Protein AF-A0A0L9U9H3-F1 (afdb_monomer)

Radius of gyration: 37.19 Å; Cα contacts (8 Å, |Δi|>4): 1532; chains: 1; bounding box: 96×90×122 Å

Nearest PDB structures (foldseek):
  4d9s-assembly1_A  TM=8.320E-01  e=1.098E-25  Arabidopsis thaliana
  7q40-assembly1_A  TM=7.769E-01  e=1.726E-24  Homo sapiens
  8gqe-assembly1_B  TM=8.055E-01  e=2.306E-23  Arabidopsis thaliana
  3kci-assembly1_A  TM=7.045E-01  e=3.482E-24  Homo sapiens
  3mvd-assembly1_K  TM=5.397E-01  e=6.466E-20  Drosophila melanogaster

Sequence (774 aa):
MAELEEDRMGDFKPFSEGSSCSRSISETVNGSHQFTIKGYSLAKGMGAGKYIMSDTFSVGGYDWAIYFYPDGKNPEDNSMYVSVFIALASDGTDVRALFKLTLVDQSEKGNDKVHSHFDRPLDGGPYTLKYRGSMWGYKRFFRRTLLETSEYLKDDCLVMHCTVGVVKTRFEGSKQGVIVPLSDMGRNFKDLLDSEVCCDIVFKVKSESFKAHKLILAARSPVFRAQFFGLVGDPSLEEVVVEDIEPFIFKAMLLFIYSDKLPDIYEVMDSMNVCSYAVMVQHLLAAADLYNLDRLKLLCESKLCEEINTDNVATTLALAEQHHCPQLKAICLKFIANPANLGVFVVGVAMNGEGSEAMQVEKEMLVYMWGYLPGALPQRTPLLTPVLVRVPPSGYSWSDVCGGGCGFAMAMSEPGKLITWGSSDDLGQSYVTSGKHGEIPEPFPLPTEVTIVKAAAGWAHCVAVTDCGEVYTWGWRECVPSGKVFGESLTGVNPEKDVPGRQTLFLTEQVSPHSQGSKSTGGTASSTSGEESTKRRRVSSSKQTAETSSSSDDTLIALPCLVTLNPGIRIASVAAGGRHTLALSDIGQVWGWGYGGEGQLGLGSRIRMVSSPHLVPCINTSSYGKDMPLSLARGSMSSDGQNFRVPGTCIKAIACGGRHSAVITDAGAVLTFGWGLYGQCGQGSTDDELSPTCVSSLMGIRIEGVAAGLWHTVCTSADGDVYAFGGNQFGQLGTGSDQAETIPRLLDCPSLENVNVKRISCGARHSALITGIL

Solvent-accessible surface area (backbone atoms only — not comparable to full-atom values): 45171 Å² total; per-residue (Å²): 138,76,88,83,89,88,87,83,87,85,83,94,75,77,86,73,78,84,77,83,82,75,53,79,42,78,47,67,37,70,38,74,50,77,45,72,48,71,51,48,79,74,49,48,80,72,38,55,54,39,66,50,70,47,76,78,48,75,38,70,90,40,32,29,30,42,40,38,12,56,24,5,56,45,75,89,75,42,72,56,15,22,15,42,33,43,27,36,66,35,85,51,67,62,45,34,31,36,48,29,45,30,43,38,38,76,47,103,77,64,73,49,51,72,47,64,56,82,86,52,89,56,95,77,60,62,50,69,35,61,37,56,68,33,66,50,74,35,69,72,64,45,47,41,80,59,44,81,70,32,55,44,48,49,97,48,27,38,43,34,40,37,37,43,26,29,54,45,75,47,76,61,73,95,66,88,80,75,88,76,76,83,87,56,62,39,50,56,40,38,55,42,52,80,62,55,66,83,46,63,31,36,36,38,25,78,94,44,76,49,68,38,44,61,70,63,44,35,74,58,16,67,48,49,24,36,51,36,72,31,102,88,28,47,75,82,58,53,72,47,82,41,79,96,51,57,53,49,51,52,51,35,51,51,50,23,68,40,37,77,44,87,70,56,70,82,81,43,56,66,101,84,72,90,76,51,71,67,60,53,39,54,54,39,29,54,51,18,57,76,40,51,28,65,71,55,29,53,51,30,40,57,58,50,62,78,68,66,44,90,86,48,34,65,62,51,32,53,52,18,59,75,68,67,32,67,66,47,29,52,51,35,52,56,53,54,70,33,78,84,40,42,73,50,51,65,55,57,64,67,70,75,76,79,82,90,72,82,80,74,80,75,68,63,66,54,36,31,40,23,7,49,44,66,86,81,37,98,83,48,56,53,32,28,38,70,39,83,50,88,76,76,94,64,100,65,65,68,80,48,75,35,51,12,40,91,53,35,38,38,35,28,32,76,86,30,47,46,29,24,37,52,61,67,55,101,81,52,81,34,65,75,74,20,49,81,87,63,102,62,80,46,76,59,86,63,102,59,102,65,49,45,74,41,65,22,36,12,56,47,36,40,39,36,28,30,79,88,17,52,39,36,29,28,22,33,46,76,49,40,55,84,58,78,83,83,90,81,88,93,77,89,87,87,91,85,88,84,88,88,88,80,89,80,85,89,84,90,86,86,88,82,90,88,89,84,89,85,85,92,86,89,88,89,90,88,82,85,90,84,82,91,82,88,83,94,79,82,93,81,81,90,83,88,79,83,86,84,90,79,95,71,91,68,71,65,58,37,69,83,31,61,62,80,72,66,90,92,70,37,40,70,44,60,25,25,12,32,44,28,39,42,37,31,29,76,84,21,50,44,31,24,32,8,48,12,54,48,4,38,49,22,71,67,41,64,50,54,67,35,60,49,76,39,81,35,71,73,66,88,75,89,80,81,73,95,78,88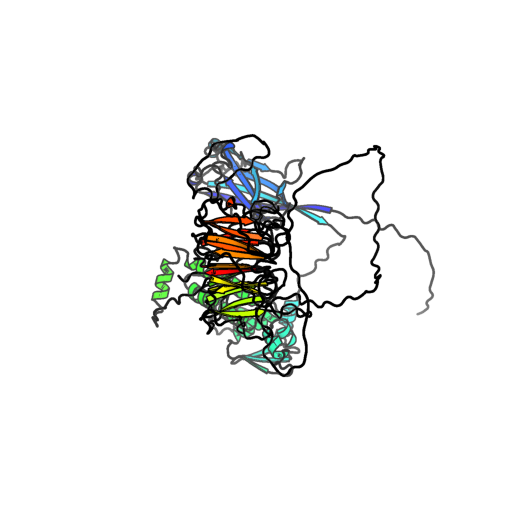,81,94,79,84,91,77,86,85,90,79,81,96,71,84,81,73,78,74,60,58,91,39,43,71,48,67,25,24,12,36,47,27,27,38,37,26,23,69,62,13,37,47,28,19,16,4,42,8,79,45,5,39,45,27,73,63,50,48,62,60,32,28,32,53,40,67,30,67,89,49,66,92,48,46,37,75,47,61,24,23,14,40,44,26,32,40,37,28,35,79,89,35,51,45,31,22,20,5,42,8,86,34,9,38,54,28,69,69,45,52,69,56,29,25,39,70,38,71,50,89,45,85,87,50,65,93,40,52,66,67,48,66,45,32,31,51,43,23,28,38,38,33,39,44,68,117

InterPro domains:
  IPR000210 BTB/POZ domain [PF00651] (189-306)
  IPR000210 BTB/POZ domain [PS50097] (199-262)
  IPR000210 BTB/POZ domain [SM00225] (199-308)
  IPR000408 Regulator of chromosome condensation, RCC1 [PF00415] (668-715)
  IPR000408 Regulator of chromosome condensation, RCC1 [PF00415] (719-770)
  IPR000408 Regulator of chromosome condensation, RCC1 [PR00633] (571-584)
  IPR000408 Regulator of chromosome condensation, RCC1 [PR00633] (590-606)
  IPR000408 Regulator of chromosome condensation, RCC1 [PR00633] (706-722)
  IPR000408 Regulator of chromosome condensation, RCC1 [PR00633] (722-736)
  IPR000408 Regulator of chromosome condensation, RCC1 [PS00626] (574-584)
  IPR000408 Regulator of chromosome condensation, RCC1 [PS00626] (654-664)
  IPR000408 Regulator of chromosome condensation, RCC1 [PS50012] (416-468)
  IPR000408 Regulator of chromosome condensation, RCC1 [PS50012] (588-667)
  IPR000408 Regulator of chromosome condensation, RCC1 [PS50012] (668-719)
  IPR000408 Regulator of chromosome condensation, RCC1 [PS50012] (720-773)
  IPR002083 MATH/TRAF domain [PF22486] (32-164)
  IPR002083 MATH/TRAF domain [PS50144] (30-164)
  IPR002083 MATH/TRAF domain [SM00061] (35-147)
  IPR002083 MATH/TRAF domain [cd00121] (31-164)
  IPR008974 TRAF-like [G3DSA:2.60.210.10] (29-168)

pLDDT: mean 73.01, std 23.81, range [20.77, 98.06]

Secondary structure (DSSP, 8-state):
----------------------EEEEEEEEEEEEEEEE-HHHHTTS-TT--EEPPPEEETTEEEEEEEETT-SSGGG-TTEEEEEEEE-S--SSEEEEEEEEEPP-STT---EEEESSSS--TT-SEEE-STT-EEEEEEEEEHHHHTTSTTEETTEEEEEEEEEEEEEEEE-S-----PPPP-HHHHHHHHHHT-TT--EEEEETTEEEEE-HHHHHHH-HHHHHHHHSTT--TT--EEEE-SS-HHHHHHHHHHHHHSSPPPHHHH--TT----HHHHHHHHHHHHHHTT-HHHHHHHHHHHHTT--TTTHHHHHHHHHHTT-HHHHHHHHHHHTSHHHHHHHHHHHTTS-----------PPPEEEEEE-TTT-TT--EEEEEEEEPPP--SS-EEEEEEETTTEEEEEETTTEEEEEEPPPTT-TTTTTS-SSSSSPEEP--SS---EEEEEE-SSEEEEEETT--EEEEEETTTS-S-------------------------------------------------------------------------SEEEEEE--PPTT--EEEEEE-SSEEEEEETTS-EEEEEE-TTSTT-SSS--SEEEEEEE---S--TTS----------------------S-SSEEEEEE-SSEEEEEETT--EEEEE--TTSTT-SSS---EEEEEE-GGGTTS-EEEEEE-SSEEEEEETTS-EEEEE--TTSTT-SSSS--EEEEEE---TTTTT--EEEEEE-SSEEEEEEPP-

Mean predicted aligned error: 22.8 Å

Foldseek 3Di:
DDDDDDDDDDDDDDDDPPPDDKDKDKFWFKDKDKDKDAQLVVLAPPAAQDWDKGDWDDTPNWIKIKTKACQFRDVVLHSQAIWIKMFGAGWDAFWFKWKKKWLFQQDPPTPIDIDGPVPDDDPPHTDTAGTGGRIDTGRHSDGNVVCVVGSCQDNRMHMMMMMMITIDIDIDDDDPDDDDDDDCQLVVLVVCQVVLPPFQAWEAEPPDIGTDHLVLLLVQFVQSVCQQPNPPHPVNHHYHYDHPADQLLVVQVRSCSRNVDRDDPVSRDDPPDDDDPLVSLLRNLVVCLVRVRVSSVVVSLVVNLVVDDLQCLVVQLVSCVVSVPVVSNVSSVVQCPPPVNVVSNVVNVVPPDDDPDPDDPPQDWWKWKFFQDQVVDVVRATGLATDIDDDPPDPFAWPDKAAEADFKIWTAGPPQFIWIAGDADPVRLCPQLGPDDDPDIDTDDDPDPFRWPEKEHAHFKIWTAGPQQWIKIWGFPLLAFDDDDDDDDDDDDDDDDDDDDDDDDDDDDDDDDDDDDDDDDDDDDDDDDDDDDDDDDDDDDDDDDDDDDDDDPDPRIDDIDTADDDPPWGFDYKEYYQFKIWTATPQQWIWIFGACQQLQQQPLDRPGGGRHIDTACQADQPPPDDDDDDDDDDDDDDDDDPPDHFPANHWDDKYYEHFKIWTAHPQQWIWIFGQQQFLQRQCQDSGGHNHGHTNVLCPPFRWDDWYYYHFKIWTAGPQQWIWIFGQQCRSARNCSDRHGHNHTDTNPDPVRVVFAWDDKYYYHTMIMTMGDRD

Organism: Phaseolus angularis (NCBI:txid3914)

Structure (mmCIF, N/CA/C/O backbone):
data_AF-A0A0L9U9H3-F1
#
_entry.id   AF-A0A0L9U9H3-F1
#
loop_
_atom_site.group_PDB
_atom_site.id
_atom_site.type_symbol
_atom_site.label_atom_id
_atom_site.label_alt_id
_atom_site.label_comp_id
_atom_site.label_asym_id
_atom_site.label_entity_id
_atom_site.label_seq_id
_atom_site.pdbx_PDB_ins_code
_atom_site.Cartn_x
_atom_site.Cartn_y
_atom_site.Cartn_z
_atom_site.occupancy
_atom_site.B_iso_or_equiv
_atom_site.auth_seq_id
_atom_site.auth_comp_id
_atom_site.auth_asym_id
_atom_site.auth_atom_id
_atom_site.pdbx_PDB_model_num
ATOM 1 N N . MET A 1 1 ? 15.008 47.237 68.050 1.00 32.16 1 MET A N 1
ATOM 2 C CA . MET A 1 1 ? 14.825 48.665 68.379 1.00 32.16 1 MET A CA 1
ATOM 3 C C . MET A 1 1 ? 16.043 49.408 67.853 1.00 32.16 1 MET A C 1
ATOM 5 O O . MET A 1 1 ? 17.126 49.126 68.343 1.00 32.16 1 MET A O 1
ATOM 9 N N . ALA A 1 2 ? 15.938 50.256 66.837 1.00 32.59 2 ALA A N 1
ATOM 10 C CA . ALA A 1 2 ? 14.800 50.496 65.941 1.00 32.59 2 ALA A CA 1
ATOM 11 C C . ALA A 1 2 ? 15.321 50.980 64.565 1.00 32.59 2 ALA A C 1
ATOM 13 O O . ALA A 1 2 ? 16.494 51.325 64.476 1.00 32.59 2 ALA A O 1
ATOM 14 N N . GLU A 1 3 ? 14.461 50.904 63.543 1.00 35.53 3 GLU A N 1
ATOM 15 C CA . GLU A 1 3 ? 14.216 51.889 62.458 1.00 35.53 3 GLU A CA 1
ATOM 16 C C . GLU A 1 3 ? 15.300 52.941 62.090 1.00 35.53 3 GLU A C 1
ATOM 18 O O . GLU A 1 3 ? 15.925 53.539 62.959 1.00 35.53 3 GLU A O 1
ATOM 23 N N . LEU A 1 4 ? 15.524 53.288 60.812 1.00 35.53 4 LEU A N 1
ATOM 24 C CA . LEU A 1 4 ? 14.579 53.362 59.674 1.00 35.53 4 LEU A CA 1
ATOM 25 C C . LEU A 1 4 ? 15.272 53.165 58.296 1.00 35.53 4 LEU A C 1
ATOM 27 O O . LEU A 1 4 ? 16.470 52.899 58.223 1.00 35.53 4 LEU A O 1
ATOM 31 N N . GLU A 1 5 ? 14.498 53.282 57.212 1.00 42.34 5 GLU A N 1
ATOM 32 C CA . GLU A 1 5 ? 14.923 53.214 55.801 1.00 42.34 5 GLU A CA 1
ATOM 33 C C . GLU A 1 5 ? 15.600 54.511 55.306 1.00 42.34 5 GLU A C 1
ATOM 35 O O . GLU A 1 5 ? 15.226 55.593 55.750 1.00 42.34 5 GLU A O 1
ATOM 40 N N . GLU A 1 6 ? 16.475 54.420 54.291 1.00 31.25 6 GLU A N 1
ATOM 41 C CA . GLU A 1 6 ? 16.380 55.267 53.081 1.00 31.25 6 GLU A CA 1
ATOM 42 C C . GLU A 1 6 ? 17.139 54.642 51.881 1.00 31.25 6 GLU A C 1
ATOM 44 O O . GLU A 1 6 ? 17.843 53.643 52.038 1.00 31.25 6 GLU A O 1
ATOM 49 N N . ASP A 1 7 ? 16.933 55.172 50.667 1.00 33.78 7 ASP A N 1
ATOM 50 C CA . ASP A 1 7 ? 17.154 54.480 49.380 1.00 33.78 7 ASP A CA 1
ATOM 51 C C . ASP A 1 7 ? 17.891 55.354 48.324 1.00 33.78 7 ASP A C 1
ATOM 53 O O . ASP A 1 7 ? 17.831 56.582 48.358 1.00 33.78 7 ASP A O 1
ATOM 57 N N . ARG A 1 8 ? 18.451 54.678 47.304 1.00 37.22 8 ARG A N 1
ATOM 58 C CA . ARG A 1 8 ? 18.849 55.133 45.942 1.00 37.22 8 ARG A CA 1
ATOM 59 C C . ARG A 1 8 ? 20.276 55.584 45.616 1.00 37.22 8 ARG A C 1
ATOM 61 O O . ARG A 1 8 ? 20.852 56.478 46.214 1.00 37.22 8 ARG A O 1
ATOM 68 N N . MET A 1 9 ? 20.674 55.065 44.444 1.00 28.86 9 MET A N 1
ATOM 69 C CA . MET A 1 9 ? 21.570 55.618 43.414 1.00 28.86 9 MET A CA 1
ATOM 70 C C . MET A 1 9 ? 23.040 55.900 43.795 1.00 28.86 9 MET A C 1
ATOM 72 O O . MET A 1 9 ? 23.341 56.717 44.649 1.00 28.86 9 MET A O 1
ATOM 76 N N . GLY A 1 10 ? 24.025 55.335 43.090 1.00 31.30 10 GLY A N 1
ATOM 77 C CA . GLY A 1 10 ? 23.965 54.358 41.991 1.00 31.30 10 GLY A CA 1
ATOM 78 C C . GLY A 1 10 ? 25.250 54.378 41.158 1.00 31.30 10 GLY A C 1
ATOM 79 O O . GLY A 1 10 ? 25.870 55.429 41.037 1.00 31.30 10 GLY A O 1
ATOM 80 N N . ASP A 1 11 ? 25.644 53.246 40.567 1.00 32.97 11 ASP A N 1
ATOM 81 C CA . ASP A 1 11 ? 26.834 53.170 39.704 1.00 32.97 11 ASP A CA 1
ATOM 82 C C . ASP A 1 11 ? 26.561 52.277 38.480 1.00 32.97 11 ASP A C 1
ATOM 84 O O . ASP A 1 11 ? 26.254 51.090 38.610 1.00 32.97 11 ASP A O 1
ATOM 88 N N . PHE A 1 12 ? 26.633 52.858 37.280 1.00 36.12 12 PHE A N 1
ATOM 89 C CA . PHE A 1 12 ? 26.450 52.146 36.011 1.00 36.12 12 PHE A CA 1
ATOM 90 C C . PHE A 1 12 ? 27.796 51.560 35.571 1.00 36.12 12 PHE A C 1
ATOM 92 O O . PHE A 1 12 ? 28.711 52.301 35.210 1.00 36.12 12 PHE A O 1
ATOM 99 N N . LYS A 1 13 ? 27.910 50.229 35.525 1.00 36.66 13 LYS A N 1
ATOM 100 C CA . LYS A 1 13 ? 29.034 49.534 34.875 1.00 36.66 13 LYS A CA 1
ATOM 101 C C . LYS A 1 13 ? 28.539 48.597 33.767 1.00 36.66 13 LYS A C 1
ATOM 103 O O . LYS A 1 13 ? 27.371 48.209 33.780 1.00 36.66 13 LYS A O 1
ATOM 108 N N . PRO A 1 14 ? 29.363 48.375 32.726 1.00 38.19 14 PRO A N 1
ATOM 109 C CA . PRO A 1 14 ? 28.855 48.111 31.384 1.00 38.19 14 PRO A CA 1
ATOM 110 C C . PRO A 1 14 ? 28.326 46.689 31.199 1.00 38.19 14 PRO A C 1
ATOM 112 O O . PRO A 1 14 ? 28.681 45.774 31.940 1.00 38.19 14 PRO A O 1
ATOM 115 N N . PHE A 1 15 ? 27.541 46.510 30.132 1.00 37.09 15 PHE A N 1
ATOM 116 C CA . PHE A 1 15 ? 27.263 45.198 29.555 1.00 37.09 15 PHE A CA 1
ATOM 117 C C . PHE A 1 15 ? 28.582 44.447 29.336 1.00 37.09 15 PHE A C 1
ATOM 119 O O . PHE A 1 15 ? 29.387 44.846 28.493 1.00 37.09 15 PHE A O 1
ATOM 126 N N . SER A 1 16 ? 28.794 43.352 30.064 1.00 38.16 16 SER A N 1
ATOM 127 C CA . SER A 1 16 ? 29.773 42.353 29.655 1.00 38.16 16 SER A CA 1
ATOM 128 C C . SER A 1 16 ? 29.266 41.682 28.382 1.00 38.16 16 SER A C 1
ATOM 130 O O . SER A 1 16 ? 28.105 41.278 28.289 1.00 38.16 16 SER A O 1
ATOM 132 N N . GLU A 1 17 ? 30.130 41.593 27.375 1.00 39.41 17 GLU A N 1
ATOM 133 C CA . GLU A 1 17 ? 29.784 40.963 26.106 1.00 39.41 17 GLU A CA 1
ATOM 134 C C . GLU A 1 17 ? 29.387 39.501 26.347 1.00 39.41 17 GLU A C 1
ATOM 136 O O . GLU A 1 17 ? 30.111 38.739 26.997 1.00 39.41 17 GLU A O 1
ATOM 141 N N . GLY A 1 18 ? 28.218 39.114 25.830 1.00 39.44 18 GLY A N 1
ATOM 142 C CA . GLY A 1 18 ? 27.656 37.772 25.974 1.00 39.44 18 GLY A CA 1
ATOM 143 C C . GLY A 1 18 ? 28.450 36.735 25.183 1.00 39.44 18 GLY A C 1
ATOM 144 O O . GLY A 1 18 ? 28.008 36.287 24.127 1.00 39.44 18 GLY A O 1
ATOM 145 N N . SER A 1 19 ? 29.626 36.363 25.687 1.00 43.31 19 SER A N 1
ATOM 146 C CA . SER A 1 19 ? 30.510 35.359 25.095 1.00 43.31 19 SER A CA 1
ATOM 147 C C . SER A 1 19 ? 29.861 33.971 25.148 1.00 43.31 19 SER A C 1
ATOM 149 O O . SER A 1 19 ? 30.002 33.208 26.102 1.00 43.31 19 SER A O 1
ATOM 151 N N . SER A 1 20 ? 29.112 33.649 24.091 1.00 43.72 20 SER A N 1
ATOM 152 C CA . SER A 1 20 ? 28.402 32.380 23.927 1.00 43.72 20 SER A CA 1
ATOM 153 C C . SER A 1 20 ? 29.378 31.215 23.725 1.00 43.72 20 SER A C 1
ATOM 155 O O . SER A 1 20 ? 29.622 30.763 22.605 1.00 43.72 20 SER A O 1
ATOM 157 N N . CYS A 1 21 ? 29.927 30.704 24.824 1.00 46.84 21 CYS A N 1
ATOM 158 C CA . CYS A 1 21 ? 30.715 29.481 24.839 1.00 46.84 21 CYS A CA 1
ATOM 159 C C . CYS A 1 21 ? 29.803 28.265 24.611 1.00 46.84 21 CYS A C 1
ATOM 161 O O . CYS A 1 21 ? 28.890 28.009 25.395 1.00 46.84 21 CYS A O 1
ATOM 163 N N . SER A 1 22 ? 30.070 27.492 23.556 1.00 44.56 22 SER A N 1
ATOM 164 C CA . SER A 1 22 ? 29.446 26.185 23.337 1.00 44.56 22 SER A CA 1
ATOM 165 C C . SER A 1 22 ? 30.527 25.109 23.294 1.00 44.56 22 SER A C 1
ATOM 167 O O . SER A 1 22 ? 31.479 25.198 22.518 1.00 44.56 22 SER A O 1
ATOM 169 N N . ARG A 1 23 ? 30.404 24.087 24.150 1.00 53.03 23 ARG A N 1
ATOM 170 C CA . ARG A 1 23 ? 31.342 22.960 24.194 1.00 53.03 23 ARG A CA 1
ATOM 171 C C . ARG A 1 23 ? 30.682 21.709 23.628 1.00 53.03 23 ARG A C 1
ATOM 173 O O . ARG A 1 23 ? 29.856 21.074 24.283 1.00 53.03 23 ARG A O 1
ATOM 180 N N . SER A 1 24 ? 31.069 21.365 22.404 1.00 47.38 24 SER A N 1
ATOM 181 C CA . SER A 1 24 ? 30.783 20.060 21.807 1.00 47.38 24 SER A CA 1
ATOM 182 C C . SER A 1 24 ? 31.698 19.009 22.431 1.00 47.38 24 SER A C 1
ATOM 184 O O . SER A 1 24 ? 32.917 19.186 22.452 1.00 47.38 24 SER A O 1
ATOM 186 N N . ILE A 1 25 ? 31.123 17.921 22.940 1.00 66.31 25 ILE A N 1
ATOM 187 C CA . ILE A 1 25 ? 31.873 16.763 23.431 1.00 66.31 25 ILE A CA 1
ATOM 188 C C . ILE A 1 25 ? 31.473 15.557 22.600 1.00 66.31 25 ILE A C 1
ATOM 190 O O . ILE A 1 25 ? 30.301 15.188 22.565 1.00 66.31 25 ILE A O 1
ATOM 194 N N . SER A 1 26 ? 32.452 14.936 21.944 1.00 72.00 26 SER A N 1
ATOM 195 C CA . SER A 1 26 ? 32.279 13.611 21.351 1.00 72.00 26 SER A CA 1
ATOM 196 C C . SER A 1 26 ? 32.743 12.557 22.352 1.00 72.00 26 SER A C 1
ATOM 198 O O . SER A 1 26 ? 33.923 12.506 22.688 1.00 72.00 26 SER A O 1
ATOM 200 N N . GLU A 1 27 ? 31.817 11.731 22.825 1.00 80.75 27 GLU A N 1
ATOM 201 C CA . GLU A 1 27 ? 32.077 10.581 23.693 1.00 80.75 27 GLU A CA 1
ATOM 202 C C . GLU A 1 27 ? 31.765 9.276 22.955 1.00 80.75 27 GLU A C 1
ATOM 204 O O . GLU A 1 27 ? 31.035 9.278 21.965 1.00 80.75 27 GLU A O 1
ATOM 209 N N . THR A 1 28 ? 32.319 8.153 23.415 1.00 83.56 28 THR A N 1
ATOM 210 C CA . THR A 1 28 ? 32.127 6.850 22.759 1.00 83.56 28 THR A CA 1
ATOM 211 C C . THR A 1 28 ? 31.403 5.890 23.694 1.00 83.56 28 THR A C 1
ATOM 213 O O . THR A 1 28 ? 31.913 5.563 24.764 1.00 83.56 28 THR A O 1
ATOM 216 N N . VAL A 1 29 ? 30.218 5.430 23.291 1.00 87.00 29 VAL A N 1
ATOM 217 C CA . VAL A 1 29 ? 29.452 4.404 24.007 1.00 87.00 29 VAL A CA 1
ATOM 218 C C . VAL A 1 29 ? 29.904 3.035 23.511 1.00 87.00 29 VAL A C 1
ATOM 220 O O . VAL A 1 29 ? 29.580 2.644 22.389 1.00 87.00 29 VAL A O 1
ATOM 223 N N . ASN A 1 30 ? 30.662 2.326 24.346 1.00 87.69 30 ASN A N 1
ATOM 224 C CA . ASN A 1 30 ? 31.205 1.009 24.027 1.00 87.69 30 ASN A CA 1
ATOM 225 C C . ASN A 1 30 ? 30.256 -0.117 24.457 1.00 87.69 30 ASN A C 1
ATOM 227 O O . ASN A 1 30 ? 29.662 -0.055 25.531 1.00 87.69 30 ASN A O 1
ATOM 231 N N . GLY A 1 31 ? 30.177 -1.172 23.650 1.00 86.88 31 GLY A N 1
ATOM 232 C CA . GLY A 1 31 ? 29.471 -2.412 23.963 1.00 86.88 31 GLY A CA 1
ATOM 233 C C . GLY A 1 31 ? 30.105 -3.592 23.232 1.00 86.88 31 GLY A C 1
ATOM 234 O O . GLY A 1 31 ? 30.633 -3.429 22.129 1.00 86.88 31 GLY A O 1
ATOM 235 N N . SER A 1 32 ? 30.082 -4.769 23.858 1.00 89.38 32 SER A N 1
ATOM 236 C CA . SER A 1 32 ? 30.746 -5.975 23.354 1.00 89.38 32 SER A CA 1
ATOM 237 C C . SER A 1 32 ? 29.775 -7.141 23.202 1.00 89.38 32 SER A C 1
ATOM 239 O O . SER A 1 32 ? 28.871 -7.303 24.015 1.00 89.38 32 SER A O 1
ATOM 241 N N . HIS A 1 33 ? 30.009 -7.978 22.193 1.00 93.75 33 HIS A N 1
ATOM 242 C CA . HIS A 1 33 ? 29.236 -9.181 21.900 1.00 93.75 33 HIS A CA 1
ATOM 243 C C . HIS A 1 33 ? 30.176 -10.337 21.528 1.00 93.75 33 HIS A C 1
ATOM 245 O O . HIS A 1 33 ? 31.131 -10.153 20.768 1.00 93.75 33 HIS A O 1
ATOM 251 N N . GLN A 1 34 ? 29.904 -11.524 22.070 1.00 94.62 34 GLN A N 1
ATOM 252 C CA . GLN A 1 34 ? 30.604 -12.768 21.754 1.00 94.62 34 GLN A CA 1
ATOM 253 C C . GLN A 1 34 ? 29.748 -13.585 20.786 1.00 94.62 34 GLN A C 1
ATOM 255 O O . GLN A 1 34 ? 28.639 -13.981 21.128 1.00 94.62 34 GLN A O 1
ATOM 260 N N . PHE A 1 35 ? 30.291 -13.880 19.608 1.00 95.50 35 PHE A N 1
ATOM 261 C CA . PHE A 1 35 ? 29.660 -14.742 18.615 1.00 95.50 35 PHE A CA 1
ATOM 262 C C . PHE A 1 35 ? 30.435 -16.057 18.513 1.00 95.50 35 PHE A C 1
ATOM 264 O O . PHE A 1 35 ? 31.640 -16.073 18.244 1.00 95.50 35 PHE A O 1
ATOM 271 N N . THR A 1 36 ? 29.734 -17.166 18.745 1.00 94.62 36 THR A N 1
ATOM 272 C CA . THR A 1 36 ? 30.284 -18.523 18.686 1.00 94.62 36 THR A CA 1
ATOM 273 C C . THR A 1 36 ? 29.614 -19.297 17.560 1.00 94.62 36 THR A C 1
ATOM 275 O O . THR A 1 36 ? 28.422 -19.581 17.618 1.00 94.62 36 THR A O 1
ATOM 278 N N . ILE A 1 37 ? 30.395 -19.671 16.551 1.00 92.69 37 ILE A N 1
ATOM 279 C CA . ILE A 1 37 ? 29.958 -20.537 15.454 1.00 92.69 37 ILE A CA 1
ATOM 280 C C . ILE A 1 37 ? 30.322 -21.968 15.838 1.00 92.69 37 ILE A C 1
ATOM 282 O O . ILE A 1 37 ? 31.499 -22.260 16.026 1.00 92.69 37 ILE A O 1
ATOM 286 N N . LYS A 1 38 ? 29.334 -22.860 15.937 1.00 91.25 38 LYS A N 1
ATOM 287 C CA . LYS A 1 38 ? 29.544 -24.310 16.077 1.00 91.25 38 LYS A CA 1
ATOM 288 C C . LYS A 1 38 ? 29.250 -24.992 14.743 1.00 91.25 38 LYS A C 1
ATOM 290 O O . LYS A 1 38 ? 28.331 -24.566 14.049 1.00 91.25 38 LYS A O 1
ATOM 295 N N . GLY A 1 39 ? 29.991 -26.042 14.397 1.00 89.62 39 GLY A N 1
ATOM 296 C CA . GLY A 1 39 ? 29.808 -26.739 13.121 1.00 89.62 39 GLY A CA 1
ATOM 297 C C . GLY A 1 39 ? 30.514 -26.048 11.948 1.00 89.62 39 GLY A C 1
ATOM 298 O O . GLY A 1 39 ? 29.965 -25.999 10.847 1.00 89.62 39 GLY A O 1
ATOM 299 N N . TYR A 1 40 ? 31.699 -25.462 12.163 1.00 90.12 40 TYR A N 1
ATOM 300 C CA . TYR A 1 40 ? 32.447 -24.765 11.105 1.00 90.12 40 TYR A CA 1
ATOM 301 C C . TYR A 1 40 ? 32.705 -25.652 9.870 1.00 90.12 40 TYR A C 1
ATOM 303 O O . TYR A 1 40 ? 32.669 -25.165 8.737 1.00 90.12 40 TYR A O 1
ATOM 311 N N . SER A 1 41 ? 32.894 -26.960 10.064 1.00 87.62 41 SER A N 1
ATOM 312 C CA . SER A 1 41 ? 33.047 -27.953 8.997 1.00 87.62 41 SER A CA 1
ATOM 313 C C . SER A 1 41 ? 31.840 -28.058 8.057 1.00 87.62 41 SER A C 1
ATOM 315 O O . SER A 1 41 ? 32.031 -28.402 6.892 1.00 87.62 41 SER A O 1
ATOM 317 N N . LEU A 1 42 ? 30.636 -27.714 8.532 1.00 86.50 42 LEU A N 1
ATOM 318 C CA . LEU A 1 42 ? 29.401 -27.633 7.742 1.00 86.50 42 LEU A CA 1
ATOM 319 C C . LEU A 1 42 ? 29.209 -26.250 7.098 1.00 86.50 42 LEU A C 1
ATOM 321 O O . LEU A 1 42 ? 28.516 -26.126 6.092 1.00 86.50 42 LEU A O 1
ATOM 325 N N . ALA A 1 43 ? 29.815 -25.207 7.672 1.00 83.56 43 ALA A N 1
ATOM 326 C CA . ALA A 1 43 ? 29.728 -23.840 7.164 1.00 83.56 43 ALA A CA 1
ATOM 327 C C . ALA A 1 43 ? 30.720 -23.539 6.025 1.00 83.56 43 ALA A C 1
ATOM 329 O O . ALA A 1 43 ? 30.476 -22.660 5.196 1.00 83.56 43 ALA A O 1
ATOM 330 N N . LYS A 1 44 ? 31.859 -24.237 5.962 1.00 83.31 44 LYS A N 1
ATOM 331 C CA . LYS A 1 44 ? 32.789 -24.121 4.829 1.00 83.31 44 LYS A CA 1
ATOM 332 C C . LYS A 1 44 ? 32.254 -24.891 3.614 1.00 83.31 44 LYS A C 1
ATOM 334 O O . LYS A 1 44 ? 31.834 -26.035 3.738 1.00 83.31 44 LYS A O 1
ATOM 339 N N . GLY A 1 45 ? 32.288 -24.276 2.434 1.00 81.44 45 GLY A N 1
ATOM 340 C CA . GLY A 1 45 ? 31.677 -24.815 1.214 1.00 81.44 45 GLY A CA 1
ATOM 341 C C . GLY A 1 45 ? 30.290 -24.241 0.894 1.00 81.44 45 GLY A C 1
ATOM 342 O O . GLY A 1 45 ? 29.734 -24.582 -0.146 1.00 81.44 45 GLY A O 1
ATOM 343 N N . MET A 1 46 ? 29.753 -23.331 1.721 1.00 83.25 46 MET A N 1
ATOM 344 C CA . MET A 1 46 ? 28.532 -22.563 1.420 1.00 83.25 46 MET A CA 1
ATOM 345 C C . MET A 1 46 ? 28.674 -21.673 0.168 1.00 83.25 46 MET A C 1
ATOM 347 O O . MET A 1 46 ? 27.670 -21.314 -0.448 1.00 83.25 46 MET A O 1
ATOM 351 N N . GLY A 1 47 ? 29.904 -21.320 -0.218 1.00 84.75 47 GLY A N 1
ATOM 352 C CA . GLY A 1 47 ? 30.212 -20.540 -1.418 1.00 84.75 47 GLY A CA 1
ATOM 353 C C . GLY A 1 47 ? 30.403 -19.042 -1.155 1.00 84.75 47 GLY A C 1
ATOM 354 O O . GLY A 1 47 ? 29.865 -18.468 -0.207 1.00 84.75 47 GLY A O 1
ATOM 355 N N . ALA A 1 48 ? 31.216 -18.395 -1.997 1.00 86.38 48 ALA A N 1
ATOM 356 C CA . ALA A 1 48 ? 31.600 -16.996 -1.812 1.00 86.38 48 ALA A CA 1
ATOM 357 C C . ALA A 1 48 ? 30.373 -16.064 -1.796 1.00 86.38 48 ALA A C 1
ATOM 359 O O . ALA A 1 48 ? 29.464 -16.190 -2.615 1.00 86.38 48 ALA A O 1
ATOM 360 N N . GLY A 1 49 ? 30.351 -15.127 -0.849 1.00 85.25 49 GLY A N 1
ATOM 361 C CA . GLY A 1 49 ? 29.221 -14.226 -0.604 1.00 85.25 49 GLY A CA 1
ATOM 362 C C . GLY A 1 49 ? 28.128 -14.781 0.316 1.00 85.25 49 GLY A C 1
ATOM 363 O O . GLY A 1 49 ? 27.313 -13.996 0.799 1.00 85.25 49 GLY A O 1
ATOM 364 N N . LYS A 1 50 ? 28.127 -16.081 0.641 1.00 89.94 50 LYS A N 1
ATOM 365 C CA . LYS A 1 50 ? 27.291 -16.627 1.722 1.00 89.94 50 LYS A CA 1
ATOM 366 C C . LYS A 1 50 ? 27.960 -16.412 3.085 1.00 89.94 50 LYS A C 1
ATOM 368 O O . LYS A 1 50 ? 29.188 -16.392 3.195 1.00 89.94 50 LYS A O 1
ATOM 373 N N . TYR A 1 51 ? 27.143 -16.227 4.119 1.00 92.81 51 TYR A N 1
ATOM 374 C CA . TYR A 1 51 ? 27.587 -15.884 5.469 1.00 92.81 51 TYR A CA 1
ATOM 375 C C . TYR A 1 51 ? 26.735 -16.554 6.548 1.00 92.81 51 TYR A C 1
ATOM 377 O O . TYR A 1 51 ? 25.607 -16.973 6.296 1.00 92.81 51 TYR A O 1
ATOM 385 N N . ILE A 1 52 ? 27.284 -16.593 7.760 1.00 94.06 52 ILE A N 1
ATOM 386 C CA . ILE A 1 52 ? 26.568 -16.825 9.014 1.00 94.06 52 ILE A CA 1
ATOM 387 C C . ILE A 1 52 ? 26.455 -15.475 9.725 1.00 94.06 52 ILE A C 1
ATOM 389 O O . ILE A 1 52 ? 27.427 -14.714 9.765 1.00 94.06 52 ILE A O 1
ATOM 393 N N . MET A 1 53 ? 25.280 -15.175 10.269 1.00 94.19 53 MET A N 1
ATOM 394 C CA . MET A 1 53 ? 25.018 -13.962 11.042 1.00 94.19 53 MET A CA 1
ATOM 395 C C . MET A 1 53 ? 25.008 -14.290 12.542 1.00 94.19 53 MET A C 1
ATOM 397 O O . MET A 1 53 ? 24.586 -15.383 12.917 1.00 94.19 53 MET A O 1
ATOM 401 N N . SER A 1 54 ? 25.462 -13.367 13.391 1.00 95.19 54 SER A N 1
ATOM 402 C CA . SER A 1 54 ? 25.205 -13.430 14.834 1.00 95.19 54 SER A CA 1
ATOM 403 C C . SER A 1 54 ? 23.767 -13.028 15.160 1.00 95.19 54 SER A C 1
ATOM 405 O O . SER A 1 54 ? 23.082 -12.409 14.341 1.00 95.19 54 SER A O 1
ATOM 407 N N . ASP A 1 55 ? 23.351 -13.267 16.402 1.00 90.88 55 ASP A N 1
ATOM 408 C CA . ASP A 1 55 ? 22.239 -12.517 16.979 1.00 90.88 55 ASP A CA 1
ATOM 409 C C . ASP A 1 55 ? 22.524 -11.007 16.962 1.00 90.88 55 ASP A C 1
ATOM 411 O O . ASP A 1 55 ? 23.672 -10.548 16.877 1.00 90.88 55 ASP A O 1
ATOM 415 N N . THR A 1 56 ? 21.449 -10.229 17.023 1.00 92.56 56 THR A N 1
ATOM 416 C CA . THR A 1 56 ? 21.505 -8.767 17.024 1.00 92.56 56 THR A CA 1
ATOM 417 C C . THR A 1 56 ? 21.790 -8.246 18.434 1.00 92.56 56 THR A C 1
ATOM 419 O O . THR A 1 56 ? 21.205 -8.728 19.401 1.00 92.56 56 THR A O 1
ATOM 422 N N . PHE A 1 57 ? 22.680 -7.259 18.567 1.00 91.38 57 PHE A N 1
ATOM 423 C CA . PHE A 1 57 ? 23.066 -6.673 19.853 1.00 91.38 57 PHE A CA 1
ATOM 424 C C . PHE A 1 57 ? 23.096 -5.139 19.807 1.00 91.38 57 PHE A C 1
ATOM 426 O O . PHE A 1 57 ? 23.636 -4.535 18.878 1.00 91.38 57 PHE A O 1
ATOM 433 N N . SER A 1 58 ? 22.534 -4.498 20.831 1.00 91.88 58 SER A N 1
ATOM 434 C CA . SER A 1 58 ? 22.365 -3.042 20.876 1.00 91.88 58 SER A CA 1
ATOM 435 C C . SER A 1 58 ? 23.573 -2.338 21.503 1.00 91.88 58 SER A C 1
ATOM 437 O O . SER A 1 58 ? 23.951 -2.616 22.641 1.00 91.88 58 SER A O 1
ATOM 439 N N . VAL A 1 59 ? 24.161 -1.367 20.798 1.00 88.12 59 VAL A N 1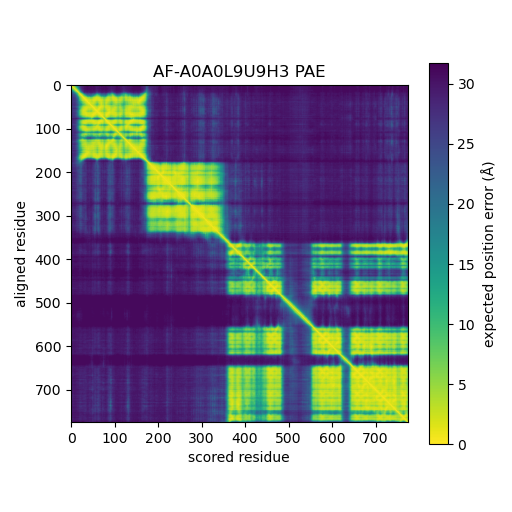
ATOM 440 C CA . VAL A 1 59 ? 25.240 -0.500 21.304 1.00 88.12 59 VAL A CA 1
ATOM 441 C C . VAL A 1 59 ? 24.976 0.943 20.894 1.00 88.12 59 VAL A C 1
ATOM 443 O O . VAL A 1 59 ? 24.703 1.244 19.734 1.00 88.12 59 VAL A O 1
ATOM 446 N N . GLY A 1 60 ? 25.050 1.866 21.855 1.00 82.50 60 GLY A N 1
ATOM 447 C CA . GLY A 1 60 ? 24.836 3.292 21.599 1.00 82.50 60 GLY A CA 1
ATOM 448 C C . GLY A 1 60 ? 23.393 3.681 21.249 1.00 82.50 60 GLY A C 1
ATOM 449 O O . GLY A 1 60 ? 23.166 4.838 20.908 1.00 82.50 60 GLY A O 1
ATOM 450 N N . GLY A 1 61 ? 22.417 2.780 21.369 1.00 84.00 61 GLY A N 1
ATOM 451 C CA . GLY A 1 61 ? 21.049 3.001 20.877 1.00 84.00 61 GLY A CA 1
ATOM 452 C C . GLY A 1 61 ? 20.872 2.695 19.385 1.00 84.00 61 GLY A C 1
ATOM 453 O O . GLY A 1 61 ? 19.898 3.142 18.797 1.00 84.00 61 GLY A O 1
ATOM 454 N N . TYR A 1 62 ? 21.814 1.954 18.799 1.00 90.00 62 TYR A N 1
ATOM 455 C CA . TYR A 1 62 ? 21.688 1.306 17.498 1.00 90.00 62 TYR A CA 1
ATOM 456 C C . TYR A 1 62 ? 21.906 -0.193 17.668 1.00 90.00 62 TYR A C 1
ATOM 458 O O . TYR A 1 62 ? 22.640 -0.607 18.569 1.00 90.00 62 TYR A O 1
ATOM 466 N N . ASP A 1 63 ? 21.328 -0.986 16.780 1.00 93.69 63 ASP A N 1
ATOM 467 C CA . ASP A 1 63 ? 21.505 -2.432 16.761 1.00 93.69 63 ASP A CA 1
ATOM 468 C C . ASP A 1 63 ? 22.572 -2.847 15.753 1.00 93.69 63 ASP A C 1
ATOM 470 O O . ASP A 1 63 ? 22.716 -2.243 14.688 1.00 93.69 63 ASP A O 1
ATOM 474 N N . TRP A 1 64 ? 23.314 -3.899 16.086 1.00 94.62 64 TRP A N 1
ATOM 475 C CA . TRP A 1 64 ? 24.469 -4.380 15.335 1.00 94.62 64 TRP A CA 1
ATOM 476 C C . TRP A 1 64 ? 24.421 -5.900 15.193 1.00 94.62 64 TRP A C 1
ATOM 478 O O . TRP A 1 64 ? 23.902 -6.591 16.066 1.00 94.62 64 TRP A O 1
ATOM 488 N N . ALA A 1 65 ? 24.996 -6.432 14.116 1.00 95.50 65 ALA A N 1
ATOM 489 C CA . ALA A 1 65 ? 25.176 -7.874 13.937 1.00 95.50 65 ALA A CA 1
ATOM 490 C C . ALA A 1 65 ? 26.503 -8.183 13.226 1.00 95.50 65 ALA A C 1
ATOM 492 O O . ALA A 1 65 ? 26.988 -7.396 12.407 1.00 95.50 65 ALA A O 1
ATOM 493 N N . ILE A 1 66 ? 27.102 -9.332 13.543 1.00 95.81 66 ILE A N 1
ATOM 494 C CA . ILE A 1 66 ? 28.360 -9.813 12.958 1.00 95.81 66 ILE A CA 1
ATOM 495 C C . ILE A 1 66 ? 28.043 -10.742 11.787 1.00 95.81 66 ILE A C 1
ATOM 497 O O . ILE A 1 66 ? 27.215 -11.639 11.901 1.00 95.81 66 ILE A O 1
ATOM 501 N N . TYR A 1 67 ? 28.733 -10.545 10.668 1.00 95.00 67 TYR A N 1
ATOM 502 C CA . TYR A 1 67 ? 28.597 -11.312 9.435 1.00 95.00 67 TYR A CA 1
ATOM 503 C C . TYR A 1 67 ? 29.919 -12.032 9.164 1.00 95.00 67 TYR A C 1
ATOM 505 O O . TYR A 1 67 ? 30.917 -11.411 8.779 1.00 95.00 67 TYR A O 1
ATOM 513 N N . PHE A 1 68 ? 29.933 -13.346 9.374 1.00 94.44 68 PHE A N 1
ATOM 514 C CA . PHE A 1 68 ? 31.076 -14.213 9.105 1.00 94.44 68 PHE A CA 1
ATOM 515 C C . PHE A 1 68 ? 30.899 -14.906 7.756 1.00 94.44 68 PHE A C 1
ATOM 517 O O . PHE A 1 68 ? 29.917 -15.611 7.555 1.00 94.44 68 PHE A O 1
ATOM 524 N N . TYR A 1 69 ? 31.854 -14.746 6.843 1.00 93.38 69 TYR A N 1
ATOM 525 C CA . TYR A 1 69 ? 31.851 -15.376 5.522 1.00 93.38 69 TYR A CA 1
ATOM 526 C C . TYR A 1 69 ? 32.906 -16.494 5.506 1.00 93.38 69 TYR A C 1
ATOM 528 O O . TYR A 1 69 ? 34.093 -16.181 5.329 1.00 93.38 69 TYR A O 1
ATOM 536 N N . PRO A 1 70 ? 32.523 -17.780 5.668 1.00 90.88 70 PRO A N 1
ATOM 537 C CA . PRO A 1 70 ? 33.466 -18.900 5.645 1.00 90.88 70 PRO A CA 1
ATOM 538 C C . PRO A 1 70 ? 34.218 -18.961 4.314 1.00 90.88 70 PRO A C 1
ATOM 540 O O . PRO A 1 70 ? 35.437 -19.140 4.293 1.00 90.88 70 PRO A O 1
ATOM 543 N N . ASP A 1 71 ? 33.496 -18.732 3.212 1.00 88.75 71 ASP A N 1
ATOM 544 C CA . ASP A 1 71 ? 34.032 -18.805 1.854 1.00 88.75 71 ASP A CA 1
ATOM 545 C C . ASP A 1 71 ? 34.634 -17.500 1.305 1.00 88.75 71 ASP A C 1
ATOM 547 O O . ASP A 1 71 ? 35.201 -17.490 0.211 1.00 88.75 71 ASP A O 1
ATOM 551 N N . GLY A 1 72 ? 34.582 -16.424 2.095 1.00 88.69 72 GLY A N 1
ATOM 552 C CA . GLY A 1 72 ? 34.957 -15.068 1.691 1.00 88.69 72 GLY A CA 1
ATOM 553 C C . GLY A 1 72 ? 33.782 -14.282 1.091 1.00 88.69 72 GLY A C 1
ATOM 554 O O . GLY A 1 72 ? 32.847 -14.857 0.536 1.00 88.69 72 GLY A O 1
ATOM 555 N N . LYS A 1 73 ? 33.793 -12.948 1.224 1.00 85.12 73 LYS A N 1
ATOM 556 C CA . LYS A 1 73 ? 32.639 -12.104 0.846 1.00 85.12 73 LYS A CA 1
ATOM 557 C C . LYS A 1 73 ? 32.412 -11.947 -0.665 1.00 85.12 73 LYS A C 1
ATOM 559 O O . LYS A 1 73 ? 31.265 -11.821 -1.073 1.00 85.12 73 LYS A O 1
ATOM 564 N N . ASN A 1 74 ? 33.458 -11.935 -1.492 1.00 80.88 74 ASN A N 1
ATOM 565 C CA . ASN A 1 74 ? 33.330 -11.750 -2.945 1.00 80.88 74 ASN A CA 1
ATOM 566 C C . ASN A 1 74 ? 34.105 -12.855 -3.681 1.00 80.88 74 ASN A C 1
ATOM 568 O O . ASN A 1 74 ? 35.192 -13.202 -3.211 1.00 80.88 74 ASN A O 1
ATOM 572 N N . PRO A 1 75 ? 33.634 -13.353 -4.843 1.00 71.12 75 PRO A N 1
ATOM 573 C CA . PRO A 1 75 ? 34.370 -14.346 -5.636 1.00 71.12 75 PRO A CA 1
ATOM 574 C C . PRO A 1 75 ? 35.800 -13.901 -5.991 1.00 71.12 75 PRO A C 1
ATOM 576 O O . PRO A 1 75 ? 36.736 -14.695 -5.948 1.00 71.12 75 PRO A O 1
ATOM 579 N N . GLU A 1 76 ? 35.979 -12.606 -6.266 1.00 67.06 76 GLU A N 1
ATOM 580 C CA . GLU A 1 76 ? 37.254 -11.976 -6.640 1.00 67.06 76 GLU A CA 1
ATOM 581 C C . GLU A 1 76 ? 38.288 -11.895 -5.502 1.00 67.06 76 GLU A C 1
ATOM 583 O O . GLU A 1 76 ? 39.483 -11.745 -5.751 1.00 67.06 76 GLU A O 1
ATOM 588 N N . ASP A 1 77 ? 37.869 -11.973 -4.233 1.00 60.22 77 ASP A N 1
ATOM 589 C CA . ASP A 1 77 ? 38.771 -11.755 -3.090 1.00 60.22 77 ASP A CA 1
ATOM 590 C C . ASP A 1 77 ? 39.674 -12.962 -2.759 1.00 60.22 77 ASP A C 1
ATOM 592 O O . ASP A 1 77 ? 40.501 -12.866 -1.843 1.00 60.22 77 ASP A O 1
ATOM 596 N N . ASN A 1 78 ? 39.561 -14.031 -3.562 1.00 57.00 78 ASN A N 1
ATOM 597 C CA . ASN A 1 78 ? 40.029 -15.407 -3.377 1.00 57.00 78 ASN A CA 1
ATOM 598 C C . ASN A 1 78 ? 39.378 -16.143 -2.196 1.00 57.00 78 ASN A C 1
ATOM 600 O O . ASN A 1 78 ? 39.519 -15.752 -1.035 1.00 57.00 78 ASN A O 1
ATOM 604 N N . SER A 1 79 ? 38.834 -17.331 -2.478 1.00 66.56 79 SER A N 1
ATOM 605 C CA . SER A 1 79 ? 38.334 -18.328 -1.510 1.00 66.56 79 SER A CA 1
ATOM 606 C C . SER A 1 79 ? 39.430 -18.963 -0.628 1.00 66.56 79 SER A C 1
ATOM 608 O O . SER A 1 79 ? 39.261 -20.037 -0.063 1.00 66.56 79 SER A O 1
ATOM 610 N N . MET A 1 80 ? 40.571 -18.289 -0.475 1.00 82.19 80 MET A N 1
ATOM 611 C CA . MET A 1 80 ? 41.672 -18.654 0.421 1.00 82.19 80 MET A CA 1
ATOM 612 C C . MET A 1 80 ? 41.549 -17.987 1.800 1.00 82.19 80 MET A C 1
ATOM 614 O O . MET A 1 80 ? 42.351 -18.262 2.695 1.00 82.19 80 MET A O 1
ATOM 618 N N . TYR A 1 81 ? 40.578 -17.089 1.978 1.00 88.25 81 TYR A N 1
ATOM 619 C CA . TYR A 1 81 ? 40.361 -16.315 3.198 1.00 88.25 81 TYR A CA 1
ATOM 620 C C . TYR A 1 81 ? 38.944 -16.519 3.749 1.00 88.25 81 TYR A C 1
ATOM 622 O O . TYR A 1 81 ? 38.019 -16.862 3.012 1.00 88.25 81 TYR A O 1
ATOM 630 N N . VAL A 1 82 ? 38.789 -16.282 5.051 1.00 91.06 82 VAL A N 1
ATOM 631 C CA . VAL A 1 82 ? 37.500 -15.944 5.672 1.00 91.06 82 VAL A CA 1
ATOM 632 C C . VAL A 1 82 ? 37.369 -14.418 5.731 1.00 91.06 82 VAL A C 1
ATOM 634 O O . VAL A 1 82 ? 38.377 -13.711 5.883 1.00 91.06 82 VAL A O 1
ATOM 637 N N . SER A 1 83 ? 36.145 -13.900 5.639 1.00 92.38 83 SER A N 1
ATOM 638 C CA . SER A 1 83 ? 35.860 -12.470 5.837 1.00 92.38 83 SER A CA 1
ATOM 639 C C . SER A 1 83 ? 34.973 -12.257 7.061 1.00 92.38 83 SER A C 1
ATOM 641 O O . SER A 1 83 ? 34.100 -13.076 7.332 1.00 92.38 83 SER A O 1
ATOM 643 N N . VAL A 1 84 ? 35.160 -11.144 7.774 1.00 93.88 84 VAL A N 1
ATOM 644 C CA . VAL A 1 84 ? 34.337 -10.788 8.944 1.00 93.88 84 VAL A CA 1
ATOM 645 C C . VAL A 1 84 ? 33.941 -9.323 8.859 1.00 93.88 84 VAL A C 1
ATOM 647 O O . VAL A 1 84 ? 34.802 -8.465 8.648 1.00 93.88 84 VAL A O 1
ATOM 650 N N . PHE A 1 85 ? 32.649 -9.050 9.017 1.00 93.69 85 PHE A N 1
ATOM 651 C CA . PHE A 1 85 ? 32.064 -7.713 8.997 1.00 93.69 85 PHE A CA 1
ATOM 652 C C . PHE A 1 85 ? 31.127 -7.500 10.188 1.00 93.69 85 PHE A C 1
ATOM 654 O O . PHE A 1 85 ? 30.585 -8.451 10.739 1.00 93.69 85 PHE A O 1
ATOM 661 N N . ILE A 1 86 ? 30.931 -6.241 10.559 1.00 93.62 86 ILE A N 1
ATOM 662 C CA . ILE A 1 86 ? 29.938 -5.768 11.521 1.00 93.62 86 ILE A CA 1
ATOM 663 C C . ILE A 1 86 ? 29.000 -4.852 10.736 1.00 93.62 86 ILE A C 1
ATOM 665 O O . ILE A 1 86 ? 29.467 -3.910 10.089 1.00 93.62 86 ILE A O 1
ATOM 669 N N . ALA A 1 87 ? 27.701 -5.136 10.760 1.00 93.94 87 ALA A N 1
ATOM 670 C CA . ALA A 1 87 ? 26.681 -4.342 10.085 1.00 93.94 87 ALA A CA 1
ATOM 671 C C . ALA A 1 87 ? 25.821 -3.570 11.089 1.00 93.94 87 ALA A C 1
ATOM 673 O O . ALA A 1 87 ? 25.557 -4.059 12.189 1.00 93.94 87 ALA A O 1
ATOM 674 N N . LEU A 1 88 ? 25.357 -2.391 10.677 1.00 93.44 88 LEU A N 1
ATOM 675 C CA . LEU A 1 88 ? 24.291 -1.653 11.351 1.00 93.44 88 LEU A CA 1
ATOM 676 C C . LEU A 1 88 ? 22.956 -2.357 11.048 1.00 93.44 88 LEU A C 1
ATOM 678 O O . LEU A 1 88 ? 22.525 -2.385 9.896 1.00 93.44 88 LEU A O 1
ATOM 682 N N . ALA A 1 89 ? 22.339 -2.971 12.056 1.00 90.12 89 ALA A N 1
ATOM 683 C CA . ALA A 1 89 ? 21.124 -3.778 11.930 1.00 90.12 89 ALA A CA 1
ATOM 684 C C . ALA A 1 89 ? 19.831 -2.971 12.156 1.00 90.12 89 ALA A C 1
ATOM 686 O O . ALA A 1 89 ? 18.796 -3.336 11.596 1.00 90.12 89 ALA A O 1
ATOM 687 N N . SER A 1 90 ? 19.897 -1.872 12.916 1.00 87.06 90 SER A N 1
ATOM 688 C CA . SER A 1 90 ? 18.813 -0.891 13.075 1.00 87.06 90 SER A CA 1
ATOM 689 C C . SER A 1 90 ? 18.831 0.174 11.975 1.00 87.06 90 SER A C 1
ATOM 691 O O . SER A 1 90 ? 19.823 0.350 11.267 1.00 87.06 90 SER A O 1
ATOM 693 N N . ASP A 1 91 ? 17.761 0.957 11.879 1.00 80.44 91 ASP A N 1
ATOM 694 C CA . ASP A 1 91 ? 17.739 2.165 11.056 1.00 80.44 91 ASP A CA 1
ATOM 695 C C . ASP A 1 91 ? 18.567 3.296 11.697 1.00 80.44 91 ASP A C 1
ATOM 697 O O . ASP A 1 91 ? 18.581 3.479 12.915 1.00 80.44 91 ASP A O 1
ATOM 701 N N . GLY A 1 92 ? 19.323 4.026 10.874 1.00 74.88 92 GLY A N 1
ATOM 702 C CA . GLY A 1 92 ? 20.229 5.085 11.323 1.00 74.88 92 GLY A CA 1
ATOM 703 C C . GLY A 1 92 ? 21.088 5.641 10.187 1.00 74.88 92 GLY A C 1
ATOM 704 O O . GLY A 1 92 ? 21.575 4.886 9.344 1.00 74.88 92 GLY A O 1
ATOM 705 N N . THR A 1 93 ? 21.274 6.962 10.167 1.00 76.62 93 THR A N 1
ATOM 706 C CA . THR A 1 93 ? 22.027 7.688 9.131 1.00 76.62 93 THR A CA 1
ATOM 707 C C . THR A 1 93 ? 23.323 8.277 9.678 1.00 76.62 93 THR A C 1
ATOM 709 O O . THR A 1 93 ? 23.327 8.859 10.761 1.00 76.62 93 THR A O 1
ATOM 712 N N . ASP A 1 94 ? 24.409 8.145 8.913 1.00 83.25 94 ASP A N 1
ATOM 713 C CA . ASP A 1 94 ? 25.770 8.608 9.241 1.00 83.25 94 ASP A CA 1
ATOM 714 C C . ASP A 1 94 ? 26.237 8.279 10.682 1.00 83.25 94 ASP A C 1
ATOM 716 O O . ASP A 1 94 ? 26.894 9.067 11.371 1.00 83.25 94 ASP A O 1
ATOM 720 N N . VAL A 1 95 ? 25.938 7.056 11.131 1.00 87.69 95 VAL A N 1
ATOM 721 C CA . VAL A 1 95 ? 26.322 6.525 12.445 1.00 87.69 95 VAL A CA 1
ATOM 722 C C . VAL A 1 95 ? 27.842 6.364 12.512 1.00 87.69 95 VAL A C 1
ATOM 724 O O . VAL A 1 95 ? 28.416 5.492 11.858 1.00 87.69 95 VAL A O 1
ATOM 727 N N . ARG A 1 96 ? 28.510 7.198 13.317 1.00 90.00 96 ARG A N 1
ATOM 728 C CA . ARG A 1 96 ? 29.963 7.125 13.540 1.00 90.00 96 ARG A CA 1
ATOM 729 C C . ARG A 1 96 ? 30.306 6.091 14.611 1.00 90.00 96 ARG A C 1
ATOM 731 O O . ARG A 1 96 ? 29.862 6.221 15.752 1.00 90.00 96 ARG A O 1
ATOM 738 N N . ALA A 1 97 ? 31.139 5.111 14.272 1.00 90.88 97 ALA A N 1
ATOM 739 C CA . ALA A 1 97 ? 31.527 4.027 15.166 1.00 90.88 97 ALA A CA 1
ATOM 740 C C . ALA A 1 97 ? 33.019 3.652 15.074 1.00 90.88 97 ALA A C 1
ATOM 742 O O . ALA A 1 97 ? 33.678 3.783 14.041 1.00 90.88 97 ALA A O 1
ATOM 743 N N . LEU A 1 98 ? 33.542 3.163 16.195 1.00 89.88 98 LEU A N 1
ATOM 744 C CA . LEU A 1 98 ? 34.812 2.459 16.335 1.00 89.88 98 LEU A CA 1
ATOM 745 C C . LEU A 1 98 ? 34.550 0.959 16.456 1.00 89.88 98 LEU A C 1
ATOM 747 O O . LEU A 1 98 ? 33.518 0.546 16.985 1.00 89.88 98 LEU A O 1
ATOM 751 N N . PHE A 1 99 ? 35.500 0.148 15.997 1.00 90.44 99 PHE A N 1
ATOM 752 C CA . PHE A 1 99 ? 35.349 -1.302 15.952 1.00 90.44 99 PHE A CA 1
ATOM 753 C C . PHE A 1 99 ? 36.602 -2.032 16.424 1.00 90.44 99 PHE A C 1
ATOM 755 O O . PHE A 1 99 ? 37.735 -1.642 16.125 1.00 90.44 99 PHE A O 1
ATOM 762 N N . LYS A 1 100 ? 36.381 -3.142 17.124 1.00 90.06 100 LYS A N 1
ATOM 763 C CA . LYS A 1 100 ? 37.394 -4.133 17.476 1.00 90.06 100 LYS A CA 1
ATOM 764 C C . LYS A 1 100 ? 36.831 -5.524 17.227 1.00 90.06 100 LYS A C 1
ATOM 766 O O . LYS A 1 100 ? 35.764 -5.853 17.733 1.00 90.06 100 LYS A O 1
ATOM 771 N N . LEU A 1 101 ? 37.551 -6.317 16.444 1.00 90.94 101 LEU A N 1
ATOM 772 C CA . LEU A 1 101 ? 37.276 -7.723 16.173 1.00 90.94 101 LEU A CA 1
ATOM 773 C C . LEU A 1 101 ? 38.441 -8.547 16.712 1.00 90.94 101 LEU A C 1
ATOM 775 O O . LEU A 1 101 ? 39.571 -8.413 16.241 1.00 90.94 101 LEU A O 1
ATOM 779 N N . THR A 1 102 ? 38.156 -9.406 17.679 1.00 89.94 102 THR A N 1
ATOM 780 C CA . THR A 1 102 ? 39.092 -10.386 18.220 1.00 89.94 102 THR A CA 1
ATOM 781 C C . THR A 1 102 ? 38.659 -11.781 17.793 1.00 89.94 102 THR A C 1
ATOM 783 O O . THR A 1 102 ? 37.502 -12.153 17.975 1.00 89.94 102 THR A O 1
ATOM 786 N N . LEU A 1 103 ? 39.592 -12.557 17.249 1.00 90.25 103 LEU A N 1
ATOM 787 C CA . LEU A 1 103 ? 39.457 -14.003 17.096 1.00 90.25 103 LEU A CA 1
ATOM 788 C C . LEU A 1 103 ? 40.147 -14.671 18.293 1.00 90.25 103 LEU A C 1
ATOM 790 O O . LEU A 1 103 ? 41.330 -14.410 18.521 1.00 90.25 103 LEU A O 1
ATOM 794 N N . VAL A 1 104 ? 39.400 -15.468 19.058 1.00 89.88 104 VAL A N 1
ATOM 795 C CA . VAL A 1 104 ? 39.817 -15.941 20.389 1.00 89.88 104 VAL A CA 1
ATOM 796 C C . VAL A 1 104 ? 40.662 -17.213 20.289 1.00 89.88 104 VAL A C 1
ATOM 798 O O . VAL A 1 104 ? 40.265 -18.161 19.610 1.00 89.88 104 VAL A O 1
ATOM 801 N N . ASP A 1 105 ? 41.820 -17.239 20.954 1.00 87.50 105 ASP A N 1
ATOM 802 C CA . ASP A 1 105 ? 42.663 -18.437 21.106 1.00 87.50 105 ASP A CA 1
ATOM 803 C C . ASP A 1 105 ? 41.998 -19.395 22.111 1.00 87.50 105 ASP A C 1
ATOM 805 O O . ASP A 1 105 ? 41.800 -19.045 23.273 1.00 87.50 105 ASP A O 1
ATOM 809 N N . GLN A 1 106 ? 41.628 -20.604 21.672 1.00 85.00 106 GLN A N 1
ATOM 810 C CA . GLN A 1 106 ? 40.940 -21.600 22.510 1.00 85.00 106 GLN A CA 1
ATOM 811 C C . GLN A 1 106 ? 41.917 -22.577 23.203 1.00 85.00 106 GLN A C 1
ATOM 813 O O . GLN A 1 106 ? 41.513 -23.627 23.727 1.00 85.00 106 GLN A O 1
ATOM 818 N N . SER A 1 107 ? 43.209 -22.232 23.224 1.00 78.50 107 SER A N 1
ATOM 819 C CA . SER A 1 107 ? 44.238 -22.830 24.076 1.00 78.50 107 SER A CA 1
ATOM 820 C C . SER A 1 107 ? 44.473 -22.002 25.347 1.00 78.50 107 SER A C 1
ATOM 822 O O . SER A 1 107 ? 44.225 -20.800 25.396 1.00 78.50 107 SER A O 1
ATOM 824 N N . GLU A 1 108 ? 45.045 -22.625 26.380 1.00 69.25 108 GLU A N 1
ATOM 825 C CA . GLU A 1 108 ? 45.367 -21.989 27.675 1.00 69.25 108 GLU A CA 1
ATOM 826 C C . GLU A 1 108 ? 46.459 -20.893 27.592 1.00 69.25 108 GLU A C 1
ATOM 828 O O . GLU A 1 108 ?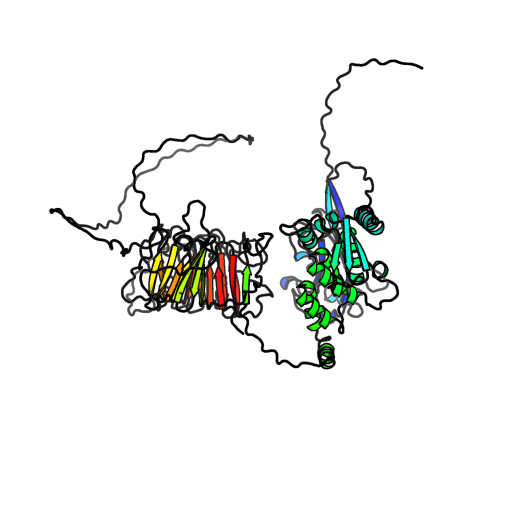 46.929 -20.397 28.614 1.00 69.25 108 GLU A O 1
ATOM 833 N N . LYS A 1 109 ? 46.897 -20.521 26.381 1.00 69.75 109 LYS A N 1
ATOM 834 C CA . LYS A 1 109 ? 47.977 -19.558 26.123 1.00 69.75 109 LYS A CA 1
ATOM 835 C C . LYS A 1 109 ? 47.476 -18.150 25.776 1.00 69.75 109 LYS A C 1
ATOM 837 O O . LYS A 1 109 ? 48.274 -17.220 25.856 1.00 69.75 109 LYS A O 1
ATOM 842 N N . GLY A 1 110 ? 46.204 -17.988 25.396 1.00 69.31 110 GLY A N 1
ATOM 843 C CA . GLY A 1 110 ? 45.539 -16.683 25.252 1.00 69.31 110 GLY A CA 1
ATOM 844 C C . GLY A 1 110 ? 46.115 -15.729 24.192 1.00 69.31 110 GLY A C 1
ATOM 845 O O . GLY A 1 110 ? 46.106 -14.516 24.396 1.00 69.31 110 GLY A O 1
ATOM 846 N N . ASN A 1 111 ? 46.628 -16.236 23.066 1.00 81.12 111 ASN A N 1
ATOM 847 C CA . ASN A 1 111 ? 47.198 -15.430 21.975 1.00 81.12 111 ASN A CA 1
ATOM 848 C C . ASN A 1 111 ? 46.120 -14.920 21.004 1.00 81.12 111 ASN A C 1
ATOM 850 O O . ASN A 1 111 ? 46.205 -15.118 19.792 1.00 81.12 111 ASN A O 1
ATOM 854 N N . ASP A 1 112 ? 45.104 -14.255 21.548 1.00 85.44 112 ASP A N 1
ATOM 855 C CA . ASP A 1 112 ? 43.990 -13.659 20.810 1.00 85.44 112 ASP A CA 1
ATOM 856 C C . ASP A 1 112 ? 44.454 -12.792 19.628 1.00 85.44 112 ASP A C 1
ATOM 858 O O . ASP A 1 112 ? 45.215 -11.828 19.784 1.00 85.44 112 ASP A O 1
ATOM 862 N N . LYS A 1 113 ? 43.924 -13.056 18.427 1.00 82.94 113 LYS A N 1
ATOM 863 C CA . LYS A 1 113 ? 44.196 -12.202 17.267 1.00 82.94 113 LYS A CA 1
ATOM 864 C C . LYS A 1 113 ? 43.243 -11.011 17.255 1.00 82.94 113 LYS A C 1
ATOM 866 O O . LYS A 1 113 ? 42.113 -11.095 16.771 1.00 82.94 113 LYS A O 1
ATOM 871 N N . VAL A 1 114 ? 43.750 -9.877 17.727 1.00 82.69 114 VAL A N 1
ATOM 872 C CA . VAL A 1 114 ? 43.019 -8.608 17.824 1.00 82.69 114 VAL A CA 1
ATOM 873 C C . VAL A 1 114 ? 43.226 -7.718 16.591 1.00 82.69 114 VAL A C 1
ATOM 875 O O . VAL A 1 114 ? 44.349 -7.364 16.236 1.00 82.69 114 VAL A O 1
ATOM 878 N N . HIS A 1 115 ? 42.126 -7.261 15.995 1.00 80.94 115 HIS A N 1
ATOM 879 C CA . HIS A 1 115 ? 42.068 -6.128 15.071 1.00 80.94 115 HIS A CA 1
ATOM 880 C C . HIS A 1 115 ? 41.264 -4.996 15.724 1.00 80.94 115 HIS A C 1
ATOM 882 O O . HIS A 1 115 ? 40.064 -5.149 15.922 1.00 80.94 115 HIS A O 1
ATOM 888 N N . SER A 1 116 ? 41.895 -3.869 16.067 1.00 78.06 116 SER A N 1
ATOM 889 C CA . SER A 1 116 ? 41.263 -2.791 16.847 1.00 78.06 116 SER A CA 1
ATOM 890 C C . SER A 1 116 ? 41.500 -1.403 16.254 1.00 78.06 116 SER A C 1
ATOM 892 O O . SER A 1 116 ? 42.621 -1.075 15.860 1.00 78.06 116 SER A O 1
ATOM 894 N N . HIS A 1 117 ? 40.449 -0.580 16.252 1.00 70.25 117 HIS A N 1
ATOM 895 C CA . HIS A 1 117 ? 40.494 0.855 15.953 1.00 70.25 117 HIS A CA 1
ATOM 896 C C . HIS A 1 117 ? 40.530 1.752 17.203 1.00 70.25 117 HIS A C 1
ATOM 898 O O . HIS A 1 117 ? 40.626 2.966 17.061 1.00 70.25 117 HIS A O 1
ATOM 904 N N . PHE A 1 118 ? 40.484 1.188 18.415 1.00 67.31 118 PHE A N 1
ATOM 905 C CA . PHE A 1 118 ? 40.597 1.964 19.659 1.00 67.31 118 PHE A CA 1
ATOM 906 C C . PHE A 1 118 ? 42.055 2.305 20.012 1.00 67.31 118 PHE A C 1
ATOM 908 O O . PHE A 1 118 ? 42.320 3.328 20.634 1.00 67.31 118 PHE A O 1
ATOM 915 N N . ASP A 1 119 ? 42.998 1.457 19.595 1.00 58.16 119 ASP A N 1
ATOM 916 C CA . ASP A 1 119 ? 44.384 1.447 20.086 1.00 58.16 119 ASP A CA 1
ATOM 917 C C . ASP A 1 119 ? 45.384 2.122 19.118 1.00 58.16 119 ASP A C 1
ATOM 919 O O . ASP A 1 119 ? 46.586 1.859 19.162 1.00 58.16 119 ASP A O 1
ATOM 923 N N . ARG A 1 120 ? 44.901 2.958 18.185 1.00 58.44 120 ARG A N 1
ATOM 924 C CA . ARG A 1 120 ? 45.721 3.656 17.175 1.00 58.44 120 ARG A CA 1
ATOM 925 C C . ARG A 1 120 ? 45.305 5.123 17.033 1.00 58.44 120 ARG A C 1
ATOM 927 O O . ARG A 1 120 ? 44.109 5.400 17.090 1.00 58.44 120 ARG A O 1
ATOM 934 N N . PRO A 1 121 ? 46.239 6.051 16.748 1.00 52.59 121 PRO A N 1
ATOM 935 C CA . PRO A 1 121 ? 45.889 7.354 16.189 1.00 52.59 121 PRO A CA 1
ATOM 936 C C . PRO A 1 121 ? 45.090 7.153 14.894 1.00 52.59 121 PRO A C 1
ATOM 938 O O . PRO A 1 121 ? 45.523 6.432 13.995 1.00 52.59 121 PRO A O 1
ATOM 941 N N . LEU A 1 122 ? 43.894 7.736 14.824 1.00 57.00 122 LEU A N 1
ATOM 942 C CA . LEU A 1 122 ? 42.983 7.567 13.695 1.00 57.00 122 LEU A CA 1
ATOM 943 C C . LEU A 1 122 ? 43.145 8.729 12.712 1.00 57.00 122 LEU A C 1
ATOM 945 O O . LEU A 1 122 ? 42.395 9.700 12.789 1.00 57.00 122 LEU A O 1
ATOM 949 N N . ASP A 1 123 ? 44.057 8.592 11.747 1.00 53.56 123 ASP A N 1
ATOM 950 C CA . ASP A 1 123 ? 44.270 9.580 10.670 1.00 53.56 123 ASP A CA 1
ATOM 951 C C . ASP A 1 123 ? 42.990 9.892 9.858 1.00 53.56 123 ASP A C 1
ATOM 953 O O . ASP A 1 123 ? 42.899 10.933 9.212 1.00 53.56 123 ASP A O 1
ATOM 957 N N . GLY A 1 124 ? 41.986 9.003 9.902 1.00 56.94 124 GLY A N 1
ATOM 958 C CA . GLY A 1 124 ? 40.656 9.184 9.301 1.00 56.94 124 GLY A CA 1
ATOM 959 C C . GLY A 1 124 ? 39.481 9.244 10.291 1.00 56.94 124 GLY A C 1
ATOM 960 O O . GLY A 1 124 ? 38.333 9.249 9.854 1.00 56.94 124 GLY A O 1
ATOM 961 N N . GLY A 1 125 ? 39.730 9.267 11.605 1.00 69.75 125 GLY A N 1
ATOM 962 C CA . GLY A 1 125 ? 38.682 9.251 12.636 1.00 69.75 125 GLY A CA 1
ATOM 963 C C . GLY A 1 125 ? 37.850 7.949 12.724 1.00 69.75 125 GLY A C 1
ATOM 964 O O . GLY A 1 125 ? 38.265 6.903 12.218 1.00 69.75 125 GLY A O 1
ATOM 965 N N . PRO A 1 126 ? 36.689 7.986 13.413 1.00 81.25 126 PRO A N 1
ATOM 966 C CA . PRO A 1 126 ? 35.729 6.879 13.471 1.00 81.25 126 PRO A CA 1
ATOM 967 C C . PRO A 1 126 ? 35.048 6.625 12.120 1.00 81.25 126 PRO A C 1
ATOM 969 O O . PRO A 1 126 ? 34.824 7.558 11.352 1.00 81.25 126 PRO A O 1
ATOM 972 N N . TYR A 1 127 ? 34.661 5.378 11.852 1.00 84.94 127 TYR A N 1
ATOM 973 C CA . TYR A 1 127 ? 34.034 4.991 10.587 1.00 84.94 127 TYR A CA 1
ATOM 974 C C . TYR A 1 127 ? 32.541 5.348 10.562 1.00 84.94 127 TYR A C 1
ATOM 976 O O . TYR A 1 127 ? 31.834 5.113 11.539 1.00 84.94 127 TYR A O 1
ATOM 984 N N . THR A 1 128 ? 32.048 5.879 9.442 1.00 88.81 128 THR A N 1
ATOM 985 C CA . THR A 1 128 ? 30.656 6.337 9.289 1.00 88.81 128 THR A CA 1
ATOM 986 C C . THR A 1 128 ? 29.827 5.333 8.486 1.00 88.81 128 THR A C 1
ATOM 988 O O . THR A 1 128 ? 30.135 5.064 7.325 1.00 88.81 128 THR A O 1
ATOM 991 N N . LEU A 1 129 ? 28.755 4.805 9.082 1.00 87.69 129 LEU A N 1
ATOM 992 C CA . LEU A 1 129 ? 27.805 3.887 8.447 1.00 87.69 129 LEU A CA 1
ATOM 993 C C . LEU A 1 129 ? 26.533 4.649 8.065 1.00 87.69 129 LEU A C 1
ATOM 995 O O . LEU A 1 129 ? 25.926 5.311 8.902 1.00 87.69 129 LEU A O 1
ATOM 999 N N . LYS A 1 130 ? 26.152 4.596 6.786 1.00 84.06 130 LYS A N 1
ATOM 1000 C CA . LYS A 1 130 ? 25.224 5.574 6.196 1.00 84.06 130 LYS A CA 1
ATOM 1001 C C . LYS A 1 130 ? 23.742 5.217 6.300 1.00 84.06 130 LYS A C 1
ATOM 1003 O O . LYS A 1 130 ? 22.915 6.117 6.223 1.00 84.06 130 LYS A O 1
ATOM 1008 N N . TYR A 1 131 ? 23.427 3.930 6.394 1.00 86.25 131 TYR A N 1
ATOM 1009 C CA . TYR A 1 131 ? 22.068 3.380 6.378 1.00 86.25 131 TYR A CA 1
ATOM 1010 C C . TYR A 1 131 ? 22.076 1.935 6.904 1.00 86.25 131 TYR A C 1
ATOM 1012 O O . TYR A 1 131 ? 23.130 1.294 6.947 1.00 86.25 131 TYR A O 1
ATOM 1020 N N . ARG A 1 132 ? 20.908 1.393 7.261 1.00 88.81 132 ARG A N 1
ATOM 1021 C CA . ARG A 1 132 ? 20.726 0.003 7.717 1.00 88.81 132 ARG A CA 1
ATOM 1022 C C . ARG A 1 132 ? 21.271 -1.017 6.709 1.00 88.81 132 ARG A C 1
ATOM 1024 O O . ARG A 1 132 ? 20.973 -0.946 5.525 1.00 88.81 132 ARG A O 1
ATOM 1031 N N . GLY A 1 133 ? 22.096 -1.958 7.159 1.00 84.75 133 GLY A N 1
ATOM 1032 C CA . GLY A 1 133 ? 22.826 -2.894 6.294 1.00 84.75 133 GLY A CA 1
ATOM 1033 C C . GLY A 1 133 ? 24.169 -2.366 5.762 1.00 84.75 133 GLY A C 1
ATOM 1034 O O . GLY A 1 133 ? 24.956 -3.146 5.221 1.00 84.75 133 GLY A O 1
ATOM 1035 N N . SER A 1 134 ? 24.503 -1.084 5.980 1.00 90.12 134 SER A N 1
ATOM 1036 C CA . SER A 1 134 ? 25.896 -0.622 5.890 1.00 90.12 134 SER A CA 1
ATOM 1037 C C . SER A 1 134 ? 26.767 -1.459 6.827 1.00 90.12 134 SER A C 1
ATOM 1039 O O . SER A 1 134 ? 26.379 -1.726 7.966 1.00 90.12 134 SER A O 1
ATOM 1041 N N . MET A 1 135 ? 27.959 -1.851 6.372 1.00 90.88 135 MET A N 1
ATOM 1042 C CA . MET A 1 135 ? 28.851 -2.709 7.152 1.00 90.88 135 MET A CA 1
ATOM 1043 C C . MET A 1 135 ? 30.327 -2.355 6.998 1.00 90.88 135 MET A C 1
ATOM 1045 O O . MET A 1 135 ? 30.792 -1.991 5.918 1.00 90.88 135 MET A O 1
ATOM 1049 N N . TRP A 1 136 ? 31.068 -2.529 8.088 1.00 90.94 136 TRP A N 1
ATOM 1050 C CA . TRP A 1 136 ? 32.512 -2.342 8.175 1.00 90.94 136 TRP A CA 1
ATOM 1051 C C . TRP A 1 136 ? 33.201 -3.676 8.488 1.00 90.94 136 TRP A C 1
ATOM 1053 O O . TRP A 1 136 ? 32.639 -4.506 9.195 1.00 90.94 136 TRP A O 1
ATOM 1063 N N . GLY A 1 137 ? 34.411 -3.914 7.974 1.00 89.44 137 GLY A N 1
ATOM 1064 C CA . GLY A 1 137 ? 35.170 -5.122 8.307 1.00 89.44 137 GLY A CA 1
ATOM 1065 C C . GLY A 1 137 ? 36.243 -5.510 7.298 1.00 89.44 137 GLY A C 1
ATOM 1066 O O . GLY A 1 137 ? 36.627 -4.733 6.422 1.00 89.44 137 GLY A O 1
ATOM 1067 N N . TYR A 1 138 ? 36.732 -6.744 7.420 1.00 88.06 138 TYR A N 1
ATOM 1068 C CA . TYR A 1 138 ? 37.899 -7.238 6.696 1.00 88.06 138 TYR A CA 1
ATOM 1069 C C . TYR A 1 138 ? 37.526 -8.324 5.681 1.00 88.06 138 TYR A C 1
ATOM 1071 O O . TYR A 1 138 ? 37.236 -9.466 6.043 1.00 88.06 138 TYR A O 1
ATOM 1079 N N . LYS A 1 139 ? 37.658 -7.995 4.386 1.00 87.06 139 LYS A N 1
ATOM 1080 C CA . LYS A 1 139 ? 37.581 -8.950 3.260 1.00 87.06 139 LYS A CA 1
ATOM 1081 C C . LYS A 1 139 ? 38.525 -10.152 3.433 1.00 87.06 139 LYS A C 1
ATOM 1083 O O . LYS A 1 139 ? 38.164 -11.271 3.088 1.00 87.06 139 LYS A O 1
ATOM 1088 N N . ARG A 1 140 ? 39.727 -9.930 3.976 1.00 87.94 140 ARG A N 1
ATOM 1089 C CA . ARG A 1 140 ? 40.791 -10.938 4.146 1.00 87.94 140 ARG A CA 1
ATOM 1090 C C . ARG A 1 140 ? 41.215 -11.047 5.617 1.00 87.94 140 ARG A C 1
ATOM 1092 O O . ARG A 1 140 ? 42.356 -10.753 5.958 1.00 87.94 140 ARG A O 1
ATOM 1099 N N . PHE A 1 141 ? 40.279 -11.416 6.494 1.00 88.81 141 PHE A N 1
ATOM 1100 C CA . PHE A 1 141 ? 40.475 -11.422 7.952 1.00 88.81 141 PHE A CA 1
ATOM 1101 C C . PHE A 1 141 ? 41.497 -12.479 8.410 1.00 88.81 141 PHE A C 1
ATOM 1103 O O . PHE A 1 141 ? 42.447 -12.176 9.139 1.00 88.81 141 PHE A O 1
ATOM 1110 N N . PHE A 1 142 ? 41.354 -13.717 7.929 1.00 89.88 142 PHE A N 1
ATOM 1111 C CA . PHE A 1 142 ? 42.285 -14.821 8.190 1.00 89.88 142 PHE A CA 1
ATOM 1112 C C . PHE A 1 142 ? 42.379 -15.739 6.961 1.00 89.88 142 PHE A C 1
ATOM 1114 O O . PHE A 1 142 ? 41.414 -15.838 6.205 1.00 89.88 142 PHE A O 1
ATOM 1121 N N . ARG A 1 143 ? 43.523 -16.403 6.731 1.00 89.50 143 ARG A N 1
ATOM 1122 C CA . ARG A 1 143 ? 43.646 -17.426 5.670 1.00 89.50 143 ARG A CA 1
ATOM 1123 C C . ARG A 1 143 ? 42.977 -18.716 6.120 1.00 89.50 143 ARG A C 1
ATOM 1125 O O . ARG A 1 143 ? 43.375 -19.254 7.145 1.00 89.50 143 ARG A O 1
ATOM 1132 N N . ARG A 1 144 ? 42.035 -19.253 5.346 1.00 88.25 144 ARG A N 1
ATOM 1133 C CA . ARG A 1 144 ? 41.254 -20.437 5.737 1.00 88.25 144 ARG A CA 1
ATOM 1134 C C . ARG A 1 144 ? 42.133 -21.640 6.077 1.00 88.25 144 ARG A C 1
ATOM 1136 O O . ARG A 1 144 ? 41.977 -22.222 7.140 1.00 88.25 144 ARG A O 1
ATOM 1143 N N . THR A 1 145 ? 43.127 -21.928 5.239 1.00 87.75 145 THR A N 1
ATOM 1144 C CA . THR A 1 145 ? 44.076 -23.032 5.459 1.00 87.75 145 THR A CA 1
ATOM 1145 C C . THR A 1 145 ? 44.922 -22.890 6.722 1.00 87.75 145 THR A C 1
ATOM 1147 O O . THR A 1 145 ? 45.383 -23.899 7.231 1.00 87.75 145 THR A O 1
ATOM 1150 N N . LEU A 1 146 ? 45.128 -21.668 7.228 1.00 89.56 146 LEU A N 1
ATOM 1151 C CA . LEU A 1 146 ? 45.794 -21.438 8.512 1.00 89.56 146 LEU A CA 1
ATOM 1152 C C . LEU A 1 146 ? 44.800 -21.435 9.680 1.00 89.56 146 LEU A C 1
ATOM 1154 O O . LEU A 1 146 ? 45.197 -21.728 10.798 1.00 89.56 146 LEU A O 1
ATOM 1158 N N . LEU A 1 147 ? 43.530 -21.087 9.438 1.00 89.69 147 LEU A N 1
ATOM 1159 C CA . LEU A 1 147 ? 42.473 -21.112 10.452 1.00 89.69 147 LEU A CA 1
ATOM 1160 C C . LEU A 1 147 ? 42.148 -22.555 10.851 1.00 89.69 147 LEU A C 1
ATOM 1162 O O . LEU A 1 147 ? 42.129 -22.881 12.032 1.00 89.69 147 LEU A O 1
ATOM 1166 N N . GLU A 1 148 ? 41.975 -23.422 9.852 1.00 88.88 148 GLU A N 1
ATOM 1167 C CA . GLU A 1 148 ? 41.670 -24.849 10.019 1.00 88.88 148 GLU A CA 1
ATOM 1168 C C . GLU A 1 148 ? 42.817 -25.663 10.650 1.00 88.88 148 GLU A C 1
ATOM 1170 O O . GLU A 1 148 ? 42.619 -26.819 11.010 1.00 88.88 148 GLU A O 1
ATOM 1175 N N . THR A 1 149 ? 44.004 -25.068 10.814 1.00 89.12 149 THR A N 1
ATOM 1176 C CA . THR A 1 149 ? 45.174 -25.674 11.474 1.00 89.12 149 THR A CA 1
ATOM 1177 C C . THR A 1 149 ? 45.650 -24.847 12.676 1.00 89.12 149 THR A C 1
ATOM 1179 O O . THR A 1 149 ? 46.854 -24.757 12.921 1.00 89.12 149 THR A O 1
ATOM 1182 N N . SER A 1 150 ? 44.742 -24.165 13.381 1.00 88.00 150 SER A N 1
ATOM 1183 C CA . SER A 1 150 ? 45.087 -23.260 14.487 1.00 88.00 150 SER A CA 1
ATOM 1184 C C . SER A 1 150 ? 44.176 -23.415 15.698 1.00 88.00 150 SER A C 1
ATOM 1186 O O . SER A 1 150 ? 42.991 -23.694 15.551 1.00 88.00 150 SER A O 1
ATOM 1188 N N . GLU A 1 151 ? 44.712 -23.102 16.880 1.00 88.00 151 GLU A N 1
ATOM 1189 C CA . GLU A 1 151 ? 43.996 -23.096 18.168 1.00 88.00 151 GLU A CA 1
ATOM 1190 C C . GLU A 1 151 ? 42.786 -22.134 18.217 1.00 88.00 151 GLU A C 1
ATOM 1192 O O . GLU A 1 151 ? 42.014 -22.157 19.173 1.00 88.00 151 GLU A O 1
ATOM 1197 N N . TYR A 1 152 ? 42.585 -21.290 17.194 1.00 89.56 152 TYR A N 1
ATOM 1198 C CA . TYR A 1 152 ? 41.376 -20.474 17.045 1.00 89.56 152 TYR A CA 1
ATOM 1199 C C . TYR A 1 152 ? 40.135 -21.312 16.684 1.00 89.56 152 TYR A C 1
ATOM 1201 O O . TYR A 1 152 ? 39.019 -20.885 16.979 1.00 89.56 152 TYR A O 1
ATOM 1209 N N . LEU A 1 153 ? 40.307 -22.482 16.052 1.00 90.69 153 LEU A N 1
ATOM 1210 C CA . LEU A 1 153 ? 39.236 -23.417 15.696 1.00 90.69 153 LEU A CA 1
ATOM 1211 C C . LEU A 1 153 ? 39.435 -24.735 16.455 1.00 90.69 153 LEU A C 1
ATOM 1213 O O . LEU A 1 153 ? 40.367 -25.486 16.177 1.00 90.69 153 LEU A O 1
ATOM 1217 N N . LYS A 1 154 ? 38.537 -25.032 17.394 1.00 88.69 154 LYS A N 1
ATOM 1218 C CA . LYS A 1 154 ? 38.645 -26.178 18.305 1.00 88.69 154 LYS A CA 1
ATOM 1219 C C . LYS A 1 154 ? 37.279 -26.824 18.494 1.00 88.69 154 LYS A C 1
ATOM 1221 O O . LYS A 1 154 ? 36.286 -26.113 18.577 1.00 88.69 154 LYS A O 1
ATOM 1226 N N . ASP A 1 155 ? 37.223 -28.155 18.501 1.00 87.56 155 ASP A N 1
ATOM 1227 C CA . ASP A 1 155 ? 35.978 -28.937 18.615 1.00 87.56 155 ASP A CA 1
ATOM 1228 C C . ASP A 1 155 ? 34.891 -28.497 17.601 1.00 87.56 155 ASP A C 1
ATOM 1230 O O . ASP A 1 155 ? 33.707 -28.380 17.912 1.00 87.56 155 ASP A O 1
ATOM 1234 N N . ASP A 1 156 ? 35.339 -28.185 16.376 1.00 90.06 156 ASP A N 1
ATOM 1235 C CA . ASP A 1 156 ? 34.580 -27.577 15.265 1.00 90.06 156 ASP A CA 1
ATOM 1236 C C . ASP A 1 156 ? 33.829 -26.269 15.610 1.00 90.06 156 ASP A C 1
ATOM 1238 O O . ASP A 1 156 ? 32.856 -25.880 14.953 1.00 90.06 156 ASP A O 1
ATOM 1242 N N . CYS A 1 157 ? 34.300 -25.572 16.647 1.00 90.81 157 CYS A N 1
ATOM 1243 C CA . CYS A 1 157 ? 33.775 -24.313 17.154 1.00 90.81 157 CYS A CA 1
ATOM 1244 C C . CYS A 1 157 ? 34.774 -23.161 16.956 1.00 90.81 157 CYS A C 1
ATOM 1246 O O . CYS A 1 157 ? 35.975 -23.298 17.201 1.00 90.81 157 CYS A O 1
ATOM 1248 N N . LEU A 1 158 ? 34.263 -21.996 16.555 1.00 92.75 158 LEU A N 1
ATOM 1249 C CA . LEU A 1 158 ? 35.003 -20.753 16.335 1.00 92.75 158 LEU A CA 1
ATOM 1250 C C . LEU A 1 158 ? 34.408 -19.647 17.219 1.00 92.75 158 LEU A C 1
ATOM 1252 O O . LEU A 1 158 ? 33.198 -19.415 17.170 1.00 92.75 158 LEU A O 1
ATOM 1256 N N . VAL A 1 159 ? 35.234 -18.939 17.994 1.00 92.00 159 VAL A N 1
ATOM 1257 C CA . VAL A 1 159 ? 34.780 -17.857 18.889 1.00 92.00 159 VAL A CA 1
ATOM 1258 C C . VAL A 1 159 ? 35.370 -16.513 18.463 1.00 92.00 159 VAL A C 1
ATOM 1260 O O . VAL A 1 159 ? 36.579 -16.371 18.279 1.00 92.00 159 VAL A O 1
ATOM 1263 N N . MET A 1 160 ? 34.506 -15.507 18.316 1.00 93.25 160 MET A N 1
ATOM 1264 C CA . MET A 1 160 ? 34.882 -14.134 17.980 1.00 93.25 160 MET A CA 1
ATOM 1265 C C . MET A 1 160 ? 34.257 -13.150 18.965 1.00 93.25 160 MET A C 1
ATOM 1267 O O . MET A 1 160 ? 33.056 -13.204 19.225 1.00 93.25 160 MET A O 1
ATOM 1271 N N . HIS A 1 161 ? 35.054 -12.213 19.475 1.00 91.25 161 HIS A N 1
ATOM 1272 C CA . HIS A 1 161 ? 34.568 -11.092 20.279 1.00 91.25 161 HIS A CA 1
ATOM 1273 C C . HIS A 1 161 ? 34.573 -9.816 19.436 1.00 91.25 161 HIS A C 1
ATOM 1275 O O . HIS A 1 161 ? 35.587 -9.445 18.843 1.00 91.25 161 HIS A O 1
ATOM 1281 N N . CYS A 1 162 ? 33.439 -9.128 19.402 1.00 92.06 162 CYS A N 1
ATOM 1282 C CA . CYS A 1 162 ? 33.276 -7.827 18.774 1.00 92.06 162 CYS A CA 1
ATOM 1283 C C . CYS A 1 162 ? 33.069 -6.765 19.853 1.00 92.06 162 CYS A C 1
ATOM 1285 O O . CYS A 1 162 ? 32.217 -6.946 20.716 1.00 92.06 162 CYS A O 1
ATOM 1287 N N . THR A 1 163 ? 33.774 -5.638 19.769 1.00 90.88 163 THR A N 1
ATOM 1288 C CA . THR A 1 163 ? 33.432 -4.411 20.504 1.00 90.88 163 THR A CA 1
ATOM 1289 C C . THR A 1 163 ? 33.110 -3.310 19.504 1.00 90.88 163 THR A C 1
ATOM 1291 O O . THR A 1 163 ? 33.934 -2.982 18.646 1.00 90.88 163 THR A O 1
ATOM 1294 N N . VAL A 1 164 ? 31.923 -2.724 19.639 1.00 92.00 164 VAL A N 1
ATOM 1295 C CA . VAL A 1 164 ? 31.495 -1.520 18.918 1.00 92.00 164 VAL A CA 1
ATOM 1296 C C . VAL A 1 164 ? 31.599 -0.334 19.873 1.00 92.00 164 VAL A C 1
ATOM 1298 O O . VAL A 1 164 ? 31.260 -0.456 21.048 1.00 92.00 164 VAL A O 1
ATOM 1301 N N . GLY A 1 165 ? 32.068 0.810 19.383 1.00 90.31 165 GLY A N 1
ATOM 1302 C CA . GLY A 1 165 ? 32.120 2.070 20.119 1.00 90.31 165 GLY A CA 1
ATOM 1303 C C . GLY A 1 165 ? 31.414 3.171 19.343 1.00 90.31 165 GLY A C 1
ATOM 1304 O O . GLY A 1 165 ? 32.004 3.754 18.439 1.00 90.31 165 GLY A O 1
ATOM 1305 N N . VAL A 1 166 ? 30.156 3.464 19.670 1.00 89.75 166 VAL A N 1
ATOM 1306 C CA . VAL A 1 166 ? 29.353 4.463 18.944 1.00 89.75 166 VAL A CA 1
ATOM 1307 C C . VAL A 1 166 ? 29.675 5.864 19.449 1.00 89.75 166 VAL A C 1
ATOM 1309 O O . VAL A 1 166 ? 29.510 6.153 20.635 1.00 89.75 166 VAL A O 1
ATOM 1312 N N . VAL A 1 167 ? 30.101 6.752 18.552 1.00 87.62 167 VAL A N 1
ATOM 1313 C CA . VAL A 1 167 ? 30.513 8.115 18.902 1.00 87.62 167 VAL A CA 1
ATOM 1314 C C . VAL A 1 167 ? 29.303 9.043 18.930 1.00 87.62 167 VAL A C 1
ATOM 1316 O O . VAL A 1 167 ? 28.790 9.451 17.887 1.00 87.62 167 VAL A O 1
ATOM 1319 N N . LYS A 1 168 ? 28.871 9.415 20.137 1.00 81.19 168 LYS A N 1
ATOM 1320 C CA . LYS A 1 168 ? 27.818 10.406 20.370 1.00 81.19 168 LYS A CA 1
ATOM 1321 C C . LYS A 1 168 ? 28.429 11.783 20.571 1.00 81.19 168 LYS A C 1
ATOM 1323 O O . LYS A 1 168 ? 29.393 11.937 21.313 1.00 81.19 168 LYS A O 1
ATOM 1328 N N . THR A 1 169 ? 27.838 12.796 19.949 1.00 69.56 169 THR A N 1
ATOM 1329 C CA . THR A 1 169 ? 28.187 14.196 20.202 1.00 69.56 169 THR A CA 1
ATOM 1330 C C . THR A 1 169 ? 27.102 14.828 21.065 1.00 69.56 169 THR A C 1
ATOM 1332 O O . THR A 1 169 ? 25.955 14.915 20.629 1.00 69.56 169 THR A O 1
ATOM 1335 N N . ARG A 1 170 ? 27.453 15.270 22.278 1.00 60.78 170 ARG A N 1
ATOM 1336 C CA . ARG A 1 170 ? 26.558 16.031 23.160 1.00 60.78 170 ARG A CA 1
ATOM 1337 C C . ARG A 1 170 ? 26.973 17.49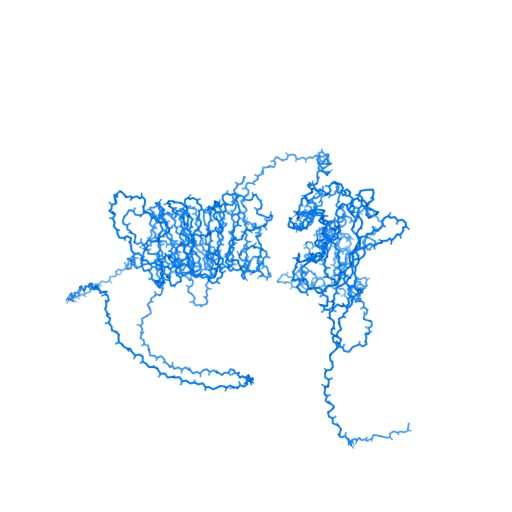8 23.242 1.00 60.78 170 ARG A C 1
ATOM 1339 O O . ARG A 1 170 ? 28.161 17.822 23.272 1.00 60.78 170 ARG A O 1
ATOM 1346 N N . PHE A 1 171 ? 25.975 18.375 23.303 1.00 50.16 171 PHE A N 1
ATOM 1347 C CA . PHE A 1 171 ? 26.150 19.809 23.512 1.00 50.16 171 PHE A CA 1
ATOM 1348 C C . PHE A 1 171 ? 25.857 20.132 24.979 1.00 50.16 171 PHE A C 1
ATOM 1350 O O . PHE A 1 171 ? 24.702 20.133 25.402 1.00 50.16 171 PHE A O 1
ATOM 1357 N N . GLU A 1 172 ? 26.900 20.389 25.768 1.00 53.00 172 GLU A N 1
ATOM 1358 C CA . GLU A 1 172 ? 26.736 20.777 27.172 1.00 53.00 172 GLU A CA 1
ATOM 1359 C C . GLU A 1 172 ? 26.423 22.274 27.287 1.00 53.00 172 GLU A C 1
ATOM 1361 O O . GLU A 1 172 ? 27.320 23.115 27.348 1.00 53.00 172 GLU A O 1
ATOM 1366 N N . GLY A 1 173 ? 25.131 22.602 27.360 1.00 40.84 173 GLY A N 1
ATOM 1367 C CA . GLY A 1 173 ? 24.681 23.819 28.037 1.00 40.84 173 GLY A CA 1
ATOM 1368 C C . GLY A 1 173 ? 24.860 23.661 29.552 1.00 40.84 173 GLY A C 1
ATOM 1369 O O . GLY A 1 173 ? 24.587 22.595 30.103 1.00 40.84 173 GLY A O 1
ATOM 1370 N N . SER A 1 174 ? 25.342 24.698 30.237 1.00 40.16 174 SER A N 1
ATOM 1371 C CA . SER A 1 174 ? 25.802 24.599 31.628 1.00 40.16 174 SER A CA 1
ATOM 1372 C C . SER A 1 174 ? 24.692 24.243 32.627 1.00 40.16 174 SER A C 1
ATOM 1374 O O . SER A 1 174 ? 23.860 25.089 32.961 1.00 40.16 174 SER A O 1
ATOM 1376 N N . LYS A 1 175 ? 24.737 23.025 33.182 1.00 45.78 175 LYS A N 1
ATOM 1377 C CA . LYS A 1 175 ? 24.043 22.649 34.424 1.00 45.78 175 LYS A CA 1
ATOM 1378 C C . LYS A 1 175 ? 24.897 21.686 35.252 1.00 45.78 175 LYS A C 1
ATOM 1380 O O . LYS A 1 175 ? 25.168 20.574 34.807 1.00 45.78 175 LYS A O 1
ATOM 1385 N N . GLN A 1 176 ? 25.224 22.059 36.491 1.00 52.47 176 GLN A N 1
ATOM 1386 C CA . GLN A 1 176 ? 25.417 21.064 37.548 1.00 52.47 176 GLN A CA 1
ATOM 1387 C C . GLN A 1 176 ? 24.100 20.281 37.677 1.00 52.47 176 GLN A C 1
ATOM 1389 O O . GLN A 1 176 ? 23.047 20.865 37.939 1.00 52.47 176 GLN A O 1
ATOM 1394 N N . GLY A 1 177 ? 24.146 18.973 37.431 1.00 43.19 177 GLY A N 1
ATOM 1395 C CA . GLY A 1 177 ? 22.957 18.125 37.423 1.00 43.19 177 GLY A CA 1
ATOM 1396 C C . GLY A 1 177 ? 22.461 17.812 38.832 1.00 43.19 177 GLY A C 1
ATOM 1397 O O . GLY A 1 177 ? 23.023 16.950 39.502 1.00 43.19 177 GLY A O 1
ATOM 1398 N N . VAL A 1 178 ? 21.376 18.462 39.257 1.00 51.34 178 VAL A N 1
ATOM 1399 C CA . VAL A 1 178 ? 20.534 17.936 40.342 1.00 51.34 178 VAL A CA 1
ATOM 1400 C C . VAL A 1 178 ? 19.923 16.619 39.861 1.00 51.34 178 VAL A C 1
ATOM 1402 O O . VAL A 1 178 ? 19.368 16.565 38.762 1.00 51.34 178 VAL A O 1
ATOM 1405 N N . ILE A 1 179 ? 20.014 15.563 40.672 1.00 63.50 179 ILE A N 1
ATOM 1406 C CA . ILE A 1 179 ? 19.344 14.290 40.386 1.00 63.50 179 ILE A CA 1
ATOM 1407 C C . ILE A 1 179 ? 17.838 14.511 40.546 1.00 63.50 179 ILE A C 1
ATOM 1409 O O . ILE A 1 179 ? 17.343 14.666 41.661 1.00 63.50 179 ILE A O 1
ATOM 1413 N N . VAL A 1 180 ? 17.115 14.544 39.427 1.00 64.06 180 VAL A N 1
ATOM 1414 C CA . VAL A 1 180 ? 15.649 14.584 39.425 1.00 64.06 180 VAL A CA 1
ATOM 1415 C C . VAL A 1 180 ? 15.141 13.154 39.656 1.00 64.06 180 VAL A C 1
ATOM 1417 O O . VAL A 1 180 ? 15.510 12.268 38.881 1.00 64.06 180 VAL A O 1
ATOM 1420 N N . PRO A 1 181 ? 14.342 12.889 40.706 1.00 75.38 181 PRO A N 1
ATOM 1421 C CA . PRO A 1 181 ? 13.786 11.561 40.945 1.00 75.38 181 PRO A CA 1
ATOM 1422 C C . PRO A 1 181 ? 12.750 11.183 39.875 1.00 75.38 181 PRO A C 1
ATOM 1424 O O . PRO A 1 181 ? 12.167 12.043 39.214 1.00 75.38 181 PRO A O 1
ATOM 1427 N N . LEU A 1 182 ? 12.494 9.880 39.728 1.00 71.31 182 LEU A N 1
ATOM 1428 C CA . LEU A 1 182 ? 11.375 9.384 38.922 1.00 71.31 182 LEU A CA 1
ATOM 1429 C C . LEU A 1 182 ? 10.045 9.889 39.496 1.00 71.31 182 LEU A C 1
ATOM 1431 O O . LEU A 1 182 ? 9.882 9.938 40.716 1.00 71.31 182 LEU A O 1
ATOM 1435 N N . SER A 1 183 ? 9.094 10.222 38.618 1.00 82.81 183 SER A N 1
ATOM 1436 C CA . SER A 1 183 ? 7.789 10.739 39.036 1.00 82.81 183 SER A CA 1
ATOM 1437 C C . SER A 1 183 ? 7.028 9.735 39.905 1.00 82.81 183 SER A C 1
ATOM 1439 O O . SER A 1 183 ? 6.918 8.549 39.593 1.00 82.81 183 SER A O 1
ATOM 1441 N N . ASP A 1 184 ? 6.482 10.247 40.997 1.00 86.31 184 ASP A N 1
ATOM 1442 C CA . ASP A 1 184 ? 5.645 9.570 41.976 1.00 86.31 184 ASP A CA 1
ATOM 1443 C C . ASP A 1 184 ? 4.141 9.770 41.742 1.00 86.31 184 ASP A C 1
ATOM 1445 O O . ASP A 1 184 ? 3.347 9.123 42.417 1.00 86.31 184 ASP A O 1
ATOM 1449 N N . MET A 1 185 ? 3.749 10.547 40.727 1.00 88.81 185 MET A N 1
ATOM 1450 C CA . MET A 1 185 ? 2.357 10.879 40.389 1.00 88.81 185 MET A CA 1
ATOM 1451 C C . MET A 1 185 ? 1.424 9.654 40.316 1.00 88.81 185 MET A C 1
ATOM 1453 O O . MET A 1 185 ? 0.330 9.681 40.870 1.00 88.81 185 MET A O 1
ATOM 1457 N N . GLY A 1 186 ? 1.862 8.553 39.690 1.00 87.25 186 GLY A N 1
ATOM 1458 C CA . GLY A 1 186 ? 1.083 7.305 39.612 1.00 87.25 186 GLY A CA 1
ATOM 1459 C C . GLY A 1 186 ? 0.979 6.528 40.935 1.00 87.25 186 GLY A C 1
ATOM 1460 O O . GLY A 1 186 ? 0.127 5.655 41.062 1.00 87.25 186 GLY A O 1
ATOM 1461 N N . ARG A 1 187 ? 1.816 6.841 41.935 1.00 87.62 187 ARG A N 1
ATOM 1462 C CA . ARG A 1 187 ? 1.579 6.430 43.329 1.00 87.62 187 ARG A CA 1
ATOM 1463 C C . ARG A 1 187 ? 0.580 7.370 43.980 1.00 87.62 187 ARG A C 1
ATOM 1465 O O . ARG A 1 187 ? -0.430 6.881 44.445 1.00 87.62 187 ARG A O 1
ATOM 1472 N N . ASN A 1 188 ? 0.767 8.689 43.884 1.00 90.88 188 ASN A N 1
ATOM 1473 C CA . ASN A 1 188 ? -0.139 9.655 44.522 1.00 90.88 188 ASN A CA 1
ATOM 1474 C C . ASN A 1 188 ? -1.600 9.517 44.054 1.00 90.88 188 ASN A C 1
ATOM 1476 O O . ASN A 1 188 ? -2.517 9.708 44.846 1.00 90.88 188 ASN A O 1
ATOM 1480 N N . PHE A 1 189 ? -1.834 9.151 42.789 1.00 93.00 189 PHE A N 1
ATOM 1481 C CA . PHE A 1 189 ? -3.175 8.811 42.312 1.00 93.00 189 PHE A CA 1
ATOM 1482 C C . PHE A 1 189 ? -3.681 7.462 42.844 1.00 93.00 189 PHE A C 1
ATOM 1484 O O . PHE A 1 189 ? -4.856 7.372 43.189 1.00 93.00 189 PHE A O 1
ATOM 1491 N N . LYS A 1 190 ? -2.834 6.433 42.981 1.00 90.00 190 LYS A N 1
ATOM 1492 C CA . LYS A 1 190 ? -3.222 5.190 43.668 1.00 90.00 190 LYS A CA 1
ATOM 1493 C C . LYS A 1 190 ? -3.547 5.453 45.148 1.00 90.00 190 LYS A C 1
ATOM 1495 O O . LYS A 1 190 ? -4.612 5.054 45.595 1.00 90.00 190 LYS A O 1
ATOM 1500 N N . ASP A 1 191 ? -2.723 6.229 45.851 1.00 91.06 191 ASP A N 1
ATOM 1501 C CA . ASP A 1 191 ? -2.952 6.664 47.237 1.00 91.06 191 ASP A CA 1
ATOM 1502 C C . ASP A 1 191 ? -4.293 7.429 47.383 1.00 91.06 191 ASP A C 1
ATOM 1504 O O . ASP A 1 191 ? -4.979 7.316 48.399 1.00 91.06 191 ASP A O 1
ATOM 1508 N N . LEU A 1 192 ? -4.701 8.194 46.359 1.00 93.50 192 LEU A N 1
ATOM 1509 C CA . LEU A 1 192 ? -5.990 8.899 46.300 1.00 93.50 192 LEU A CA 1
ATOM 1510 C C . LEU A 1 192 ? -7.187 7.955 46.068 1.00 93.50 192 LEU A C 1
ATOM 1512 O O . LEU A 1 192 ? -8.269 8.206 46.594 1.00 93.50 192 LEU A O 1
ATOM 1516 N N . LEU A 1 193 ? -7.007 6.869 45.308 1.00 93.56 193 LEU A N 1
ATOM 1517 C CA . LEU A 1 193 ? -8.017 5.814 45.168 1.00 93.56 193 LEU A CA 1
ATOM 1518 C C . LEU A 1 193 ? -8.155 5.023 46.478 1.00 93.56 193 LEU A C 1
ATOM 1520 O O . LEU A 1 193 ? -9.255 4.914 47.013 1.00 93.56 193 LEU A O 1
ATOM 1524 N N . ASP A 1 194 ? -7.032 4.551 47.025 1.00 91.06 194 ASP A N 1
ATOM 1525 C CA . ASP A 1 194 ? -6.963 3.707 48.225 1.00 91.06 194 ASP A CA 1
ATOM 1526 C C . ASP A 1 194 ? -7.435 4.438 49.505 1.00 91.06 194 ASP A C 1
ATOM 1528 O O . ASP A 1 194 ? -7.787 3.796 50.495 1.00 91.06 194 ASP A O 1
ATOM 1532 N N . SER A 1 195 ? -7.469 5.778 49.500 1.00 92.38 195 SER A N 1
ATOM 1533 C CA . SER A 1 195 ? -7.995 6.607 50.601 1.00 92.38 195 SER A CA 1
ATOM 1534 C C . SER A 1 195 ? -9.444 7.080 50.418 1.00 92.38 195 SER A C 1
ATOM 1536 O O . SER A 1 195 ? -9.996 7.692 51.333 1.00 92.38 195 SER A O 1
ATOM 1538 N N . GLU A 1 196 ? -10.064 6.818 49.260 1.00 92.81 196 GLU A N 1
ATOM 1539 C CA . GLU A 1 196 ? -11.429 7.226 48.874 1.00 92.81 196 GLU A CA 1
ATOM 1540 C C . GLU A 1 196 ? -11.749 8.742 48.971 1.00 92.81 196 GLU A C 1
ATOM 1542 O O . GLU A 1 196 ? -12.906 9.155 48.828 1.00 92.81 196 GLU A O 1
ATOM 1547 N N . VAL A 1 197 ? -10.751 9.604 49.201 1.00 91.00 197 VAL A N 1
ATOM 1548 C CA . VAL A 1 197 ? -10.950 11.039 49.462 1.00 91.00 197 VAL A CA 1
ATOM 1549 C C . VAL A 1 197 ? -11.469 11.751 48.214 1.00 91.00 197 VAL A C 1
ATOM 1551 O O . VAL A 1 197 ? -10.789 11.789 47.199 1.00 91.00 197 VAL A O 1
ATOM 1554 N N . CYS A 1 198 ? -12.638 12.392 48.319 1.00 90.94 198 CYS A N 1
ATOM 1555 C CA . CYS A 1 198 ? -13.297 13.124 47.226 1.00 90.94 198 CYS A CA 1
ATOM 1556 C C . CYS A 1 198 ? -13.727 12.265 46.017 1.00 90.94 198 CYS A C 1
ATOM 1558 O O . CYS A 1 198 ? -13.905 12.804 44.924 1.00 90.94 198 CYS A O 1
ATOM 1560 N N . CYS A 1 199 ? -13.969 10.963 46.213 1.00 95.12 199 CYS A N 1
ATOM 1561 C CA . CYS A 1 199 ? -14.681 10.152 45.221 1.00 95.12 199 CYS A CA 1
ATOM 1562 C C . CYS A 1 199 ? -16.100 10.700 44.966 1.00 95.12 199 CYS A C 1
ATOM 1564 O O . CYS A 1 199 ? -16.828 11.018 45.907 1.00 95.12 199 CYS A O 1
ATOM 1566 N N . ASP A 1 200 ? -16.495 10.774 43.694 1.00 95.62 200 ASP A N 1
ATOM 1567 C CA . ASP A 1 200 ? -17.746 11.374 43.196 1.00 95.62 200 ASP A CA 1
ATOM 1568 C C . ASP A 1 200 ? -18.595 10.395 42.351 1.00 95.62 200 ASP A C 1
ATOM 1570 O O . ASP A 1 200 ? -19.579 10.796 41.719 1.00 95.62 200 ASP A O 1
ATOM 1574 N N . ILE A 1 201 ? -18.210 9.111 42.344 1.00 96.75 201 ILE A N 1
ATOM 1575 C CA . ILE A 1 201 ? -18.938 7.988 41.742 1.00 96.75 201 ILE A CA 1
ATOM 1576 C C . ILE A 1 201 ? -18.714 6.687 42.533 1.00 96.75 201 ILE A C 1
ATOM 1578 O O . ILE A 1 201 ? -17.607 6.419 43.014 1.00 96.75 201 ILE A O 1
ATOM 1582 N N . VAL A 1 202 ? -19.756 5.856 42.626 1.00 97.06 202 VAL A N 1
ATOM 1583 C CA . VAL A 1 202 ? -19.704 4.481 43.149 1.00 97.06 202 VAL A CA 1
ATOM 1584 C C . VAL A 1 202 ? -20.038 3.477 42.042 1.00 97.06 202 VAL A C 1
ATOM 1586 O O . VAL A 1 202 ? -21.020 3.637 41.325 1.00 97.06 202 VAL A O 1
ATOM 1589 N N . PHE A 1 203 ? -19.255 2.408 41.923 1.00 96.56 203 PHE A N 1
ATOM 1590 C CA . PHE A 1 203 ? -19.525 1.268 41.048 1.00 96.56 203 PHE A CA 1
ATOM 1591 C C . PHE A 1 203 ? -19.939 0.056 41.876 1.00 96.56 203 PHE A C 1
ATOM 1593 O O . PHE A 1 203 ? -19.152 -0.413 42.696 1.00 96.56 203 PHE A O 1
ATOM 1600 N N . LYS A 1 204 ? -21.137 -0.484 41.644 1.00 95.31 204 LYS A N 1
ATOM 1601 C CA . LYS A 1 204 ? -21.560 -1.792 42.161 1.00 95.31 204 LYS A CA 1
ATOM 1602 C C . LYS A 1 204 ? -21.226 -2.861 41.131 1.00 95.31 204 LYS A C 1
ATOM 1604 O O . LYS A 1 204 ? -21.850 -2.916 40.075 1.00 95.31 204 LYS A O 1
ATOM 1609 N N . VAL A 1 205 ? -20.241 -3.695 41.441 1.00 93.44 205 VAL A N 1
ATOM 1610 C CA . VAL A 1 205 ? -19.774 -4.785 40.581 1.00 93.44 205 VAL A CA 1
ATOM 1611 C C . VAL A 1 205 ? -20.168 -6.087 41.261 1.00 93.44 205 VAL A C 1
ATOM 1613 O O . VAL A 1 205 ? -19.536 -6.503 42.232 1.00 93.44 205 VAL A O 1
ATOM 1616 N N . LYS A 1 206 ? -21.256 -6.705 40.796 1.00 88.81 206 LYS A N 1
ATOM 1617 C CA . LYS A 1 206 ? -21.872 -7.894 41.413 1.00 88.81 206 LYS A CA 1
ATOM 1618 C C . LYS A 1 206 ? -22.095 -7.738 42.933 1.00 88.81 206 LYS A C 1
ATOM 1620 O O . LYS A 1 206 ? -23.064 -7.108 43.345 1.00 88.81 206 LYS A O 1
ATOM 1625 N N . SER A 1 207 ? -21.224 -8.317 43.763 1.00 84.88 207 SER A N 1
ATOM 1626 C CA . SER A 1 207 ? -21.287 -8.305 45.234 1.00 84.88 207 SER A CA 1
ATOM 1627 C C . SER A 1 207 ? -20.438 -7.222 45.913 1.00 84.88 207 SER A C 1
ATOM 1629 O O . SER A 1 207 ? -20.515 -7.081 47.132 1.00 84.88 207 SER A O 1
ATOM 1631 N N . GLU A 1 208 ? -19.620 -6.481 45.165 1.00 92.31 208 GLU A N 1
ATOM 1632 C CA . GLU A 1 208 ? -18.652 -5.511 45.692 1.00 92.31 208 GLU A CA 1
ATOM 1633 C C . GLU A 1 208 ? -18.965 -4.079 45.236 1.00 92.31 208 GLU A C 1
ATOM 1635 O O . GLU A 1 208 ? -19.648 -3.852 44.234 1.00 92.31 208 GLU A O 1
ATOM 1640 N N . SER A 1 209 ? -18.459 -3.091 45.980 1.00 93.44 209 SER A N 1
ATOM 1641 C CA . SER A 1 209 ? -18.650 -1.668 45.688 1.00 93.44 209 SER A CA 1
ATOM 1642 C C . SER A 1 209 ? -17.322 -0.915 45.676 1.00 93.44 209 SER A C 1
ATOM 1644 O O . SER A 1 209 ? -16.647 -0.857 46.703 1.00 93.44 209 SER A O 1
ATOM 1646 N N . PHE A 1 210 ? -16.985 -0.287 44.551 1.00 95.56 210 PHE A N 1
ATOM 1647 C CA . PHE A 1 210 ? -15.751 0.478 44.361 1.00 95.56 210 PHE A CA 1
ATOM 1648 C C . PHE A 1 210 ? -16.061 1.967 44.222 1.00 95.56 210 PHE A C 1
ATOM 1650 O O . PHE A 1 210 ? -16.876 2.352 43.383 1.00 95.56 210 PHE A O 1
ATOM 1657 N N . LYS A 1 211 ? -15.402 2.823 45.005 1.00 96.12 211 LYS A N 1
ATOM 1658 C CA . LYS A 1 211 ? -15.478 4.281 44.828 1.00 96.12 211 LYS A CA 1
ATOM 1659 C C . LYS A 1 211 ? -14.387 4.753 43.873 1.00 96.12 211 LYS A C 1
ATOM 1661 O O . LYS A 1 211 ? -13.299 4.184 43.843 1.00 96.12 211 LYS A O 1
ATOM 1666 N N . ALA A 1 212 ? -14.680 5.777 43.079 1.00 97.00 212 ALA A N 1
ATOM 1667 C CA . ALA A 1 212 ? -13.728 6.346 42.133 1.00 97.00 212 ALA A CA 1
ATOM 1668 C C . ALA A 1 212 ? -14.034 7.827 41.837 1.00 97.00 212 ALA A C 1
ATOM 1670 O O . ALA A 1 212 ? -14.890 8.443 42.470 1.00 97.00 212 ALA A O 1
ATOM 1671 N N . HIS A 1 213 ? -13.299 8.402 40.882 1.00 96.94 213 HIS A N 1
ATOM 1672 C CA . HIS A 1 213 ? -13.345 9.819 40.527 1.00 96.94 213 HIS A CA 1
ATOM 1673 C C . HIS A 1 213 ? -13.648 9.999 39.028 1.00 96.94 213 HIS A C 1
ATOM 1675 O O . HIS A 1 213 ? -12.796 9.695 38.184 1.00 96.94 213 HIS A O 1
ATOM 1681 N N . LYS A 1 214 ? -14.818 10.546 38.678 1.00 95.50 214 LYS A N 1
ATOM 1682 C CA . LYS A 1 214 ? -15.314 10.771 37.306 1.00 95.50 214 LYS A CA 1
ATOM 1683 C C . LYS A 1 214 ? -14.284 11.448 36.413 1.00 95.50 214 LYS A C 1
ATOM 1685 O O . LYS A 1 214 ? -14.087 11.023 35.278 1.00 95.50 214 LYS A O 1
ATOM 1690 N N . LEU A 1 215 ? -13.593 12.473 36.919 1.00 94.69 215 LEU A N 1
ATOM 1691 C CA . LEU A 1 215 ? -12.583 13.215 36.155 1.00 94.69 215 LEU A CA 1
ATOM 1692 C C . LEU A 1 215 ? -11.344 12.375 35.808 1.00 94.69 215 LEU A C 1
ATOM 1694 O O . LEU A 1 215 ? -10.817 12.514 34.707 1.00 94.69 215 LEU A O 1
ATOM 1698 N N . ILE A 1 216 ? -10.892 11.488 36.701 1.00 95.56 216 ILE A N 1
ATOM 1699 C CA . ILE A 1 216 ? -9.730 10.618 36.446 1.00 95.56 216 ILE A CA 1
ATOM 1700 C C . ILE A 1 216 ? -10.126 9.506 35.469 1.00 95.56 216 ILE A C 1
ATOM 1702 O O . ILE A 1 216 ? -9.421 9.265 34.490 1.00 95.56 216 ILE A O 1
ATOM 1706 N N . LEU A 1 217 ? -11.302 8.903 35.669 1.00 96.31 217 LEU A N 1
ATOM 1707 C CA . LEU A 1 217 ? -11.879 7.908 34.763 1.00 96.31 217 LEU A CA 1
ATOM 1708 C C . LEU A 1 217 ? -12.065 8.480 33.344 1.00 96.31 217 LEU A C 1
ATOM 1710 O O . LEU A 1 217 ? -11.582 7.897 32.377 1.00 96.31 217 LEU A O 1
ATOM 1714 N N . ALA A 1 218 ? -12.680 9.658 33.213 1.00 95.06 218 ALA A N 1
ATOM 1715 C CA . ALA A 1 218 ? -12.920 10.334 31.934 1.00 95.06 218 ALA A CA 1
ATOM 1716 C C . ALA A 1 218 ? -11.655 10.914 31.269 1.00 95.06 218 ALA A C 1
ATOM 1718 O O . ALA A 1 218 ? -11.651 11.176 30.064 1.00 95.06 218 ALA A O 1
ATOM 1719 N N . ALA A 1 219 ? -10.572 11.123 32.022 1.00 94.62 219 ALA A N 1
ATOM 1720 C CA . ALA A 1 219 ? -9.267 11.469 31.458 1.00 94.62 219 ALA A CA 1
ATOM 1721 C C . ALA A 1 219 ? -8.521 10.246 30.889 1.00 94.62 219 ALA A C 1
ATOM 1723 O O . ALA A 1 219 ? -7.588 10.419 30.104 1.00 94.62 219 ALA A O 1
ATOM 1724 N N . ARG A 1 220 ? -8.906 9.026 31.292 1.00 95.06 220 ARG A N 1
ATOM 1725 C CA . ARG A 1 220 ? -8.159 7.781 31.039 1.00 95.06 220 ARG A CA 1
ATOM 1726 C C . ARG A 1 220 ? -8.905 6.755 30.182 1.00 95.06 220 ARG A C 1
ATOM 1728 O O . ARG A 1 220 ? -8.244 5.960 29.528 1.00 95.06 220 ARG A O 1
ATOM 1735 N N . SER A 1 221 ? -10.237 6.803 30.146 1.00 96.56 221 SER A N 1
ATOM 1736 C CA . SER A 1 221 ? -11.106 5.986 29.292 1.00 96.56 221 SER A CA 1
ATOM 1737 C C . SER A 1 221 ? -12.049 6.882 28.473 1.00 96.56 221 SER A C 1
ATOM 1739 O O . SER A 1 221 ? -12.816 7.660 29.055 1.00 96.56 221 SER A O 1
ATOM 1741 N N . PRO A 1 222 ? -12.073 6.750 27.133 1.00 93.81 222 PRO A N 1
ATOM 1742 C CA . PRO A 1 222 ? -13.096 7.358 26.283 1.00 93.81 222 PRO A CA 1
ATOM 1743 C C . PRO A 1 222 ? -14.526 6.928 26.645 1.00 93.81 222 PRO A C 1
ATOM 1745 O O . PRO A 1 222 ? -15.454 7.719 26.487 1.00 93.81 222 PRO A O 1
ATOM 1748 N N . VAL A 1 223 ? -14.705 5.708 27.166 1.00 94.31 223 VAL A N 1
ATOM 1749 C CA . VAL A 1 223 ? -16.016 5.146 27.532 1.00 94.31 223 VAL A CA 1
ATOM 1750 C C . VAL A 1 223 ? -16.564 5.825 28.785 1.00 94.31 223 VAL A C 1
ATOM 1752 O O . VAL A 1 223 ? -17.658 6.386 28.734 1.00 94.31 223 VAL A O 1
ATOM 1755 N N . PHE A 1 224 ? -15.780 5.913 29.868 1.00 95.25 224 PHE A N 1
ATOM 1756 C CA . PHE A 1 224 ? -16.184 6.697 31.047 1.00 95.25 224 PHE A CA 1
ATOM 1757 C C . PHE A 1 224 ? -16.368 8.186 30.716 1.00 95.25 224 PHE A C 1
ATOM 1759 O O . PHE A 1 224 ? -17.269 8.839 31.243 1.00 95.25 224 PHE A O 1
ATOM 1766 N N . ARG A 1 225 ? -15.570 8.734 29.789 1.00 92.88 225 ARG A N 1
ATOM 1767 C CA . ARG A 1 225 ? -15.758 10.110 29.308 1.00 92.88 225 ARG A CA 1
ATOM 1768 C C . ARG A 1 225 ? -17.098 10.308 28.605 1.00 92.88 225 ARG A C 1
ATOM 1770 O O . ARG A 1 225 ? -17.742 11.327 28.841 1.00 92.88 225 ARG A O 1
ATOM 1777 N N . ALA A 1 226 ? -17.521 9.364 27.768 1.00 92.19 226 ALA A N 1
ATOM 1778 C CA . ALA A 1 226 ? -18.829 9.403 27.123 1.00 92.19 226 ALA A CA 1
ATOM 1779 C C . ALA A 1 226 ? -19.970 9.228 28.142 1.00 92.19 226 ALA A C 1
ATOM 1781 O O . ALA A 1 226 ? -20.951 9.965 28.074 1.00 92.19 226 ALA A O 1
ATOM 1782 N N . GLN A 1 227 ? -19.808 8.322 29.112 1.00 93.12 227 GLN A N 1
ATOM 1783 C CA . GLN A 1 227 ? -20.800 8.023 30.149 1.00 93.12 227 GLN A CA 1
ATOM 1784 C C . GLN A 1 227 ? -21.083 9.212 31.085 1.00 93.12 227 GLN A C 1
ATOM 1786 O O . GLN A 1 227 ? -22.239 9.456 31.419 1.00 93.12 227 GLN A O 1
ATOM 1791 N N . PHE A 1 228 ? -20.056 9.969 31.487 1.00 93.88 228 PHE A N 1
ATOM 1792 C CA . PHE A 1 228 ? -20.216 11.100 32.415 1.00 93.88 228 PHE A CA 1
ATOM 1793 C C . PHE A 1 228 ? -20.321 12.468 31.725 1.00 93.88 228 PHE A C 1
ATOM 1795 O O . PHE A 1 228 ? -20.934 13.379 32.272 1.00 93.88 228 PHE A O 1
ATOM 1802 N N . PHE A 1 229 ? -19.710 12.646 30.547 1.00 91.88 229 PHE A N 1
ATOM 1803 C CA . PHE A 1 229 ? -19.544 13.961 29.904 1.00 91.88 229 PHE A CA 1
ATOM 1804 C C . PHE A 1 229 ? -19.755 13.946 28.373 1.00 91.88 229 PHE A C 1
ATOM 1806 O O . PHE A 1 229 ? -19.352 14.886 27.682 1.00 91.88 229 PHE A O 1
ATOM 1813 N N . GLY A 1 230 ? -20.341 12.880 27.818 1.00 85.38 230 GLY A N 1
ATOM 1814 C CA . GLY A 1 230 ? -20.730 12.799 26.407 1.00 85.38 230 GLY A CA 1
ATOM 1815 C C . GLY A 1 230 ? -22.074 13.476 26.112 1.00 85.38 230 GLY A C 1
ATOM 1816 O O . GLY A 1 230 ? -22.764 13.941 27.012 1.00 85.38 230 GLY A O 1
ATOM 1817 N N . LEU A 1 231 ? -22.488 13.476 24.838 1.00 78.75 231 LEU A N 1
ATOM 1818 C CA . LEU A 1 231 ? -23.772 14.056 24.389 1.00 78.75 231 LEU A CA 1
ATOM 1819 C C . LEU A 1 231 ? -25.020 13.394 25.008 1.00 78.75 231 LEU A C 1
ATOM 1821 O O . LEU A 1 231 ? -26.100 13.974 24.965 1.00 78.75 231 LEU A O 1
ATOM 1825 N N . VAL A 1 232 ? -24.866 12.183 25.549 1.00 79.50 232 VAL A N 1
ATOM 1826 C CA . VAL A 1 232 ? -25.907 11.392 26.232 1.00 79.50 232 VAL A CA 1
ATOM 1827 C C . VAL A 1 232 ? -25.409 10.939 27.621 1.00 79.50 232 VAL A C 1
ATOM 1829 O O . VAL A 1 232 ? -25.930 9.991 28.197 1.00 79.50 232 VAL A O 1
ATOM 1832 N N . GLY A 1 233 ? -24.348 11.575 28.134 1.00 83.25 233 GLY A N 1
ATOM 1833 C CA . GLY A 1 233 ? -23.771 11.272 29.443 1.00 83.25 233 GLY A CA 1
ATOM 1834 C C . GLY A 1 233 ? -24.405 12.097 30.561 1.00 83.25 233 GLY A C 1
ATOM 1835 O O . GLY A 1 233 ? -24.923 13.186 30.314 1.00 83.25 233 GLY A O 1
ATOM 1836 N N . ASP A 1 234 ? -24.329 11.595 31.792 1.00 89.31 234 ASP A N 1
ATOM 1837 C CA . ASP A 1 234 ? -24.891 12.254 32.975 1.00 89.31 234 ASP A CA 1
ATOM 1838 C C . ASP A 1 234 ? -23.796 12.582 34.014 1.00 89.31 234 ASP A C 1
ATOM 1840 O O . ASP A 1 234 ? -23.299 11.683 34.701 1.00 89.31 234 ASP A O 1
ATOM 1844 N N . PRO A 1 235 ? -23.428 13.868 34.185 1.00 87.81 235 PRO A N 1
ATOM 1845 C CA . PRO A 1 235 ? -22.492 14.297 35.224 1.00 87.81 235 PRO A CA 1
ATOM 1846 C C . PRO A 1 235 ? -23.019 14.098 36.655 1.00 87.81 235 PRO A C 1
ATOM 1848 O O . PRO A 1 235 ? -22.224 13.980 37.593 1.00 87.81 235 PRO A O 1
ATOM 1851 N N . SER A 1 236 ? -24.345 14.087 36.839 1.00 90.69 236 SER A N 1
ATOM 1852 C CA . SER A 1 236 ? -25.011 13.986 38.145 1.00 90.69 236 SER A CA 1
ATOM 1853 C C . SER A 1 236 ? -25.155 12.551 38.657 1.00 90.69 236 SER A C 1
ATOM 1855 O O . SER A 1 236 ? -25.423 12.352 39.835 1.00 90.69 236 SER A O 1
ATOM 1857 N N . LEU A 1 237 ? -24.893 11.557 37.807 1.00 91.25 237 LEU A N 1
ATOM 1858 C CA . LEU A 1 237 ? -24.995 10.134 38.117 1.00 91.25 237 LEU A CA 1
ATOM 1859 C C . LEU A 1 237 ? -24.018 9.732 39.239 1.00 91.25 237 LEU A C 1
ATOM 1861 O O . LEU A 1 237 ? -22.804 9.793 39.056 1.00 91.25 237 LEU A O 1
ATOM 1865 N N . GLU A 1 238 ? -24.529 9.348 40.411 1.00 92.00 238 GLU A N 1
ATOM 1866 C CA . GLU A 1 238 ? -23.716 9.010 41.600 1.00 92.00 238 GLU A CA 1
ATOM 1867 C C . GLU A 1 238 ? -23.351 7.515 41.693 1.00 92.00 238 GLU A C 1
ATOM 1869 O O . GLU A 1 238 ? -22.382 7.157 42.365 1.00 92.00 238 GLU A O 1
ATOM 1874 N N . GLU A 1 239 ? -24.081 6.639 40.992 1.00 94.56 239 GLU A N 1
ATOM 1875 C CA . GLU A 1 239 ? -23.920 5.183 41.072 1.00 94.56 239 GLU A CA 1
ATOM 1876 C C . GLU A 1 239 ? -24.057 4.490 39.702 1.00 94.56 239 GLU A C 1
ATOM 1878 O O . GLU A 1 239 ? -25.024 4.721 38.978 1.00 94.56 239 GLU A O 1
ATOM 1883 N N . VAL A 1 240 ? -23.112 3.604 39.365 1.00 93.94 240 VAL A N 1
ATOM 1884 C CA . VAL A 1 240 ? -23.141 2.713 38.188 1.00 93.94 240 VAL A CA 1
ATOM 1885 C C . VAL A 1 240 ? -23.213 1.255 38.649 1.00 93.94 240 VAL A C 1
ATOM 1887 O O . VAL A 1 240 ? -22.466 0.851 39.539 1.00 93.94 240 VAL A O 1
ATOM 1890 N N . VAL A 1 241 ? -24.046 0.437 38.003 1.00 93.50 241 VAL A N 1
ATOM 1891 C CA . VAL A 1 241 ? -24.021 -1.031 38.143 1.00 93.50 241 VAL A CA 1
ATOM 1892 C C . VAL A 1 241 ? -23.212 -1.637 36.991 1.00 93.50 241 VAL A C 1
ATOM 1894 O O . VAL A 1 241 ? -23.330 -1.185 35.853 1.00 93.50 241 VAL A O 1
ATOM 1897 N N . VAL A 1 242 ? -22.385 -2.641 37.286 1.00 92.12 242 VAL A N 1
ATOM 1898 C CA . VAL A 1 242 ? -21.577 -3.393 36.313 1.00 92.12 242 VAL A CA 1
ATOM 1899 C C . VAL A 1 242 ? -21.810 -4.887 36.537 1.00 92.12 242 VAL A C 1
ATOM 1901 O O . VAL A 1 242 ? -21.485 -5.417 37.602 1.00 92.12 242 VAL A O 1
ATOM 1904 N N . GLU A 1 243 ? -22.375 -5.564 35.538 1.00 87.56 243 GLU A N 1
ATOM 1905 C CA . GLU A 1 243 ? -22.746 -6.986 35.629 1.00 87.56 243 GLU A CA 1
ATOM 1906 C C . GLU A 1 243 ? -21.756 -7.894 34.873 1.00 87.56 243 GLU A C 1
ATOM 1908 O O . GLU A 1 243 ? -21.415 -8.974 35.358 1.00 87.56 243 GLU A O 1
ATOM 1913 N N . ASP A 1 244 ? -21.218 -7.423 33.742 1.00 84.69 244 ASP A N 1
ATOM 1914 C CA . ASP A 1 244 ? -20.399 -8.206 32.798 1.00 84.69 244 ASP A CA 1
ATOM 1915 C C . ASP A 1 244 ? -18.941 -8.462 33.234 1.00 84.69 244 ASP A C 1
ATOM 1917 O O . ASP A 1 244 ? -18.197 -9.160 32.544 1.00 84.69 244 ASP A O 1
ATOM 1921 N N . ILE A 1 245 ? -18.496 -7.896 34.362 1.00 90.25 245 ILE A N 1
ATOM 1922 C CA . ILE A 1 245 ? -17.103 -7.974 34.835 1.00 90.25 245 ILE A CA 1
ATOM 1923 C C . ILE A 1 245 ? -17.041 -8.535 36.259 1.00 90.25 245 ILE A C 1
ATOM 1925 O O . ILE A 1 245 ? -17.851 -8.194 37.119 1.00 90.25 245 ILE A O 1
ATOM 1929 N N . GLU A 1 246 ? -16.048 -9.390 36.528 1.00 89.56 246 GLU A N 1
ATOM 1930 C CA . GLU A 1 246 ? -15.768 -9.865 37.886 1.00 89.56 246 GLU A CA 1
ATOM 1931 C C . GLU A 1 246 ? -15.133 -8.766 38.757 1.00 89.56 246 GLU A C 1
ATOM 1933 O O . GLU A 1 246 ? -14.238 -8.061 38.277 1.00 89.56 246 GLU A O 1
ATOM 1938 N N . PRO A 1 247 ? -15.491 -8.647 40.052 1.00 90.44 247 PRO A N 1
ATOM 1939 C CA . PRO A 1 247 ? -14.997 -7.577 40.924 1.00 90.44 247 PRO A CA 1
ATOM 1940 C C . PRO A 1 247 ? -13.475 -7.408 40.930 1.00 90.44 247 PRO A C 1
ATOM 1942 O O . PRO A 1 247 ? -12.971 -6.293 40.813 1.00 90.44 247 PRO A O 1
ATOM 1945 N N . PHE A 1 248 ? -12.727 -8.515 40.964 1.00 87.88 248 PHE A N 1
ATOM 1946 C CA . PHE A 1 248 ? -11.264 -8.488 40.946 1.00 87.88 248 PHE A CA 1
ATOM 1947 C C . PHE A 1 248 ? -10.691 -7.953 39.616 1.00 87.88 248 PHE A C 1
ATOM 1949 O O . PHE A 1 248 ? -9.697 -7.230 39.620 1.00 87.88 248 PHE A O 1
ATOM 1956 N N . ILE A 1 249 ? -11.346 -8.212 38.479 1.00 91.75 249 ILE A N 1
ATOM 1957 C CA . ILE A 1 249 ? -10.958 -7.642 37.177 1.00 91.75 249 ILE A CA 1
ATOM 1958 C C . ILE A 1 249 ? -11.280 -6.143 37.126 1.00 91.75 249 ILE A C 1
ATOM 1960 O O . ILE A 1 249 ? -10.466 -5.358 36.639 1.00 91.75 249 ILE A O 1
ATOM 1964 N N . PHE A 1 250 ? -12.410 -5.715 37.697 1.00 93.44 250 PHE A N 1
ATOM 1965 C CA . PHE A 1 250 ? -12.740 -4.291 37.806 1.00 93.44 250 PHE A CA 1
ATOM 1966 C C . PHE A 1 250 ? -11.749 -3.540 38.713 1.00 93.44 250 PHE A C 1
ATOM 1968 O O . PHE A 1 250 ? -11.241 -2.483 38.336 1.00 93.44 250 PHE A O 1
ATOM 1975 N N . LYS A 1 251 ? -11.384 -4.127 39.860 1.00 91.94 251 LYS A N 1
ATOM 1976 C CA . LYS A 1 251 ? -10.331 -3.637 40.765 1.00 91.94 251 LYS A CA 1
ATOM 1977 C C . LYS A 1 251 ? -8.986 -3.503 40.040 1.00 91.94 251 LYS A C 1
ATOM 1979 O O . LYS A 1 251 ? -8.336 -2.465 40.143 1.00 91.94 251 LYS A O 1
ATOM 1984 N N . ALA A 1 252 ? -8.592 -4.509 39.256 1.00 92.25 252 ALA A N 1
ATOM 1985 C CA . ALA A 1 252 ? -7.374 -4.472 38.446 1.00 92.25 252 ALA A CA 1
ATOM 1986 C C . ALA A 1 252 ? -7.399 -3.349 37.388 1.00 92.25 252 ALA A C 1
ATOM 1988 O O . ALA A 1 252 ? -6.410 -2.631 37.214 1.00 92.25 252 ALA A O 1
ATOM 1989 N N . MET A 1 253 ? -8.540 -3.148 36.722 1.00 94.94 253 MET A N 1
ATOM 1990 C CA . MET A 1 253 ? -8.736 -2.069 35.751 1.00 94.94 253 MET A CA 1
ATOM 1991 C C . MET A 1 253 ? -8.662 -0.678 36.405 1.00 94.94 253 MET A C 1
ATOM 1993 O O . MET A 1 253 ? -7.993 0.209 35.870 1.00 94.94 253 MET A O 1
ATOM 1997 N N . LEU A 1 254 ? -9.276 -0.483 37.579 1.00 94.25 254 LEU A N 1
ATOM 1998 C CA . LEU A 1 254 ? -9.146 0.758 38.354 1.00 94.25 254 LEU A CA 1
ATOM 1999 C C . LEU A 1 254 ? -7.687 1.020 38.756 1.00 94.25 254 LEU A C 1
ATOM 2001 O O . LEU A 1 254 ? -7.176 2.116 38.520 1.00 94.25 254 LEU A O 1
ATOM 2005 N N . LEU A 1 255 ? -6.980 0.014 39.282 1.00 93.94 255 LEU A N 1
ATOM 2006 C CA . LEU A 1 255 ? -5.562 0.142 39.638 1.00 93.94 255 LEU A CA 1
ATOM 2007 C C . LEU A 1 255 ? -4.700 0.557 38.432 1.00 93.94 255 LEU A C 1
ATOM 2009 O O . LEU A 1 255 ? -3.838 1.428 38.579 1.00 93.94 255 LEU A O 1
ATOM 2013 N N . PHE A 1 256 ? -4.962 0.032 37.229 1.00 95.00 256 PHE A N 1
ATOM 2014 C CA . PHE A 1 256 ? -4.304 0.509 36.006 1.00 95.00 256 PHE A CA 1
ATOM 2015 C C . PHE A 1 256 ? -4.672 1.962 35.661 1.00 95.00 256 PHE A C 1
ATOM 2017 O O . PHE A 1 256 ? -3.796 2.759 35.306 1.00 95.00 256 PHE A O 1
ATOM 2024 N N . ILE A 1 257 ? -5.952 2.336 35.748 1.00 95.12 257 ILE A N 1
ATOM 2025 C CA . ILE A 1 257 ? -6.410 3.691 35.409 1.00 95.12 257 ILE A CA 1
ATOM 2026 C C . ILE A 1 257 ? -5.672 4.740 36.252 1.00 95.12 257 ILE A C 1
ATOM 2028 O O . ILE A 1 257 ? -5.214 5.735 35.687 1.00 95.12 257 ILE A O 1
ATOM 2032 N N . TYR A 1 258 ? -5.488 4.489 37.550 1.00 94.38 258 TYR A N 1
ATOM 2033 C CA . TYR A 1 258 ? -4.848 5.423 38.480 1.00 94.38 258 TYR A CA 1
ATOM 2034 C C . TYR A 1 258 ? -3.309 5.344 38.500 1.00 94.38 258 TYR A C 1
ATOM 2036 O O . TYR A 1 258 ? -2.658 6.375 38.657 1.00 94.38 258 TYR A O 1
ATOM 2044 N N . SER A 1 259 ? -2.707 4.160 38.315 1.00 90.62 259 SER A N 1
ATOM 2045 C CA . SER A 1 259 ? -1.243 3.982 38.421 1.00 90.62 259 SER A CA 1
ATOM 2046 C C . SER A 1 259 ? -0.478 3.928 37.091 1.00 90.62 259 SER A C 1
ATOM 2048 O O . SER A 1 259 ? 0.749 4.044 37.087 1.00 90.62 259 SER A O 1
ATOM 2050 N N . ASP A 1 260 ? -1.185 3.732 35.971 1.00 89.44 260 ASP A N 1
ATOM 2051 C CA . ASP A 1 260 ? -0.641 3.447 34.633 1.00 89.44 260 ASP A CA 1
ATOM 2052 C C . ASP A 1 260 ? 0.319 2.233 34.597 1.00 89.44 260 ASP A C 1
ATOM 2054 O O . ASP A 1 260 ? 1.271 2.171 33.809 1.00 89.44 260 ASP A O 1
ATOM 2058 N N . LYS A 1 261 ? 0.055 1.232 35.447 1.00 88.75 261 LYS A N 1
ATOM 2059 C CA . LYS A 1 261 ? 0.778 -0.047 35.528 1.00 88.75 261 LYS A CA 1
ATOM 2060 C C . LYS A 1 261 ? -0.185 -1.231 35.531 1.00 88.75 261 LYS A C 1
ATOM 2062 O O . LYS A 1 261 ? -1.299 -1.122 36.033 1.00 88.75 261 LYS A O 1
ATOM 2067 N N . LEU A 1 262 ? 0.269 -2.363 34.996 1.00 86.25 262 LEU A N 1
ATOM 2068 C CA . LEU A 1 262 ? -0.406 -3.647 35.183 1.00 86.25 262 LEU A CA 1
ATOM 2069 C C . LEU A 1 262 ? -0.286 -4.040 36.673 1.00 86.25 262 LEU A C 1
ATOM 2071 O O . LEU A 1 262 ? 0.832 -3.982 37.197 1.00 86.25 262 LEU A O 1
ATOM 2075 N N . PRO A 1 263 ? -1.385 -4.376 37.370 1.00 81.44 263 PRO A N 1
ATOM 2076 C CA . PRO A 1 263 ? -1.337 -4.728 38.785 1.00 81.44 263 PRO A CA 1
ATOM 2077 C C . PRO A 1 263 ? -0.772 -6.139 39.008 1.00 81.44 263 PRO A C 1
ATOM 2079 O O . PRO A 1 263 ? -0.817 -7.004 38.128 1.00 81.44 263 PRO A O 1
ATOM 2082 N N . ASP A 1 264 ? -0.253 -6.368 40.213 1.00 77.50 264 ASP A N 1
ATOM 2083 C CA . ASP A 1 264 ? 0.187 -7.689 40.668 1.00 77.50 264 ASP A CA 1
ATOM 2084 C C . ASP A 1 264 ? -1.007 -8.491 41.221 1.00 77.50 264 ASP A C 1
ATOM 2086 O O . ASP A 1 264 ? -1.967 -7.926 41.755 1.00 77.50 264 ASP A O 1
ATOM 2090 N N . ILE A 1 265 ? -0.943 -9.819 41.125 1.00 71.62 265 ILE A N 1
ATOM 2091 C CA . ILE A 1 265 ? -2.002 -10.741 41.557 1.00 71.62 265 ILE A CA 1
ATOM 2092 C C . ILE A 1 265 ? -2.365 -10.545 43.037 1.00 71.62 265 ILE A C 1
ATOM 2094 O O . ILE A 1 265 ? -3.541 -10.586 43.402 1.00 71.62 265 ILE A O 1
ATOM 2098 N N . TYR A 1 266 ? -1.365 -10.222 43.862 1.00 68.75 266 TYR A N 1
ATOM 2099 C CA . TYR A 1 266 ? -1.493 -9.977 45.300 1.00 68.75 266 TYR A CA 1
ATOM 2100 C C . TYR A 1 266 ? -2.127 -8.622 45.665 1.00 68.75 266 TYR A C 1
ATOM 2102 O O . TYR A 1 266 ? -2.557 -8.452 46.801 1.00 68.75 266 TYR A O 1
ATOM 2110 N N . GLU A 1 267 ? -2.210 -7.655 44.741 1.00 68.94 267 GLU A N 1
ATOM 2111 C CA . GLU A 1 267 ? -2.982 -6.416 44.966 1.00 68.94 267 GLU A CA 1
ATOM 2112 C C . GLU A 1 267 ? -4.480 -6.619 44.672 1.00 68.94 267 GLU A C 1
ATOM 2114 O O . GLU A 1 267 ? -5.347 -5.882 45.152 1.00 68.94 267 GLU A O 1
ATOM 2119 N N . VAL A 1 268 ? -4.790 -7.625 43.853 1.00 71.69 268 VAL A N 1
ATOM 2120 C CA . VAL A 1 268 ? -6.091 -7.806 43.207 1.00 71.69 268 VAL A CA 1
ATOM 2121 C C . VAL A 1 268 ? -6.935 -8.874 43.898 1.00 71.69 268 VAL A C 1
ATOM 2123 O O . VAL A 1 268 ? -8.110 -8.623 44.161 1.00 71.69 268 VAL A O 1
ATOM 2126 N N . MET A 1 269 ? -6.357 -10.037 44.208 1.00 65.56 269 MET A N 1
ATOM 2127 C CA . MET A 1 269 ? -7.089 -11.203 44.709 1.00 65.56 269 MET A CA 1
ATOM 2128 C C . MET A 1 269 ? -7.075 -11.307 46.237 1.00 65.56 269 MET A C 1
ATOM 2130 O O . MET A 1 269 ? -6.019 -11.468 46.847 1.00 65.56 269 MET A O 1
ATOM 2134 N N . ASP A 1 270 ? -8.266 -11.341 46.838 1.00 60.34 270 ASP A N 1
ATOM 2135 C CA . ASP A 1 270 ? -8.443 -11.882 48.188 1.00 60.34 270 ASP A CA 1
ATOM 2136 C C . ASP A 1 270 ? -8.199 -13.405 48.192 1.00 60.34 270 ASP A C 1
ATOM 2138 O O . ASP A 1 270 ? -8.379 -14.101 47.187 1.00 60.34 270 ASP A O 1
ATOM 2142 N N . SER A 1 271 ? -7.792 -13.938 49.347 1.00 53.97 271 SER A N 1
ATOM 2143 C CA . SER A 1 271 ? -7.141 -15.250 49.527 1.00 53.97 271 SER A CA 1
ATOM 2144 C C . SER A 1 271 ? -8.013 -16.506 49.313 1.00 53.97 271 SER A C 1
ATOM 2146 O O . SER A 1 271 ? -7.662 -17.588 49.784 1.00 53.97 271 SER A O 1
ATOM 2148 N N . MET A 1 272 ? -9.138 -16.380 48.606 1.00 48.75 272 MET A N 1
ATOM 2149 C CA . MET A 1 272 ? -10.138 -17.434 48.374 1.00 48.75 272 MET A CA 1
ATOM 2150 C C . MET A 1 272 ? -10.275 -17.887 46.912 1.00 48.75 272 MET A C 1
ATOM 2152 O O . MET A 1 272 ? -10.931 -18.897 46.665 1.00 48.75 272 MET A O 1
ATOM 2156 N N . ASN A 1 273 ? -9.696 -17.175 45.938 1.00 54.53 273 ASN A N 1
ATOM 2157 C CA . ASN A 1 273 ? -9.883 -17.483 44.514 1.00 54.53 273 ASN A CA 1
ATOM 2158 C C . ASN A 1 273 ? -8.643 -18.167 43.895 1.00 54.53 273 ASN A C 1
ATOM 2160 O O . ASN A 1 273 ? -7.510 -17.842 44.240 1.00 54.53 273 ASN A O 1
ATOM 2164 N N . VAL A 1 274 ? -8.855 -19.112 42.972 1.00 51.97 274 VAL A N 1
ATOM 2165 C CA . VAL A 1 274 ? -7.823 -20.016 42.411 1.00 51.97 274 VAL A CA 1
ATOM 2166 C C . VAL A 1 274 ? -7.595 -19.743 40.914 1.00 51.97 274 VAL A C 1
ATOM 2168 O O . VAL A 1 274 ? -7.388 -20.645 40.105 1.00 51.97 274 VAL A O 1
ATOM 2171 N N . CYS A 1 275 ? -7.669 -18.469 40.530 1.00 60.56 275 CYS A N 1
ATOM 2172 C CA . CYS A 1 275 ? -7.390 -18.005 39.173 1.00 60.56 275 CYS A CA 1
ATOM 2173 C C . CYS A 1 275 ? -5.872 -17.958 38.918 1.00 60.56 275 CYS A C 1
ATOM 2175 O O . CYS A 1 275 ? -5.112 -17.503 39.774 1.00 60.56 275 CYS A O 1
ATOM 2177 N N . SER A 1 276 ? -5.414 -18.404 37.743 1.00 72.56 276 SER A N 1
ATOM 2178 C CA . SER A 1 276 ? -4.019 -18.213 37.330 1.00 72.56 276 SER A CA 1
ATOM 2179 C C . SER A 1 276 ? -3.790 -16.782 36.830 1.00 72.56 276 SER A C 1
ATOM 2181 O O . SER A 1 276 ? -4.715 -16.125 36.349 1.00 72.56 276 SER A O 1
ATOM 2183 N N . TYR A 1 277 ? -2.543 -16.299 36.897 1.00 77.88 277 TYR A N 1
ATOM 2184 C CA . TYR A 1 277 ? -2.202 -14.959 36.402 1.00 77.88 277 TYR A CA 1
ATOM 2185 C C . TYR A 1 277 ? -2.575 -14.789 34.921 1.00 77.88 277 TYR A C 1
ATOM 2187 O O . TYR A 1 277 ? -3.217 -13.803 34.570 1.00 77.88 277 TYR A O 1
ATOM 2195 N N . ALA A 1 278 ? -2.296 -15.802 34.092 1.00 77.50 278 ALA A N 1
ATOM 2196 C CA . ALA A 1 278 ? -2.732 -15.869 32.699 1.00 77.50 278 ALA A CA 1
ATOM 2197 C C . ALA A 1 278 ? -4.234 -15.576 32.534 1.00 77.50 278 ALA A C 1
ATOM 2199 O O . ALA A 1 278 ? -4.596 -14.671 31.789 1.00 77.50 278 ALA A O 1
ATOM 2200 N N . VAL A 1 279 ? -5.112 -16.287 33.252 1.00 81.88 279 VAL A N 1
ATOM 2201 C CA . VAL A 1 279 ? -6.574 -16.127 33.120 1.00 81.88 279 VAL A CA 1
ATOM 2202 C C . VAL A 1 279 ? -7.040 -14.756 33.629 1.00 81.88 279 VAL A C 1
ATOM 2204 O O . VAL A 1 279 ? -7.904 -14.134 33.011 1.00 81.88 279 VAL A O 1
ATOM 2207 N N . MET A 1 280 ? -6.416 -14.214 34.682 1.00 85.81 280 MET A N 1
ATOM 2208 C CA . MET A 1 280 ? -6.671 -12.832 35.107 1.00 85.81 280 MET A CA 1
ATOM 2209 C C . MET A 1 280 ? -6.299 -11.822 34.007 1.00 85.81 280 MET A C 1
ATOM 2211 O O . MET A 1 280 ? -7.093 -10.933 33.705 1.00 85.81 280 MET A O 1
ATOM 2215 N N . VAL A 1 281 ? -5.147 -11.991 33.349 1.00 88.56 281 VAL A N 1
ATOM 2216 C CA . VAL A 1 281 ? -4.721 -11.140 32.224 1.00 88.56 281 VAL A CA 1
ATOM 2217 C C . VAL A 1 281 ? -5.625 -11.324 30.994 1.00 88.56 281 VAL A C 1
ATOM 2219 O O . VAL A 1 281 ? -5.900 -10.341 30.308 1.00 88.56 281 VAL A O 1
ATOM 2222 N N . GLN A 1 282 ? -6.152 -12.528 30.735 1.00 88.69 282 GLN A N 1
ATOM 2223 C CA . GLN A 1 282 ? -7.122 -12.780 29.658 1.00 88.69 282 GLN A CA 1
ATOM 2224 C C . GLN A 1 282 ? -8.436 -12.005 29.877 1.00 88.69 282 GLN A C 1
ATOM 2226 O O . GLN A 1 282 ? -8.898 -11.314 28.970 1.00 88.69 282 GLN A O 1
ATOM 2231 N N . HIS A 1 283 ? -9.011 -12.039 31.084 1.00 89.62 283 HIS A N 1
ATOM 2232 C CA . HIS A 1 283 ? -10.204 -11.242 31.398 1.00 89.62 283 HIS A CA 1
ATOM 2233 C C . HIS A 1 283 ? -9.913 -9.732 31.469 1.00 89.62 283 HIS A C 1
ATOM 2235 O O . HIS A 1 283 ? -10.760 -8.921 31.091 1.00 89.62 283 HIS A O 1
ATOM 2241 N N . LEU A 1 284 ? -8.714 -9.333 31.904 1.00 92.75 284 LEU A N 1
ATOM 2242 C CA . LEU A 1 284 ? -8.302 -7.927 31.931 1.00 92.75 284 LEU A CA 1
ATOM 2243 C C . LEU A 1 284 ? -8.079 -7.356 30.519 1.00 92.75 284 LEU A C 1
ATOM 2245 O O . LEU A 1 284 ? -8.368 -6.183 30.304 1.00 92.75 284 LEU A O 1
ATOM 2249 N N . LEU A 1 285 ? -7.660 -8.176 29.545 1.00 93.00 285 LEU A N 1
ATOM 2250 C CA . LEU A 1 285 ? -7.628 -7.812 28.122 1.00 93.00 285 LEU A CA 1
ATOM 2251 C C . LEU A 1 285 ? -9.038 -7.484 27.604 1.00 93.00 285 LEU A C 1
ATOM 2253 O O . LEU A 1 285 ? -9.226 -6.453 26.961 1.00 93.00 285 LEU A O 1
ATOM 2257 N N . ALA A 1 286 ? -10.027 -8.325 27.926 1.00 92.44 286 ALA A N 1
ATOM 2258 C CA . ALA A 1 286 ? -11.422 -8.112 27.539 1.00 92.44 286 ALA A CA 1
ATOM 2259 C C . ALA A 1 286 ? -12.008 -6.830 28.163 1.00 92.44 286 ALA A C 1
ATOM 2261 O O . ALA A 1 286 ? -12.663 -6.044 27.478 1.00 92.44 286 ALA A O 1
ATOM 2262 N N . ALA A 1 287 ? -11.712 -6.567 29.441 1.00 92.88 287 ALA A N 1
ATOM 2263 C CA . ALA A 1 287 ? -12.090 -5.320 30.109 1.00 92.88 287 ALA A CA 1
ATOM 2264 C C . ALA A 1 287 ? -11.382 -4.088 29.506 1.00 92.88 287 ALA A C 1
ATOM 2266 O O . ALA A 1 287 ? -12.003 -3.038 29.332 1.00 92.88 287 ALA A O 1
ATOM 2267 N N . ALA A 1 288 ? -10.100 -4.210 29.146 1.00 94.62 288 ALA A N 1
ATOM 2268 C CA . ALA A 1 288 ? -9.336 -3.139 28.510 1.00 94.62 288 ALA A CA 1
ATOM 2269 C C . ALA A 1 288 ? -9.878 -2.774 27.122 1.00 94.62 288 ALA A C 1
ATOM 2271 O O . ALA A 1 288 ? -9.884 -1.601 26.757 1.00 94.62 288 ALA A O 1
ATOM 2272 N N . ASP A 1 289 ? -10.351 -3.763 26.367 1.00 93.56 289 ASP A N 1
ATOM 2273 C CA . ASP A 1 289 ? -11.028 -3.567 25.088 1.00 93.56 289 ASP A CA 1
ATOM 2274 C C . ASP A 1 289 ? -12.385 -2.864 25.284 1.00 93.56 289 ASP A C 1
ATOM 2276 O O . ASP A 1 289 ? -12.615 -1.791 24.723 1.00 93.56 289 ASP A O 1
ATOM 2280 N N . LEU A 1 290 ? -13.229 -3.388 26.185 1.00 92.75 290 LEU A N 1
ATOM 2281 C CA . LEU A 1 290 ? -14.561 -2.848 26.490 1.00 92.75 290 LEU A CA 1
ATOM 2282 C C . LEU A 1 290 ? -14.535 -1.383 26.963 1.00 92.75 290 LEU A C 1
ATOM 2284 O O . LEU A 1 290 ? -15.386 -0.594 26.559 1.00 92.75 290 LEU A O 1
ATOM 2288 N N . TYR A 1 291 ? -13.556 -1.002 27.790 1.00 93.88 291 TYR A N 1
ATOM 2289 C CA . TYR A 1 291 ? -13.402 0.370 28.299 1.00 93.88 291 TYR A CA 1
A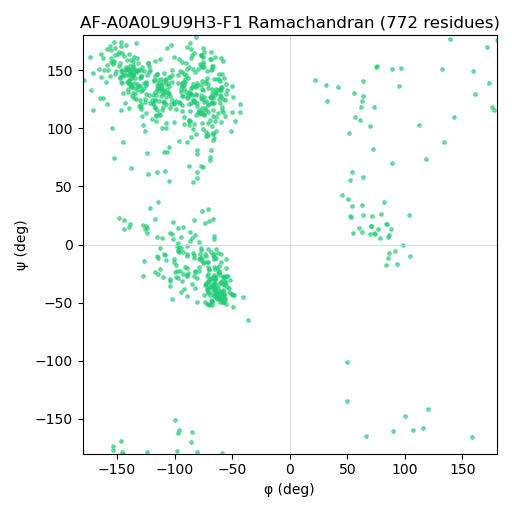TOM 2290 C C . TYR A 1 291 ? -12.445 1.246 27.473 1.00 93.88 291 TYR A C 1
ATOM 2292 O O . TYR A 1 291 ? -12.186 2.391 27.862 1.00 93.88 291 TYR A O 1
ATOM 2300 N N . ASN A 1 292 ? -11.966 0.751 26.326 1.00 94.31 292 ASN A N 1
ATOM 2301 C CA . ASN A 1 292 ? -11.082 1.456 25.394 1.00 94.31 292 ASN A CA 1
ATOM 2302 C C . ASN A 1 292 ? -9.813 2.001 26.096 1.00 94.31 292 ASN A C 1
ATOM 2304 O O . ASN A 1 292 ? -9.581 3.203 26.228 1.00 94.31 292 ASN A O 1
ATOM 2308 N N . LEU A 1 293 ? -9.019 1.068 26.626 1.00 95.56 293 LEU A N 1
ATOM 2309 C CA . LEU A 1 293 ? -7.786 1.288 27.382 1.00 95.56 293 LEU A CA 1
ATOM 2310 C C . LEU A 1 293 ? -6.580 0.720 26.611 1.00 95.56 293 LEU A C 1
ATOM 2312 O O . LEU A 1 293 ? -5.901 -0.185 27.096 1.00 95.56 293 LEU A O 1
ATOM 2316 N N . ASP A 1 294 ? -6.294 1.256 25.418 1.00 91.88 294 ASP A N 1
ATOM 2317 C CA . ASP A 1 294 ? -5.265 0.767 24.472 1.00 91.88 294 ASP A CA 1
ATOM 2318 C C . ASP A 1 294 ? -3.945 0.324 25.131 1.00 91.88 294 ASP A C 1
ATOM 2320 O O . ASP A 1 294 ? -3.396 -0.737 24.832 1.00 91.88 294 ASP A O 1
ATOM 2324 N N . ARG A 1 295 ? -3.423 1.125 26.069 1.00 92.56 295 ARG A N 1
ATOM 2325 C CA . ARG A 1 295 ? -2.151 0.833 26.746 1.00 92.56 295 ARG A CA 1
ATOM 2326 C C . ARG A 1 295 ? -2.243 -0.347 27.723 1.00 92.56 295 ARG A C 1
ATOM 2328 O O . ARG A 1 295 ? -1.261 -1.069 27.863 1.00 92.56 295 ARG A O 1
ATOM 2335 N N . LEU A 1 296 ? -3.394 -0.574 28.363 1.00 93.69 296 LEU A N 1
ATOM 2336 C CA . LEU A 1 296 ? -3.639 -1.786 29.155 1.00 93.69 296 LEU A CA 1
ATOM 2337 C C . LEU A 1 296 ? -3.803 -3.003 28.244 1.00 93.69 296 LEU A C 1
ATOM 2339 O O . LEU A 1 296 ? -3.253 -4.055 28.545 1.00 93.69 296 LEU A O 1
ATOM 2343 N N . LYS A 1 297 ? -4.484 -2.841 27.105 1.00 92.81 297 LYS A N 1
ATOM 2344 C CA . LYS A 1 297 ? -4.664 -3.898 26.105 1.00 92.81 297 LYS A CA 1
ATOM 2345 C C . LYS A 1 297 ? -3.313 -4.412 25.582 1.00 92.81 297 LYS A C 1
ATOM 2347 O O . LYS A 1 297 ? -3.051 -5.608 25.659 1.00 92.81 297 LYS A O 1
ATOM 2352 N N . LEU A 1 298 ? -2.406 -3.507 25.198 1.00 91.00 298 LEU A N 1
ATOM 2353 C CA . LEU A 1 298 ? -1.016 -3.833 24.833 1.00 91.00 298 LEU A CA 1
ATOM 2354 C C . LEU A 1 298 ? -0.206 -4.418 26.013 1.00 91.00 298 LEU A C 1
ATOM 2356 O O . LEU A 1 298 ? 0.577 -5.347 25.816 1.00 91.00 298 LEU A O 1
ATOM 2360 N N . LEU A 1 299 ? -0.441 -3.907 27.232 1.00 90.56 299 LEU A N 1
ATOM 2361 C CA . LEU A 1 299 ? -0.133 -4.520 28.539 1.00 90.56 299 LEU A CA 1
ATOM 2362 C C . LEU A 1 299 ? -0.335 -6.043 28.549 1.00 90.56 299 LEU A C 1
ATOM 2364 O O . LEU A 1 299 ? 0.587 -6.850 28.709 1.00 90.56 299 LEU A O 1
ATOM 2368 N N . CYS A 1 300 ? -1.599 -6.404 28.374 1.00 91.75 300 CYS A N 1
ATOM 2369 C CA . CYS A 1 300 ? -2.093 -7.764 28.438 1.00 91.75 300 CYS A CA 1
ATOM 2370 C C . CYS A 1 300 ? -1.632 -8.602 27.236 1.00 91.75 300 CYS A C 1
ATOM 2372 O O . CYS A 1 300 ? -1.200 -9.731 27.448 1.00 91.75 300 CYS A O 1
ATOM 2374 N N . GLU A 1 301 ? -1.627 -8.067 26.006 1.00 91.31 301 GLU A N 1
ATOM 2375 C CA . GLU A 1 301 ? -1.060 -8.759 24.835 1.00 91.31 301 GLU A CA 1
ATOM 2376 C C . GLU A 1 301 ? 0.398 -9.166 25.080 1.00 91.31 301 GLU A C 1
ATOM 2378 O O . GLU A 1 301 ? 0.737 -10.338 24.921 1.00 91.31 301 GLU A O 1
ATOM 2383 N N . SER A 1 302 ? 1.249 -8.231 25.522 1.00 89.81 302 SER A N 1
ATOM 2384 C CA . SER A 1 302 ? 2.668 -8.503 25.787 1.00 89.81 302 SER A CA 1
ATOM 2385 C C . SER A 1 302 ? 2.850 -9.593 26.842 1.00 89.81 302 SER A C 1
ATOM 2387 O O . SER A 1 302 ? 3.691 -10.474 26.676 1.00 89.81 302 SER A O 1
ATOM 2389 N N . LYS A 1 303 ? 2.052 -9.557 27.914 1.00 88.38 303 LYS A N 1
ATOM 2390 C CA . LYS A 1 303 ? 2.150 -10.516 29.019 1.00 88.38 303 LYS A CA 1
ATOM 2391 C C . LYS A 1 303 ? 1.607 -11.900 28.647 1.00 88.38 303 LYS A C 1
ATOM 2393 O O . LYS A 1 303 ? 2.195 -12.898 29.051 1.00 88.38 303 LYS A O 1
ATOM 2398 N N . LEU A 1 304 ? 0.557 -11.977 27.826 1.00 88.88 304 LEU A N 1
ATOM 2399 C CA . LEU A 1 304 ? 0.065 -13.243 27.271 1.00 88.88 304 LEU A CA 1
ATOM 2400 C C . LEU A 1 304 ? 1.075 -13.860 26.296 1.00 88.88 304 LEU A C 1
ATOM 2402 O O . LEU A 1 304 ? 1.269 -15.070 26.335 1.00 88.88 304 LEU A O 1
ATOM 2406 N N . CYS A 1 305 ? 1.776 -13.053 25.487 1.00 87.00 305 CYS A N 1
ATOM 2407 C CA . CYS A 1 305 ? 2.822 -13.540 24.577 1.00 87.00 305 CYS A CA 1
ATOM 2408 C C . CYS A 1 305 ? 3.975 -14.263 25.295 1.00 87.00 305 CYS A C 1
ATOM 2410 O O . CYS A 1 305 ? 4.544 -15.195 24.729 1.00 87.00 305 CYS A O 1
ATOM 2412 N N . GLU A 1 306 ? 4.315 -13.863 26.525 1.00 83.81 306 GLU A N 1
ATOM 2413 C CA . GLU A 1 306 ? 5.343 -14.526 27.345 1.00 83.81 306 GLU A CA 1
ATOM 2414 C C . GLU A 1 306 ? 4.920 -15.916 27.850 1.00 83.81 306 GLU A C 1
ATOM 2416 O O . GLU A 1 306 ? 5.778 -16.725 28.196 1.00 83.81 306 GLU A O 1
ATOM 2421 N N . GLU A 1 307 ? 3.615 -16.200 27.911 1.00 81.69 307 GLU A N 1
ATOM 2422 C CA . GLU A 1 307 ? 3.058 -17.392 28.568 1.00 81.69 307 GLU A CA 1
ATOM 2423 C C . GLU A 1 307 ? 2.442 -18.406 27.582 1.00 81.69 307 GLU A C 1
ATOM 2425 O O . GLU A 1 307 ? 1.878 -19.414 28.016 1.00 81.69 307 GLU A O 1
ATOM 2430 N N . ILE A 1 308 ? 2.569 -18.188 26.263 1.00 85.19 308 ILE A N 1
ATOM 2431 C CA . ILE A 1 308 ? 2.058 -19.097 25.218 1.00 85.19 308 ILE A CA 1
ATOM 2432 C C . ILE A 1 308 ? 2.726 -20.478 25.307 1.00 85.19 308 ILE A C 1
ATOM 2434 O O . ILE A 1 308 ? 3.947 -20.619 25.226 1.00 85.19 308 ILE A O 1
ATOM 2438 N N . ASN A 1 309 ? 1.897 -21.513 25.408 1.00 83.19 309 ASN A N 1
ATOM 2439 C CA . ASN A 1 309 ? 2.274 -22.921 25.447 1.00 83.19 309 ASN A CA 1
ATOM 2440 C C . ASN A 1 309 ? 1.227 -23.789 24.715 1.00 83.19 309 ASN A C 1
ATOM 2442 O O . ASN A 1 309 ? 0.240 -23.283 24.182 1.00 83.19 309 ASN A O 1
ATOM 2446 N N . THR A 1 310 ? 1.438 -25.107 24.668 1.00 79.00 310 THR A N 1
ATOM 2447 C CA . THR A 1 310 ? 0.547 -26.064 23.982 1.00 79.00 310 THR A CA 1
ATOM 2448 C C . THR A 1 310 ? -0.897 -26.039 24.475 1.00 79.00 310 THR A C 1
ATOM 2450 O O . THR A 1 310 ? -1.803 -26.328 23.694 1.00 79.00 310 THR A O 1
ATOM 2453 N N . ASP A 1 311 ? -1.111 -25.670 25.735 1.00 77.75 311 ASP A N 1
ATOM 2454 C CA . ASP A 1 311 ? -2.364 -25.900 26.449 1.00 77.75 311 ASP A CA 1
ATOM 2455 C C . ASP A 1 311 ? -3.243 -24.635 26.439 1.00 77.75 311 ASP A C 1
ATOM 2457 O O . ASP A 1 311 ? -4.470 -24.725 26.460 1.00 77.75 311 ASP A O 1
ATOM 2461 N N . ASN A 1 312 ? -2.627 -23.446 26.348 1.00 83.00 312 ASN A N 1
ATOM 2462 C CA . ASN A 1 312 ? -3.321 -22.153 26.303 1.00 83.00 312 ASN A CA 1
ATOM 2463 C C . ASN A 1 312 ? -3.303 -21.448 24.932 1.00 83.00 312 ASN A C 1
ATOM 2465 O O . ASN A 1 312 ? -4.013 -20.454 24.771 1.00 83.00 312 ASN A O 1
ATOM 2469 N N . VAL A 1 313 ? -2.543 -21.915 23.931 1.00 84.38 313 VAL A N 1
ATOM 2470 C CA . VAL A 1 313 ? -2.466 -21.214 22.631 1.00 84.38 313 VAL A CA 1
ATOM 2471 C C . VAL A 1 313 ? -3.807 -21.197 21.886 1.00 84.38 313 VAL A C 1
ATOM 2473 O O . VAL A 1 313 ? -4.111 -20.215 21.215 1.00 84.38 313 VAL A O 1
ATOM 2476 N N . ALA A 1 314 ? -4.658 -22.216 22.056 1.00 81.50 314 ALA A N 1
ATOM 2477 C CA . ALA A 1 314 ? -5.997 -22.246 21.458 1.00 81.50 314 ALA A CA 1
ATOM 2478 C C . ALA A 1 314 ? -6.935 -21.177 22.053 1.00 81.50 314 ALA A C 1
ATOM 2480 O O . ALA A 1 314 ? -7.548 -20.407 21.313 1.00 81.50 314 ALA A O 1
ATOM 2481 N N . THR A 1 315 ? -7.017 -21.086 23.386 1.00 83.62 315 THR A N 1
ATOM 2482 C CA . THR A 1 315 ? -7.857 -20.088 24.073 1.00 83.62 315 THR A CA 1
ATOM 2483 C C . THR A 1 315 ? -7.312 -18.674 23.891 1.00 83.62 315 THR A C 1
ATOM 2485 O O . THR A 1 315 ? -8.080 -17.740 23.675 1.00 83.62 315 THR A O 1
ATOM 2488 N N . THR A 1 316 ? -5.987 -18.516 23.884 1.00 85.19 316 THR A N 1
ATOM 2489 C CA . THR A 1 316 ? -5.320 -17.227 23.655 1.00 85.19 316 THR A CA 1
ATOM 2490 C C . THR A 1 316 ? -5.489 -16.744 22.209 1.00 85.19 316 THR A C 1
ATOM 2492 O O . THR A 1 316 ? -5.697 -15.552 21.996 1.00 85.19 316 THR A O 1
ATOM 2495 N N . LEU A 1 317 ? -5.493 -17.645 21.216 1.00 86.38 317 LEU A N 1
ATOM 2496 C CA . LEU A 1 317 ? -5.813 -17.310 19.823 1.00 86.38 317 LEU A CA 1
ATOM 2497 C C . LEU A 1 317 ? -7.278 -16.874 19.659 1.00 86.38 317 LEU A C 1
ATOM 2499 O O . LEU A 1 317 ? -7.534 -15.867 19.003 1.00 86.38 317 LEU A O 1
ATOM 2503 N N . ALA A 1 318 ? -8.227 -17.587 20.275 1.00 84.81 318 ALA A N 1
ATOM 2504 C CA . ALA A 1 318 ? -9.646 -17.220 20.236 1.00 84.81 318 ALA A CA 1
ATOM 2505 C C . ALA A 1 318 ? -9.895 -15.837 20.866 1.00 84.81 318 ALA A C 1
ATOM 2507 O O . ALA A 1 318 ? -10.540 -14.982 20.258 1.00 84.81 318 ALA A O 1
ATOM 2508 N N . LEU A 1 319 ? -9.297 -15.582 22.035 1.00 86.00 319 LEU A N 1
ATOM 2509 C CA . LEU A 1 319 ? -9.327 -14.284 22.712 1.00 86.00 319 LEU A CA 1
ATOM 2510 C C . LEU A 1 319 ? -8.713 -13.166 21.846 1.00 86.00 319 LEU A C 1
ATOM 2512 O O . LEU A 1 319 ? -9.247 -12.058 21.788 1.00 86.00 319 LEU A O 1
ATOM 2516 N N . ALA A 1 320 ? -7.609 -13.457 21.148 1.00 88.19 320 ALA A N 1
ATOM 2517 C CA . ALA A 1 320 ? -6.940 -12.505 20.266 1.00 88.19 320 ALA A CA 1
ATOM 2518 C C . ALA A 1 320 ? -7.747 -12.179 18.997 1.00 88.19 320 ALA A C 1
ATOM 2520 O O . ALA A 1 320 ? -7.646 -11.065 18.484 1.00 88.19 320 ALA A O 1
ATOM 2521 N N . GLU A 1 321 ? -8.563 -13.110 18.496 1.00 86.62 321 GLU A N 1
ATOM 2522 C CA . GLU A 1 321 ? -9.528 -12.829 17.429 1.00 86.62 321 GLU A CA 1
ATOM 2523 C C . GLU A 1 321 ? -10.667 -11.942 17.949 1.00 86.62 321 GLU A C 1
ATOM 2525 O O . GLU A 1 321 ? -10.928 -10.873 17.389 1.00 86.62 321 GLU A O 1
ATOM 2530 N N . GLN A 1 322 ? -11.292 -12.362 19.057 1.00 88.00 322 GLN A N 1
ATOM 2531 C CA . GLN A 1 322 ? -12.447 -11.712 19.679 1.00 88.00 322 GLN A CA 1
ATOM 2532 C C . GLN A 1 322 ? -12.173 -10.242 20.014 1.00 88.00 322 GLN A C 1
ATOM 2534 O O . GLN A 1 322 ? -12.965 -9.380 19.649 1.00 88.00 322 GLN A O 1
ATOM 2539 N N . HIS A 1 323 ? -11.030 -9.959 20.642 1.00 87.62 323 HIS A N 1
ATOM 2540 C CA . HIS A 1 323 ? -10.628 -8.607 21.042 1.00 87.62 323 HIS A CA 1
ATOM 2541 C C . HIS A 1 323 ? -9.687 -7.925 20.041 1.00 87.62 323 HIS A C 1
ATOM 2543 O O . HIS A 1 323 ? -9.090 -6.900 20.354 1.00 87.62 323 HIS A O 1
ATOM 2549 N N . HIS A 1 324 ? -9.550 -8.457 18.823 1.00 88.06 324 HIS A N 1
ATOM 2550 C CA . HIS A 1 324 ? -8.796 -7.834 17.726 1.00 88.06 324 HIS A CA 1
ATOM 2551 C C . HIS A 1 324 ? -7.354 -7.446 18.124 1.00 88.06 324 HIS A C 1
ATOM 2553 O O . HIS A 1 324 ? -6.940 -6.292 17.999 1.00 88.06 324 HIS A O 1
ATOM 2559 N N . CYS A 1 325 ? -6.594 -8.428 18.611 1.00 87.31 325 CYS A N 1
ATOM 2560 C CA . CYS A 1 325 ? -5.213 -8.309 19.084 1.00 87.31 325 CYS A CA 1
ATOM 2561 C C . CYS A 1 325 ? -4.241 -8.907 18.043 1.00 87.31 325 CYS A C 1
ATOM 2563 O O . CYS A 1 325 ? -3.888 -10.090 18.128 1.00 87.31 325 CYS A O 1
ATOM 2565 N N . PRO A 1 326 ? -3.836 -8.151 17.001 1.00 82.06 326 PRO A N 1
ATOM 2566 C CA . PRO A 1 326 ? -3.150 -8.712 15.837 1.00 82.06 326 PRO A CA 1
ATOM 2567 C C . PRO A 1 326 ? -1.742 -9.229 16.149 1.00 82.06 326 PRO A C 1
ATOM 2569 O O . PRO A 1 326 ? -1.290 -10.167 15.492 1.00 82.06 326 PRO A O 1
ATOM 2572 N N . GLN A 1 327 ? -1.053 -8.657 17.143 1.00 82.31 327 GLN A N 1
ATOM 2573 C CA . GLN A 1 327 ? 0.294 -9.094 17.521 1.00 82.31 327 GLN A CA 1
ATOM 2574 C C . GLN A 1 327 ? 0.221 -10.433 18.259 1.00 82.31 327 GLN A C 1
ATOM 2576 O O . GLN A 1 327 ? 0.874 -11.397 17.850 1.00 82.31 327 GLN A O 1
ATOM 2581 N N . LEU A 1 328 ? -0.658 -10.529 19.262 1.00 85.69 328 LEU A N 1
ATOM 2582 C CA . LEU A 1 328 ? -0.933 -11.777 19.976 1.00 85.69 328 LEU A CA 1
ATOM 2583 C C . LEU A 1 328 ? -1.415 -12.890 19.025 1.00 85.69 328 LEU A C 1
ATOM 2585 O O . LEU A 1 328 ? -0.894 -14.006 19.074 1.00 85.69 328 LEU A O 1
ATOM 2589 N N . LYS A 1 329 ? -2.334 -12.579 18.095 1.00 86.88 329 LYS A N 1
ATOM 2590 C CA . LYS A 1 329 ? -2.810 -13.508 17.052 1.00 86.88 329 LYS A CA 1
ATOM 2591 C C . LYS A 1 329 ? -1.666 -14.020 16.172 1.00 86.88 329 LYS A C 1
ATOM 2593 O O . LYS A 1 329 ? -1.538 -15.229 15.984 1.00 86.88 329 LYS A O 1
ATOM 2598 N N . ALA A 1 330 ? -0.813 -13.131 15.657 1.00 84.19 330 ALA A N 1
ATOM 2599 C CA . ALA A 1 330 ? 0.315 -13.515 14.806 1.00 84.19 330 ALA A CA 1
ATOM 2600 C C . ALA A 1 330 ? 1.321 -14.423 15.538 1.00 84.19 330 ALA A C 1
ATOM 2602 O O . ALA A 1 330 ? 1.835 -15.376 14.949 1.00 84.19 330 ALA A O 1
ATOM 2603 N N . ILE A 1 331 ? 1.571 -14.172 16.827 1.00 84.62 331 ILE A N 1
ATOM 2604 C CA . ILE A 1 331 ? 2.473 -14.993 17.647 1.00 84.62 331 ILE A CA 1
ATOM 2605 C C . ILE A 1 331 ? 1.844 -16.363 17.949 1.00 84.62 331 ILE A C 1
ATOM 2607 O O . ILE A 1 331 ? 2.526 -17.377 17.795 1.00 84.62 331 ILE A O 1
ATOM 2611 N N . CYS A 1 332 ? 0.545 -16.431 18.267 1.00 85.19 332 CYS A N 1
ATOM 2612 C CA . CYS A 1 332 ? -0.172 -17.701 18.442 1.00 85.19 332 CYS A CA 1
ATOM 2613 C C . CYS A 1 332 ? -0.148 -18.557 17.163 1.00 85.19 3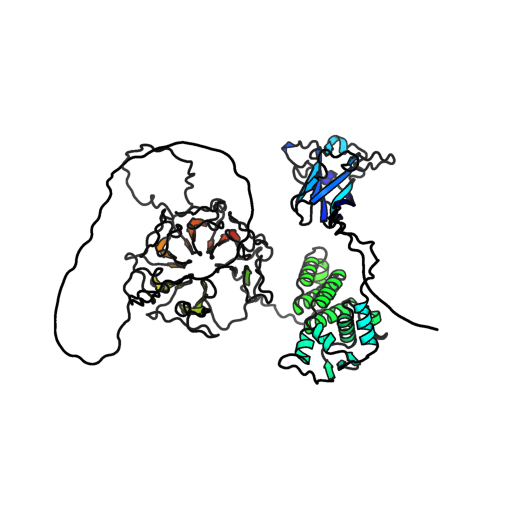32 CYS A C 1
ATOM 2615 O O . CYS A 1 332 ? 0.197 -19.738 17.213 1.00 85.19 332 CYS A O 1
ATOM 2617 N N . LEU A 1 333 ? -0.433 -17.962 15.998 1.00 83.56 333 LEU A N 1
ATOM 2618 C CA . LEU A 1 333 ? -0.372 -18.657 14.706 1.00 83.56 333 LEU A CA 1
ATOM 2619 C C . LEU A 1 333 ? 1.051 -19.143 14.383 1.00 83.56 333 LEU A C 1
ATOM 2621 O O . LEU A 1 333 ? 1.228 -20.281 13.953 1.00 83.56 333 LEU A O 1
ATOM 2625 N N . LYS A 1 334 ? 2.079 -18.329 14.658 1.00 82.81 334 LYS A N 1
ATOM 2626 C CA . LYS A 1 334 ? 3.491 -18.714 14.494 1.00 82.81 334 LYS A CA 1
ATOM 2627 C C . LYS A 1 334 ? 3.913 -19.846 15.441 1.00 82.81 334 LYS A C 1
ATOM 2629 O O . LYS A 1 334 ? 4.731 -20.679 15.058 1.00 82.81 334 LYS A O 1
ATOM 2634 N N . PHE A 1 335 ? 3.355 -19.900 16.652 1.00 82.81 335 PHE A N 1
ATOM 2635 C CA . PHE A 1 335 ? 3.573 -20.999 17.595 1.00 82.81 335 PHE A CA 1
ATOM 2636 C C . PHE A 1 335 ? 2.917 -22.300 17.108 1.00 82.81 335 PHE A C 1
ATOM 2638 O O . PHE A 1 335 ? 3.555 -23.352 17.150 1.00 82.81 335 PHE A O 1
ATOM 2645 N N . ILE A 1 336 ? 1.683 -22.236 16.596 1.00 80.25 336 ILE A N 1
ATOM 2646 C CA . ILE A 1 336 ? 0.965 -23.396 16.036 1.00 80.25 336 ILE A CA 1
ATOM 2647 C C . ILE A 1 336 ? 1.651 -23.916 14.763 1.00 80.25 336 ILE A C 1
ATOM 2649 O O . ILE A 1 336 ? 1.765 -25.125 14.587 1.00 80.25 336 ILE A O 1
ATOM 2653 N N . ALA A 1 337 ? 2.165 -23.029 13.905 1.00 74.44 337 ALA A N 1
ATOM 2654 C CA . ALA A 1 337 ? 2.836 -23.383 12.650 1.00 74.44 337 ALA A CA 1
ATOM 2655 C C . ALA A 1 337 ? 4.199 -24.093 12.817 1.00 74.44 337 ALA A C 1
ATOM 2657 O O . ALA A 1 337 ? 4.784 -24.540 11.830 1.00 74.44 337 ALA A O 1
ATOM 2658 N N . ASN A 1 338 ? 4.728 -24.210 14.040 1.00 75.31 338 ASN A N 1
ATOM 2659 C CA . ASN A 1 338 ? 5.957 -24.954 14.307 1.00 75.31 338 ASN A CA 1
ATOM 2660 C C . ASN A 1 338 ? 5.693 -26.477 14.234 1.00 75.31 338 ASN A C 1
ATOM 2662 O O . ASN A 1 338 ? 4.892 -26.978 15.028 1.00 75.31 338 ASN A O 1
ATOM 2666 N N . PRO A 1 339 ? 6.388 -27.253 13.372 1.00 57.38 339 PRO A N 1
ATOM 2667 C CA . PRO A 1 339 ? 6.176 -28.699 13.240 1.00 57.38 339 PRO A CA 1
ATOM 2668 C C . PRO A 1 339 ? 6.295 -29.503 14.544 1.00 57.38 339 PRO A C 1
ATOM 2670 O O . PRO A 1 339 ? 5.651 -30.542 14.671 1.00 57.38 339 PRO A O 1
ATOM 2673 N N . ALA A 1 340 ? 7.070 -29.023 15.524 1.00 62.50 340 ALA A N 1
ATOM 2674 C CA . ALA A 1 340 ? 7.163 -29.649 16.846 1.00 62.50 340 ALA A CA 1
ATOM 2675 C C . ALA A 1 340 ? 5.852 -29.558 17.656 1.00 62.50 340 ALA A C 1
ATOM 2677 O O . ALA A 1 340 ? 5.569 -30.436 18.468 1.00 62.50 340 ALA A O 1
ATOM 2678 N N . ASN A 1 341 ? 5.040 -28.526 17.409 1.00 58.81 341 ASN A N 1
ATOM 2679 C CA . ASN A 1 341 ? 3.811 -28.235 18.148 1.00 58.81 341 ASN A CA 1
ATOM 2680 C C . ASN A 1 341 ? 2.565 -28.840 17.475 1.00 58.81 341 ASN A C 1
ATOM 2682 O O . ASN A 1 341 ? 1.640 -29.258 18.177 1.00 58.81 341 ASN A O 1
ATOM 2686 N N . LEU A 1 342 ? 2.553 -28.965 16.136 1.00 53.59 342 LEU A N 1
ATOM 2687 C CA . LEU A 1 342 ? 1.450 -29.588 15.379 1.00 53.59 342 LEU A CA 1
ATOM 2688 C C . LEU A 1 342 ? 1.055 -30.969 15.932 1.00 53.59 342 LEU A C 1
ATOM 2690 O O . LEU A 1 342 ? -0.133 -31.268 16.056 1.00 53.59 342 LEU A O 1
ATOM 2694 N N . GLY A 1 343 ? 2.044 -31.797 16.288 1.00 47.47 343 GLY A N 1
ATOM 2695 C CA . GLY A 1 343 ? 1.821 -33.159 16.786 1.00 47.47 343 GLY A CA 1
ATOM 2696 C C . GLY A 1 343 ? 1.079 -33.241 18.126 1.00 47.47 343 GLY A C 1
ATOM 2697 O O . GLY A 1 343 ? 0.477 -34.270 18.415 1.00 47.47 343 GLY A O 1
ATOM 2698 N N . VAL A 1 344 ? 1.086 -32.166 18.923 1.00 48.41 344 VAL A N 1
ATOM 2699 C CA . VAL A 1 344 ? 0.331 -32.067 20.185 1.00 48.41 344 VAL A CA 1
ATOM 2700 C C . VAL A 1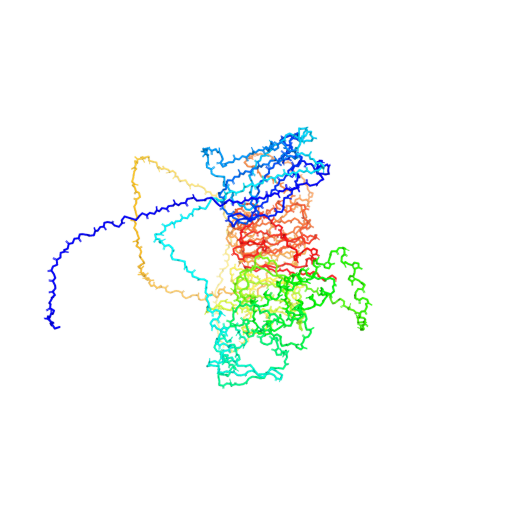 344 ? -1.020 -31.392 19.949 1.00 48.41 344 VAL A C 1
ATOM 2702 O O . VAL A 1 344 ? -2.041 -31.852 20.458 1.00 48.41 344 VAL A O 1
ATOM 2705 N N . PHE A 1 345 ? -1.054 -30.343 19.121 1.00 41.91 345 PHE A N 1
ATOM 2706 C CA . PHE A 1 345 ? -2.256 -29.542 18.877 1.00 41.91 345 PHE A CA 1
ATOM 2707 C C . PHE A 1 345 ? -3.410 -30.364 18.271 1.00 41.91 345 PHE A C 1
ATOM 2709 O O . PHE A 1 345 ? -4.555 -30.244 18.705 1.00 41.91 345 PHE A O 1
ATOM 2716 N N . VAL A 1 346 ? -3.101 -31.281 17.343 1.00 48.09 346 VAL A N 1
ATOM 2717 C CA . VAL A 1 346 ? -4.088 -32.205 16.744 1.00 48.09 346 VAL A CA 1
ATOM 2718 C C . VAL A 1 346 ? -4.675 -33.186 17.773 1.00 48.09 346 VAL A C 1
ATOM 2720 O O . VAL A 1 346 ? -5.823 -33.602 17.636 1.00 48.09 346 VAL A O 1
ATOM 2723 N N . VAL A 1 347 ? -3.928 -33.534 18.828 1.00 41.44 347 VAL A N 1
ATOM 2724 C CA . VAL A 1 347 ? -4.402 -34.423 19.905 1.00 41.44 347 VAL A CA 1
ATOM 2725 C C . VAL A 1 347 ? -5.239 -33.656 20.934 1.00 41.44 347 VAL A C 1
ATOM 2727 O O . VAL A 1 347 ? -6.249 -34.176 21.400 1.00 41.44 347 VAL A O 1
ATOM 2730 N N . GLY A 1 348 ? -4.868 -32.410 21.253 1.00 39.84 348 GLY A N 1
ATOM 2731 C CA . GLY A 1 348 ? -5.615 -31.559 22.187 1.00 39.84 348 GLY A CA 1
ATOM 2732 C C . GLY A 1 348 ? -7.032 -31.233 21.701 1.00 39.84 348 GLY A C 1
ATOM 2733 O O . GLY A 1 348 ? -7.997 -31.408 22.444 1.00 39.84 348 GLY A O 1
ATOM 2734 N N . VAL A 1 349 ? -7.177 -30.843 20.429 1.00 43.59 349 VAL A N 1
ATOM 2735 C CA . VAL A 1 349 ? -8.489 -30.536 19.822 1.00 43.59 349 VAL A CA 1
ATOM 2736 C C . VAL A 1 349 ? -9.404 -31.771 19.769 1.00 43.59 349 VAL A C 1
ATOM 2738 O O . VAL A 1 349 ? -10.620 -31.638 19.865 1.00 43.59 349 VAL A O 1
ATOM 2741 N N . ALA A 1 350 ? -8.841 -32.980 19.688 1.00 35.75 350 ALA A N 1
ATOM 2742 C CA . ALA A 1 350 ? -9.607 -34.226 19.627 1.00 35.75 350 ALA A CA 1
ATOM 2743 C C . ALA A 1 350 ? -10.212 -34.684 20.975 1.00 35.75 350 ALA A C 1
ATOM 2745 O O . ALA A 1 350 ? -11.031 -35.602 20.976 1.00 35.75 350 ALA A O 1
ATOM 2746 N N . MET A 1 351 ? -9.820 -34.085 22.109 1.00 37.31 351 MET A N 1
ATOM 2747 C CA . MET A 1 351 ? -10.264 -34.511 23.450 1.00 37.31 351 MET A CA 1
ATOM 2748 C C . MET A 1 351 ? -11.430 -33.693 24.028 1.00 37.31 351 MET A C 1
ATOM 2750 O O . MET A 1 351 ? -12.165 -34.210 24.866 1.00 37.31 351 MET A O 1
ATOM 2754 N N . ASN A 1 352 ? -11.646 -32.458 23.562 1.00 35.19 352 ASN A N 1
ATOM 2755 C CA . ASN A 1 352 ? -12.725 -31.574 24.030 1.00 35.19 352 ASN A CA 1
ATOM 2756 C C . ASN A 1 352 ? -13.865 -31.493 22.999 1.00 35.19 352 ASN A C 1
ATOM 2758 O O . ASN A 1 352 ? -14.210 -30.416 22.516 1.00 35.19 352 ASN A O 1
ATOM 2762 N N . GLY A 1 353 ? -14.407 -32.646 22.608 1.00 30.81 353 GLY A N 1
ATOM 2763 C CA . GLY A 1 353 ? -15.424 -32.724 21.563 1.00 30.81 353 GLY A CA 1
ATOM 2764 C C . GLY A 1 353 ? -16.856 -32.547 22.069 1.00 30.81 353 GLY A C 1
ATOM 2765 O O . GLY A 1 353 ? -17.344 -33.391 22.810 1.00 30.81 353 GLY A O 1
ATOM 2766 N N . GLU A 1 354 ? -17.559 -31.540 21.549 1.00 30.59 354 GLU A N 1
ATOM 2767 C CA . GLU A 1 354 ? -18.984 -31.629 21.195 1.00 30.59 354 GLU A CA 1
ATOM 2768 C C . GLU A 1 354 ? -19.314 -30.567 20.125 1.00 30.59 354 GLU A C 1
ATOM 2770 O O . GLU A 1 354 ? -18.730 -29.487 20.126 1.00 30.59 354 GLU A O 1
ATOM 2775 N N . GLY A 1 355 ? -20.217 -30.876 19.183 1.00 29.62 355 GLY A N 1
ATOM 2776 C CA . GLY A 1 355 ? -20.648 -29.936 18.131 1.00 29.62 355 GLY A CA 1
ATOM 2777 C C . GLY A 1 355 ? -19.814 -29.935 16.840 1.00 29.62 355 GLY A C 1
ATOM 2778 O O . GLY A 1 355 ? -19.142 -28.959 16.520 1.00 29.62 355 GLY A O 1
ATOM 2779 N N . SER A 1 356 ? -19.901 -31.001 16.036 1.00 34.12 356 SER A N 1
ATOM 2780 C CA . SER A 1 356 ? -19.335 -31.017 14.678 1.00 34.12 356 SER A CA 1
ATOM 2781 C C . SER A 1 356 ? -20.252 -30.311 13.665 1.00 34.12 356 SER A C 1
ATOM 2783 O O . SER A 1 356 ? -20.948 -30.973 12.890 1.00 34.12 356 SER A O 1
ATOM 2785 N N . GLU A 1 357 ? -20.251 -28.979 13.637 1.00 28.11 357 GLU A N 1
ATOM 2786 C CA . GLU A 1 357 ? -20.768 -28.259 12.468 1.00 28.11 357 GLU A CA 1
ATOM 2787 C C . GLU A 1 357 ? -19.730 -28.297 11.340 1.00 28.11 357 GLU A C 1
ATOM 2789 O O . GLU A 1 357 ? -18.556 -27.964 11.519 1.00 28.11 357 GLU A O 1
ATOM 2794 N N . ALA A 1 358 ? -20.151 -28.755 10.161 1.00 28.69 358 ALA A N 1
ATOM 2795 C CA . ALA A 1 358 ? -19.291 -28.800 8.989 1.00 28.69 358 ALA A CA 1
ATOM 2796 C C . ALA A 1 358 ? -19.085 -27.373 8.470 1.00 28.69 358 ALA A C 1
ATOM 2798 O O . ALA A 1 358 ? -19.928 -26.857 7.737 1.00 28.69 358 ALA A O 1
ATOM 2799 N N . MET A 1 359 ? -17.968 -26.756 8.868 1.00 26.02 359 MET A N 1
ATOM 2800 C CA . MET A 1 359 ? -17.551 -25.411 8.466 1.00 26.02 359 MET A CA 1
ATOM 2801 C C . MET A 1 359 ? -17.588 -25.267 6.939 1.00 26.02 359 MET A C 1
ATOM 2803 O O . MET A 1 359 ? -16.659 -25.665 6.232 1.00 26.02 359 MET A O 1
ATOM 2807 N N . GLN A 1 360 ? -18.676 -24.688 6.425 1.00 28.25 360 GLN A N 1
ATOM 2808 C CA . GLN A 1 360 ? -18.720 -24.214 5.052 1.00 28.25 360 GLN A CA 1
ATOM 2809 C C . GLN A 1 360 ? -17.733 -23.055 4.963 1.00 28.25 360 GLN A C 1
ATOM 2811 O O . GLN A 1 360 ? -17.900 -22.036 5.628 1.00 28.25 360 GLN A O 1
ATOM 2816 N N . VAL A 1 361 ? -16.678 -23.233 4.171 1.00 31.39 361 VAL A N 1
ATOM 2817 C CA . VAL A 1 361 ? -15.744 -22.150 3.869 1.00 31.39 361 VAL A CA 1
ATOM 2818 C C . VAL A 1 361 ? -16.481 -21.172 2.961 1.00 31.39 361 VAL A C 1
ATOM 2820 O O . VAL A 1 361 ? -16.571 -21.391 1.750 1.00 31.39 361 VAL A O 1
ATOM 2823 N N . GLU A 1 362 ? -17.063 -20.128 3.555 1.00 34.72 362 GLU A N 1
ATOM 2824 C CA . GLU A 1 362 ? -17.641 -19.035 2.784 1.00 34.72 362 GLU A CA 1
ATOM 2825 C C . GLU A 1 362 ? -16.554 -18.391 1.921 1.00 34.72 362 GLU A C 1
ATOM 2827 O O . GLU A 1 362 ? -15.417 -18.151 2.335 1.00 34.72 362 GLU A O 1
ATOM 2832 N N . LYS A 1 363 ? -16.908 -18.191 0.656 1.00 44.47 363 LYS A N 1
ATOM 2833 C CA . LYS A 1 363 ? -15.984 -17.881 -0.431 1.00 44.47 363 LYS A CA 1
ATOM 2834 C C . LYS A 1 363 ? -15.758 -16.371 -0.531 1.00 44.47 363 LYS A C 1
ATOM 2836 O O . LYS A 1 363 ? -16.209 -15.726 -1.478 1.00 44.47 363 LYS A O 1
ATOM 2841 N N . GLU A 1 364 ? -15.107 -15.810 0.486 1.00 57.44 364 GLU A N 1
ATOM 2842 C CA . GLU A 1 364 ? -14.894 -14.365 0.610 1.00 57.44 364 GLU A CA 1
ATOM 2843 C C . GLU A 1 364 ? -14.038 -13.772 -0.524 1.00 57.44 364 GLU A C 1
ATOM 2845 O O . GLU A 1 364 ? -13.054 -14.350 -0.990 1.00 57.44 364 GLU A O 1
ATOM 2850 N N . MET A 1 365 ? -14.413 -12.560 -0.939 1.00 67.50 365 MET A N 1
ATOM 2851 C CA . MET A 1 365 ? -13.631 -11.688 -1.811 1.00 67.50 365 MET A CA 1
ATOM 2852 C C . MET A 1 365 ? -12.949 -10.631 -0.944 1.00 67.50 365 MET A C 1
ATOM 2854 O O . MET A 1 365 ? -13.626 -9.861 -0.263 1.00 67.50 365 MET A O 1
ATOM 2858 N N . LEU A 1 366 ? -11.621 -10.562 -0.988 1.00 76.56 366 LEU A N 1
ATOM 2859 C CA . LEU A 1 366 ? -10.853 -9.617 -0.185 1.00 76.56 366 LEU A CA 1
ATOM 2860 C C . LEU A 1 366 ? -10.618 -8.311 -0.959 1.00 76.56 366 LEU A C 1
ATOM 2862 O O . LEU A 1 366 ? -10.452 -8.306 -2.184 1.00 76.56 366 LEU A O 1
ATOM 2866 N N . VAL A 1 367 ? -10.582 -7.193 -0.231 1.00 79.50 367 VAL A N 1
ATOM 2867 C CA . VAL A 1 367 ? -10.312 -5.855 -0.775 1.00 79.50 367 VAL A CA 1
ATOM 2868 C C . VAL A 1 367 ? -9.165 -5.224 -0.002 1.00 79.50 367 VAL A C 1
ATOM 2870 O O . VAL A 1 367 ? -9.244 -5.061 1.210 1.00 79.50 367 VAL A O 1
ATOM 2873 N N . TYR A 1 368 ? -8.102 -4.840 -0.698 1.00 82.50 368 TYR A N 1
ATOM 2874 C CA . TYR A 1 368 ? -6.936 -4.184 -0.116 1.00 82.50 368 TYR A CA 1
ATOM 2875 C C . TYR A 1 368 ? -6.895 -2.728 -0.559 1.00 82.50 368 TYR A C 1
ATOM 2877 O O . TYR A 1 368 ? -7.160 -2.426 -1.722 1.00 82.50 368 TYR A O 1
ATOM 2885 N N . MET A 1 369 ? -6.537 -1.822 0.347 1.00 85.06 369 MET A N 1
ATOM 2886 C CA . MET A 1 369 ? -6.406 -0.395 0.053 1.00 85.06 369 MET A CA 1
ATOM 2887 C C . MET A 1 369 ? -5.138 0.186 0.675 1.00 85.06 369 MET A C 1
ATOM 2889 O O . MET A 1 369 ? -4.709 -0.233 1.750 1.00 85.06 369 MET A O 1
ATOM 2893 N N . TRP A 1 370 ? -4.536 1.159 -0.008 1.00 88.31 370 TRP A N 1
ATOM 2894 C CA . TRP A 1 370 ? -3.377 1.901 0.488 1.00 88.31 370 TRP A CA 1
ATOM 2895 C C . TRP A 1 370 ? -3.302 3.318 -0.087 1.00 88.31 370 TRP A C 1
ATOM 2897 O O . TRP A 1 370 ? -4.039 3.686 -1.002 1.00 88.31 370 TRP A O 1
ATOM 2907 N N . GLY A 1 371 ? -2.414 4.136 0.467 1.00 86.06 371 GLY A N 1
ATOM 2908 C CA . GLY A 1 371 ? -2.292 5.563 0.203 1.00 86.06 371 GLY A CA 1
ATOM 2909 C C . GLY A 1 371 ? -3.139 6.450 1.129 1.00 86.06 371 GLY A C 1
ATOM 2910 O O . GLY A 1 371 ? -3.558 6.044 2.215 1.00 86.06 371 GLY A O 1
ATOM 2911 N N . TYR A 1 372 ? -3.393 7.695 0.722 1.00 79.56 372 TYR A N 1
ATOM 2912 C CA . TYR A 1 372 ? -4.073 8.696 1.551 1.00 79.56 372 TYR A CA 1
ATOM 2913 C C . TYR A 1 372 ? -5.602 8.570 1.504 1.00 79.56 372 TYR A C 1
ATOM 2915 O O . TYR A 1 372 ? -6.258 9.008 0.553 1.00 79.56 372 TYR A O 1
ATOM 2923 N N . LEU A 1 373 ? -6.161 8.009 2.579 1.00 72.56 373 LEU A N 1
ATOM 2924 C CA . LEU A 1 373 ? -7.586 7.726 2.762 1.00 72.56 373 LEU A CA 1
ATOM 2925 C C . LEU A 1 373 ? -8.103 8.412 4.048 1.00 72.56 373 LEU A C 1
ATOM 2927 O O . LEU A 1 373 ? -8.269 7.764 5.080 1.00 72.56 373 LEU A O 1
ATOM 2931 N N . PRO A 1 374 ? -8.375 9.733 4.024 1.00 55.34 374 PRO A N 1
ATOM 2932 C CA . PRO A 1 374 ? -8.630 10.538 5.229 1.00 55.34 374 PRO A CA 1
ATOM 2933 C C . PRO A 1 374 ? -9.974 10.262 5.928 1.00 55.34 374 PRO A C 1
ATOM 2935 O O . PRO A 1 374 ? -10.243 10.861 6.967 1.00 55.34 374 PRO A O 1
ATOM 2938 N N . GLY A 1 375 ? -10.818 9.396 5.359 1.00 53.50 375 GLY A N 1
ATOM 2939 C CA . GLY A 1 375 ? -12.021 8.858 6.005 1.00 53.50 375 GLY A CA 1
ATOM 2940 C C . GLY A 1 375 ? -11.854 7.439 6.565 1.00 53.50 375 GLY A C 1
ATOM 2941 O O . GLY A 1 375 ? -12.705 7.004 7.328 1.00 53.50 375 GLY A O 1
ATOM 2942 N N . ALA A 1 376 ? -10.776 6.723 6.216 1.00 51.62 376 ALA A N 1
ATOM 2943 C CA . ALA A 1 376 ? -10.549 5.335 6.638 1.00 51.62 376 ALA A CA 1
ATOM 2944 C C . ALA A 1 376 ? -9.784 5.215 7.969 1.00 51.62 376 ALA A C 1
ATOM 2946 O O . ALA A 1 376 ? -9.847 4.178 8.621 1.00 51.62 376 ALA A O 1
ATOM 2947 N N . LEU A 1 377 ? -9.068 6.268 8.385 1.00 51.97 377 LEU A N 1
ATOM 2948 C CA . LEU A 1 377 ? -8.337 6.324 9.654 1.00 51.97 377 LEU A CA 1
ATOM 2949 C C . LEU A 1 377 ? -8.681 7.605 10.431 1.00 51.97 377 LEU A C 1
ATOM 2951 O O . LEU A 1 377 ? -8.548 8.693 9.861 1.00 51.97 377 LEU A O 1
ATOM 2955 N N . PRO A 1 378 ? -8.995 7.532 11.743 1.00 49.38 378 PRO A N 1
ATOM 2956 C CA . PRO A 1 378 ? -9.228 8.718 12.581 1.00 49.38 378 PRO A CA 1
ATOM 2957 C C . PRO A 1 378 ? -8.054 9.708 12.585 1.00 49.38 378 PRO A C 1
ATOM 2959 O O . PRO A 1 378 ? -8.245 10.918 12.675 1.00 49.38 378 PRO A O 1
ATOM 2962 N N . GLN A 1 379 ? -6.832 9.189 12.438 1.00 54.53 379 GLN A N 1
ATOM 2963 C CA . GLN A 1 379 ? -5.579 9.950 12.414 1.00 54.53 379 GLN A CA 1
ATOM 2964 C C . GLN A 1 379 ? -5.318 10.657 11.068 1.00 54.53 379 GLN A C 1
ATOM 2966 O O . GLN A 1 379 ? -4.416 11.487 10.980 1.00 54.53 379 GLN A O 1
ATOM 2971 N N . ARG A 1 380 ? -6.090 10.334 10.015 1.00 67.56 380 ARG A N 1
ATOM 2972 C CA . ARG A 1 380 ? -5.944 10.841 8.633 1.00 67.56 380 ARG A CA 1
ATOM 2973 C C . ARG A 1 380 ? -4.540 10.687 8.028 1.00 67.56 380 ARG A C 1
ATOM 2975 O O . ARG A 1 380 ? -4.172 11.432 7.119 1.00 67.56 380 ARG A O 1
ATOM 2982 N N . THR A 1 381 ? -3.761 9.733 8.523 1.00 75.88 381 THR A N 1
ATOM 2983 C CA . THR A 1 381 ? -2.439 9.365 8.007 1.00 75.88 381 THR A CA 1
ATOM 2984 C C . THR A 1 381 ? -2.555 8.584 6.688 1.00 75.88 381 THR A C 1
ATOM 2986 O O . THR A 1 381 ? -3.577 7.936 6.448 1.00 75.88 381 THR A O 1
ATOM 2989 N N . PRO A 1 382 ? -1.546 8.638 5.796 1.00 80.50 382 PRO A N 1
ATOM 2990 C CA . PRO A 1 382 ? -1.510 7.782 4.616 1.00 80.50 382 PRO A CA 1
ATOM 2991 C C . PRO A 1 382 ? -1.096 6.351 4.982 1.00 80.50 382 PRO A C 1
ATOM 2993 O O . PRO A 1 382 ? -0.191 6.146 5.790 1.00 80.50 382 PRO A O 1
ATOM 2996 N N . LEU A 1 383 ? -1.725 5.364 4.347 1.00 83.62 383 LEU A N 1
ATOM 2997 C CA . LEU A 1 383 ? -1.326 3.960 4.427 1.00 83.62 383 LEU A CA 1
ATOM 2998 C C . LEU A 1 383 ? -0.139 3.708 3.491 1.00 83.62 383 LEU A C 1
ATOM 3000 O O . LEU A 1 383 ? -0.290 3.802 2.276 1.00 83.62 383 LEU A O 1
ATOM 3004 N N . LEU A 1 384 ? 1.033 3.380 4.040 1.00 89.56 384 LEU A N 1
ATOM 3005 C CA . LEU A 1 384 ? 2.245 3.134 3.242 1.00 89.56 384 LEU A CA 1
ATOM 3006 C C . LEU A 1 384 ? 2.334 1.704 2.672 1.00 89.56 384 LEU A C 1
ATOM 3008 O O . LEU A 1 384 ? 3.214 1.434 1.859 1.00 89.56 384 LEU A O 1
ATOM 3012 N N . THR A 1 385 ? 1.444 0.795 3.081 1.00 89.19 385 THR A N 1
ATOM 3013 C CA . THR A 1 385 ? 1.364 -0.609 2.636 1.00 89.19 385 THR A CA 1
ATOM 3014 C C . THR A 1 385 ? -0.093 -1.037 2.393 1.00 89.19 385 THR A C 1
ATOM 3016 O O . THR A 1 385 ? -1.000 -0.410 2.947 1.00 89.19 385 THR A O 1
ATOM 3019 N N . PRO A 1 386 ? -0.346 -2.096 1.593 1.00 87.00 386 PRO A N 1
ATOM 3020 C CA . PRO A 1 386 ? -1.675 -2.684 1.405 1.00 87.00 386 PRO A CA 1
ATOM 3021 C C . PRO A 1 386 ? -2.299 -3.186 2.715 1.00 87.00 386 PRO A C 1
ATOM 3023 O O . PRO A 1 386 ? -1.820 -4.149 3.319 1.00 87.00 386 PRO A O 1
ATOM 3026 N N . VAL A 1 387 ? -3.410 -2.566 3.124 1.00 81.56 387 VAL A N 1
ATOM 3027 C CA . VAL A 1 387 ? -4.220 -2.988 4.278 1.00 81.56 387 VAL A CA 1
ATOM 3028 C C . VAL A 1 387 ? -5.515 -3.632 3.793 1.00 81.56 387 VAL A C 1
ATOM 3030 O O . VAL A 1 387 ? -6.194 -3.084 2.926 1.00 81.56 387 VAL A O 1
ATOM 3033 N N . LEU A 1 388 ? -5.865 -4.782 4.371 1.00 78.81 388 LEU A N 1
ATOM 3034 C CA . LEU A 1 388 ? -7.140 -5.458 4.136 1.00 78.81 388 LEU A CA 1
ATOM 3035 C C . LEU A 1 388 ? -8.301 -4.642 4.729 1.00 78.81 388 LEU A C 1
ATOM 3037 O O . LEU A 1 388 ? -8.307 -4.324 5.918 1.00 78.81 388 LEU A O 1
ATOM 3041 N N . VAL A 1 389 ? -9.306 -4.353 3.908 1.00 70.81 389 VAL A N 1
ATOM 3042 C CA . VAL A 1 389 ? -10.536 -3.647 4.272 1.00 70.81 389 VAL A CA 1
ATOM 3043 C C . VAL A 1 389 ? -11.698 -4.637 4.235 1.00 70.81 389 VAL A C 1
ATOM 3045 O O . VAL A 1 389 ? -12.023 -5.185 3.183 1.00 70.81 389 VAL A O 1
ATOM 3048 N N . ARG A 1 390 ? -12.354 -4.856 5.382 1.00 57.59 390 ARG A N 1
ATOM 3049 C CA . ARG A 1 390 ? -13.612 -5.617 5.435 1.00 57.59 390 ARG A CA 1
ATOM 3050 C C . ARG A 1 390 ? -14.732 -4.784 4.811 1.00 57.59 390 ARG A C 1
ATOM 3052 O O . ARG A 1 390 ? -15.038 -3.698 5.300 1.00 57.59 390 ARG A O 1
ATOM 3059 N N . VAL A 1 391 ? -15.345 -5.299 3.750 1.00 56.56 391 VAL A N 1
ATOM 3060 C CA . VAL A 1 391 ? -16.538 -4.704 3.134 1.00 56.56 391 VAL A CA 1
ATOM 3061 C C . VAL A 1 391 ? -17.776 -5.218 3.886 1.00 56.56 391 VAL A C 1
ATOM 3063 O O . VAL A 1 391 ? -17.888 -6.429 4.068 1.00 56.56 391 VAL A O 1
ATOM 3066 N N . PRO A 1 392 ? -18.708 -4.358 4.339 1.00 49.06 392 PRO A N 1
ATOM 3067 C CA . PRO A 1 392 ? -19.963 -4.822 4.930 1.00 49.06 392 PRO A CA 1
ATOM 3068 C C . PRO A 1 392 ? -20.788 -5.639 3.918 1.00 49.06 392 PRO A C 1
ATOM 3070 O O . PRO A 1 392 ? -20.778 -5.293 2.734 1.00 49.06 392 PRO A O 1
ATOM 3073 N N . PRO A 1 393 ? -21.550 -6.665 4.344 1.00 47.75 393 PRO A N 1
ATOM 3074 C CA . PRO A 1 393 ? -22.408 -7.440 3.447 1.00 47.75 393 PRO A CA 1
ATOM 3075 C C . PRO A 1 393 ? -23.513 -6.548 2.853 1.00 47.75 393 PRO A C 1
ATOM 3077 O O . PRO A 1 393 ? -24.530 -6.267 3.488 1.00 47.75 393 PRO A O 1
ATOM 3080 N N . SER A 1 394 ? -23.299 -6.059 1.630 1.00 47.75 394 SER A N 1
ATOM 3081 C CA . SER A 1 394 ? -24.194 -5.113 0.961 1.00 47.75 394 SER A CA 1
ATOM 3082 C C . SER A 1 394 ? -25.288 -5.825 0.167 1.00 47.75 394 SER A C 1
ATOM 3084 O O . SER A 1 394 ? -24.985 -6.622 -0.718 1.00 47.75 394 SER A O 1
ATOM 3086 N N . GLY A 1 395 ? -26.553 -5.453 0.382 1.00 43.88 395 GLY A N 1
ATOM 3087 C CA . GLY A 1 395 ? -27.713 -5.941 -0.386 1.00 43.88 395 GLY A CA 1
ATOM 3088 C C . GLY A 1 395 ? -27.812 -5.434 -1.837 1.00 43.88 395 GLY A C 1
ATOM 3089 O O . GLY A 1 395 ? -28.917 -5.258 -2.339 1.00 43.88 395 GLY A O 1
ATOM 3090 N N . TYR A 1 396 ? -26.680 -5.163 -2.493 1.00 47.88 396 TYR A N 1
ATOM 3091 C CA . TYR A 1 396 ? -26.578 -4.625 -3.852 1.00 47.88 396 TYR A CA 1
ATOM 3092 C C . TYR A 1 396 ? -25.481 -5.364 -4.632 1.00 47.88 396 TYR A C 1
ATOM 3094 O O . TYR A 1 396 ? -24.341 -5.425 -4.170 1.00 47.88 396 TYR A O 1
ATOM 3102 N N . SER A 1 397 ? -25.795 -5.880 -5.825 1.00 54.81 397 SER A N 1
ATOM 3103 C CA . SER A 1 397 ? -24.801 -6.467 -6.730 1.00 54.81 397 SER A CA 1
ATOM 3104 C C . SER A 1 397 ? -24.169 -5.398 -7.634 1.00 54.81 397 SER A C 1
ATOM 3106 O O . SER A 1 397 ? -24.746 -4.927 -8.619 1.00 54.81 397 SER A O 1
ATOM 3108 N N . TRP A 1 398 ? -22.947 -5.003 -7.274 1.00 60.25 398 TRP A N 1
ATOM 3109 C CA . TRP A 1 398 ? -22.105 -4.096 -8.055 1.00 60.25 398 TRP A CA 1
ATOM 3110 C C . TRP A 1 398 ? -21.190 -4.896 -8.988 1.00 60.25 398 TRP A C 1
ATOM 3112 O O . TRP A 1 398 ? -20.473 -5.791 -8.541 1.00 60.25 398 TRP A O 1
ATOM 3122 N N . SER A 1 399 ? -21.185 -4.570 -10.282 1.00 59.53 399 SER A N 1
ATOM 3123 C CA . SER A 1 399 ? -20.368 -5.258 -11.295 1.00 59.53 399 SER A CA 1
ATOM 3124 C C . SER A 1 399 ? -19.031 -4.557 -11.575 1.00 59.53 399 SER A C 1
ATOM 3126 O O . SER A 1 399 ? -18.065 -5.189 -12.021 1.00 59.53 399 SER A O 1
ATOM 3128 N N . ASP A 1 400 ? -18.949 -3.253 -11.291 1.00 62.84 400 ASP A N 1
ATOM 3129 C CA . ASP A 1 400 ? -17.734 -2.447 -11.413 1.00 62.84 400 ASP A CA 1
ATOM 3130 C C . ASP A 1 400 ? -17.790 -1.178 -10.552 1.00 62.84 400 ASP A C 1
ATOM 3132 O O . ASP A 1 400 ? -18.876 -0.654 -10.295 1.00 62.84 400 ASP A O 1
ATOM 3136 N N . VAL A 1 401 ? -16.620 -0.658 -10.165 1.00 58.59 401 VAL A N 1
ATOM 3137 C CA . VAL A 1 401 ? -16.460 0.610 -9.432 1.00 58.59 401 VAL A CA 1
ATOM 3138 C C . VAL A 1 401 ? -15.178 1.312 -9.889 1.00 58.59 401 VAL A C 1
ATOM 3140 O O . VAL A 1 401 ? -14.103 0.710 -9.889 1.00 58.59 401 VAL A O 1
ATOM 3143 N N . CYS A 1 402 ? -15.262 2.600 -10.228 1.00 64.62 402 CYS A N 1
ATOM 3144 C CA . CYS A 1 402 ? -14.110 3.444 -10.545 1.00 64.62 402 CYS A CA 1
ATOM 3145 C C . CYS A 1 402 ? -14.165 4.789 -9.795 1.00 64.62 402 CYS A C 1
ATOM 3147 O O . CYS A 1 402 ? -15.211 5.425 -9.681 1.00 64.62 402 CYS A O 1
ATOM 3149 N N . GLY A 1 403 ? -13.025 5.211 -9.241 1.00 57.22 403 GLY A N 1
ATOM 3150 C CA . GLY A 1 403 ? -12.882 6.492 -8.545 1.00 57.22 403 GLY A CA 1
ATOM 3151 C C . GLY A 1 403 ? -12.372 7.578 -9.490 1.00 57.22 403 GLY A C 1
ATOM 3152 O O . GLY A 1 403 ? -11.448 7.326 -10.256 1.00 57.22 403 GLY A O 1
ATOM 3153 N N . GLY A 1 404 ? -12.946 8.778 -9.414 1.00 60.44 404 GLY A N 1
ATOM 3154 C CA . GLY A 1 404 ? -12.547 9.941 -10.204 1.00 60.44 404 GLY A CA 1
ATOM 3155 C C . GLY A 1 404 ? -11.958 11.056 -9.340 1.00 60.44 404 GLY A C 1
ATOM 3156 O O . GLY A 1 404 ? -12.527 11.453 -8.322 1.00 60.44 404 GLY A O 1
ATOM 3157 N N . GLY A 1 405 ? -10.812 11.593 -9.762 1.00 59.28 405 GLY A N 1
ATOM 3158 C CA . GLY A 1 405 ? -10.217 12.803 -9.187 1.00 59.28 405 GLY A CA 1
ATOM 3159 C C . GLY A 1 405 ? -10.105 12.822 -7.652 1.00 59.28 405 GLY A C 1
ATOM 3160 O O . GLY A 1 405 ? -9.653 11.868 -7.016 1.00 59.28 405 GLY A O 1
ATOM 3161 N N . CYS A 1 406 ? -10.491 13.953 -7.055 1.00 53.88 406 CYS A N 1
ATOM 3162 C CA . CYS A 1 406 ? -10.451 14.195 -5.613 1.00 53.88 406 CYS A CA 1
ATOM 3163 C C . CYS A 1 406 ? -11.866 14.224 -5.015 1.00 53.88 406 CYS A C 1
ATOM 3165 O O . CYS A 1 406 ? -12.388 15.296 -4.729 1.00 53.88 406 CYS A O 1
ATOM 3167 N N . GLY A 1 407 ? -12.453 13.047 -4.780 1.00 53.16 407 GLY A N 1
ATOM 3168 C CA . GLY A 1 407 ? -13.718 12.916 -4.042 1.00 53.16 407 GLY A CA 1
ATOM 3169 C C . GLY A 1 407 ? -14.953 12.637 -4.900 1.00 53.16 407 GLY A C 1
ATOM 3170 O O . GLY A 1 407 ? -16.056 12.966 -4.474 1.00 53.16 407 GLY A O 1
ATOM 3171 N N . PHE A 1 408 ? -14.779 12.034 -6.077 1.00 61.59 408 PHE A N 1
ATOM 3172 C CA . PHE A 1 408 ? -15.853 11.555 -6.947 1.00 61.59 408 PHE A CA 1
ATOM 3173 C C . PHE A 1 408 ? -15.681 10.049 -7.218 1.00 61.59 408 PHE A C 1
ATOM 3175 O O . PHE A 1 408 ? -14.558 9.539 -7.226 1.00 61.59 408 PHE A O 1
ATOM 3182 N N . ALA A 1 409 ? -16.777 9.317 -7.412 1.00 62.88 409 ALA A N 1
ATOM 3183 C CA . ALA A 1 409 ? -16.760 7.904 -7.776 1.00 62.88 409 ALA A CA 1
ATOM 3184 C C . ALA A 1 409 ? -18.021 7.488 -8.551 1.00 62.88 409 ALA A C 1
ATOM 3186 O O . ALA A 1 409 ? -19.076 8.126 -8.483 1.00 62.88 409 ALA A O 1
ATOM 3187 N N . MET A 1 410 ? -17.879 6.400 -9.304 1.00 69.12 410 MET A N 1
ATOM 3188 C CA . MET A 1 410 ? -18.903 5.820 -10.164 1.00 69.12 410 MET A CA 1
ATOM 3189 C C . MET A 1 410 ? -18.940 4.301 -9.963 1.00 69.12 410 MET A C 1
ATOM 3191 O O . MET A 1 410 ? -17.896 3.665 -9.814 1.00 69.12 410 MET A O 1
ATOM 3195 N N . ALA A 1 411 ? -20.129 3.709 -10.008 1.00 65.62 411 ALA A N 1
ATOM 3196 C CA . ALA A 1 411 ? -20.330 2.265 -10.019 1.00 65.62 411 ALA A CA 1
ATOM 3197 C C . ALA A 1 411 ? -21.319 1.856 -11.106 1.00 65.62 411 ALA A C 1
ATOM 3199 O O . ALA A 1 411 ? -22.133 2.656 -11.573 1.00 65.62 411 ALA A O 1
ATOM 3200 N N . MET A 1 412 ? -21.269 0.579 -11.470 1.00 68.69 412 MET A N 1
ATOM 3201 C CA . MET A 1 412 ? -22.299 -0.069 -12.271 1.00 68.69 412 MET A CA 1
ATOM 3202 C C . MET A 1 412 ? -22.999 -1.115 -11.407 1.00 68.69 412 MET A C 1
ATOM 3204 O O . MET A 1 412 ? -22.346 -1.998 -10.848 1.00 68.69 412 MET A O 1
ATOM 3208 N N . SER A 1 413 ? -24.320 -1.008 -11.277 1.00 63.62 413 SER A N 1
ATOM 3209 C CA . SER A 1 413 ? -25.151 -2.067 -10.700 1.00 63.62 413 SER A CA 1
ATOM 3210 C C . SER A 1 413 ? -25.687 -2.971 -11.802 1.00 63.62 413 SER A C 1
ATOM 3212 O O . SER A 1 413 ? -25.808 -2.562 -12.958 1.00 63.62 413 SER A O 1
ATOM 3214 N N . GLU A 1 414 ? -26.056 -4.202 -11.466 1.00 61.00 414 GLU A N 1
ATOM 3215 C CA . GLU A 1 414 ? -26.920 -5.003 -12.337 1.00 61.00 414 GLU A CA 1
ATOM 3216 C C . GLU A 1 414 ? -28.317 -4.335 -12.376 1.00 61.00 414 GLU A C 1
ATOM 3218 O O . GLU A 1 414 ? -28.868 -4.049 -11.309 1.00 61.00 414 GLU A O 1
ATOM 3223 N N . PRO A 1 415 ? -28.905 -4.006 -13.552 1.00 58.59 415 PRO A N 1
ATOM 3224 C CA . PRO A 1 415 ? -28.622 -4.523 -14.897 1.00 58.59 415 PRO A CA 1
ATOM 3225 C C . PRO A 1 415 ? -27.902 -3.517 -15.834 1.00 58.59 415 PRO A C 1
ATOM 3227 O O . PRO A 1 415 ? -28.444 -3.103 -16.858 1.00 58.59 415 PRO A O 1
ATOM 3230 N N . GLY A 1 416 ? -26.680 -3.099 -15.497 1.00 64.25 416 GLY A N 1
ATOM 3231 C CA . GLY A 1 416 ? -25.877 -2.161 -16.298 1.00 64.25 416 GLY A CA 1
ATOM 3232 C C . GLY A 1 416 ? -26.273 -0.691 -16.133 1.00 64.25 416 GLY A C 1
ATOM 3233 O O . GLY A 1 416 ? -26.076 0.104 -17.053 1.00 64.25 416 GLY A O 1
ATOM 3234 N N . LYS A 1 417 ? -26.849 -0.323 -14.977 1.00 67.69 417 LYS A N 1
ATOM 3235 C CA . LYS A 1 417 ? -27.175 1.072 -14.642 1.00 67.69 417 LYS A CA 1
ATOM 3236 C C . LYS A 1 417 ? -25.966 1.770 -14.030 1.00 67.69 417 LYS A C 1
ATOM 3238 O O . LYS A 1 417 ? -25.317 1.232 -13.134 1.00 67.69 417 LYS A O 1
ATOM 3243 N N . LEU A 1 418 ? -25.704 2.988 -14.493 1.00 67.44 418 LEU A N 1
ATOM 3244 C CA . LEU A 1 418 ? -24.624 3.831 -13.996 1.00 67.44 418 LEU A CA 1
ATOM 3245 C C . LEU A 1 418 ? -25.076 4.616 -12.760 1.00 67.44 418 LEU A C 1
ATOM 3247 O O . LEU A 1 418 ? -26.113 5.277 -12.792 1.00 67.44 418 LEU A O 1
ATOM 3251 N N . ILE A 1 419 ? -24.296 4.556 -11.685 1.00 62.56 419 ILE A N 1
ATOM 3252 C CA . ILE A 1 419 ? -24.572 5.200 -10.396 1.00 62.56 419 ILE A CA 1
ATOM 3253 C C . ILE A 1 419 ? -23.357 6.047 -10.000 1.00 62.56 419 ILE A C 1
ATOM 3255 O O . ILE A 1 419 ? -22.219 5.630 -10.209 1.00 62.56 419 ILE A O 1
ATOM 3259 N N . THR A 1 420 ? -23.580 7.252 -9.467 1.00 60.19 420 THR A N 1
ATOM 3260 C CA . THR A 1 420 ? -22.513 8.257 -9.269 1.00 60.19 420 THR A CA 1
ATOM 3261 C C . THR A 1 420 ? -22.658 8.994 -7.941 1.00 60.19 420 THR A C 1
ATOM 3263 O O . THR A 1 420 ? -23.770 9.385 -7.595 1.00 60.19 420 THR A O 1
ATOM 3266 N N . TRP A 1 421 ? -21.557 9.241 -7.227 1.00 56.62 421 TRP A N 1
ATOM 3267 C CA . TRP A 1 421 ? -21.563 9.985 -5.960 1.00 56.62 421 TRP A CA 1
ATOM 3268 C C . TRP A 1 421 ? -20.261 10.773 -5.755 1.00 56.62 421 TRP A C 1
ATOM 3270 O O . TRP A 1 421 ? -19.210 10.412 -6.286 1.00 56.62 421 TRP A O 1
ATOM 3280 N N . GLY A 1 422 ? -20.309 11.865 -4.989 1.00 54.72 422 GLY A N 1
ATOM 3281 C CA . GLY A 1 422 ? -19.121 12.675 -4.724 1.00 54.72 422 GLY A CA 1
ATOM 3282 C C . GLY A 1 422 ? -19.350 13.897 -3.836 1.00 54.72 422 GLY A C 1
ATOM 3283 O O . GLY A 1 422 ? -20.472 14.207 -3.441 1.00 54.72 422 GLY A O 1
ATOM 3284 N N . SER A 1 423 ? -18.251 14.584 -3.523 1.00 45.59 423 SER A N 1
ATOM 3285 C CA . SER A 1 423 ? -18.242 15.861 -2.804 1.00 45.59 423 SER A CA 1
ATOM 3286 C C . SER A 1 423 ? -18.243 17.036 -3.782 1.00 45.59 423 SER A C 1
ATOM 3288 O O . SER A 1 423 ? -17.499 17.036 -4.766 1.00 45.59 423 SER A O 1
ATOM 3290 N N . SER A 1 424 ? -19.020 18.073 -3.473 1.00 43.72 424 SER A N 1
ATOM 3291 C CA . SER A 1 424 ? -18.899 19.393 -4.098 1.00 43.72 424 SER A CA 1
ATOM 3292 C C . SER A 1 424 ? -17.914 20.279 -3.343 1.00 43.72 424 SER A C 1
ATOM 3294 O O . SER A 1 424 ? -17.776 20.162 -2.127 1.00 43.72 424 SER A O 1
ATOM 3296 N N . ASP A 1 425 ? -17.273 21.191 -4.064 1.00 42.91 425 ASP A N 1
ATOM 3297 C CA . ASP A 1 425 ? -16.658 22.393 -3.512 1.00 42.91 425 ASP A CA 1
ATOM 3298 C C . ASP A 1 425 ? -17.704 23.511 -3.330 1.00 42.91 425 ASP A C 1
ATOM 3300 O O . ASP A 1 425 ? -18.790 23.460 -3.913 1.00 42.91 425 ASP A O 1
ATOM 3304 N N . ASP A 1 426 ? -17.375 24.549 -2.555 1.00 32.72 426 ASP A N 1
ATOM 3305 C CA . ASP A 1 426 ? -18.274 25.690 -2.282 1.00 32.72 426 ASP A CA 1
ATOM 3306 C C . ASP A 1 426 ? -18.626 26.515 -3.542 1.00 32.72 426 ASP A C 1
ATOM 3308 O O . ASP A 1 426 ? -19.527 27.353 -3.515 1.00 32.72 426 ASP A O 1
ATOM 3312 N N . LEU A 1 427 ? -17.918 26.281 -4.655 1.00 41.31 427 LEU A N 1
ATOM 3313 C CA . LEU A 1 427 ? -18.159 26.882 -5.974 1.00 41.31 427 LEU A CA 1
ATOM 3314 C C . LEU A 1 427 ? -19.046 26.011 -6.884 1.00 41.31 427 LEU A C 1
ATOM 3316 O O . LEU A 1 427 ? -19.378 26.426 -7.994 1.00 41.31 427 LEU A O 1
ATOM 3320 N N . GLY A 1 428 ? -19.436 24.817 -6.430 1.00 41.56 428 GLY A N 1
ATOM 3321 C CA . GLY A 1 428 ? -20.432 23.968 -7.078 1.00 41.56 428 GLY A CA 1
ATOM 3322 C C . GLY A 1 428 ? -20.013 23.314 -8.399 1.00 41.56 428 GLY A C 1
ATOM 3323 O O . GLY A 1 428 ? -20.879 22.819 -9.119 1.00 41.56 428 GLY A O 1
ATOM 3324 N N . GLN A 1 429 ? -18.721 23.258 -8.739 1.00 42.84 429 GLN A N 1
ATOM 3325 C CA . GLN A 1 429 ? -18.285 22.753 -10.052 1.00 42.84 429 GLN A CA 1
ATOM 3326 C C . GLN A 1 429 ? -18.391 21.221 -10.188 1.00 42.84 429 GLN A C 1
ATOM 3328 O O . GLN A 1 429 ? -18.365 20.697 -11.301 1.00 42.84 429 GLN A O 1
ATOM 3333 N N . SER A 1 430 ? -18.559 20.503 -9.072 1.00 44.12 430 SER A N 1
ATOM 3334 C CA . SER A 1 430 ? -18.690 19.034 -9.026 1.00 44.12 430 SER A CA 1
ATOM 3335 C C . SER A 1 430 ? -20.089 18.504 -9.411 1.00 44.12 430 SER A C 1
ATOM 3337 O O . SER A 1 430 ? -20.217 17.365 -9.855 1.00 44.12 430 SER A O 1
ATOM 3339 N N . TYR A 1 431 ? -21.147 19.323 -9.296 1.00 38.44 431 TYR A N 1
ATOM 3340 C CA . TYR A 1 431 ? -22.570 18.908 -9.350 1.00 38.44 431 TYR A CA 1
ATOM 3341 C C . TYR A 1 431 ? -23.090 18.354 -10.698 1.00 38.44 431 TYR A C 1
ATOM 3343 O O . TYR A 1 431 ? -24.289 18.108 -10.835 1.00 38.44 431 TYR A O 1
ATOM 3351 N N . VAL A 1 432 ? -22.229 18.189 -11.708 1.00 45.56 432 VAL A N 1
ATOM 3352 C CA . VAL A 1 432 ? -22.604 17.671 -13.042 1.00 45.56 432 VAL A CA 1
ATOM 3353 C C . VAL A 1 432 ? -21.735 16.482 -13.485 1.00 45.56 432 VAL A C 1
ATOM 3355 O O . VAL A 1 432 ? -22.108 15.754 -14.404 1.00 45.56 432 VAL A O 1
ATOM 3358 N N . THR A 1 433 ? -20.602 16.229 -12.818 1.00 48.28 433 THR A N 1
ATOM 3359 C CA . THR A 1 433 ? -19.887 14.943 -12.902 1.00 48.28 433 THR A CA 1
ATOM 3360 C C . THR A 1 433 ? -20.402 13.971 -11.842 1.00 48.28 433 THR A C 1
ATOM 3362 O O . THR A 1 433 ? -20.696 12.826 -12.176 1.00 48.28 433 THR A O 1
ATOM 3365 N N . SER A 1 434 ? -20.599 14.428 -10.599 1.00 44.75 434 SER A N 1
ATOM 3366 C CA . SER A 1 434 ? -21.346 13.688 -9.575 1.00 44.75 434 SER A CA 1
ATOM 3367 C C . SER A 1 434 ? -22.830 14.052 -9.589 1.00 44.75 434 SER A C 1
ATOM 3369 O O . SER A 1 434 ? -23.166 15.232 -9.688 1.00 44.75 434 SER A O 1
ATOM 3371 N N . GLY A 1 435 ? -23.702 13.052 -9.419 1.00 44.03 435 GLY A N 1
ATOM 3372 C CA . GLY A 1 435 ? -25.134 13.244 -9.166 1.00 44.03 435 GLY A CA 1
ATOM 3373 C C . GLY A 1 435 ? -25.442 14.070 -7.906 1.00 44.03 435 GLY A C 1
ATOM 3374 O O . GLY A 1 435 ? -24.545 14.540 -7.202 1.00 44.03 435 GLY A O 1
ATOM 3375 N N . LYS A 1 436 ? -26.736 14.272 -7.625 1.00 38.53 436 LYS A N 1
ATOM 3376 C CA . LYS A 1 436 ? -27.181 15.116 -6.507 1.00 38.53 436 LYS A CA 1
ATOM 3377 C C . LYS A 1 436 ? -26.658 14.614 -5.160 1.00 38.53 436 LYS A C 1
ATOM 3379 O O . LYS A 1 436 ? -26.516 13.419 -4.924 1.00 38.53 436 LYS A O 1
ATOM 3384 N N . HIS A 1 437 ? -26.398 15.567 -4.270 1.00 36.25 437 HIS A N 1
ATOM 3385 C CA . HIS A 1 437 ? -25.873 15.299 -2.940 1.00 36.25 437 HIS A CA 1
ATOM 3386 C C . HIS A 1 437 ? -26.897 14.559 -2.064 1.00 36.25 437 HIS A C 1
ATOM 3388 O O . HIS A 1 437 ? -27.993 15.063 -1.818 1.00 36.25 437 HIS A O 1
ATOM 3394 N N . GLY A 1 438 ? -26.501 13.387 -1.569 1.00 38.94 438 GLY A N 1
ATOM 3395 C CA . GLY A 1 438 ? -27.250 12.553 -0.636 1.00 38.94 438 GLY A CA 1
ATOM 3396 C C . GLY A 1 438 ? -26.398 11.369 -0.175 1.00 38.94 438 GLY A C 1
ATOM 3397 O O . GLY A 1 438 ? -25.412 11.016 -0.819 1.00 38.94 438 GLY A O 1
ATOM 3398 N N . GLU A 1 439 ? -26.771 10.747 0.943 1.00 39.41 439 GLU A N 1
ATOM 3399 C CA . GLU A 1 439 ? -26.055 9.590 1.517 1.00 39.41 439 GLU A CA 1
ATOM 3400 C C . GLU A 1 439 ? -26.337 8.269 0.767 1.00 39.41 439 GLU A C 1
ATOM 3402 O O . GLU A 1 439 ? -25.768 7.227 1.089 1.00 39.41 439 GLU A O 1
ATOM 3407 N N . ILE A 1 440 ? -27.212 8.307 -0.244 1.00 41.62 440 ILE A N 1
ATOM 3408 C CA . ILE A 1 440 ? -27.671 7.160 -1.032 1.00 41.62 440 ILE A CA 1
ATOM 3409 C C . ILE A 1 440 ? -27.263 7.385 -2.501 1.00 41.62 440 ILE A C 1
ATOM 3411 O O . ILE A 1 440 ? -27.675 8.391 -3.079 1.00 41.62 440 ILE A O 1
ATOM 3415 N N . PRO A 1 441 ? -26.482 6.485 -3.129 1.00 50.75 441 PRO A N 1
ATOM 3416 C CA . PRO A 1 441 ? -26.073 6.638 -4.527 1.00 50.75 441 PRO A CA 1
ATOM 3417 C C . PRO A 1 441 ? -27.250 6.557 -5.521 1.00 50.75 441 PRO A C 1
ATOM 3419 O O . PRO A 1 441 ? -27.936 5.537 -5.596 1.00 50.75 441 PRO A O 1
ATOM 3422 N N . GLU A 1 442 ? -27.458 7.606 -6.325 1.00 52.28 442 GLU A N 1
ATOM 3423 C CA . GLU A 1 442 ? -28.537 7.674 -7.327 1.00 52.28 442 GLU A CA 1
ATOM 3424 C C . GLU A 1 442 ? -28.079 7.258 -8.749 1.00 52.28 442 GLU A C 1
ATOM 3426 O O . GLU A 1 442 ? -26.923 7.494 -9.127 1.00 52.28 442 GLU A O 1
ATOM 3431 N N . PRO A 1 443 ? -28.974 6.677 -9.582 1.00 55.47 443 PRO A N 1
ATOM 3432 C CA . PRO A 1 443 ? -28.714 6.433 -11.003 1.00 55.47 443 PRO A CA 1
ATOM 3433 C C . PRO A 1 443 ? -28.550 7.721 -11.816 1.00 55.47 443 PRO A C 1
ATOM 3435 O O . PRO A 1 443 ? -29.404 8.606 -11.779 1.00 55.47 443 PRO A O 1
ATOM 3438 N N . PHE A 1 444 ? -27.486 7.794 -12.614 1.00 63.59 444 PHE A N 1
ATOM 3439 C CA . PHE A 1 444 ? -27.225 8.922 -13.505 1.00 63.59 444 PHE A CA 1
ATOM 3440 C C . PHE A 1 444 ? -27.987 8.753 -14.836 1.00 63.59 444 PHE A C 1
ATOM 3442 O O . PHE A 1 444 ? -27.812 7.730 -15.506 1.00 63.59 444 PHE A O 1
ATOM 3449 N N . PRO A 1 445 ? -28.822 9.724 -15.256 1.00 59.25 445 PRO A N 1
ATOM 3450 C CA . PRO A 1 445 ? -29.608 9.609 -16.480 1.00 59.25 445 PRO A CA 1
ATOM 3451 C C . PRO A 1 445 ? -28.743 9.841 -17.727 1.00 59.25 445 PRO A C 1
ATOM 3453 O O . PRO A 1 445 ? -28.268 10.948 -17.982 1.00 59.25 445 PRO A O 1
ATOM 3456 N N . LEU A 1 446 ? -28.581 8.797 -18.539 1.00 60.19 446 LEU A N 1
ATOM 3457 C CA . LEU A 1 446 ? -28.086 8.917 -19.912 1.00 60.19 446 LEU A CA 1
ATOM 3458 C C . LEU A 1 446 ? -29.253 9.217 -20.881 1.00 60.19 446 LEU A C 1
ATOM 3460 O O . LEU A 1 446 ? -30.406 8.960 -20.530 1.00 60.19 446 LEU A O 1
ATOM 3464 N N . PRO A 1 447 ? -28.998 9.752 -22.095 1.00 55.91 447 PRO A N 1
ATOM 3465 C CA . PRO A 1 447 ? -30.059 10.206 -23.010 1.00 55.91 447 PRO A CA 1
ATOM 3466 C C . PRO A 1 447 ? -30.992 9.110 -23.560 1.00 55.91 447 PRO A C 1
ATOM 3468 O O . PRO A 1 447 ? -31.970 9.421 -24.238 1.00 55.91 447 PRO A O 1
ATOM 3471 N N . THR A 1 448 ? -30.677 7.840 -23.307 1.00 55.97 448 THR A N 1
ATOM 3472 C CA . THR A 1 448 ? -31.320 6.644 -23.864 1.00 55.97 448 THR A CA 1
ATOM 3473 C C . THR A 1 448 ? -31.200 5.484 -22.865 1.00 55.97 448 THR A C 1
ATOM 3475 O O . THR A 1 448 ? -30.224 5.405 -22.118 1.00 55.97 448 THR A O 1
ATOM 3478 N N . GLU A 1 449 ? -32.175 4.565 -22.845 1.00 62.69 449 GLU A N 1
ATOM 3479 C CA . GLU A 1 449 ? -32.152 3.357 -21.995 1.00 62.69 449 GLU A CA 1
ATOM 3480 C C . GLU A 1 449 ? -31.186 2.290 -22.552 1.00 62.69 449 GLU A C 1
ATOM 3482 O O . GLU A 1 449 ? -31.608 1.231 -23.012 1.00 62.69 449 GLU A O 1
ATOM 3487 N N . VAL A 1 450 ? -29.880 2.578 -22.551 1.00 70.12 450 VAL A N 1
ATOM 3488 C CA . VAL A 1 450 ? -28.837 1.667 -23.061 1.00 70.12 450 VAL A CA 1
ATOM 3489 C C . VAL A 1 450 ? -28.054 1.026 -21.917 1.00 70.12 450 VAL A C 1
ATOM 3491 O O . VAL A 1 450 ? -27.698 1.690 -20.942 1.00 70.12 450 VAL A O 1
ATOM 3494 N N . THR A 1 451 ? -27.751 -0.265 -22.044 1.00 79.69 451 THR A N 1
ATOM 3495 C CA . THR A 1 451 ? -26.934 -1.010 -21.079 1.00 79.69 451 THR A CA 1
ATOM 3496 C C . THR A 1 451 ? -25.465 -0.599 -21.188 1.00 79.69 451 THR A C 1
ATOM 3498 O O . THR A 1 451 ? -24.855 -0.715 -22.252 1.00 79.69 451 THR A O 1
ATOM 3501 N N . ILE A 1 452 ? -24.877 -0.144 -20.078 1.00 82.00 452 ILE A N 1
ATOM 3502 C CA . ILE A 1 452 ? -23.454 0.213 -20.006 1.00 82.00 452 ILE A CA 1
ATOM 3503 C C . ILE A 1 452 ? -22.625 -1.008 -19.602 1.00 82.00 452 ILE A C 1
ATOM 3505 O O . ILE A 1 452 ? -22.946 -1.701 -18.638 1.00 82.00 452 ILE A O 1
ATOM 3509 N N . VAL A 1 453 ? -21.544 -1.259 -20.348 1.00 84.06 453 VAL A N 1
ATOM 3510 C CA . VAL A 1 453 ? -20.639 -2.409 -20.156 1.00 84.06 453 VAL A CA 1
ATOM 3511 C C . VAL A 1 453 ? -19.329 -1.993 -19.484 1.00 84.06 453 VAL A C 1
ATOM 3513 O O . VAL A 1 453 ? -18.747 -2.773 -18.728 1.00 84.06 453 VAL A O 1
ATOM 3516 N N . LYS A 1 454 ? -18.869 -0.757 -19.722 1.00 85.00 454 LYS A N 1
ATOM 3517 C CA . LYS A 1 454 ? -17.744 -0.129 -19.010 1.00 85.00 454 LYS A CA 1
ATOM 3518 C C . LYS A 1 454 ? -17.957 1.372 -18.844 1.00 85.00 454 LYS A C 1
ATOM 3520 O O . LYS A 1 454 ? -18.469 2.034 -19.742 1.00 85.00 454 LYS A O 1
ATOM 3525 N N . ALA A 1 455 ? -17.482 1.912 -17.724 1.00 86.31 455 ALA A N 1
ATOM 3526 C CA . ALA A 1 455 ? -17.392 3.346 -17.476 1.00 86.31 455 ALA A CA 1
ATOM 3527 C C . ALA A 1 455 ? -16.097 3.691 -16.726 1.00 86.31 455 ALA A C 1
ATOM 3529 O O . ALA A 1 455 ? -15.589 2.882 -15.947 1.00 86.31 455 ALA A O 1
ATOM 3530 N N . ALA A 1 456 ? -15.575 4.895 -16.956 1.00 85.75 456 ALA A N 1
ATOM 3531 C CA . ALA A 1 456 ? -14.379 5.419 -16.307 1.00 85.75 456 ALA A CA 1
ATOM 3532 C C . ALA A 1 456 ? -14.563 6.890 -15.897 1.00 85.75 456 ALA A C 1
ATOM 3534 O O . ALA A 1 456 ? -15.048 7.720 -16.673 1.00 85.75 456 ALA A O 1
ATOM 3535 N N . ALA A 1 457 ? -14.132 7.193 -14.673 1.00 81.19 457 ALA A N 1
ATOM 3536 C CA . ALA A 1 457 ? -14.180 8.508 -14.053 1.00 81.19 457 ALA A CA 1
ATOM 3537 C C . ALA A 1 457 ? -12.812 9.200 -14.175 1.00 81.19 457 ALA A C 1
ATOM 3539 O O . ALA A 1 457 ? -11.827 8.722 -13.617 1.00 81.19 457 ALA A O 1
ATOM 3540 N N . GLY A 1 458 ? -12.742 10.320 -14.895 1.00 75.69 458 GLY A N 1
ATOM 3541 C CA . GLY A 1 458 ? -11.551 11.168 -14.951 1.00 75.69 458 GLY A CA 1
ATOM 3542 C C . GLY A 1 458 ? -11.491 12.158 -13.784 1.00 75.69 458 GLY A C 1
ATOM 3543 O O . GLY A 1 458 ? -12.172 12.003 -12.767 1.00 75.69 458 GLY A O 1
ATOM 3544 N N . TRP A 1 459 ? -10.689 13.218 -13.930 1.00 75.50 459 TRP A N 1
ATOM 3545 C CA . TRP A 1 459 ? -10.740 14.363 -13.002 1.00 75.50 459 TRP A CA 1
ATOM 3546 C C . TRP A 1 459 ? -11.704 15.463 -13.470 1.00 75.50 459 TRP A C 1
ATOM 3548 O O . TRP A 1 459 ? -12.395 16.051 -12.643 1.00 75.50 459 TRP A O 1
ATOM 3558 N N . ALA A 1 460 ? -11.766 15.726 -14.779 1.00 76.31 460 ALA A N 1
ATOM 3559 C CA . ALA A 1 460 ? -12.595 16.779 -15.377 1.00 76.31 460 ALA A CA 1
ATOM 3560 C C . ALA A 1 460 ? -13.828 16.251 -16.142 1.00 76.31 460 ALA A C 1
ATOM 3562 O O . ALA A 1 460 ? -14.717 17.020 -16.512 1.00 76.31 460 ALA A O 1
ATOM 3563 N N . HIS A 1 461 ? -13.881 14.948 -16.423 1.00 81.38 461 HIS A N 1
ATOM 3564 C CA . HIS A 1 461 ? -14.879 14.336 -17.298 1.00 81.38 461 HIS A CA 1
ATOM 3565 C C . HIS A 1 461 ? -15.101 12.858 -16.977 1.00 81.38 461 HIS A C 1
ATOM 3567 O O . HIS A 1 461 ? -14.326 12.235 -16.255 1.00 81.38 461 HIS A O 1
ATOM 3573 N N . CYS A 1 462 ? -16.163 12.299 -17.542 1.00 84.19 462 CYS A N 1
ATOM 3574 C CA . CYS A 1 462 ? -16.513 10.886 -17.458 1.00 84.19 462 CYS A CA 1
ATOM 3575 C C . CYS A 1 462 ? -16.642 10.295 -18.864 1.00 84.19 462 CYS A C 1
ATOM 3577 O O . CYS A 1 462 ? -16.930 11.010 -19.830 1.00 84.19 462 CYS A O 1
ATOM 3579 N N . VAL A 1 463 ? -16.469 8.982 -18.985 1.00 87.56 463 VAL A N 1
ATOM 3580 C CA . VAL A 1 463 ? -16.696 8.238 -20.229 1.00 87.56 463 VAL A CA 1
ATOM 3581 C C . VAL A 1 463 ? -17.391 6.911 -19.928 1.00 87.56 463 VAL A C 1
ATOM 3583 O O . VAL A 1 463 ? -17.093 6.266 -18.924 1.00 87.56 463 VAL A O 1
ATOM 3586 N N . ALA A 1 464 ? -18.308 6.490 -20.793 1.00 88.50 464 ALA A N 1
ATOM 3587 C CA . ALA A 1 464 ? -18.986 5.201 -20.721 1.00 88.50 464 ALA A CA 1
ATOM 3588 C C . ALA A 1 464 ? -19.118 4.580 -22.117 1.00 88.50 464 ALA A C 1
ATOM 3590 O O . ALA A 1 464 ? -19.151 5.301 -23.113 1.00 88.50 464 ALA A O 1
ATOM 3591 N N . VAL A 1 465 ? -19.192 3.251 -22.188 1.00 89.44 465 VAL A N 1
ATOM 3592 C CA . VAL A 1 465 ? -19.407 2.495 -23.427 1.00 89.44 465 VAL A CA 1
ATOM 3593 C C . VAL A 1 465 ? -20.518 1.459 -23.257 1.00 89.44 465 VAL A C 1
ATOM 3595 O O . VAL A 1 465 ? -20.610 0.778 -22.229 1.00 89.44 465 VAL A O 1
ATOM 3598 N N . THR A 1 466 ? -21.377 1.383 -24.267 1.00 88.06 466 THR A N 1
ATOM 3599 C CA . THR A 1 466 ? -22.565 0.525 -24.331 1.00 88.06 466 THR A CA 1
ATOM 3600 C C . THR A 1 466 ? -22.253 -0.879 -24.857 1.00 88.06 466 THR A C 1
ATOM 3602 O O . THR A 1 466 ? -21.153 -1.157 -25.336 1.00 88.06 466 THR A O 1
ATOM 3605 N N . ASP A 1 467 ? -23.240 -1.771 -24.817 1.00 83.81 467 ASP A N 1
ATOM 3606 C CA . ASP A 1 467 ? -23.182 -3.120 -25.395 1.00 83.81 467 ASP A CA 1
ATOM 3607 C C . ASP A 1 467 ? -23.077 -3.139 -26.933 1.00 83.81 467 ASP A C 1
ATOM 3609 O O . ASP A 1 467 ? -22.404 -4.003 -27.499 1.00 83.81 467 ASP A O 1
ATOM 3613 N N . CYS A 1 468 ? -23.652 -2.148 -27.621 1.00 84.00 468 CYS A N 1
ATOM 3614 C CA . CYS A 1 468 ? -23.422 -1.913 -29.050 1.00 84.00 468 CYS A CA 1
ATOM 3615 C C . CYS A 1 468 ? -22.032 -1.313 -29.372 1.00 84.00 468 CYS A C 1
ATOM 3617 O O . CYS A 1 468 ? -21.645 -1.273 -30.543 1.00 84.00 468 CYS A O 1
ATOM 3619 N N . GLY A 1 469 ? -21.254 -0.906 -28.359 1.00 85.00 469 GLY A N 1
ATOM 3620 C CA . GLY A 1 469 ? -19.901 -0.356 -28.503 1.00 85.00 469 GLY A CA 1
ATOM 3621 C C . GLY A 1 469 ? -19.843 1.148 -28.798 1.00 85.00 469 GLY A C 1
ATOM 3622 O O . GLY A 1 469 ? -18.807 1.635 -29.260 1.00 85.00 469 GLY A O 1
ATOM 3623 N N . GLU A 1 470 ? -20.936 1.874 -28.550 1.00 87.69 470 GLU A N 1
ATOM 3624 C CA . GLU A 1 470 ? -21.029 3.335 -28.649 1.00 87.69 470 GLU A CA 1
ATOM 3625 C C . GLU A 1 470 ? -20.451 4.001 -27.394 1.00 87.69 470 GLU A C 1
ATOM 3627 O O . GLU A 1 470 ? -20.693 3.548 -26.276 1.00 87.69 470 GLU A O 1
ATOM 3632 N N . VAL A 1 471 ? -19.707 5.099 -27.561 1.00 88.56 471 VAL A N 1
ATOM 3633 C CA . VAL A 1 471 ? -19.050 5.803 -26.447 1.00 88.56 471 VAL A CA 1
ATOM 3634 C C . VAL A 1 471 ? -19.746 7.124 -26.140 1.00 88.56 471 VAL A C 1
ATOM 3636 O O . VAL A 1 471 ? -19.863 7.985 -27.009 1.00 88.56 471 VAL A O 1
ATOM 3639 N N . TYR A 1 472 ? -20.126 7.316 -24.880 1.00 86.69 472 TYR A N 1
ATOM 3640 C CA . TYR A 1 472 ? -20.682 8.556 -24.342 1.00 86.69 472 TYR A CA 1
ATOM 3641 C C . TYR A 1 472 ? -19.657 9.240 -23.433 1.00 86.69 472 TYR A C 1
ATOM 3643 O O . TYR A 1 472 ? -18.966 8.573 -22.663 1.00 86.69 472 TYR A O 1
ATOM 3651 N N . THR A 1 473 ? -19.563 10.570 -23.475 1.00 84.56 473 THR A N 1
ATOM 3652 C CA . THR A 1 473 ? -18.698 11.344 -22.564 1.00 84.56 473 THR A CA 1
ATOM 3653 C C . THR A 1 473 ? -19.315 12.693 -22.187 1.00 84.56 473 THR A C 1
ATOM 3655 O O . THR A 1 473 ? -20.041 13.292 -22.980 1.00 84.56 473 THR A O 1
ATOM 3658 N N . TRP A 1 474 ? -19.080 13.132 -20.947 1.00 83.19 474 TRP A N 1
ATOM 3659 C CA . TRP A 1 474 ? -19.635 14.351 -20.338 1.00 83.19 474 TRP A CA 1
ATOM 3660 C C . TRP A 1 474 ? -18.671 14.945 -19.308 1.00 83.19 474 TRP A C 1
ATOM 3662 O O . TRP A 1 474 ? -17.747 14.270 -18.853 1.00 83.19 474 TRP A O 1
ATOM 3672 N N . GLY A 1 475 ? -18.888 16.203 -18.924 1.00 77.38 475 GLY A N 1
ATOM 3673 C CA . GLY A 1 475 ? -18.017 16.953 -18.014 1.00 77.38 475 GLY A CA 1
ATOM 3674 C C . GLY A 1 475 ? -17.467 18.207 -18.684 1.00 77.38 475 GLY A C 1
ATOM 3675 O O . GLY A 1 475 ? -18.188 18.877 -19.413 1.00 77.38 475 GLY A O 1
ATOM 3676 N N . TRP A 1 476 ? -16.208 18.566 -18.440 1.00 77.44 476 TRP A N 1
ATOM 3677 C CA . TRP A 1 476 ? -15.633 19.812 -18.959 1.00 77.44 476 TRP A CA 1
ATOM 3678 C C . TRP A 1 476 ? -15.601 19.836 -20.496 1.00 77.44 476 TRP A C 1
ATOM 3680 O O . TRP A 1 476 ? -15.133 18.890 -21.136 1.00 77.44 476 TRP A O 1
ATOM 3690 N N . ARG A 1 477 ? -16.046 20.951 -21.095 1.00 74.06 477 ARG A N 1
ATOM 3691 C CA . ARG A 1 477 ? -16.220 21.118 -22.554 1.00 74.06 477 ARG A CA 1
ATOM 3692 C C . ARG A 1 477 ? -14.934 20.865 -23.362 1.00 74.06 477 ARG A C 1
ATOM 3694 O O . ARG A 1 477 ? -15.016 20.453 -24.509 1.00 74.06 477 ARG A O 1
ATOM 3701 N N . GLU A 1 478 ? -13.754 21.063 -22.770 1.00 73.44 478 GLU A N 1
ATOM 3702 C CA . GLU A 1 478 ? -12.446 20.784 -23.399 1.00 73.44 478 GLU A CA 1
ATOM 3703 C C . GLU A 1 478 ? -12.023 19.298 -23.409 1.00 73.44 478 GLU A C 1
ATOM 3705 O O . GLU A 1 478 ? -11.072 18.938 -24.103 1.00 73.44 478 GLU A O 1
ATOM 3710 N N . CYS A 1 479 ? -12.706 18.435 -22.649 1.00 79.44 479 CYS A N 1
ATOM 3711 C CA . CYS A 1 479 ? -12.449 16.988 -22.592 1.00 79.44 479 CYS A CA 1
ATOM 3712 C C . CYS A 1 479 ? -13.442 16.182 -23.453 1.00 79.44 479 CYS A C 1
ATOM 3714 O O . CYS A 1 479 ? -13.131 15.072 -23.892 1.00 79.44 479 CYS A O 1
ATOM 3716 N N . VAL A 1 480 ? -14.625 16.748 -23.715 1.00 80.00 480 VAL A N 1
ATOM 3717 C CA . VAL A 1 480 ? -15.646 16.188 -24.609 1.00 80.00 480 VAL A CA 1
ATOM 3718 C C . VAL A 1 480 ? -15.293 16.526 -26.070 1.00 80.00 480 VAL A C 1
ATOM 3720 O O . VAL A 1 480 ? -15.044 17.691 -26.377 1.00 80.00 480 VAL A O 1
ATOM 3723 N N . PRO A 1 481 ? -15.258 15.549 -26.996 1.00 75.25 481 PRO A N 1
ATOM 3724 C CA . PRO A 1 481 ? -14.944 15.809 -28.394 1.00 75.25 481 PRO A CA 1
ATOM 3725 C C . PRO A 1 481 ? -16.105 16.537 -29.084 1.00 75.25 481 PRO A C 1
ATOM 3727 O O . PRO A 1 481 ? -17.275 16.350 -28.739 1.00 75.25 481 PRO A O 1
ATOM 3730 N N . SER A 1 482 ? -15.795 17.368 -30.079 1.00 62.47 482 SER A N 1
ATOM 3731 C CA . SER A 1 482 ? -16.779 18.232 -30.740 1.00 62.47 482 SER A CA 1
ATOM 3732 C C . SER A 1 482 ? -17.734 17.419 -31.627 1.00 62.47 482 SER A C 1
ATOM 3734 O O . SER A 1 482 ? -17.430 17.150 -32.791 1.00 62.47 482 SER A O 1
ATOM 3736 N N . GLY A 1 483 ? -18.881 17.026 -31.065 1.00 55.16 483 GLY A N 1
ATOM 3737 C CA . GLY A 1 483 ? -19.943 16.243 -31.708 1.00 55.16 483 GLY A CA 1
ATOM 3738 C C . GLY A 1 483 ? -21.316 16.928 -31.671 1.00 55.16 483 GLY A C 1
ATOM 3739 O O . GLY A 1 483 ? -21.461 18.048 -31.181 1.00 55.16 483 GLY A O 1
ATOM 3740 N N . LYS A 1 484 ? -22.346 16.262 -32.213 1.00 41.94 484 LYS A N 1
ATOM 3741 C CA . LYS A 1 484 ? -23.725 16.779 -32.201 1.00 41.94 484 LYS A CA 1
ATOM 3742 C C . LYS A 1 484 ? -24.365 16.601 -30.823 1.00 41.94 484 LYS A C 1
ATOM 3744 O O . LYS A 1 484 ? -24.686 15.481 -30.437 1.00 41.94 484 LYS A O 1
ATOM 3749 N N . VAL A 1 485 ? -24.629 17.713 -30.142 1.00 37.06 485 VAL A N 1
ATOM 3750 C CA . VAL A 1 485 ? -25.509 17.747 -28.966 1.00 37.06 485 VAL A CA 1
ATOM 3751 C C . VAL A 1 485 ? -26.948 17.445 -29.400 1.00 37.06 485 VAL A C 1
ATOM 3753 O O . VAL A 1 485 ? -27.434 18.013 -30.379 1.00 37.06 485 VAL A O 1
ATOM 3756 N N . PHE A 1 486 ? -27.630 16.569 -28.663 1.00 34.47 486 PHE A N 1
ATOM 3757 C CA . PHE A 1 486 ? -29.073 16.344 -28.761 1.00 34.47 486 PHE A CA 1
ATOM 3758 C C . PHE A 1 486 ? -29.747 16.837 -27.477 1.00 34.47 486 PHE A C 1
ATOM 3760 O O . PHE A 1 486 ? -29.289 16.500 -26.388 1.00 34.47 486 PHE A O 1
ATOM 3767 N N . GLY A 1 487 ? -30.855 17.573 -27.612 1.00 35.75 487 GLY A N 1
ATOM 3768 C CA . GLY A 1 487 ? -31.748 17.896 -26.494 1.00 35.75 487 GLY A CA 1
ATOM 3769 C C . GLY A 1 487 ? -31.899 19.383 -26.168 1.00 35.75 487 GLY A C 1
ATOM 3770 O O . GLY A 1 487 ? -31.461 19.821 -25.114 1.00 35.75 487 GLY A O 1
ATOM 3771 N N . GLU A 1 488 ? -32.625 20.125 -27.009 1.00 29.31 488 GLU A N 1
ATOM 3772 C CA . GLU A 1 488 ? -33.376 21.309 -26.566 1.00 29.31 488 GLU A CA 1
ATOM 3773 C C . GLU A 1 488 ? -34.784 21.324 -27.185 1.00 29.31 488 GLU A C 1
ATOM 3775 O O . GLU A 1 488 ? -35.007 20.784 -28.268 1.00 29.31 488 GLU A O 1
ATOM 3780 N N . SER A 1 489 ? -35.706 21.996 -26.486 1.00 26.09 489 SER A N 1
ATOM 3781 C CA . SER A 1 489 ? -37.116 22.245 -26.828 1.00 26.09 489 SER A CA 1
ATOM 3782 C C . SER A 1 489 ? -38.088 21.052 -26.814 1.00 26.09 489 SER A C 1
ATOM 3784 O O . SER A 1 489 ? -38.236 20.308 -27.783 1.00 26.09 489 SER A O 1
ATOM 3786 N N . LEU A 1 490 ? -38.874 20.974 -25.731 1.00 28.22 490 LEU A N 1
ATOM 3787 C CA . LEU A 1 490 ? -40.188 20.319 -25.704 1.00 28.22 490 LEU A CA 1
ATOM 3788 C C . LEU A 1 490 ? -41.218 21.154 -24.908 1.00 28.22 490 LEU A C 1
ATOM 3790 O O . LEU A 1 490 ? -41.726 20.723 -23.878 1.00 28.22 490 LEU A O 1
ATOM 3794 N N . THR A 1 491 ? -41.562 22.343 -25.419 1.00 29.02 491 THR A N 1
ATOM 3795 C CA . THR A 1 491 ? -42.786 23.095 -25.050 1.00 29.02 491 THR A CA 1
ATOM 3796 C C . THR A 1 491 ? -43.161 24.112 -26.146 1.00 29.02 491 THR A C 1
ATOM 3798 O O . THR A 1 491 ? -42.378 25.002 -26.458 1.00 29.02 491 THR A O 1
ATOM 3801 N N . GLY A 1 492 ? -44.367 24.009 -26.731 1.00 25.33 492 GLY A N 1
ATOM 3802 C CA . GLY A 1 492 ? -44.993 25.098 -27.525 1.00 25.33 492 GLY A CA 1
ATOM 3803 C C . GLY A 1 492 ? -45.654 26.151 -26.608 1.00 25.33 492 GLY A C 1
ATOM 3804 O O . GLY A 1 492 ? -45.602 25.987 -25.393 1.00 25.33 492 GLY A O 1
ATOM 3805 N N . VAL A 1 493 ? -46.323 27.235 -27.035 1.00 25.08 493 VAL A N 1
ATOM 3806 C CA . VAL A 1 493 ? -47.146 27.595 -28.227 1.00 25.08 493 VAL A CA 1
ATOM 3807 C C . VAL A 1 493 ? -47.282 29.157 -28.202 1.00 25.08 493 VAL A C 1
ATOM 3809 O O . VAL A 1 493 ? -47.227 29.702 -27.104 1.00 25.08 493 VAL A O 1
ATOM 3812 N N . ASN A 1 494 ? -47.441 30.009 -29.239 1.00 26.28 494 ASN A N 1
ATOM 3813 C CA . ASN A 1 494 ? -47.926 29.974 -30.645 1.00 26.28 494 ASN A CA 1
ATOM 3814 C C . ASN A 1 494 ? -47.114 31.002 -31.531 1.00 26.28 494 ASN A C 1
ATOM 3816 O O . ASN A 1 494 ? -46.114 31.516 -31.033 1.00 26.28 494 ASN A O 1
ATOM 3820 N N . PRO A 1 495 ? -47.475 31.338 -32.803 1.00 47.47 495 PRO A N 1
ATOM 3821 C CA . PRO A 1 495 ? -46.596 32.071 -33.745 1.00 47.47 495 PRO A CA 1
ATOM 3822 C C . PRO A 1 495 ? -46.952 33.552 -34.032 1.00 47.47 495 PRO A C 1
ATOM 3824 O O . PRO A 1 495 ? -48.086 33.963 -33.809 1.00 47.47 495 PRO A O 1
ATOM 3827 N N . GLU A 1 496 ? -46.039 34.283 -34.704 1.00 23.33 496 GLU A N 1
ATOM 3828 C CA . GLU A 1 496 ? -46.354 35.104 -35.902 1.00 23.33 496 GLU A CA 1
ATOM 3829 C C . GLU A 1 496 ? -45.107 35.547 -36.735 1.00 23.33 496 GLU A C 1
ATOM 3831 O O . GLU A 1 496 ? -44.075 35.889 -36.171 1.00 23.33 496 GLU A O 1
ATOM 3836 N N . LYS A 1 497 ? -45.276 35.587 -38.075 1.00 25.97 497 LYS A N 1
ATOM 3837 C CA . LYS A 1 497 ? -44.603 36.394 -39.142 1.00 25.97 497 LYS A CA 1
ATOM 3838 C C . LYS A 1 497 ? -43.078 36.321 -39.478 1.00 25.97 497 LYS A C 1
ATOM 3840 O O . LYS A 1 497 ? -42.213 36.772 -38.742 1.00 25.97 497 LYS A O 1
ATOM 3845 N N . ASP A 1 498 ? -42.827 35.909 -40.735 1.00 22.19 498 ASP A N 1
ATOM 3846 C CA . ASP A 1 498 ? -42.056 36.596 -41.810 1.00 22.19 498 ASP A CA 1
ATOM 3847 C C . ASP A 1 498 ? -40.497 36.745 -41.813 1.00 22.19 498 ASP A C 1
ATOM 3849 O O . ASP A 1 498 ? -39.945 37.803 -41.535 1.00 22.19 498 ASP A O 1
ATOM 3853 N N . VAL A 1 499 ? -39.782 35.693 -42.270 1.00 25.62 499 VAL A N 1
ATOM 3854 C CA . VAL A 1 499 ? -39.158 35.558 -43.634 1.00 25.62 499 VAL A CA 1
ATOM 3855 C C . VAL A 1 499 ? -38.426 36.790 -44.269 1.00 25.62 499 VAL A C 1
ATOM 3857 O O . VAL A 1 499 ? -39.079 37.817 -44.433 1.00 25.62 499 VAL A O 1
ATOM 3860 N N . PRO A 1 500 ? -37.211 36.685 -44.902 1.00 38.81 500 PRO A N 1
ATOM 3861 C CA . PRO A 1 500 ? -36.061 35.756 -44.737 1.00 38.81 500 PRO A CA 1
ATOM 3862 C C . PRO A 1 500 ? -34.629 36.378 -44.974 1.00 38.81 500 PRO A C 1
ATOM 3864 O O . PRO A 1 500 ? -34.481 37.517 -45.410 1.00 38.81 500 PRO A O 1
ATOM 3867 N N . GLY A 1 501 ? -33.553 35.573 -44.859 1.00 22.55 501 GLY A N 1
ATOM 3868 C CA . GLY A 1 501 ? -32.222 35.825 -45.483 1.00 22.55 501 GLY A CA 1
ATOM 3869 C C . GLY A 1 501 ? -31.014 35.667 -44.535 1.00 22.55 501 GLY A C 1
ATOM 3870 O O . GLY A 1 501 ? -31.160 35.887 -43.342 1.00 22.55 501 GLY A O 1
ATOM 3871 N N . ARG A 1 502 ? -29.794 35.290 -44.966 1.00 24.84 502 ARG A N 1
ATOM 3872 C CA . ARG A 1 502 ? -29.232 34.969 -46.305 1.00 24.84 502 ARG A CA 1
ATOM 3873 C C . ARG A 1 502 ? -28.050 33.969 -46.155 1.00 24.84 502 ARG A C 1
ATOM 3875 O O . ARG A 1 502 ? -27.460 33.888 -45.086 1.00 24.84 502 ARG A O 1
ATOM 3882 N N . GLN A 1 503 ? -27.700 33.224 -47.214 1.00 22.28 503 GLN A N 1
ATOM 3883 C CA . GLN A 1 503 ? -26.514 32.327 -47.297 1.00 22.28 503 GLN A CA 1
ATOM 3884 C C . GLN A 1 503 ? -25.187 33.113 -47.089 1.00 22.28 503 GLN A C 1
ATOM 3886 O O . GLN A 1 503 ? -25.178 34.325 -47.299 1.00 22.28 503 GLN A O 1
ATOM 3891 N N . THR A 1 504 ? -24.016 32.546 -46.747 1.00 21.80 504 THR A N 1
ATOM 3892 C CA . THR A 1 504 ? -23.222 31.463 -47.405 1.00 21.80 504 THR A CA 1
ATOM 3893 C C . THR A 1 504 ? -22.051 31.112 -46.442 1.00 21.80 504 THR A C 1
ATOM 3895 O O . THR A 1 504 ? -21.551 32.034 -45.811 1.00 21.80 504 THR A O 1
ATOM 3898 N N . LEU A 1 505 ? -21.687 29.867 -46.084 1.00 22.86 505 LEU A N 1
ATOM 3899 C CA . LEU A 1 505 ? -21.003 28.769 -46.815 1.00 22.86 505 LEU A CA 1
ATOM 3900 C C . LEU A 1 505 ? -19.539 29.048 -47.270 1.00 22.86 505 LEU A C 1
ATOM 3902 O O . LEU A 1 505 ? -19.269 30.113 -47.812 1.00 22.86 505 LEU A O 1
ATOM 3906 N N . PHE A 1 506 ? -18.671 28.018 -47.151 1.00 22.59 506 PHE A N 1
ATOM 3907 C CA . PHE A 1 506 ? -17.280 27.886 -47.674 1.00 22.59 506 PHE A CA 1
ATOM 3908 C C . PHE A 1 506 ? -16.156 28.683 -46.950 1.00 22.59 506 PHE A C 1
ATOM 3910 O O . PHE A 1 506 ? -16.435 29.712 -46.350 1.00 22.59 506 PHE A O 1
ATOM 3917 N N . LEU A 1 507 ? -14.868 28.274 -46.940 1.00 21.59 507 LEU A N 1
ATOM 3918 C CA . LEU A 1 507 ? -14.187 27.037 -47.406 1.00 21.59 507 LEU A CA 1
ATOM 3919 C C . LEU A 1 507 ? -12.884 26.769 -46.595 1.00 21.59 507 LEU A C 1
ATOM 3921 O O . LEU A 1 507 ? -12.472 27.586 -45.779 1.00 21.59 507 LEU A O 1
ATOM 3925 N N . THR A 1 508 ? -12.235 25.625 -46.837 1.00 26.88 508 THR A N 1
ATOM 3926 C CA . THR A 1 508 ? -10.907 25.232 -46.313 1.00 26.88 508 THR A CA 1
ATOM 3927 C C . THR A 1 508 ? -9.745 25.940 -47.011 1.00 26.88 508 THR A C 1
ATOM 3929 O O . THR A 1 508 ? -9.828 26.168 -48.216 1.00 26.88 508 THR A O 1
ATOM 3932 N N . GLU A 1 509 ? -8.598 26.073 -46.336 1.00 22.94 509 GLU A N 1
ATOM 3933 C CA . GLU A 1 509 ? -7.302 26.269 -47.006 1.00 22.94 509 GLU A CA 1
ATOM 3934 C C . GLU A 1 509 ? -6.175 25.466 -46.319 1.00 22.94 509 GLU A C 1
ATOM 3936 O O . GLU A 1 509 ? -6.146 25.339 -45.095 1.00 22.94 509 GLU A O 1
ATOM 3941 N N . GLN A 1 510 ? -5.264 24.894 -47.115 1.00 25.08 510 GLN A N 1
ATOM 3942 C CA . GLN A 1 510 ? -4.004 24.286 -46.662 1.00 25.08 510 GLN A CA 1
ATOM 3943 C C . GLN A 1 510 ? -2.841 25.200 -47.054 1.00 25.08 510 GLN A C 1
ATOM 3945 O O . GLN A 1 510 ? -2.772 25.607 -48.212 1.00 25.08 510 GLN A O 1
ATOM 3950 N N . VAL A 1 511 ? -1.859 25.402 -46.170 1.00 20.77 511 VAL A N 1
ATOM 3951 C CA . VAL A 1 511 ? -0.525 25.894 -46.563 1.00 20.77 511 VAL A CA 1
ATOM 3952 C C . VAL A 1 511 ? 0.563 25.167 -45.767 1.00 20.77 511 VAL A C 1
ATOM 3954 O O . VAL A 1 511 ? 0.390 24.805 -44.605 1.00 20.77 511 VAL A O 1
ATOM 3957 N N . SER A 1 512 ? 1.704 24.938 -46.409 1.00 21.03 512 SER A N 1
ATOM 3958 C CA . SER A 1 512 ? 2.962 24.454 -45.825 1.00 21.03 512 SER A CA 1
ATOM 3959 C C . SER A 1 512 ? 4.132 25.224 -46.483 1.00 21.03 512 SER A C 1
ATOM 3961 O O . SER A 1 512 ? 3.894 25.980 -47.426 1.00 21.03 512 SER A O 1
ATOM 3963 N N . PRO A 1 513 ? 5.352 25.210 -45.916 1.00 42.53 513 PRO A N 1
ATOM 3964 C CA . PRO A 1 513 ? 5.975 26.460 -45.464 1.00 42.53 513 PRO A CA 1
ATOM 3965 C C . PRO A 1 513 ? 7.025 27.057 -46.413 1.00 42.53 513 PRO A C 1
ATOM 3967 O O . PRO A 1 513 ? 7.646 26.344 -47.195 1.00 42.53 513 PRO A O 1
ATOM 3970 N N . HIS A 1 514 ? 7.327 28.351 -46.240 1.00 23.45 514 HIS A N 1
ATOM 3971 C CA . HIS A 1 514 ? 8.544 28.970 -46.785 1.00 23.45 514 HIS A CA 1
ATOM 3972 C C . HIS A 1 514 ? 9.131 30.083 -45.895 1.00 23.45 514 HIS A C 1
ATOM 3974 O O . HIS A 1 514 ? 8.602 30.408 -44.836 1.00 23.45 514 HIS A O 1
ATOM 3980 N N . SER A 1 515 ? 10.303 30.590 -46.292 1.00 24.84 515 SER A N 1
ATOM 3981 C CA . SER A 1 515 ? 11.366 31.065 -45.393 1.00 24.84 515 SER A CA 1
ATOM 3982 C C . SER A 1 515 ? 11.928 32.459 -45.709 1.00 24.84 515 SER A C 1
ATOM 3984 O O . SER A 1 515 ? 12.206 32.751 -46.872 1.00 24.84 515 SER A O 1
ATOM 3986 N N . GLN A 1 516 ? 12.248 33.227 -44.659 1.00 25.67 516 GLN A N 1
ATOM 3987 C CA . GLN A 1 516 ? 13.280 34.287 -44.527 1.00 25.67 516 GLN A CA 1
ATOM 3988 C C . GLN A 1 516 ? 13.329 34.662 -43.019 1.00 25.67 516 GLN A C 1
ATOM 3990 O O . GLN A 1 516 ? 12.314 34.524 -42.350 1.00 25.67 516 GLN A O 1
ATOM 3995 N N . GLY A 1 517 ? 14.419 35.056 -42.344 1.00 22.03 517 GLY A N 1
ATOM 3996 C CA . GLY A 1 517 ? 15.721 35.605 -42.748 1.00 22.03 517 GLY A CA 1
ATOM 3997 C C . GLY A 1 517 ? 15.815 37.073 -42.284 1.00 22.03 517 GLY A C 1
ATOM 3998 O O . GLY A 1 517 ? 15.244 37.933 -42.940 1.00 22.03 517 GLY A O 1
ATOM 3999 N N . SER A 1 518 ? 16.521 37.451 -41.202 1.00 24.11 518 SER A N 1
ATOM 4000 C CA . SER A 1 518 ? 17.980 37.706 -41.256 1.00 24.11 518 SER A CA 1
ATOM 4001 C C . SER A 1 518 ? 18.651 38.098 -39.909 1.00 24.11 518 SER A C 1
ATOM 4003 O O . SER A 1 518 ? 18.139 38.936 -39.180 1.00 24.11 518 SER A O 1
ATOM 4005 N N . LYS A 1 519 ? 19.879 37.590 -39.694 1.00 25.61 519 LYS A N 1
ATOM 4006 C CA . LYS A 1 519 ? 21.123 38.269 -39.214 1.00 25.61 519 LYS A CA 1
ATOM 4007 C C . LYS A 1 519 ? 21.174 39.152 -37.932 1.00 25.61 519 LYS A C 1
ATOM 4009 O O . LYS A 1 519 ? 21.064 40.368 -37.994 1.00 25.61 519 LYS A O 1
ATOM 4014 N N . SER A 1 520 ? 21.597 38.526 -36.828 1.00 25.62 520 SER A N 1
ATOM 4015 C CA . SER A 1 520 ? 22.869 38.753 -36.079 1.00 25.62 520 SER A CA 1
ATOM 4016 C C . SER A 1 520 ? 23.572 40.137 -35.961 1.00 25.62 520 SER A C 1
ATOM 4018 O O . SER A 1 520 ? 24.155 40.614 -36.935 1.00 25.62 520 SER A O 1
ATOM 4020 N N . THR A 1 521 ? 23.786 40.573 -34.707 1.00 25.30 521 THR A N 1
ATOM 4021 C CA . THR A 1 521 ? 25.026 41.146 -34.095 1.00 25.30 521 THR A CA 1
ATOM 4022 C C . THR A 1 521 ? 24.960 40.900 -32.565 1.00 25.30 521 THR A C 1
ATOM 4024 O O . THR A 1 521 ? 23.869 40.686 -32.049 1.00 25.30 521 THR A O 1
ATOM 4027 N N . GLY A 1 522 ? 26.023 40.864 -31.744 1.00 23.78 522 GLY A N 1
ATOM 4028 C CA . GLY A 1 522 ? 27.472 40.879 -32.004 1.00 23.78 522 GLY A CA 1
ATOM 4029 C C . GLY A 1 522 ? 28.248 41.863 -31.101 1.00 23.78 522 GLY A C 1
ATOM 4030 O O . GLY A 1 522 ? 28.450 42.994 -31.526 1.00 23.78 522 GLY A O 1
ATOM 4031 N N . GLY A 1 523 ? 28.709 41.465 -29.900 1.00 24.88 523 GLY A N 1
ATOM 4032 C CA . GLY A 1 523 ? 29.519 42.350 -29.030 1.00 24.88 523 GLY A CA 1
ATOM 4033 C C . GLY A 1 523 ? 29.930 41.790 -27.651 1.00 24.88 523 GLY A C 1
ATOM 4034 O O . GLY A 1 523 ? 29.089 41.551 -26.793 1.00 24.88 523 GLY A O 1
ATOM 4035 N N . THR A 1 524 ? 31.238 41.610 -27.447 1.00 23.91 524 THR A N 1
ATOM 4036 C CA . THR A 1 524 ? 31.940 41.090 -26.247 1.00 23.91 524 THR A CA 1
ATOM 4037 C C . THR A 1 524 ? 32.122 42.135 -25.126 1.00 23.91 524 THR A C 1
ATOM 4039 O O . THR A 1 524 ? 32.346 43.292 -25.467 1.00 23.91 524 THR A O 1
ATOM 4042 N N . ALA A 1 525 ? 32.182 41.737 -23.836 1.00 25.05 525 ALA A N 1
ATOM 4043 C CA . ALA A 1 525 ? 33.220 42.138 -22.839 1.00 25.05 525 ALA A CA 1
ATOM 4044 C C . ALA A 1 525 ? 32.896 41.692 -21.383 1.00 25.05 525 ALA A C 1
ATOM 4046 O O . ALA A 1 525 ? 31.800 41.220 -21.096 1.00 25.05 525 ALA A O 1
ATOM 4047 N N . SER A 1 526 ? 33.866 41.829 -20.465 1.00 24.08 526 SER A N 1
ATOM 4048 C CA . SER A 1 526 ? 33.890 41.263 -19.098 1.00 24.08 526 SER A CA 1
ATOM 4049 C C . SER A 1 526 ? 34.261 42.273 -17.998 1.00 24.08 526 SER A C 1
ATOM 4051 O O . SER A 1 526 ? 35.153 43.080 -18.250 1.00 24.08 526 SER A O 1
ATOM 4053 N N . SER A 1 527 ? 33.766 42.105 -16.755 1.00 26.16 527 SER A N 1
ATOM 4054 C CA . SER A 1 527 ? 34.542 42.407 -15.520 1.00 26.16 527 SER A CA 1
ATOM 4055 C C . SER A 1 527 ? 33.887 41.944 -14.193 1.00 26.16 527 SER A C 1
ATOM 4057 O O . SER A 1 527 ? 32.854 42.467 -13.796 1.00 26.16 527 SER A O 1
ATOM 4059 N N . THR A 1 528 ? 34.551 41.007 -13.503 1.00 22.95 528 THR A N 1
ATOM 4060 C CA . THR A 1 528 ? 34.801 40.900 -12.036 1.00 22.95 528 THR A CA 1
ATOM 4061 C C . THR A 1 528 ? 33.828 41.416 -10.946 1.00 22.95 528 THR A C 1
ATOM 4063 O O . THR A 1 528 ? 33.537 42.606 -10.872 1.00 22.95 528 THR A O 1
ATOM 4066 N N . SER A 1 529 ? 33.684 40.569 -9.907 1.00 23.36 529 SER A N 1
ATOM 4067 C CA . SER A 1 529 ? 33.515 40.878 -8.458 1.00 23.36 529 SER A CA 1
ATOM 4068 C C . SER A 1 529 ? 32.158 41.385 -7.927 1.00 23.36 529 SER A C 1
ATOM 4070 O O . SER A 1 529 ? 31.395 42.016 -8.647 1.00 23.36 529 SER A O 1
ATOM 4072 N N . GLY A 1 530 ? 31.892 41.127 -6.635 1.00 24.56 530 GLY A N 1
ATOM 4073 C CA . GLY A 1 530 ? 30.760 41.684 -5.872 1.00 24.56 530 GLY A CA 1
ATOM 4074 C C . GLY A 1 530 ? 30.135 40.686 -4.886 1.00 24.56 530 GLY A C 1
ATOM 4075 O O . GLY A 1 530 ? 29.512 39.720 -5.310 1.00 24.56 530 GLY A O 1
ATOM 4076 N N . GLU A 1 531 ? 30.321 40.909 -3.584 1.00 22.97 531 GLU A N 1
ATOM 4077 C CA . GLU A 1 531 ? 29.940 39.994 -2.493 1.00 22.97 531 GLU A CA 1
ATOM 4078 C C . GLU A 1 531 ? 28.426 39.824 -2.246 1.00 22.97 531 GLU A C 1
ATOM 4080 O O . GLU A 1 531 ? 27.591 40.679 -2.545 1.00 22.97 531 GLU A O 1
ATOM 4085 N N . GLU A 1 532 ? 28.111 38.709 -1.588 1.00 23.61 532 GLU A N 1
ATOM 4086 C CA . GLU A 1 532 ? 26.870 38.424 -0.868 1.00 23.61 532 GLU A CA 1
ATOM 4087 C C . GLU A 1 532 ? 26.475 39.543 0.120 1.00 23.61 532 GLU A C 1
ATOM 4089 O O . GLU A 1 532 ? 27.286 39.981 0.931 1.00 23.61 532 GLU A O 1
ATOM 4094 N N . SER A 1 533 ? 25.193 39.936 0.163 1.00 23.72 533 SER A N 1
ATOM 4095 C CA . SER A 1 533 ? 24.588 40.407 1.424 1.00 23.72 533 SER A CA 1
ATOM 4096 C C . SER A 1 533 ? 23.054 40.360 1.451 1.00 23.72 533 SER A C 1
ATOM 4098 O O . SER A 1 533 ? 22.343 40.673 0.498 1.00 23.72 533 SER A O 1
ATOM 4100 N N . THR A 1 534 ? 22.537 39.955 2.609 1.00 26.83 534 THR A N 1
ATOM 4101 C CA . THR A 1 534 ? 21.113 39.746 2.909 1.00 26.83 534 THR A CA 1
ATOM 4102 C C . THR A 1 534 ? 20.272 41.035 2.934 1.00 26.83 534 THR A C 1
ATOM 4104 O O . THR A 1 534 ? 20.739 42.073 3.408 1.00 26.83 534 THR A O 1
ATOM 4107 N N . LYS A 1 535 ? 18.963 40.941 2.606 1.00 25.08 535 LYS A N 1
ATOM 4108 C CA . LYS A 1 535 ? 17.904 41.571 3.438 1.00 25.08 535 LYS A CA 1
ATOM 4109 C C . LYS A 1 535 ? 16.454 41.120 3.184 1.00 25.08 535 LYS A C 1
ATOM 4111 O O . LYS A 1 535 ? 15.884 41.265 2.111 1.00 25.08 535 LYS A O 1
ATOM 4116 N N . ARG A 1 536 ? 15.828 40.693 4.284 1.00 26.70 536 ARG A N 1
ATOM 4117 C CA . ARG A 1 536 ? 14.393 40.434 4.507 1.00 26.70 536 ARG A CA 1
ATOM 4118 C C . ARG A 1 536 ? 13.513 41.679 4.252 1.00 26.70 536 ARG A C 1
ATOM 4120 O O . ARG A 1 536 ? 13.668 42.673 4.958 1.00 26.70 536 ARG A O 1
ATOM 4127 N N . ARG A 1 537 ? 12.498 41.585 3.376 1.00 24.08 537 ARG A N 1
ATOM 4128 C CA . ARG A 1 537 ? 11.329 42.504 3.308 1.00 24.08 537 ARG A CA 1
ATOM 4129 C C . ARG A 1 537 ? 10.132 41.758 2.682 1.00 24.08 537 ARG A C 1
ATOM 4131 O O . ARG A 1 537 ? 10.203 41.380 1.527 1.00 24.08 537 ARG A O 1
ATOM 4138 N N . ARG A 1 538 ? 9.166 41.268 3.471 1.00 22.69 538 ARG A N 1
ATOM 4139 C CA . ARG A 1 538 ? 7.973 41.948 4.044 1.00 22.69 538 ARG A CA 1
ATOM 4140 C C . ARG A 1 538 ? 6.879 42.223 2.997 1.00 22.69 538 ARG A C 1
ATOM 4142 O O . ARG A 1 538 ? 7.094 42.999 2.077 1.00 22.69 538 ARG A O 1
ATOM 4149 N N . VAL A 1 539 ? 5.712 41.613 3.221 1.00 26.61 539 VAL A N 1
ATOM 4150 C CA . VAL A 1 539 ? 4.478 41.705 2.417 1.00 26.61 539 VAL A CA 1
ATOM 4151 C C . VAL A 1 539 ? 3.977 43.149 2.268 1.00 26.61 539 VAL A C 1
ATOM 4153 O O . VAL A 1 539 ? 4.008 43.919 3.229 1.00 26.61 539 VAL A O 1
ATOM 4156 N N . SER A 1 540 ? 3.436 43.469 1.090 1.00 20.98 540 SER A N 1
ATOM 4157 C CA . SER A 1 540 ? 2.540 44.607 0.839 1.00 20.98 540 SER A CA 1
ATOM 4158 C C . SER A 1 540 ? 1.526 44.239 -0.248 1.00 20.98 540 SER A C 1
ATOM 4160 O O . SER A 1 540 ? 1.885 43.561 -1.209 1.00 20.98 540 SER A O 1
ATOM 4162 N N . SER A 1 541 ? 0.272 44.658 -0.091 1.00 21.12 541 SER A N 1
ATOM 4163 C CA . SER A 1 541 ? -0.859 44.225 -0.918 1.00 21.12 541 SER A CA 1
ATOM 4164 C C . SER A 1 541 ? -1.097 45.080 -2.171 1.00 21.12 541 SER A C 1
ATOM 4166 O O . SER A 1 541 ? -0.596 46.195 -2.296 1.00 21.12 541 SER A O 1
ATOM 4168 N N . SER A 1 542 ? -1.992 44.569 -3.024 1.00 23.97 542 SER A N 1
ATOM 4169 C CA . SER A 1 542 ? -2.983 45.332 -3.804 1.00 23.97 542 SER A CA 1
ATOM 4170 C C . SER A 1 542 ? -2.505 46.452 -4.745 1.00 23.97 542 SER A C 1
ATOM 4172 O O . SER A 1 542 ? -2.303 47.594 -4.333 1.00 23.97 542 SER A O 1
ATOM 4174 N N . LYS A 1 543 ? -2.621 46.184 -6.051 1.00 25.23 543 LYS A N 1
ATOM 4175 C CA . LYS A 1 543 ? -3.361 47.079 -6.955 1.00 25.23 543 LYS A CA 1
ATOM 4176 C C . LYS A 1 543 ? -4.342 46.265 -7.795 1.00 25.23 543 LYS A C 1
ATOM 4178 O O . LYS A 1 543 ? -3.927 45.385 -8.539 1.00 25.23 543 LYS A O 1
ATOM 4183 N N . GLN A 1 544 ? -5.629 46.573 -7.661 1.00 24.70 544 GLN A N 1
ATOM 4184 C CA . GLN A 1 544 ? -6.633 46.214 -8.659 1.00 24.70 544 GLN A CA 1
ATOM 4185 C C . GLN A 1 544 ? -6.501 47.161 -9.859 1.00 24.70 544 GLN A C 1
ATOM 4187 O O . GLN A 1 544 ? -6.135 48.328 -9.698 1.00 24.70 544 GLN A O 1
ATOM 4192 N N . THR A 1 545 ? -6.890 46.682 -11.035 1.00 21.33 545 THR A N 1
ATOM 4193 C CA . THR A 1 545 ? -7.319 47.520 -12.162 1.00 21.33 545 THR A CA 1
ATOM 4194 C C . THR A 1 545 ? -8.607 46.908 -12.691 1.00 21.33 545 THR A C 1
ATOM 4196 O O . THR A 1 545 ? -8.702 45.686 -12.773 1.00 21.33 545 THR A O 1
ATOM 4199 N N . ALA A 1 546 ? -9.615 47.747 -12.925 1.00 24.83 546 ALA A N 1
ATOM 4200 C CA . ALA A 1 546 ? -10.997 47.306 -13.075 1.00 24.83 546 ALA A CA 1
ATOM 4201 C C . ALA A 1 546 ? -11.304 46.684 -14.447 1.00 24.83 546 ALA A C 1
ATOM 4203 O O . ALA A 1 546 ? -10.572 46.857 -15.421 1.00 24.83 546 ALA A O 1
ATOM 4204 N N . GLU A 1 547 ? -12.419 45.963 -14.480 1.00 23.55 547 GLU A N 1
ATOM 4205 C CA . GLU A 1 547 ? -12.944 45.234 -15.629 1.00 23.55 547 GLU A CA 1
ATOM 4206 C C . GLU A 1 547 ? -13.402 46.162 -16.765 1.00 23.55 547 GLU A C 1
ATOM 4208 O O . GLU A 1 547 ? -13.873 47.277 -16.544 1.00 23.55 547 GLU A O 1
ATOM 4213 N N . THR A 1 548 ? -13.370 45.636 -17.990 1.00 21.70 548 THR A N 1
ATOM 4214 C CA . THR A 1 548 ? -14.361 45.987 -19.018 1.00 21.70 548 THR A CA 1
ATOM 4215 C C . THR A 1 548 ? -15.041 44.693 -19.438 1.00 21.70 548 THR A C 1
ATOM 4217 O O . THR A 1 548 ? -14.374 43.726 -19.802 1.00 21.70 548 THR A O 1
ATOM 4220 N N . SER A 1 549 ? -16.361 44.640 -19.294 1.00 26.62 549 SER A N 1
ATOM 4221 C CA . SER A 1 549 ? -17.140 43.415 -19.431 1.00 26.62 549 SER A CA 1
ATOM 4222 C C . SER A 1 549 ? -17.641 43.208 -20.861 1.00 26.62 549 SER A C 1
ATOM 4224 O O . SER A 1 549 ? -18.208 44.104 -21.484 1.00 26.62 549 SER A O 1
ATOM 4226 N N . SER A 1 550 ? -17.483 41.983 -21.364 1.00 25.30 550 SER A N 1
ATOM 4227 C CA . SER A 1 550 ? -18.200 41.475 -22.535 1.00 25.30 550 SER A CA 1
ATOM 4228 C C . SER A 1 550 ? -18.835 40.143 -22.155 1.00 25.30 550 SER A C 1
ATOM 4230 O O . SER A 1 550 ? -18.131 39.170 -21.894 1.00 25.30 550 SER A O 1
ATOM 4232 N N . SER A 1 551 ? -20.161 40.121 -22.056 1.00 34.38 551 SER A N 1
ATOM 4233 C CA . SER A 1 551 ? -20.926 38.977 -21.563 1.00 34.38 551 SER A CA 1
ATOM 4234 C C . SER A 1 551 ? -20.991 37.839 -22.583 1.00 34.38 551 SER A C 1
ATOM 4236 O O . SER A 1 551 ? -21.693 37.944 -23.589 1.00 34.38 551 SER A O 1
ATOM 4238 N N . SER A 1 552 ? -20.346 36.721 -22.269 1.00 28.59 552 SER A N 1
ATOM 4239 C CA . SER A 1 552 ? -20.690 35.414 -22.827 1.00 28.59 552 SER A CA 1
ATOM 4240 C C . SER A 1 552 ? -20.462 34.361 -21.742 1.00 28.59 552 SER A C 1
ATOM 4242 O O . SER A 1 552 ? -19.355 33.840 -21.609 1.00 28.59 552 SER A O 1
ATOM 4244 N N . ASP A 1 553 ? -21.490 34.111 -20.926 1.00 36.78 553 ASP A N 1
ATOM 4245 C CA . ASP A 1 553 ? -21.471 33.100 -19.858 1.00 36.78 553 ASP A CA 1
ATOM 4246 C C . ASP A 1 553 ? -21.645 31.700 -20.475 1.00 36.78 553 ASP A C 1
ATOM 4248 O O . ASP A 1 553 ? -22.702 31.071 -20.431 1.00 36.78 553 ASP A O 1
ATOM 4252 N N . ASP A 1 554 ? -20.621 31.298 -21.226 1.00 40.84 554 ASP A N 1
ATOM 4253 C CA . ASP A 1 554 ? -20.665 30.179 -22.158 1.00 40.84 554 ASP A CA 1
ATOM 4254 C C . ASP A 1 554 ? -20.322 28.878 -21.418 1.00 40.84 554 ASP A C 1
ATOM 4256 O O . ASP A 1 554 ? -19.185 28.651 -20.997 1.00 40.84 554 ASP A O 1
ATOM 4260 N N . THR A 1 555 ? -21.339 28.040 -21.201 1.00 47.50 555 THR A N 1
ATOM 4261 C CA . THR A 1 555 ? -21.349 26.995 -20.167 1.00 47.50 555 THR A CA 1
ATOM 4262 C C . THR A 1 555 ? -20.161 26.031 -20.293 1.00 47.50 555 THR A C 1
ATOM 4264 O O . THR A 1 555 ? -20.108 25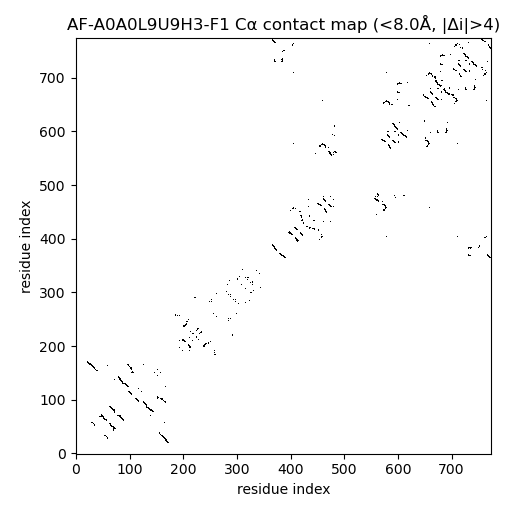.213 -21.213 1.00 47.50 555 THR A O 1
ATOM 4267 N N . LEU A 1 556 ? -19.216 26.082 -19.346 1.00 61.28 556 LEU A N 1
ATOM 4268 C CA . LEU A 1 556 ? -17.948 25.323 -19.371 1.00 61.28 556 LEU A CA 1
ATOM 4269 C C . LEU A 1 556 ? -18.104 23.786 -19.317 1.00 61.28 556 LEU A C 1
ATOM 4271 O O . LEU A 1 556 ? -17.117 23.053 -19.414 1.00 61.28 556 LEU A O 1
ATOM 4275 N N . ILE A 1 557 ? -19.335 23.298 -19.172 1.00 60.75 557 ILE A N 1
ATOM 4276 C CA . ILE A 1 557 ? -19.711 21.897 -18.992 1.00 60.75 557 ILE A CA 1
ATOM 4277 C C . ILE A 1 557 ? -20.514 21.430 -20.216 1.00 60.75 557 ILE A C 1
ATOM 4279 O O . ILE A 1 557 ? -21.337 22.170 -20.749 1.00 60.75 557 ILE A O 1
ATOM 4283 N N . ALA A 1 558 ? -20.281 20.193 -20.648 1.00 66.06 558 ALA A N 1
ATOM 4284 C CA . ALA A 1 558 ? -21.007 19.501 -21.701 1.00 66.06 558 ALA A CA 1
ATOM 4285 C C . ALA A 1 558 ? -21.773 18.291 -21.132 1.00 66.06 558 ALA A C 1
ATOM 4287 O O . ALA A 1 558 ? -21.233 17.501 -20.351 1.00 66.06 558 ALA A O 1
ATOM 4288 N N . LEU A 1 559 ? -23.031 18.157 -21.558 1.00 71.31 559 LEU A N 1
ATOM 4289 C CA . LEU A 1 559 ? -23.912 17.015 -21.285 1.00 71.31 559 LEU A CA 1
ATOM 4290 C C . LEU A 1 559 ? -23.431 15.736 -22.014 1.00 71.31 559 LEU A C 1
ATOM 4292 O O . LEU A 1 559 ? -22.612 15.846 -22.929 1.00 71.31 559 LEU A O 1
ATOM 4296 N N . PRO A 1 560 ? -23.944 14.536 -21.655 1.00 75.00 560 PRO A N 1
ATOM 4297 C CA . PRO A 1 560 ? -23.632 13.269 -22.327 1.00 75.00 560 PRO A CA 1
ATOM 4298 C C . PRO A 1 560 ? -23.722 13.333 -23.855 1.00 75.00 560 PRO A C 1
ATOM 4300 O O . PRO A 1 560 ? -24.802 13.368 -24.442 1.00 75.00 560 PRO A O 1
ATOM 4303 N N . CYS A 1 561 ? -22.552 13.325 -24.491 1.00 80.19 561 CYS A N 1
ATOM 4304 C CA . CYS A 1 561 ? -22.372 13.444 -25.931 1.00 80.19 561 CYS A CA 1
ATOM 4305 C C . CYS A 1 561 ? -21.875 12.115 -26.515 1.00 80.19 561 CYS A C 1
ATOM 4307 O O . CYS A 1 561 ? -20.943 11.510 -25.977 1.00 80.19 561 CYS A O 1
ATOM 4309 N N . LEU A 1 562 ? -22.478 11.681 -27.626 1.00 83.62 562 LEU A N 1
ATOM 4310 C CA . LEU A 1 562 ? -22.063 10.496 -28.376 1.00 83.62 562 LEU A CA 1
ATOM 4311 C C . LEU A 1 562 ? -20.794 10.799 -29.190 1.00 83.62 562 LEU A C 1
ATOM 4313 O O . LEU A 1 562 ? -20.793 11.630 -30.104 1.00 83.62 562 LEU A O 1
ATOM 4317 N N . VAL A 1 563 ? -19.708 10.096 -28.879 1.00 85.56 563 VAL A N 1
ATOM 4318 C CA . VAL A 1 563 ? -18.415 10.233 -29.551 1.00 85.56 563 VAL A CA 1
ATOM 4319 C C . VAL A 1 563 ? -18.489 9.611 -30.945 1.00 85.56 563 VAL A C 1
ATOM 4321 O O . VAL A 1 563 ? -18.649 8.404 -31.104 1.00 85.56 563 VAL A O 1
ATOM 4324 N N . THR A 1 564 ? -18.331 10.438 -31.979 1.00 82.44 564 THR A N 1
ATOM 4325 C CA . THR A 1 564 ? -18.305 9.964 -33.370 1.00 82.44 564 THR A CA 1
ATOM 4326 C C . THR A 1 564 ? -16.945 9.342 -33.700 1.00 82.44 564 THR A C 1
ATOM 4328 O O . THR A 1 564 ? -15.934 10.041 -33.769 1.00 82.44 564 THR A O 1
ATOM 4331 N N . LEU A 1 565 ? -16.937 8.027 -33.919 1.00 81.75 565 LEU A N 1
ATOM 4332 C CA . LEU A 1 565 ? -15.802 7.238 -34.412 1.00 81.75 565 LEU A CA 1
ATOM 4333 C C . LEU A 1 565 ? -15.990 6.888 -35.899 1.00 81.75 565 LEU A C 1
ATOM 4335 O O . LEU A 1 565 ? -17.055 7.120 -36.475 1.00 81.75 565 LEU A O 1
ATOM 4339 N N . ASN A 1 566 ? -14.959 6.325 -36.538 1.00 78.00 566 ASN A N 1
ATOM 4340 C CA . ASN A 1 566 ? -15.080 5.865 -37.926 1.00 78.00 566 ASN A CA 1
ATOM 4341 C C . ASN A 1 566 ? -16.072 4.683 -38.032 1.00 78.00 566 ASN A C 1
ATOM 4343 O O . ASN A 1 566 ? -16.060 3.809 -37.159 1.00 78.00 566 ASN A O 1
ATOM 4347 N N . PRO A 1 567 ? -16.894 4.603 -39.100 1.00 73.75 567 PRO A N 1
ATOM 4348 C CA . PRO A 1 567 ? -17.856 3.517 -39.278 1.00 73.75 567 PRO A CA 1
ATOM 4349 C C . PRO A 1 567 ? -17.212 2.127 -39.210 1.00 73.75 567 PRO A C 1
ATOM 4351 O O . PRO A 1 567 ? -16.202 1.869 -39.862 1.00 73.75 567 PRO A O 1
ATOM 4354 N N . GLY A 1 568 ? -17.827 1.224 -38.443 1.00 74.69 568 GLY A N 1
ATOM 4355 C CA . GLY A 1 568 ? -17.361 -0.156 -38.261 1.00 74.69 568 GLY A CA 1
ATOM 4356 C C . GLY A 1 568 ? -16.410 -0.379 -37.079 1.00 74.69 568 GLY A C 1
ATOM 4357 O O . GLY A 1 568 ? -16.110 -1.530 -36.778 1.00 74.69 568 GLY A O 1
ATOM 4358 N N . ILE A 1 569 ? -15.972 0.673 -36.377 1.00 85.31 569 ILE A N 1
ATOM 4359 C CA . ILE A 1 569 ? -15.264 0.536 -35.095 1.00 85.31 569 ILE A CA 1
ATOM 4360 C C . ILE A 1 569 ? -16.290 0.341 -33.973 1.00 85.31 569 ILE A C 1
ATOM 4362 O O . ILE A 1 569 ? -17.202 1.153 -33.835 1.00 85.31 569 ILE A O 1
ATOM 4366 N N . ARG A 1 570 ? -16.105 -0.686 -33.136 1.00 89.38 570 ARG A N 1
ATOM 4367 C CA . ARG A 1 570 ? -16.802 -0.837 -31.849 1.00 89.38 570 ARG A CA 1
ATOM 4368 C C . ARG A 1 570 ? -15.801 -0.716 -30.713 1.00 89.38 570 ARG A C 1
ATOM 4370 O O . ARG A 1 570 ? -14.714 -1.288 -30.794 1.00 89.38 570 ARG A O 1
ATOM 4377 N N . ILE A 1 571 ? -16.155 0.013 -29.661 1.00 93.75 571 ILE A N 1
ATOM 4378 C CA . ILE A 1 571 ? -15.322 0.139 -28.462 1.00 93.75 571 ILE A CA 1
ATOM 4379 C C . ILE A 1 571 ? -15.721 -0.929 -27.441 1.00 93.75 571 ILE A C 1
ATOM 4381 O O . ILE A 1 571 ? -16.900 -1.191 -27.236 1.00 93.75 571 ILE A O 1
ATOM 4385 N N . ALA A 1 572 ? -14.722 -1.554 -26.819 1.00 92.12 572 ALA A N 1
ATOM 4386 C CA . ALA A 1 572 ? -14.880 -2.610 -25.819 1.00 92.12 572 ALA A CA 1
ATOM 4387 C C . ALA A 1 572 ? -14.432 -2.173 -24.410 1.00 92.12 572 ALA A C 1
ATOM 4389 O O . ALA A 1 572 ? -14.837 -2.772 -23.416 1.00 92.12 572 ALA A O 1
ATOM 4390 N N . SER A 1 573 ? -13.596 -1.134 -24.303 1.00 93.12 573 SER A N 1
ATOM 4391 C CA . SER A 1 573 ? -13.178 -0.555 -23.020 1.00 93.12 573 SER A CA 1
ATOM 4392 C C . SER A 1 573 ? -12.801 0.920 -23.164 1.00 93.12 573 SER A C 1
ATOM 4394 O O . SER A 1 573 ? -12.418 1.371 -24.244 1.00 93.12 573 SER A O 1
ATOM 4396 N N . VAL A 1 574 ? -12.897 1.674 -22.071 1.00 94.38 574 VAL A N 1
ATOM 4397 C CA . VAL A 1 574 ? -12.630 3.118 -22.002 1.00 94.38 574 VAL A CA 1
ATOM 4398 C C . VAL A 1 574 ? -11.884 3.464 -20.713 1.00 94.38 574 VAL A C 1
ATOM 4400 O O . VAL A 1 574 ? -12.114 2.847 -19.675 1.00 94.38 574 VAL A O 1
ATOM 4403 N N . ALA A 1 575 ? -11.006 4.464 -20.774 1.00 93.75 575 ALA A N 1
ATOM 4404 C CA . ALA A 1 575 ? -10.282 5.011 -19.631 1.00 93.75 575 ALA A CA 1
ATOM 4405 C C . ALA A 1 575 ? -10.249 6.545 -19.716 1.00 93.75 575 ALA A C 1
ATOM 4407 O O . ALA A 1 575 ? -9.996 7.104 -20.783 1.00 93.75 575 ALA A O 1
ATOM 4408 N N . ALA A 1 576 ? -10.487 7.226 -18.596 1.00 90.62 576 ALA A N 1
ATOM 4409 C CA . ALA A 1 576 ? -10.454 8.683 -18.490 1.00 90.62 576 ALA A CA 1
ATOM 4410 C C . ALA A 1 576 ? -9.371 9.104 -17.493 1.00 90.62 576 ALA A C 1
ATOM 4412 O O . ALA A 1 576 ? -9.311 8.585 -16.385 1.00 90.62 576 ALA A O 1
ATOM 4413 N N . GLY A 1 577 ? -8.501 10.021 -17.911 1.00 88.25 577 GLY A N 1
ATOM 4414 C CA . GLY A 1 577 ? -7.433 10.580 -17.089 1.00 88.25 577 GLY A CA 1
ATOM 4415 C C . GLY A 1 577 ? -7.788 11.951 -16.522 1.00 88.25 577 GLY A C 1
ATOM 4416 O O . GLY A 1 577 ? -8.955 12.297 -16.333 1.00 88.25 577 GLY A O 1
ATOM 4417 N N . GLY A 1 578 ? -6.770 12.780 -16.287 1.00 84.62 578 GLY A N 1
ATOM 4418 C CA . GLY A 1 578 ? -6.975 14.135 -15.768 1.00 84.62 578 GLY A CA 1
ATOM 4419 C C . GLY A 1 578 ? -7.832 15.018 -16.685 1.00 84.62 578 GLY A C 1
ATOM 4420 O O . GLY A 1 578 ? -8.772 15.653 -16.210 1.00 84.62 578 GLY A O 1
ATOM 4421 N N . ARG A 1 579 ? -7.500 15.061 -17.985 1.00 87.38 579 ARG A N 1
ATOM 4422 C CA . ARG A 1 579 ? -8.198 15.848 -19.032 1.00 87.38 579 ARG A CA 1
ATOM 4423 C C . ARG A 1 579 ? -8.159 15.181 -20.416 1.00 87.38 579 ARG A C 1
ATOM 4425 O O . ARG A 1 579 ? -8.213 15.847 -21.449 1.00 87.38 579 ARG A O 1
ATOM 4432 N N . HIS A 1 580 ? -7.968 13.867 -20.446 1.00 92.12 580 HIS A N 1
ATOM 4433 C CA . HIS A 1 580 ? -7.805 13.081 -21.668 1.00 92.12 580 HIS A CA 1
ATOM 4434 C C . HIS A 1 580 ? -8.523 11.742 -21.546 1.00 92.12 580 HIS A C 1
ATOM 4436 O O . HIS A 1 580 ? -8.788 11.272 -20.440 1.00 92.12 580 HIS A O 1
ATOM 4442 N N . THR A 1 581 ? -8.837 11.130 -22.680 1.00 93.75 581 THR A N 1
ATOM 4443 C CA . THR A 1 581 ? -9.531 9.838 -22.741 1.00 93.75 581 THR A CA 1
ATOM 4444 C C . THR A 1 581 ? -8.773 8.898 -23.660 1.00 93.75 581 THR A C 1
ATOM 4446 O O . THR A 1 581 ? -8.267 9.342 -24.691 1.00 93.75 581 THR A O 1
ATOM 4449 N N . LEU A 1 582 ? -8.752 7.611 -23.317 1.00 96.19 582 LEU A N 1
ATOM 4450 C CA . LEU A 1 582 ? -8.436 6.523 -24.234 1.00 96.19 582 LEU A CA 1
ATOM 4451 C C . LEU A 1 582 ? -9.644 5.588 -24.385 1.00 96.19 582 LEU A C 1
ATOM 4453 O O . LEU A 1 582 ? -10.373 5.326 -23.428 1.00 96.19 582 LEU A O 1
ATOM 4457 N N . ALA A 1 583 ? -9.825 5.048 -25.584 1.00 95.81 583 ALA A N 1
ATOM 4458 C CA . ALA A 1 583 ? -10.815 4.031 -25.915 1.00 95.81 583 ALA A CA 1
ATOM 4459 C C . ALA A 1 583 ? -10.140 2.875 -26.664 1.00 95.81 583 ALA A C 1
ATOM 4461 O O . ALA A 1 583 ? -9.323 3.099 -27.556 1.00 95.81 583 ALA A O 1
ATOM 4462 N N . LEU A 1 584 ? -10.482 1.642 -26.298 1.00 95.94 584 LEU A N 1
ATOM 4463 C CA . LEU A 1 584 ? -9.942 0.411 -26.869 1.00 95.94 584 LEU A CA 1
ATOM 4464 C C . LEU A 1 584 ? -11.019 -0.276 -27.709 1.00 95.94 584 LEU A C 1
ATOM 4466 O O . LEU A 1 584 ? -12.089 -0.597 -27.188 1.00 95.94 584 LEU A O 1
ATOM 4470 N N . SER A 1 585 ? -10.746 -0.509 -28.992 1.00 94.00 585 SER A N 1
ATOM 4471 C CA . SER A 1 585 ? -11.667 -1.237 -29.866 1.00 94.00 585 SER A CA 1
ATOM 4472 C C . SER A 1 585 ? -11.667 -2.745 -29.613 1.00 94.00 585 SER A C 1
ATOM 4474 O O . SER A 1 585 ? -10.707 -3.298 -29.078 1.00 94.00 585 SER A O 1
ATOM 4476 N N . ASP A 1 586 ? -12.720 -3.427 -30.063 1.00 90.62 586 ASP A N 1
ATOM 4477 C CA . ASP A 1 586 ? -12.795 -4.895 -30.082 1.00 90.62 586 ASP A CA 1
ATOM 4478 C C . ASP A 1 586 ? -11.657 -5.559 -30.890 1.00 90.62 586 ASP A C 1
ATOM 4480 O O . ASP A 1 586 ? -11.215 -6.655 -30.551 1.00 90.62 586 ASP A O 1
ATOM 4484 N N . ILE A 1 587 ? -11.120 -4.867 -31.900 1.00 90.19 587 ILE A N 1
ATOM 4485 C CA . ILE A 1 587 ? -9.921 -5.263 -32.665 1.00 90.19 587 ILE A CA 1
ATOM 4486 C C . ILE A 1 587 ? -8.582 -4.798 -32.047 1.00 90.19 587 ILE A C 1
ATOM 4488 O O . ILE A 1 587 ? -7.540 -4.884 -32.697 1.00 90.19 587 ILE A O 1
ATOM 4492 N N . GLY A 1 588 ? -8.580 -4.289 -30.810 1.00 91.06 588 GLY A N 1
ATOM 4493 C CA . GLY A 1 588 ? -7.366 -3.955 -30.055 1.00 91.06 588 GLY A CA 1
ATOM 4494 C C . GLY A 1 588 ? -6.593 -2.720 -30.542 1.00 91.06 588 GLY A C 1
ATOM 4495 O O . GLY A 1 588 ? -5.386 -2.623 -30.305 1.00 91.06 588 GLY A O 1
ATOM 4496 N N . GLN A 1 589 ? -7.264 -1.782 -31.223 1.00 92.94 589 GLN A N 1
ATOM 4497 C CA . GLN A 1 589 ? -6.737 -0.447 -31.539 1.00 92.94 589 GLN A CA 1
ATOM 4498 C C . GLN A 1 589 ? -7.057 0.539 -30.411 1.00 92.94 589 GLN A C 1
ATOM 4500 O O . GLN A 1 589 ? -8.155 0.511 -29.856 1.00 92.94 589 GLN A O 1
ATOM 4505 N N . VAL A 1 590 ? -6.133 1.459 -30.123 1.00 95.44 590 VAL A N 1
ATOM 4506 C CA . VAL A 1 590 ? -6.309 2.504 -29.102 1.00 95.44 590 VAL A CA 1
ATOM 4507 C C . VAL A 1 590 ? -6.579 3.852 -29.765 1.00 95.44 590 VAL A C 1
ATOM 4509 O O . VAL A 1 590 ? -5.834 4.277 -30.644 1.00 95.44 590 VAL A O 1
ATOM 4512 N N . TRP A 1 591 ? -7.625 4.537 -29.315 1.00 94.75 591 TRP A N 1
ATOM 4513 C CA . TRP A 1 591 ? -8.044 5.862 -29.773 1.00 94.75 591 TRP A CA 1
ATOM 4514 C C . TRP A 1 591 ? -7.982 6.855 -28.612 1.00 94.75 591 TRP A C 1
ATOM 4516 O O . TRP A 1 591 ? -8.359 6.493 -27.503 1.00 94.75 591 TRP A O 1
ATOM 4526 N N . GLY A 1 592 ? -7.536 8.091 -28.845 1.00 93.75 592 GLY A N 1
ATOM 4527 C CA . GLY A 1 592 ? -7.376 9.105 -27.800 1.00 93.75 592 GLY A CA 1
ATOM 4528 C C . GLY A 1 592 ? -7.832 10.509 -28.198 1.00 93.75 592 GLY A C 1
ATOM 4529 O O . GLY A 1 592 ? -7.777 10.879 -29.371 1.00 93.75 592 GLY A O 1
ATOM 4530 N N . TRP A 1 593 ? -8.299 11.286 -27.216 1.00 93.25 593 TRP A N 1
ATOM 4531 C CA . TRP A 1 593 ? -8.719 12.689 -27.369 1.00 93.25 593 TRP A CA 1
ATOM 4532 C C . TRP A 1 593 ? -8.644 13.466 -26.040 1.00 93.25 593 TRP A C 1
ATOM 4534 O O . TRP A 1 593 ? -8.430 12.883 -24.974 1.00 93.25 593 TRP A O 1
ATOM 4544 N N . GLY A 1 594 ? -8.828 14.787 -26.101 1.00 90.88 594 GLY A N 1
ATOM 4545 C CA . GLY A 1 594 ? -8.704 15.718 -24.973 1.00 90.88 594 GLY A CA 1
ATOM 4546 C C . GLY A 1 594 ? -7.356 16.448 -24.959 1.00 90.88 594 GLY A C 1
ATOM 4547 O O . GLY A 1 594 ? -6.786 16.743 -26.010 1.00 90.88 594 GLY A O 1
ATOM 4548 N N . TYR A 1 595 ? -6.842 16.773 -23.774 1.00 89.12 595 TYR A N 1
ATOM 4549 C CA . TYR A 1 595 ? -5.569 17.480 -23.601 1.00 89.12 595 TYR A CA 1
ATOM 4550 C C . TYR A 1 595 ? -4.356 16.554 -23.812 1.00 89.12 595 TYR A C 1
ATOM 4552 O O . TYR A 1 595 ? -4.245 15.513 -23.169 1.00 89.12 595 TYR A O 1
ATOM 4560 N N . GLY A 1 596 ? -3.415 16.963 -24.670 1.00 87.81 596 GLY A N 1
ATOM 4561 C CA . GLY A 1 596 ? -2.215 16.188 -25.034 1.00 87.81 596 GLY A CA 1
ATOM 4562 C C . GLY A 1 596 ? -0.882 16.923 -24.842 1.00 87.81 596 GLY A C 1
ATOM 4563 O O . GLY A 1 596 ? 0.145 16.476 -25.354 1.00 87.81 596 GLY A O 1
ATOM 4564 N N . GLY A 1 597 ? -0.874 18.059 -24.133 1.00 86.12 597 GLY A N 1
ATOM 4565 C CA . GLY A 1 597 ? 0.301 18.937 -24.015 1.00 86.12 597 GLY A CA 1
ATOM 4566 C C . GLY A 1 597 ? 1.540 18.311 -23.357 1.00 86.12 597 GLY A C 1
ATOM 4567 O O . GLY A 1 597 ? 2.653 18.742 -23.654 1.00 86.12 597 GLY A O 1
ATOM 4568 N N . GLU A 1 598 ? 1.370 17.267 -22.540 1.00 90.06 598 GLU A N 1
ATOM 4569 C CA . GLU A 1 598 ? 2.481 16.513 -21.933 1.00 90.06 598 GLU A CA 1
ATOM 4570 C C . GLU A 1 598 ? 2.752 15.170 -22.636 1.00 90.06 598 GLU A C 1
ATOM 4572 O O . GLU A 1 598 ? 3.492 14.344 -22.117 1.00 90.06 598 GLU A O 1
ATOM 4577 N N . GLY A 1 599 ? 2.128 14.910 -23.791 1.00 91.25 599 GLY A N 1
ATOM 4578 C CA . GLY A 1 599 ? 2.282 13.652 -24.530 1.00 91.25 599 GLY A CA 1
ATOM 4579 C C . GLY A 1 599 ? 1.361 12.508 -24.087 1.00 91.25 599 GLY A C 1
ATOM 4580 O O . GLY A 1 599 ? 1.472 11.413 -24.626 1.00 91.25 599 GLY A O 1
ATOM 4581 N N . GLN A 1 600 ? 0.405 12.731 -23.174 1.00 93.81 600 GLN A N 1
ATOM 4582 C CA . GLN A 1 600 ? -0.488 11.677 -22.638 1.00 93.81 600 GLN A CA 1
ATOM 4583 C C . GLN A 1 600 ? -1.402 10.982 -23.670 1.00 93.81 600 GLN A C 1
ATOM 4585 O O . GLN A 1 600 ? -2.067 10.000 -23.343 1.00 93.81 600 GLN A O 1
ATOM 4590 N N . LEU A 1 601 ? -1.430 11.479 -24.910 1.00 93.62 601 LEU A N 1
ATOM 4591 C CA . LEU A 1 601 ? -2.119 10.876 -26.055 1.00 93.62 601 LEU A CA 1
ATOM 4592 C C . LEU A 1 601 ? -1.194 10.030 -26.954 1.00 93.62 601 LEU A C 1
ATOM 4594 O O . LEU A 1 601 ? -1.675 9.424 -27.903 1.00 93.62 601 LEU A O 1
ATOM 4598 N N . GLY A 1 602 ? 0.118 9.988 -26.695 1.00 92.94 602 GLY A N 1
ATOM 4599 C CA . GLY A 1 602 ? 1.070 9.113 -27.392 1.00 92.94 602 GLY A CA 1
ATOM 4600 C C . GLY A 1 602 ? 1.350 9.481 -28.855 1.00 92.94 602 GLY A C 1
ATOM 4601 O O . GLY A 1 602 ? 1.883 8.667 -29.605 1.00 92.94 602 GLY A O 1
ATOM 4602 N N . LEU A 1 603 ? 0.995 10.693 -29.290 1.00 91.69 603 LEU A N 1
ATOM 4603 C CA . LEU A 1 603 ? 1.067 11.129 -30.694 1.00 91.69 603 LEU A CA 1
ATOM 4604 C C . LEU A 1 603 ? 2.470 11.616 -31.127 1.00 91.69 603 LEU A C 1
ATOM 4606 O O . LEU A 1 603 ? 2.597 12.409 -32.062 1.00 91.69 603 LEU A O 1
ATOM 4610 N N . GLY A 1 604 ? 3.529 11.216 -30.413 1.00 89.12 604 GLY A N 1
ATOM 4611 C CA . GLY A 1 604 ? 4.927 11.593 -30.670 1.00 89.12 604 GLY A CA 1
ATOM 4612 C C . GLY A 1 604 ? 5.223 13.093 -30.542 1.00 89.12 604 GLY A C 1
ATOM 4613 O O . GLY A 1 604 ? 6.273 13.559 -30.978 1.00 89.12 604 GLY A O 1
ATOM 4614 N N . SER A 1 605 ? 4.282 13.879 -30.014 1.00 86.50 605 SER A N 1
ATOM 4615 C CA . SER A 1 605 ? 4.303 15.341 -30.080 1.00 86.50 605 SER A CA 1
ATOM 4616 C C . SER A 1 605 ? 3.385 15.975 -29.029 1.00 86.50 605 SER A C 1
ATOM 4618 O O . SER A 1 605 ? 2.364 15.406 -28.643 1.00 86.50 605 SER A O 1
ATOM 4620 N N . ARG A 1 606 ? 3.735 17.184 -28.565 1.00 88.50 606 ARG A N 1
ATOM 4621 C CA . ARG A 1 606 ? 2.987 17.945 -27.542 1.00 88.50 606 ARG A CA 1
ATOM 4622 C C . ARG A 1 606 ? 1.774 18.682 -28.129 1.00 88.50 606 ARG A C 1
ATOM 4624 O O . ARG A 1 606 ? 1.670 19.907 -28.049 1.00 88.50 606 ARG A O 1
ATOM 4631 N N . ILE A 1 607 ? 0.861 17.946 -28.761 1.00 84.75 607 ILE A N 1
ATOM 4632 C CA . ILE A 1 607 ? -0.382 18.508 -29.308 1.00 84.75 607 ILE A CA 1
ATOM 4633 C C . ILE A 1 607 ? -1.294 18.889 -28.136 1.00 84.75 607 ILE A C 1
ATOM 4635 O O . ILE A 1 607 ? -1.891 18.031 -27.494 1.00 84.75 607 ILE A O 1
ATOM 4639 N N . ARG A 1 608 ? -1.395 20.193 -27.842 1.00 81.81 608 ARG A N 1
ATOM 4640 C CA . ARG A 1 608 ? -2.074 20.711 -26.639 1.00 81.81 608 ARG A CA 1
ATOM 4641 C C . ARG A 1 608 ? -3.504 20.188 -26.462 1.00 81.81 608 ARG A C 1
ATOM 4643 O O . ARG A 1 608 ? -3.883 19.887 -25.335 1.00 81.81 608 ARG A O 1
ATOM 4650 N N . MET A 1 609 ? -4.283 20.097 -27.536 1.00 85.44 609 MET A N 1
ATOM 4651 C CA . MET A 1 609 ? -5.677 19.646 -27.511 1.00 85.44 609 MET A CA 1
ATOM 4652 C C . MET A 1 609 ? -6.006 18.873 -28.790 1.00 85.44 609 MET A C 1
ATOM 4654 O O . MET A 1 609 ? -5.611 19.281 -29.880 1.00 85.44 609 MET A O 1
ATOM 4658 N N . VAL A 1 610 ? -6.750 17.780 -28.639 1.00 87.56 610 VAL A N 1
ATOM 4659 C CA . VAL A 1 610 ? -7.210 16.884 -29.703 1.00 87.56 610 VAL A CA 1
ATOM 4660 C C . VAL A 1 610 ? -8.726 16.729 -29.552 1.00 87.56 610 VAL A C 1
ATOM 4662 O O . VAL A 1 610 ? -9.196 16.045 -28.647 1.00 87.56 610 VAL A O 1
ATOM 4665 N N . SER A 1 611 ? -9.503 17.412 -30.397 1.00 84.94 611 SER A N 1
ATOM 4666 C CA . SER A 1 611 ? -10.963 17.574 -30.245 1.00 84.94 611 SER A CA 1
ATOM 4667 C C . SER A 1 611 ? -11.817 16.452 -30.856 1.00 84.94 611 SER A C 1
ATOM 4669 O O . SER A 1 611 ? -13.045 16.527 -30.825 1.00 84.94 611 SER A O 1
ATOM 4671 N N . SER A 1 612 ? -11.194 15.409 -31.404 1.00 86.38 612 SER A N 1
ATOM 4672 C CA . SER A 1 612 ? -11.846 14.215 -31.959 1.00 86.38 612 SER A CA 1
ATOM 4673 C C . SER A 1 612 ? -10.962 12.975 -31.755 1.00 86.38 612 SER A C 1
ATOM 4675 O O . SER A 1 612 ? -9.748 13.132 -31.612 1.00 86.38 612 SER A O 1
ATOM 4677 N N . PRO A 1 613 ? -11.503 11.742 -31.739 1.00 91.00 613 PRO A N 1
ATOM 4678 C CA . PRO A 1 613 ? -10.695 10.541 -31.516 1.00 91.00 613 PRO A CA 1
ATOM 4679 C C . PRO A 1 613 ? -9.604 10.345 -32.580 1.00 91.00 613 PRO A C 1
ATOM 4681 O O . PRO A 1 613 ? -9.901 10.212 -33.766 1.00 91.00 613 PRO A O 1
ATOM 4684 N N . HIS A 1 614 ? -8.343 10.281 -32.151 1.00 91.56 614 HIS A N 1
ATOM 4685 C CA . HIS A 1 614 ? -7.183 9.978 -32.997 1.00 91.56 614 HIS A CA 1
ATOM 4686 C C . HIS A 1 614 ? -6.588 8.613 -32.635 1.00 91.56 614 HIS A C 1
ATOM 4688 O O . HIS A 1 614 ? -6.530 8.255 -31.461 1.00 91.56 614 HIS A O 1
ATOM 4694 N N . LEU A 1 615 ? -6.125 7.854 -33.632 1.00 92.62 615 LEU A N 1
ATOM 4695 C CA . LEU A 1 615 ? -5.469 6.561 -33.419 1.00 92.62 615 LEU A CA 1
ATOM 4696 C C . LEU A 1 615 ? -4.101 6.758 -32.741 1.00 92.62 615 LEU A C 1
ATOM 4698 O O . LEU A 1 615 ? -3.258 7.499 -33.248 1.00 92.62 615 LEU A O 1
ATOM 4702 N N . VAL A 1 616 ? -3.868 6.068 -31.625 1.00 93.88 616 VAL A N 1
ATOM 4703 C CA . VAL A 1 616 ? -2.600 6.096 -30.884 1.00 93.88 616 VAL A CA 1
ATOM 4704 C C . VAL A 1 616 ? -1.659 5.011 -31.436 1.00 93.88 616 VAL A C 1
ATOM 4706 O O . VAL A 1 616 ? -2.055 3.844 -31.504 1.00 93.88 616 VAL A O 1
ATOM 4709 N N . PRO A 1 617 ? -0.412 5.341 -31.827 1.00 91.69 617 PRO A N 1
ATOM 4710 C CA . PRO A 1 617 ? 0.507 4.406 -32.481 1.00 91.69 617 PRO A CA 1
ATOM 4711 C C . PRO A 1 617 ? 1.210 3.463 -31.481 1.00 91.69 617 PRO A C 1
ATOM 4713 O O . PRO A 1 617 ? 2.428 3.482 -31.340 1.00 91.69 617 PRO A O 1
ATOM 4716 N N . CYS A 1 618 ? 0.450 2.626 -30.766 1.00 87.94 618 CYS A N 1
ATOM 4717 C CA . CYS A 1 618 ? 0.998 1.716 -29.746 1.00 87.94 618 CYS A CA 1
ATOM 4718 C C . CYS A 1 618 ? 1.796 0.527 -30.314 1.00 87.94 618 CYS A C 1
ATOM 4720 O O . CYS A 1 618 ? 2.662 -0.007 -29.627 1.00 87.94 618 CYS A O 1
ATOM 4722 N N . ILE A 1 619 ? 1.494 0.077 -31.538 1.00 85.50 619 ILE A N 1
ATOM 4723 C CA . ILE A 1 619 ? 2.158 -1.056 -32.203 1.00 85.50 619 ILE A CA 1
ATOM 4724 C C . ILE A 1 619 ? 2.340 -0.715 -33.688 1.00 85.50 619 ILE A C 1
ATOM 4726 O O . ILE A 1 619 ? 1.405 -0.263 -34.345 1.00 85.50 619 ILE A O 1
ATOM 4730 N N . ASN A 1 620 ? 3.535 -0.957 -34.235 1.00 68.75 620 ASN A N 1
ATOM 4731 C CA . ASN A 1 620 ? 3.827 -0.753 -35.657 1.00 68.75 620 ASN A CA 1
ATOM 4732 C C . ASN A 1 620 ? 3.210 -1.873 -36.516 1.00 68.75 620 ASN A C 1
ATOM 4734 O O . ASN A 1 620 ? 3.785 -2.953 -36.651 1.00 68.75 620 ASN A O 1
ATOM 4738 N N . THR A 1 621 ? 2.054 -1.610 -37.129 1.00 49.09 621 THR A N 1
ATOM 4739 C CA . THR A 1 621 ? 1.206 -2.586 -37.851 1.00 49.09 621 THR A CA 1
ATOM 4740 C C . THR A 1 621 ? 1.741 -3.053 -39.221 1.00 49.09 621 THR A C 1
ATOM 4742 O O . THR A 1 621 ? 0.990 -3.579 -40.042 1.00 49.09 621 THR A O 1
ATOM 4745 N N . SER A 1 622 ? 3.032 -2.874 -39.513 1.00 44.00 622 SER A N 1
ATOM 4746 C CA . SER A 1 622 ? 3.646 -3.042 -40.845 1.00 44.00 622 SER A CA 1
ATOM 4747 C C . SER A 1 622 ? 3.872 -4.499 -41.298 1.00 44.00 622 SER A C 1
ATOM 4749 O O . SER A 1 622 ? 4.784 -4.782 -42.072 1.00 44.00 622 SER A O 1
ATOM 4751 N N . SER A 1 623 ? 3.038 -5.438 -40.839 1.00 38.50 623 SER A N 1
ATOM 4752 C CA . SER A 1 623 ? 3.088 -6.868 -41.187 1.00 38.50 623 SER A CA 1
AT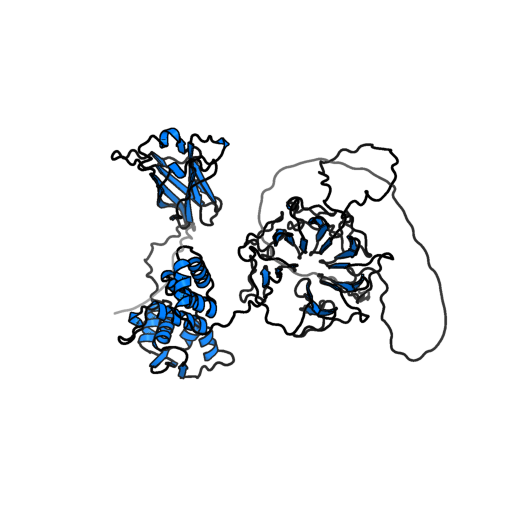OM 4753 C C . SER A 1 623 ? 1.871 -7.385 -41.969 1.00 38.50 623 SER A C 1
ATOM 4755 O O . SER A 1 623 ? 1.935 -8.492 -42.502 1.00 38.50 623 SER A O 1
ATOM 4757 N N . TYR A 1 624 ? 0.793 -6.601 -42.099 1.00 39.50 624 TYR A N 1
ATOM 4758 C CA . TYR A 1 624 ? -0.380 -6.945 -42.917 1.00 39.50 624 TYR A CA 1
ATOM 4759 C C . TYR A 1 624 ? -0.431 -6.124 -44.210 1.00 39.50 624 TYR A C 1
ATOM 4761 O O . TYR A 1 624 ? -1.168 -5.150 -44.336 1.00 39.50 624 TYR A O 1
ATOM 4769 N N . GLY A 1 625 ? 0.360 -6.548 -45.196 1.00 32.75 625 GLY A N 1
ATOM 4770 C CA . GLY A 1 625 ? 0.348 -5.984 -46.544 1.00 32.75 625 GLY A CA 1
ATOM 4771 C C . GLY A 1 625 ? 1.437 -6.595 -47.421 1.00 32.75 625 GLY A C 1
ATOM 4772 O O . GLY A 1 625 ? 2.622 -6.471 -47.121 1.00 32.75 625 GLY A O 1
ATOM 4773 N N . LYS A 1 626 ? 1.045 -7.256 -48.514 1.00 40.56 626 LYS A N 1
ATOM 4774 C CA . LYS A 1 626 ? 1.980 -7.600 -49.590 1.00 40.56 626 LYS A CA 1
ATOM 4775 C C . LYS A 1 626 ? 2.216 -6.356 -50.443 1.00 40.56 626 LYS A C 1
ATOM 4777 O O . LYS A 1 626 ? 1.268 -5.871 -51.047 1.00 40.56 626 LYS A O 1
ATOM 4782 N N . ASP A 1 627 ? 3.447 -5.855 -50.457 1.00 30.30 627 ASP A N 1
ATOM 4783 C CA . ASP A 1 627 ? 4.289 -5.733 -51.663 1.00 30.30 627 ASP A CA 1
ATOM 4784 C C . ASP A 1 627 ? 5.422 -4.715 -51.442 1.00 30.30 627 ASP A C 1
ATOM 4786 O O . ASP A 1 627 ? 5.209 -3.583 -51.014 1.00 30.30 627 ASP A O 1
ATOM 4790 N N . MET A 1 628 ? 6.655 -5.126 -51.750 1.00 32.78 628 MET A N 1
ATOM 4791 C CA . MET A 1 628 ? 7.836 -4.256 -51.726 1.00 32.78 628 MET A CA 1
ATOM 4792 C C . MET A 1 628 ? 7.959 -3.469 -53.033 1.00 32.78 628 MET A C 1
ATOM 4794 O O . MET A 1 628 ? 7.915 -4.062 -54.111 1.00 32.78 628 MET A O 1
ATOM 4798 N N . PRO A 1 629 ? 8.301 -2.175 -52.943 1.00 28.17 629 PRO A N 1
ATOM 4799 C CA . PRO A 1 629 ? 9.350 -1.634 -53.812 1.00 28.17 629 PRO A CA 1
ATOM 4800 C C . PRO A 1 629 ? 10.622 -1.285 -53.026 1.00 28.17 629 PRO A C 1
ATOM 4802 O O . PRO A 1 629 ? 10.594 -0.555 -52.038 1.00 28.17 629 PRO A O 1
ATOM 4805 N N . LEU A 1 630 ? 11.772 -1.771 -53.496 1.00 37.91 630 LEU A N 1
ATOM 4806 C CA . LEU A 1 630 ? 13.092 -1.407 -52.969 1.00 37.91 630 LEU A CA 1
ATOM 4807 C C . LEU A 1 630 ? 13.534 -0.037 -53.511 1.00 37.91 630 LEU A C 1
ATOM 4809 O O . LEU A 1 630 ? 13.850 0.057 -54.695 1.00 37.91 630 LEU A O 1
ATOM 4813 N N . SER A 1 631 ? 13.664 0.996 -52.668 1.00 30.00 631 SER A N 1
ATOM 4814 C CA . SER A 1 631 ? 14.573 2.125 -52.953 1.00 30.00 631 SER A CA 1
ATOM 4815 C C . SER A 1 631 ? 14.922 2.977 -51.717 1.00 30.00 631 SER A C 1
ATOM 4817 O O . SER A 1 631 ? 14.200 2.982 -50.726 1.00 30.00 631 SER A O 1
ATOM 4819 N N . LEU A 1 632 ? 16.028 3.727 -51.824 1.00 30.45 632 LEU A N 1
ATOM 4820 C CA . LEU A 1 632 ? 16.385 4.905 -51.009 1.00 30.45 632 LEU A CA 1
ATOM 4821 C C . LEU A 1 632 ? 16.629 4.719 -49.496 1.00 30.45 632 LEU A C 1
ATOM 4823 O O . LEU A 1 632 ? 16.138 5.479 -48.665 1.00 30.45 632 LEU A O 1
ATOM 4827 N N . ALA A 1 633 ? 17.581 3.852 -49.148 1.00 37.00 633 ALA A N 1
ATOM 4828 C CA . ALA A 1 633 ? 18.395 4.096 -47.956 1.00 37.00 633 ALA A CA 1
ATOM 4829 C C . ALA A 1 633 ? 19.354 5.281 -48.208 1.00 37.00 633 ALA A C 1
ATOM 4831 O O . ALA A 1 633 ? 20.265 5.164 -49.032 1.00 37.00 633 ALA A O 1
ATOM 4832 N N . ARG A 1 634 ? 19.191 6.419 -47.507 1.00 30.48 634 ARG A N 1
ATOM 4833 C CA . ARG A 1 634 ? 20.218 7.484 -47.498 1.00 30.48 634 ARG A CA 1
ATOM 4834 C C . ARG A 1 634 ? 20.248 8.370 -46.239 1.00 30.48 634 ARG A C 1
ATOM 4836 O O . ARG A 1 634 ? 19.901 9.539 -46.284 1.00 30.48 634 ARG A O 1
ATOM 4843 N N . GLY A 1 635 ? 20.770 7.793 -45.156 1.00 28.41 635 GLY A N 1
ATOM 4844 C CA . GLY A 1 635 ? 21.629 8.467 -44.170 1.00 28.41 635 GLY A CA 1
ATOM 4845 C C . GLY A 1 635 ? 21.091 9.664 -43.373 1.00 28.41 635 GLY A C 1
ATOM 4846 O O . GLY A 1 635 ? 21.146 10.801 -43.828 1.00 28.41 635 GLY A O 1
ATOM 4847 N N . SER A 1 636 ? 20.831 9.425 -42.087 1.00 26.88 636 SER A N 1
ATOM 4848 C CA . SER A 1 636 ? 21.273 10.329 -41.019 1.00 26.88 636 SER A CA 1
ATOM 4849 C C . SER A 1 636 ? 21.751 9.491 -39.829 1.00 26.88 636 SER A C 1
ATOM 4851 O O . SER A 1 636 ? 21.155 8.457 -39.539 1.00 26.88 636 SER A O 1
ATOM 4853 N N . MET A 1 637 ? 22.841 9.900 -39.178 1.00 36.59 637 MET A N 1
ATOM 4854 C CA . MET A 1 637 ? 23.399 9.246 -37.986 1.00 36.59 637 MET A CA 1
ATOM 4855 C C . MET A 1 637 ? 23.188 10.162 -36.781 1.00 36.59 637 MET A C 1
ATOM 4857 O O . MET A 1 637 ? 23.756 11.253 -36.746 1.00 36.59 637 MET A O 1
ATOM 4861 N N . SER A 1 638 ? 22.392 9.742 -35.796 1.00 27.52 638 SER A N 1
ATOM 4862 C CA . SER A 1 638 ? 22.246 10.423 -34.499 1.00 27.52 638 SER A CA 1
ATOM 4863 C C . SER A 1 638 ? 21.630 9.482 -33.461 1.00 27.52 638 SER A C 1
ATOM 4865 O O . SER A 1 638 ? 20.542 8.973 -33.700 1.00 27.52 638 SER A O 1
ATOM 4867 N N . SER A 1 639 ? 22.314 9.329 -32.316 1.00 31.20 639 SER A N 1
ATOM 4868 C CA . SER A 1 639 ? 21.895 8.650 -31.066 1.00 31.20 639 SER A CA 1
ATOM 4869 C C . SER A 1 639 ? 21.436 7.179 -31.138 1.00 31.20 639 SER A C 1
ATOM 4871 O O . SER A 1 639 ? 20.542 6.816 -31.894 1.00 31.20 639 SER A O 1
ATOM 4873 N N . ASP A 1 640 ? 22.001 6.345 -30.256 1.00 32.09 640 ASP A N 1
ATOM 4874 C CA . ASP A 1 640 ? 21.567 4.960 -30.023 1.00 32.09 640 ASP A CA 1
ATOM 4875 C C . ASP A 1 640 ? 20.164 4.910 -29.393 1.00 32.09 640 ASP A C 1
ATOM 4877 O O . ASP A 1 640 ? 19.997 4.973 -28.176 1.00 32.09 640 ASP A O 1
ATOM 4881 N N . GLY A 1 641 ? 19.145 4.761 -30.237 1.00 33.97 641 GLY A N 1
ATOM 4882 C CA . GLY A 1 641 ? 17.838 4.257 -29.830 1.00 33.97 641 GLY A CA 1
ATOM 4883 C C . GLY A 1 641 ? 17.796 2.743 -30.014 1.00 33.97 641 GLY A C 1
ATOM 4884 O O . GLY A 1 641 ? 17.647 2.268 -31.143 1.00 33.97 641 GLY A O 1
ATOM 4885 N N . GLN A 1 642 ? 17.905 1.970 -28.928 1.00 34.84 642 GLN A N 1
ATOM 4886 C CA . GLN A 1 642 ? 17.652 0.528 -28.984 1.00 34.84 642 GLN A CA 1
ATOM 4887 C C . GLN A 1 642 ? 16.167 0.291 -29.283 1.00 34.84 642 GLN A C 1
ATOM 4889 O O . GLN A 1 642 ? 15.327 0.295 -28.387 1.00 34.84 642 GLN A O 1
ATOM 4894 N N . ASN A 1 643 ? 15.848 0.085 -30.563 1.00 36.12 643 ASN A N 1
ATOM 4895 C CA . ASN A 1 643 ? 14.507 -0.243 -31.045 1.00 36.12 643 ASN A CA 1
ATOM 4896 C C . ASN A 1 643 ? 14.099 -1.660 -30.606 1.00 36.12 643 ASN A C 1
ATOM 4898 O O . ASN A 1 643 ? 14.048 -2.593 -31.412 1.00 36.12 643 ASN A O 1
ATOM 4902 N N . PHE A 1 644 ? 13.801 -1.824 -29.316 1.00 49.09 644 PHE A N 1
ATOM 4903 C CA . PHE A 1 644 ? 13.150 -3.013 -28.788 1.00 49.09 644 PHE A CA 1
ATOM 4904 C C . PHE A 1 644 ? 11.808 -3.192 -29.495 1.00 49.09 644 PHE A C 1
ATOM 4906 O O . PHE A 1 644 ? 10.891 -2.380 -29.365 1.00 49.09 644 PHE A O 1
ATOM 4913 N N . ARG A 1 645 ? 11.690 -4.272 -30.271 1.00 67.06 645 ARG A N 1
ATOM 4914 C CA . ARG A 1 645 ? 10.434 -4.634 -30.922 1.00 67.06 645 ARG A CA 1
ATOM 4915 C C . ARG A 1 645 ? 9.434 -5.044 -29.843 1.00 67.06 645 ARG A C 1
ATOM 4917 O O . ARG A 1 645 ? 9.515 -6.159 -29.336 1.00 67.06 645 ARG A O 1
ATOM 4924 N N . VAL A 1 646 ? 8.514 -4.133 -29.528 1.00 80.06 646 VAL A N 1
ATOM 4925 C CA . VAL A 1 646 ? 7.414 -4.322 -28.571 1.00 80.06 646 VAL A CA 1
ATOM 4926 C C . VAL A 1 646 ? 6.768 -5.704 -28.768 1.00 80.06 646 VAL A C 1
ATOM 4928 O O . VAL A 1 646 ? 6.294 -5.987 -29.874 1.00 80.06 646 VAL A O 1
ATOM 4931 N N . PRO A 1 647 ? 6.748 -6.577 -27.743 1.00 83.00 647 PRO A N 1
ATOM 4932 C CA . PRO A 1 647 ? 6.092 -7.875 -27.840 1.00 83.00 647 PRO A CA 1
ATOM 4933 C C . PRO A 1 647 ? 4.574 -7.720 -27.955 1.00 83.00 647 PRO A C 1
ATOM 4935 O O . PRO A 1 647 ? 3.940 -7.160 -27.061 1.00 83.00 647 PRO A O 1
ATOM 4938 N N . GLY A 1 648 ? 3.989 -8.248 -29.030 1.00 85.06 648 GLY A N 1
ATOM 4939 C CA . GLY A 1 648 ? 2.540 -8.308 -29.226 1.00 85.06 648 GLY A CA 1
ATOM 4940 C C . GLY A 1 648 ? 2.076 -7.998 -30.651 1.00 85.06 648 GLY A C 1
ATOM 4941 O O . GLY A 1 648 ? 2.877 -7.683 -31.533 1.00 85.06 648 GLY A O 1
ATOM 4942 N N . THR A 1 649 ? 0.767 -8.108 -30.869 1.00 87.94 649 THR A N 1
ATOM 4943 C CA . THR A 1 649 ? 0.072 -7.814 -32.131 1.00 87.94 649 THR A CA 1
ATOM 4944 C C . THR A 1 649 ? -1.106 -6.848 -31.973 1.00 87.94 649 THR A C 1
ATOM 4946 O O . THR A 1 649 ? -1.402 -6.113 -32.914 1.00 87.94 649 THR A O 1
ATOM 4949 N N . CYS A 1 650 ? -1.738 -6.787 -30.795 1.00 92.00 650 CYS A N 1
ATOM 4950 C CA . CYS A 1 650 ? -2.814 -5.843 -30.473 1.00 92.00 650 CYS A CA 1
ATOM 4951 C C . CYS A 1 650 ? -2.782 -5.430 -28.988 1.00 92.00 650 CYS A C 1
ATOM 4953 O O . CYS A 1 650 ? -2.025 -5.995 -28.197 1.00 92.00 650 CYS A O 1
ATOM 4955 N N . ILE A 1 651 ? -3.583 -4.432 -28.600 1.00 96.19 651 ILE A N 1
ATOM 4956 C CA . ILE A 1 651 ? -3.742 -4.002 -27.201 1.00 96.19 651 ILE A CA 1
ATOM 4957 C C . ILE A 1 651 ? -4.931 -4.730 -26.552 1.00 96.19 651 ILE A C 1
ATOM 4959 O O . ILE A 1 651 ? -5.971 -4.902 -27.184 1.00 96.19 651 ILE A O 1
ATOM 4963 N N . LYS A 1 652 ? -4.782 -5.143 -25.285 1.00 94.88 652 LYS A N 1
ATOM 4964 C CA . LYS A 1 652 ? -5.831 -5.796 -24.472 1.00 94.88 652 LYS A CA 1
ATOM 4965 C C . LYS A 1 652 ? -6.366 -4.939 -23.325 1.00 94.88 652 LYS A C 1
ATOM 4967 O O . LYS A 1 652 ? -7.512 -5.123 -22.928 1.00 94.88 652 LYS A O 1
ATOM 4972 N N . ALA A 1 653 ? -5.563 -4.022 -22.788 1.00 95.31 653 ALA A N 1
ATOM 4973 C CA . ALA A 1 653 ? -5.962 -3.161 -21.677 1.00 95.31 653 ALA A CA 1
ATOM 4974 C C . ALA A 1 653 ? -5.398 -1.745 -21.829 1.00 95.31 653 ALA A C 1
ATOM 4976 O O . ALA A 1 653 ? -4.344 -1.548 -22.436 1.00 95.31 653 ALA A O 1
ATOM 4977 N N . ILE A 1 654 ? -6.111 -0.776 -21.254 1.00 97.25 654 ILE A N 1
ATOM 4978 C CA . ILE A 1 654 ? -5.771 0.649 -21.242 1.00 97.25 654 ILE A CA 1
ATOM 4979 C C . ILE A 1 654 ? -6.029 1.231 -19.846 1.00 97.25 654 ILE A C 1
ATOM 4981 O O . ILE A 1 654 ? -6.987 0.842 -19.180 1.00 97.25 654 ILE A O 1
ATOM 4985 N N . ALA A 1 655 ? -5.205 2.187 -19.424 1.00 96.19 655 ALA A N 1
ATOM 4986 C CA . ALA A 1 655 ? -5.403 3.002 -18.230 1.00 96.19 655 ALA A CA 1
ATOM 4987 C C . ALA A 1 655 ? -4.943 4.444 -18.493 1.00 96.19 655 ALA A C 1
ATOM 4989 O O . ALA A 1 655 ? -4.044 4.689 -19.299 1.00 96.19 655 ALA A O 1
ATOM 4990 N N . CYS A 1 656 ? -5.560 5.407 -17.813 1.00 94.81 656 CYS A N 1
ATOM 4991 C CA . CYS A 1 656 ? -5.235 6.829 -17.911 1.00 94.81 656 CYS A CA 1
ATOM 4992 C C . CYS A 1 656 ? -5.063 7.393 -16.505 1.00 94.81 656 CYS A C 1
ATOM 4994 O O . CYS A 1 656 ? -5.967 7.272 -15.687 1.00 94.81 656 CYS A O 1
ATOM 4996 N N . GLY A 1 657 ? -3.913 8.004 -16.240 1.00 91.75 657 GLY A N 1
ATOM 4997 C CA . GLY A 1 657 ? -3.642 8.704 -14.993 1.00 91.75 657 GLY A CA 1
ATOM 4998 C C . GLY A 1 657 ? -3.880 10.209 -15.104 1.00 91.75 657 GLY A C 1
ATOM 4999 O O . GLY A 1 657 ? -4.515 10.710 -16.035 1.00 91.75 657 GLY A O 1
ATOM 5000 N N . GLY A 1 658 ? -3.326 10.973 -14.163 1.00 89.50 658 GLY A N 1
ATOM 5001 C CA . GLY A 1 658 ? -3.511 12.427 -14.114 1.00 89.50 658 GLY A CA 1
ATOM 5002 C C . GLY A 1 658 ? -2.964 13.164 -15.340 1.00 89.50 658 GLY A C 1
ATOM 5003 O O . GLY A 1 658 ? -3.625 14.060 -15.866 1.00 89.50 658 GLY A O 1
ATOM 5004 N N . ARG A 1 659 ? -1.765 12.791 -15.806 1.00 93.00 659 ARG A N 1
ATOM 5005 C CA . ARG A 1 659 ? -1.118 13.360 -17.009 1.00 93.00 659 ARG A CA 1
ATOM 5006 C C . ARG A 1 659 ? -0.326 12.328 -17.821 1.00 93.00 659 ARG A C 1
ATOM 5008 O O . ARG A 1 659 ? 0.558 12.698 -18.589 1.00 93.00 659 ARG A O 1
ATOM 5015 N N . HIS A 1 660 ? -0.635 11.050 -17.652 1.00 96.69 660 HIS A N 1
ATOM 5016 C CA . HIS A 1 660 ? -0.001 9.937 -18.353 1.00 96.69 660 HIS A CA 1
ATOM 5017 C C . HIS A 1 660 ? -1.031 8.858 -18.693 1.00 96.69 660 HIS A C 1
ATOM 5019 O O . HIS A 1 660 ? -2.189 8.925 -18.274 1.00 96.69 660 HIS A O 1
ATOM 5025 N N . SER A 1 661 ? -0.601 7.881 -19.474 1.00 97.81 661 SER A N 1
ATOM 5026 C CA . SER A 1 661 ? -1.390 6.761 -19.969 1.00 97.81 661 SER A CA 1
ATOM 5027 C C . SER A 1 661 ? -0.539 5.496 -19.963 1.00 97.81 661 SER A C 1
ATOM 5029 O O . SER A 1 661 ? 0.683 5.560 -20.122 1.00 97.81 661 SER A O 1
ATOM 5031 N N . ALA A 1 662 ? -1.188 4.346 -19.806 1.00 97.88 662 ALA A N 1
ATOM 5032 C CA . ALA A 1 662 ? -0.558 3.036 -19.890 1.00 97.88 662 ALA A CA 1
ATOM 5033 C C . ALA A 1 662 ? -1.430 2.070 -20.700 1.00 97.88 662 ALA A C 1
ATOM 5035 O O . ALA A 1 662 ? -2.660 2.146 -20.655 1.00 97.88 662 ALA A O 1
ATOM 5036 N N . VAL A 1 663 ? -0.803 1.159 -21.442 1.00 97.81 663 VAL A N 1
ATOM 5037 C CA . VAL A 1 663 ? -1.482 0.133 -22.247 1.00 97.81 663 VAL A CA 1
ATOM 5038 C C . VAL A 1 663 ? -0.760 -1.211 -22.127 1.00 97.81 663 VAL A C 1
ATOM 5040 O O . VAL A 1 663 ? 0.458 -1.239 -21.954 1.00 97.81 663 VAL A O 1
ATOM 5043 N N . ILE A 1 664 ? -1.499 -2.319 -22.234 1.00 97.00 664 ILE A N 1
ATOM 5044 C CA . ILE A 1 664 ? -0.945 -3.686 -22.204 1.00 97.00 664 ILE A CA 1
ATOM 5045 C C . ILE A 1 664 ? -1.206 -4.381 -23.541 1.00 97.00 664 ILE A C 1
ATOM 5047 O O . ILE A 1 664 ? -2.344 -4.399 -24.019 1.00 97.00 664 ILE A O 1
ATOM 5051 N N . THR A 1 665 ? -0.175 -4.988 -24.128 1.00 95.94 665 THR A N 1
ATOM 5052 C CA . THR A 1 665 ? -0.310 -5.808 -25.342 1.00 95.94 665 THR A CA 1
ATOM 5053 C C . THR A 1 665 ? -0.952 -7.172 -25.074 1.00 95.94 665 THR A C 1
ATOM 5055 O O . THR A 1 665 ? -1.019 -7.666 -23.950 1.00 95.94 665 THR A O 1
ATOM 5058 N N . ASP A 1 666 ? -1.381 -7.849 -26.133 1.00 93.12 666 ASP A N 1
ATOM 5059 C CA . ASP A 1 666 ? -1.803 -9.249 -26.108 1.00 93.12 666 ASP A CA 1
ATOM 5060 C C . ASP A 1 666 ? -0.772 -10.228 -25.522 1.00 93.12 666 ASP A C 1
ATOM 5062 O O . ASP A 1 666 ? -1.185 -11.246 -24.951 1.00 93.12 666 ASP A O 1
ATOM 5066 N N . ALA A 1 667 ? 0.520 -9.900 -25.615 1.00 92.69 667 ALA A N 1
ATOM 5067 C CA . ALA A 1 667 ? 1.635 -10.638 -25.023 1.00 92.69 667 ALA A CA 1
ATOM 5068 C C . ALA A 1 667 ? 1.924 -10.283 -23.546 1.00 92.69 667 ALA A C 1
ATOM 5070 O O . ALA A 1 667 ? 2.739 -10.959 -22.922 1.00 92.69 667 ALA A O 1
ATOM 5071 N N . GLY A 1 668 ? 1.264 -9.266 -22.979 1.00 93.88 668 GLY A N 1
ATOM 5072 C CA . GLY A 1 668 ? 1.469 -8.816 -21.596 1.00 93.88 668 GLY A CA 1
ATOM 5073 C C . GLY A 1 668 ? 2.577 -7.772 -21.408 1.00 93.88 668 GLY A C 1
ATOM 5074 O O . GLY A 1 668 ? 2.990 -7.528 -20.277 1.00 93.88 668 GLY A O 1
ATOM 5075 N N . ALA A 1 669 ? 3.072 -7.153 -22.487 1.00 95.31 669 ALA A N 1
ATOM 5076 C CA . ALA A 1 669 ? 4.048 -6.067 -22.395 1.00 95.31 669 ALA A CA 1
ATOM 5077 C C . ALA A 1 669 ? 3.352 -4.733 -22.082 1.00 95.31 669 ALA A C 1
ATOM 5079 O O . ALA A 1 669 ? 2.338 -4.403 -22.702 1.00 95.31 669 ALA A O 1
ATOM 5080 N N . VAL A 1 670 ? 3.914 -3.956 -21.152 1.00 97.31 670 VAL A N 1
ATOM 5081 C CA . VAL A 1 670 ? 3.390 -2.641 -20.746 1.00 97.31 670 VAL A CA 1
ATOM 5082 C C . VAL A 1 670 ? 4.085 -1.528 -21.526 1.00 97.31 670 VAL A C 1
ATOM 5084 O O . VAL A 1 670 ? 5.315 -1.477 -21.577 1.00 97.31 670 VAL A O 1
ATOM 5087 N N . LEU A 1 671 ? 3.303 -0.605 -22.087 1.00 97.38 671 LEU A N 1
ATOM 5088 C CA . LEU A 1 671 ? 3.796 0.653 -22.644 1.00 97.38 671 LEU A CA 1
ATOM 5089 C C . LEU A 1 671 ? 3.193 1.833 -21.882 1.00 97.38 671 LEU A C 1
ATOM 5091 O O . LEU A 1 671 ? 2.010 1.815 -21.544 1.00 97.38 671 LEU A O 1
ATOM 5095 N N . THR A 1 672 ? 3.992 2.870 -21.658 1.00 98.06 672 THR A N 1
ATOM 5096 C CA . THR A 1 672 ? 3.623 4.096 -20.936 1.00 98.06 672 THR A CA 1
ATOM 5097 C C . THR A 1 672 ? 3.923 5.330 -21.777 1.00 98.06 672 THR A C 1
ATOM 5099 O O . THR A 1 672 ? 4.824 5.314 -22.616 1.00 98.06 672 THR A O 1
ATOM 5102 N N . PHE A 1 673 ? 3.134 6.390 -21.597 1.00 97.69 673 PHE A N 1
ATOM 5103 C CA . PHE A 1 673 ? 3.327 7.664 -22.292 1.00 97.69 673 PHE A CA 1
ATOM 5104 C C . PHE A 1 673 ? 2.673 8.840 -21.560 1.00 97.69 673 PHE A C 1
ATOM 5106 O O . PHE A 1 673 ? 1.648 8.694 -20.894 1.00 97.69 673 PHE A O 1
ATOM 5113 N N . GLY A 1 674 ? 3.252 10.026 -21.710 1.00 96.44 674 GLY A N 1
ATOM 5114 C CA . GLY A 1 674 ? 2.837 11.276 -21.088 1.00 96.44 674 GLY A CA 1
ATOM 5115 C C . GLY A 1 674 ? 3.867 11.845 -20.118 1.00 96.44 674 GLY A C 1
ATOM 5116 O O . GLY A 1 674 ? 5.058 11.551 -20.195 1.00 96.44 674 GLY A O 1
ATOM 5117 N N . TRP A 1 675 ? 3.377 12.681 -19.204 1.00 95.44 675 TRP A N 1
ATOM 5118 C CA . TRP A 1 675 ? 4.193 13.429 -18.253 1.00 95.44 675 TRP A CA 1
ATOM 5119 C C . TRP A 1 675 ? 5.005 12.494 -17.353 1.00 95.44 675 TRP A C 1
ATOM 5121 O O . TRP A 1 675 ? 4.429 11.563 -16.791 1.00 95.44 675 TRP A O 1
ATOM 5131 N N . GLY A 1 676 ? 6.299 12.764 -17.172 1.00 93.75 676 GLY A N 1
ATOM 5132 C CA . GLY A 1 676 ? 7.237 11.873 -16.482 1.00 93.75 676 GLY A CA 1
ATOM 5133 C C . GLY A 1 676 ? 7.725 12.326 -15.106 1.00 93.75 676 GLY A C 1
ATOM 5134 O O . GLY A 1 676 ? 8.376 11.537 -14.428 1.00 93.75 676 GLY A O 1
ATOM 5135 N N . LEU A 1 677 ? 7.416 13.554 -14.662 1.00 93.75 677 LEU A N 1
ATOM 5136 C CA . LEU A 1 677 ? 8.130 14.236 -13.560 1.00 93.75 677 LEU A CA 1
ATOM 5137 C C . LEU A 1 677 ? 8.283 13.447 -12.239 1.00 93.75 677 LEU A C 1
ATOM 5139 O O . LEU A 1 677 ? 9.260 13.655 -11.524 1.00 93.75 677 LEU A O 1
ATOM 5143 N N . TYR A 1 678 ? 7.342 12.566 -11.891 1.00 93.06 678 TYR A N 1
ATOM 5144 C CA . TYR A 1 678 ? 7.390 11.756 -10.667 1.00 93.06 678 TYR A CA 1
ATOM 5145 C C . TYR A 1 678 ? 7.785 10.289 -10.912 1.00 93.06 678 TYR A C 1
ATOM 5147 O O . TYR A 1 678 ? 7.675 9.478 -9.999 1.00 93.06 678 TYR A O 1
ATOM 5155 N N . GLY A 1 679 ? 8.232 9.931 -12.119 1.00 95.25 679 GLY A N 1
ATOM 5156 C CA . GLY A 1 679 ? 8.593 8.562 -12.501 1.00 95.25 679 GLY A CA 1
ATOM 5157 C C . GLY A 1 679 ? 7.424 7.702 -12.994 1.00 95.25 679 GLY A C 1
ATOM 5158 O O . GLY A 1 679 ? 7.590 6.503 -13.196 1.00 95.25 679 GLY A O 1
ATOM 5159 N N . GLN A 1 680 ? 6.232 8.275 -13.203 1.00 95.94 680 GLN A N 1
ATOM 5160 C CA . GLN A 1 680 ? 4.997 7.527 -13.498 1.00 95.94 680 GLN A CA 1
ATOM 5161 C C . GLN A 1 680 ? 4.982 6.767 -14.836 1.00 95.94 680 GLN A C 1
ATOM 5163 O O . GLN A 1 680 ? 4.101 5.932 -15.053 1.00 95.94 680 GLN A O 1
ATOM 5168 N N . CYS A 1 681 ? 5.964 7.016 -15.708 1.00 96.50 681 CYS A N 1
ATOM 5169 C CA . CYS A 1 681 ? 6.197 6.249 -16.932 1.00 96.50 681 CYS A CA 1
ATOM 5170 C C . CYS A 1 681 ? 7.140 5.043 -16.730 1.00 96.50 681 CYS A C 1
ATOM 5172 O O . CYS A 1 681 ? 7.223 4.204 -17.620 1.00 96.50 681 CYS A O 1
ATOM 5174 N N . GLY A 1 682 ? 7.808 4.899 -15.579 1.00 96.12 682 GLY A N 1
ATOM 5175 C CA . GLY A 1 682 ? 8.528 3.674 -15.198 1.00 96.12 682 GLY A CA 1
ATOM 5176 C C . GLY A 1 682 ? 9.856 3.406 -15.919 1.00 96.12 682 GLY A C 1
ATOM 5177 O O . GLY A 1 682 ? 10.411 2.319 -15.777 1.00 96.12 682 GLY A O 1
ATOM 5178 N N . GLN A 1 683 ? 10.368 4.369 -16.692 1.00 93.69 683 GLN A N 1
ATOM 5179 C CA . GLN A 1 683 ? 11.554 4.210 -17.549 1.00 93.69 683 GLN A CA 1
ATOM 5180 C C . GLN A 1 683 ? 12.895 4.443 -16.822 1.00 93.69 683 GLN A C 1
ATOM 5182 O O . GLN A 1 683 ? 13.951 4.476 -17.449 1.00 93.69 683 GLN A O 1
ATOM 5187 N N . GLY A 1 684 ? 12.879 4.653 -15.503 1.00 94.06 684 GLY A N 1
ATOM 5188 C CA . GLY A 1 684 ? 14.049 5.013 -14.693 1.00 94.06 684 GLY A CA 1
ATOM 5189 C C . GLY A 1 684 ? 14.387 6.507 -14.677 1.00 94.06 684 GLY A C 1
ATOM 5190 O O . GLY A 1 684 ? 15.068 6.956 -13.755 1.00 94.06 684 GLY A O 1
ATOM 5191 N N . SER A 1 685 ? 13.864 7.283 -15.629 1.00 92.88 685 SER A N 1
ATOM 5192 C CA . SER A 1 685 ? 13.979 8.743 -15.698 1.00 92.88 685 SER A CA 1
ATOM 5193 C C . SER A 1 685 ? 12.744 9.466 -15.132 1.00 92.88 685 SER A C 1
ATOM 5195 O O . SER A 1 685 ? 11.795 8.846 -14.644 1.00 92.88 685 SER A O 1
ATOM 5197 N N . THR A 1 686 ? 12.763 10.799 -15.208 1.00 95.00 686 THR A N 1
ATOM 5198 C CA . THR A 1 686 ? 11.611 11.682 -14.943 1.00 95.00 686 THR A CA 1
ATOM 5199 C C . THR A 1 686 ? 11.195 12.477 -16.189 1.00 95.00 686 THR A C 1
ATOM 5201 O O . THR A 1 686 ? 10.603 13.550 -16.070 1.00 95.00 686 THR A O 1
ATOM 5204 N N . ASP A 1 687 ? 11.563 11.993 -17.378 1.00 94.75 687 ASP A N 1
ATOM 5205 C CA . ASP A 1 687 ? 11.343 12.666 -18.663 1.00 94.75 687 ASP A CA 1
ATOM 5206 C C . ASP A 1 687 ? 9.969 12.326 -19.268 1.00 94.75 687 ASP A C 1
ATOM 5208 O O . ASP A 1 687 ? 9.403 11.264 -19.011 1.00 94.75 687 ASP A O 1
ATOM 5212 N N . ASP A 1 688 ? 9.418 13.237 -20.076 1.00 94.38 688 ASP A N 1
ATOM 5213 C CA . ASP A 1 688 ? 8.090 13.069 -20.681 1.00 94.38 688 ASP A CA 1
ATOM 5214 C C . ASP A 1 688 ? 8.131 12.156 -21.921 1.00 94.38 688 ASP A C 1
ATOM 5216 O O . ASP A 1 688 ? 8.727 12.493 -22.948 1.00 94.38 688 ASP A O 1
ATOM 5220 N N . GLU A 1 689 ? 7.408 11.041 -21.857 1.00 95.88 689 GLU A N 1
ATOM 5221 C CA . GLU A 1 689 ? 7.328 10.024 -22.908 1.00 95.88 689 GLU A CA 1
ATOM 5222 C C . GLU A 1 689 ? 6.253 10.394 -23.941 1.00 95.88 689 GLU A C 1
ATOM 5224 O O . GLU A 1 689 ? 5.073 10.086 -23.782 1.00 95.88 689 GLU A O 1
ATOM 5229 N N . LEU A 1 690 ? 6.628 11.096 -25.015 1.00 95.06 690 LEU A N 1
ATOM 5230 C CA . LEU A 1 690 ? 5.658 11.646 -25.983 1.00 95.06 690 LEU A CA 1
ATOM 5231 C C . LEU A 1 690 ? 4.987 10.596 -26.896 1.00 95.06 690 LEU A C 1
ATOM 5233 O O . LEU A 1 690 ? 4.036 10.920 -27.613 1.00 95.06 690 LEU A O 1
ATOM 5237 N N . SER A 1 691 ? 5.469 9.356 -26.882 1.00 94.56 691 SER A N 1
ATOM 5238 C CA . SER A 1 691 ? 4.980 8.202 -27.650 1.00 94.56 691 SER A CA 1
ATOM 5239 C C . SER A 1 691 ? 4.916 6.962 -26.750 1.00 94.56 691 SER A C 1
ATOM 5241 O O . SER A 1 691 ? 5.634 6.939 -25.757 1.00 94.56 691 SER A O 1
ATOM 5243 N N . PRO A 1 692 ? 4.114 5.925 -27.069 1.00 96.19 692 PRO A N 1
ATOM 5244 C CA . PRO A 1 692 ? 4.052 4.703 -26.267 1.00 96.19 692 PRO A CA 1
ATOM 5245 C C . PRO A 1 692 ? 5.412 3.997 -26.176 1.00 96.19 692 PRO A C 1
ATOM 5247 O O . PRO A 1 692 ? 5.849 3.347 -27.126 1.00 96.19 692 PRO A O 1
ATOM 5250 N N . THR A 1 693 ? 6.062 4.103 -25.018 1.00 95.19 693 THR A N 1
ATOM 5251 C CA . THR A 1 693 ? 7.396 3.549 -24.757 1.00 95.19 693 THR A CA 1
ATOM 5252 C C . THR A 1 693 ? 7.276 2.306 -23.879 1.00 95.19 693 THR A C 1
ATOM 5254 O O . THR A 1 693 ? 6.589 2.308 -22.858 1.00 95.19 693 THR A O 1
ATOM 5257 N N . CYS A 1 694 ? 7.916 1.206 -24.285 1.00 95.12 694 CYS A N 1
ATOM 5258 C CA . CYS A 1 694 ? 7.858 -0.070 -23.566 1.00 95.12 694 CYS A CA 1
ATOM 5259 C C . CYS A 1 694 ? 8.607 0.018 -22.231 1.00 95.12 694 CYS A C 1
ATOM 5261 O O . CYS A 1 694 ? 9.783 0.372 -22.212 1.00 95.12 694 CYS A O 1
ATOM 5263 N N . VAL A 1 695 ? 7.955 -0.348 -21.125 1.00 96.62 695 VAL A N 1
ATOM 5264 C CA . VAL A 1 695 ? 8.558 -0.353 -19.783 1.00 96.62 695 VAL A CA 1
ATOM 5265 C C . VAL A 1 695 ? 9.540 -1.523 -19.677 1.00 96.62 695 VAL A C 1
ATOM 5267 O O . VAL A 1 695 ? 9.159 -2.659 -19.393 1.00 96.62 695 VAL A O 1
ATOM 5270 N N . SER A 1 696 ? 10.814 -1.252 -19.970 1.00 92.50 696 SER A N 1
ATOM 5271 C CA . SER A 1 696 ? 11.835 -2.289 -20.197 1.00 92.50 696 SER A CA 1
ATOM 5272 C C . SER A 1 696 ? 12.070 -3.226 -19.004 1.00 92.50 696 SER A C 1
ATOM 5274 O O . SER A 1 696 ? 12.313 -4.414 -19.201 1.00 92.50 696 SER A O 1
ATOM 5276 N N . SER A 1 697 ? 11.923 -2.738 -17.770 1.00 93.75 697 SER A N 1
ATOM 5277 C CA . SER A 1 697 ? 12.085 -3.531 -16.540 1.00 93.75 697 SER A CA 1
ATOM 5278 C C . SER A 1 697 ? 10.975 -4.558 -16.285 1.00 93.75 697 SER A C 1
ATOM 5280 O O . SER A 1 697 ? 11.175 -5.459 -15.475 1.00 93.75 697 SER A O 1
ATOM 5282 N N . LEU A 1 698 ? 9.833 -4.459 -16.977 1.00 95.12 698 LEU A N 1
ATOM 5283 C CA . LEU A 1 698 ? 8.753 -5.455 -16.934 1.00 95.12 698 LEU A CA 1
ATOM 5284 C C . LEU A 1 698 ? 8.823 -6.455 -18.104 1.00 95.12 698 LEU A C 1
ATOM 5286 O O . LEU A 1 698 ? 7.967 -7.330 -18.223 1.00 95.12 698 LEU A O 1
ATOM 5290 N N . MET A 1 699 ? 9.823 -6.360 -18.990 1.00 91.06 699 MET A N 1
ATOM 5291 C CA . MET A 1 699 ? 9.952 -7.290 -20.115 1.00 91.06 699 MET A CA 1
ATOM 5292 C C . MET A 1 699 ? 10.217 -8.723 -19.638 1.00 91.06 699 MET A C 1
ATOM 5294 O O . MET A 1 699 ? 11.143 -8.986 -18.878 1.00 91.06 699 MET A O 1
ATOM 5298 N N . GLY A 1 700 ? 9.413 -9.663 -20.141 1.00 86.25 700 GLY A N 1
ATOM 5299 C CA . GLY A 1 700 ? 9.441 -11.073 -19.739 1.00 86.25 700 GLY A CA 1
ATOM 5300 C C . GLY A 1 700 ? 8.454 -11.415 -18.618 1.00 86.25 700 GLY A C 1
ATOM 5301 O O . GLY A 1 700 ? 8.104 -12.583 -18.479 1.00 86.25 700 GLY A O 1
ATOM 5302 N N . ILE A 1 701 ? 7.946 -10.416 -17.891 1.00 93.56 701 ILE A N 1
ATOM 5303 C CA . ILE A 1 701 ? 6.867 -10.571 -16.911 1.00 93.56 701 ILE A CA 1
ATOM 5304 C C . ILE A 1 701 ? 5.535 -10.418 -17.650 1.00 93.56 701 ILE A C 1
ATOM 5306 O O . ILE A 1 701 ? 5.350 -9.481 -18.428 1.00 93.56 701 ILE A O 1
ATOM 5310 N N . ARG A 1 702 ? 4.597 -11.346 -17.444 1.00 94.31 702 ARG A N 1
ATOM 5311 C CA . ARG A 1 702 ? 3.319 -11.341 -18.162 1.00 94.31 702 ARG A CA 1
ATOM 5312 C C . ARG A 1 702 ? 2.286 -10.507 -17.406 1.00 94.31 702 ARG A C 1
ATOM 5314 O O . ARG A 1 702 ? 1.551 -11.042 -16.585 1.00 94.31 702 ARG A O 1
ATOM 5321 N N . ILE A 1 703 ? 2.234 -9.204 -17.673 1.00 95.62 703 ILE A N 1
ATOM 5322 C CA . ILE A 1 703 ? 1.272 -8.298 -17.031 1.00 95.62 703 ILE A CA 1
ATOM 5323 C C . ILE A 1 703 ? -0.125 -8.489 -17.640 1.00 95.62 703 ILE A C 1
ATOM 5325 O O . ILE A 1 703 ? -0.276 -8.529 -18.861 1.00 95.62 703 ILE A O 1
ATOM 5329 N N . GLU A 1 704 ? -1.152 -8.602 -16.794 1.00 92.88 704 GLU A N 1
ATOM 5330 C CA . GLU A 1 704 ? -2.557 -8.758 -17.212 1.00 92.88 704 GLU A CA 1
ATOM 5331 C C . GLU A 1 704 ? -3.447 -7.569 -16.824 1.00 92.88 704 GLU A C 1
ATOM 5333 O O . GLU A 1 704 ? -4.439 -7.301 -17.502 1.00 92.88 704 GLU A O 1
ATOM 5338 N N . GLY A 1 705 ? -3.084 -6.824 -15.775 1.00 92.62 705 GLY A N 1
ATOM 5339 C CA . GLY A 1 705 ? -3.825 -5.654 -15.301 1.00 92.62 705 GLY A CA 1
ATOM 5340 C C . GLY A 1 705 ? -2.931 -4.429 -15.126 1.00 92.62 705 GLY A C 1
ATOM 5341 O O . GLY A 1 705 ? -1.769 -4.546 -14.742 1.00 92.62 705 GLY A O 1
ATOM 5342 N N . VAL A 1 706 ? -3.481 -3.245 -15.409 1.00 95.94 706 VAL A N 1
ATOM 5343 C CA . VAL A 1 706 ? -2.847 -1.945 -15.152 1.00 95.94 706 VAL A CA 1
ATOM 5344 C C . VAL A 1 706 ? -3.891 -0.943 -14.666 1.00 95.94 706 VAL A C 1
ATOM 5346 O O . VAL A 1 706 ? -5.004 -0.893 -15.187 1.00 95.94 706 VAL A O 1
ATOM 5349 N N . ALA A 1 707 ? -3.518 -0.129 -13.685 1.00 94.06 707 ALA A N 1
ATOM 5350 C CA . ALA A 1 707 ? -4.262 1.036 -13.228 1.00 94.06 707 ALA A CA 1
ATOM 5351 C C . ALA A 1 707 ? -3.298 2.223 -13.076 1.00 94.06 707 ALA A C 1
ATOM 5353 O O . ALA A 1 707 ? -2.119 2.045 -12.772 1.00 94.06 707 ALA A O 1
ATOM 5354 N N . ALA A 1 708 ? -3.786 3.441 -13.306 1.00 94.19 708 ALA A N 1
ATOM 5355 C CA . ALA A 1 708 ? -2.983 4.658 -13.249 1.00 94.19 708 ALA A CA 1
ATOM 5356 C C . ALA A 1 708 ? -3.726 5.728 -12.444 1.00 94.19 708 ALA A C 1
ATOM 5358 O O . ALA A 1 708 ? -4.877 6.033 -12.739 1.00 94.19 708 ALA A O 1
ATOM 5359 N N . GLY A 1 709 ? -3.081 6.268 -11.410 1.00 90.00 709 GLY A N 1
ATOM 5360 C CA . GLY A 1 709 ? -3.618 7.351 -10.585 1.00 90.00 709 GLY A CA 1
ATOM 5361 C C . GLY A 1 709 ? -3.118 8.721 -11.041 1.00 90.00 709 GLY A C 1
ATOM 5362 O O . GLY A 1 709 ? -2.642 8.892 -12.163 1.00 90.00 709 GLY A O 1
ATOM 5363 N N . LEU A 1 710 ? -3.183 9.731 -10.167 1.00 88.69 710 LEU A N 1
ATOM 5364 C CA . LEU A 1 710 ? -2.797 11.102 -10.543 1.00 88.69 710 LEU A CA 1
ATOM 5365 C C . LEU A 1 710 ? -1.328 11.197 -10.997 1.00 88.69 710 LEU A C 1
ATOM 5367 O O . LEU A 1 710 ? -1.044 11.864 -11.992 1.00 88.69 710 LEU A O 1
ATOM 5371 N N . TRP A 1 711 ? -0.426 10.519 -10.280 1.00 92.12 711 TRP A N 1
ATOM 5372 C CA . TRP A 1 711 ? 1.031 10.567 -10.476 1.00 92.12 711 TRP A CA 1
ATOM 5373 C C . TRP A 1 711 ? 1.706 9.194 -10.352 1.00 92.12 711 TRP A C 1
ATOM 5375 O O . TRP A 1 711 ? 2.909 9.130 -10.116 1.00 92.12 711 TRP A O 1
ATOM 5385 N N . HIS A 1 712 ? 0.957 8.096 -10.449 1.00 95.38 712 HIS A N 1
ATOM 5386 C CA . HIS A 1 712 ? 1.485 6.744 -10.254 1.00 95.38 712 HIS A CA 1
ATOM 5387 C C . HIS A 1 712 ? 0.801 5.717 -11.151 1.00 95.38 712 HIS A C 1
ATOM 5389 O O . HIS A 1 712 ? -0.267 5.977 -11.707 1.00 95.38 712 HIS A O 1
ATOM 5395 N N . THR A 1 713 ? 1.425 4.551 -11.271 1.00 97.12 713 THR A N 1
ATOM 5396 C CA . THR A 1 713 ? 0.956 3.406 -12.052 1.00 97.12 713 THR A CA 1
ATOM 5397 C C . THR A 1 713 ? 1.140 2.137 -11.223 1.00 97.12 713 THR A C 1
ATOM 5399 O O . THR A 1 713 ? 2.164 1.975 -10.560 1.00 97.12 713 THR A O 1
ATOM 5402 N N . VAL A 1 714 ? 0.154 1.242 -11.262 1.00 96.62 714 VAL A N 1
ATOM 5403 C CA . VAL A 1 714 ? 0.183 -0.089 -10.639 1.00 96.62 714 VAL A CA 1
ATOM 5404 C C . VAL A 1 714 ? -0.119 -1.131 -11.717 1.00 96.62 714 VAL A C 1
ATOM 5406 O O . VAL A 1 714 ? -0.992 -0.916 -12.556 1.00 96.62 714 VAL A O 1
ATOM 5409 N N . CYS A 1 715 ? 0.612 -2.240 -11.720 1.00 95.88 715 CYS A N 1
ATOM 5410 C CA . CYS A 1 715 ? 0.501 -3.351 -12.667 1.00 95.88 715 CYS A CA 1
ATOM 5411 C C . CYS A 1 715 ? 0.392 -4.685 -11.915 1.00 95.88 715 CYS A C 1
ATOM 5413 O O . CYS A 1 715 ? 0.964 -4.816 -10.834 1.00 95.88 715 CYS A O 1
ATOM 5415 N N . THR A 1 716 ? -0.287 -5.678 -12.495 1.00 93.56 716 THR A N 1
ATOM 5416 C CA . THR A 1 716 ? -0.419 -7.038 -11.932 1.00 93.56 716 THR A CA 1
ATOM 5417 C C . THR A 1 716 ? 0.038 -8.111 -12.920 1.00 93.56 716 THR A C 1
ATOM 5419 O O . THR A 1 716 ? -0.417 -8.102 -14.069 1.00 93.56 716 THR A O 1
ATOM 5422 N N . SER A 1 717 ? 0.905 -9.036 -12.494 1.00 92.00 717 SER A N 1
ATOM 5423 C CA . SER A 1 717 ? 1.316 -10.200 -13.298 1.00 92.00 717 SER A CA 1
ATOM 5424 C C . SER A 1 717 ? 0.230 -11.285 -13.341 1.00 92.00 717 SER A C 1
ATOM 5426 O O . SER A 1 717 ? -0.670 -11.318 -12.502 1.00 92.00 717 SER A O 1
ATOM 5428 N N . ALA A 1 718 ? 0.333 -12.192 -14.314 1.00 88.75 718 ALA A N 1
ATOM 5429 C CA . ALA A 1 718 ? -0.457 -13.425 -14.382 1.00 88.75 718 ALA A CA 1
ATOM 5430 C C . ALA A 1 718 ? -0.174 -14.382 -13.204 1.00 88.75 718 ALA A C 1
ATOM 5432 O O . ALA A 1 718 ? -0.986 -15.258 -12.916 1.00 88.75 718 ALA A O 1
ATOM 5433 N N . ASP A 1 719 ? 0.970 -14.209 -12.541 1.00 85.19 719 ASP A N 1
ATOM 5434 C CA . ASP A 1 719 ? 1.428 -14.996 -11.394 1.00 85.19 719 ASP A CA 1
ATOM 5435 C C . ASP A 1 719 ? 0.939 -14.407 -10.047 1.00 85.19 719 ASP A C 1
ATOM 5437 O O . ASP A 1 719 ? 1.060 -15.048 -9.006 1.00 85.19 719 ASP A O 1
ATOM 5441 N N . GLY A 1 720 ? 0.324 -13.213 -10.073 1.00 82.56 720 GLY A N 1
ATOM 5442 C CA . GLY A 1 720 ? -0.273 -12.519 -8.921 1.00 82.56 720 GLY A CA 1
ATOM 5443 C C . GLY A 1 720 ? 0.542 -11.336 -8.379 1.00 82.56 720 GLY A C 1
ATOM 5444 O O . GLY A 1 720 ? 0.025 -10.564 -7.572 1.00 82.56 720 GLY A O 1
ATOM 5445 N N . ASP A 1 721 ? 1.780 -11.147 -8.840 1.00 88.94 721 ASP A N 1
ATOM 5446 C CA . ASP A 1 721 ? 2.673 -10.074 -8.390 1.00 88.94 721 ASP A CA 1
ATOM 5447 C C . ASP A 1 721 ? 2.097 -8.682 -8.664 1.00 88.94 721 ASP A C 1
ATOM 5449 O O . ASP A 1 721 ? 1.578 -8.411 -9.750 1.00 88.94 721 ASP A O 1
ATOM 5453 N N . VAL A 1 722 ? 2.287 -7.757 -7.721 1.00 92.56 722 VAL A N 1
ATOM 5454 C CA . VAL A 1 722 ? 1.899 -6.349 -7.872 1.00 92.56 722 VAL A CA 1
ATOM 5455 C C . VAL A 1 722 ? 3.146 -5.478 -8.004 1.00 92.56 722 VAL A C 1
ATOM 5457 O O . VAL A 1 722 ? 3.986 -5.449 -7.107 1.00 92.56 722 VAL A O 1
ATOM 5460 N N . TYR A 1 723 ? 3.250 -4.720 -9.094 1.00 95.56 723 TYR A N 1
ATOM 5461 C CA . TYR A 1 723 ? 4.324 -3.748 -9.327 1.00 95.56 723 TYR A CA 1
ATOM 5462 C C . TYR A 1 723 ? 3.768 -2.327 -9.293 1.00 95.56 723 TYR A C 1
ATOM 5464 O O . TYR A 1 723 ? 2.737 -2.065 -9.908 1.00 95.56 723 TYR A O 1
ATOM 5472 N N . ALA A 1 724 ? 4.461 -1.387 -8.651 1.00 96.88 724 ALA A N 1
ATOM 5473 C CA . ALA A 1 724 ? 4.076 0.024 -8.638 1.00 96.88 724 ALA A CA 1
ATOM 5474 C C . ALA A 1 724 ? 5.253 0.958 -8.951 1.00 96.88 724 ALA A C 1
ATOM 5476 O O . ALA A 1 724 ? 6.408 0.643 -8.669 1.00 96.88 724 ALA A O 1
ATOM 5477 N N . PHE A 1 725 ? 4.953 2.105 -9.564 1.00 98.00 725 PHE A N 1
ATOM 5478 C CA . PHE A 1 725 ? 5.923 3.147 -9.908 1.00 98.00 725 PHE A CA 1
ATOM 5479 C C . PHE A 1 725 ? 5.274 4.532 -10.019 1.00 98.00 725 PHE A C 1
ATOM 5481 O O . PHE A 1 725 ? 4.060 4.664 -10.195 1.00 98.00 725 PHE A O 1
ATOM 5488 N N . GLY A 1 726 ? 6.092 5.577 -9.919 1.00 97.25 726 GLY A N 1
ATOM 5489 C CA . GLY A 1 726 ? 5.682 6.977 -9.907 1.00 97.25 726 GLY A CA 1
ATOM 5490 C C . GLY A 1 726 ? 5.793 7.648 -8.537 1.00 97.25 726 GLY A C 1
ATOM 5491 O O . GLY A 1 726 ? 6.528 7.211 -7.651 1.00 97.25 726 GLY A O 1
ATOM 5492 N N . GLY A 1 727 ? 5.056 8.745 -8.366 1.00 94.38 727 GLY A N 1
ATOM 5493 C CA . GLY A 1 727 ? 5.056 9.555 -7.155 1.00 94.38 727 GLY A CA 1
ATOM 5494 C C . GLY A 1 727 ? 4.378 8.851 -5.983 1.00 94.38 727 GLY A C 1
ATOM 5495 O O . GLY A 1 727 ? 3.276 8.329 -6.125 1.00 94.38 727 GLY A O 1
ATOM 5496 N N . ASN A 1 728 ? 5.017 8.898 -4.811 1.00 95.19 728 ASN A N 1
ATOM 5497 C CA . ASN A 1 728 ? 4.608 8.152 -3.615 1.00 95.19 728 ASN A CA 1
ATOM 5498 C C . ASN A 1 728 ? 4.389 9.036 -2.366 1.00 95.19 728 ASN A C 1
ATOM 5500 O O . ASN A 1 728 ? 4.306 8.535 -1.251 1.00 95.19 728 ASN A O 1
ATOM 5504 N N . GLN A 1 729 ? 4.260 10.357 -2.546 1.00 89.62 729 GLN A N 1
ATOM 5505 C CA . GLN A 1 729 ? 4.124 11.369 -1.474 1.00 89.62 729 GLN A CA 1
ATOM 5506 C C . GLN A 1 729 ? 2.962 11.125 -0.486 1.00 89.62 729 GLN A C 1
ATOM 5508 O O . GLN A 1 729 ? 2.854 11.795 0.538 1.00 89.62 729 GLN A O 1
ATOM 5513 N N . PHE A 1 730 ? 2.058 10.209 -0.824 1.00 86.31 730 PHE A N 1
ATOM 5514 C CA . PHE A 1 730 ? 0.884 9.820 -0.060 1.00 86.31 730 PHE A CA 1
ATOM 5515 C C . PHE A 1 730 ? 0.852 8.312 0.240 1.00 86.31 730 PHE A C 1
ATOM 5517 O O . PHE A 1 730 ? -0.203 7.816 0.616 1.00 86.31 730 PHE A O 1
ATOM 5524 N N . GLY A 1 731 ? 1.955 7.575 0.057 1.00 89.50 731 GLY A N 1
ATOM 5525 C CA . GLY A 1 731 ? 2.024 6.116 0.226 1.00 89.50 731 GLY A CA 1
ATOM 5526 C C . GLY A 1 731 ? 1.334 5.311 -0.880 1.00 89.50 731 GLY A C 1
ATOM 5527 O O . GLY A 1 731 ? 1.147 4.105 -0.737 1.00 89.50 731 GLY A O 1
ATOM 5528 N N . GLN A 1 732 ? 0.915 5.950 -1.979 1.00 90.69 732 GLN A N 1
ATOM 5529 C CA . GLN A 1 732 ? 0.061 5.337 -3.005 1.00 90.69 732 GLN A CA 1
ATOM 5530 C C . GLN A 1 732 ? 0.703 4.177 -3.791 1.00 90.69 732 GLN A C 1
ATOM 5532 O O . GLN A 1 732 ? -0.018 3.452 -4.483 1.00 90.69 732 GLN A O 1
ATOM 5537 N N . LEU A 1 733 ? 2.023 3.975 -3.681 1.00 94.00 733 LEU A N 1
ATOM 5538 C CA . LEU A 1 733 ? 2.700 2.802 -4.239 1.00 94.00 733 LEU A CA 1
ATOM 5539 C C . LEU A 1 733 ? 2.597 1.567 -3.335 1.00 94.00 733 LEU A C 1
ATOM 5541 O O . LEU A 1 733 ? 2.689 0.464 -3.851 1.00 94.00 733 LEU A O 1
ATOM 5545 N N . GLY A 1 734 ? 2.379 1.714 -2.023 1.00 90.88 734 GLY A N 1
ATOM 5546 C CA . GLY A 1 734 ? 2.241 0.572 -1.102 1.00 90.88 734 GLY A CA 1
ATOM 5547 C C . GLY A 1 734 ? 3.562 -0.118 -0.732 1.00 90.88 734 GLY A C 1
ATOM 5548 O O . GLY A 1 734 ? 3.555 -1.213 -0.177 1.00 90.88 734 GLY A O 1
ATOM 5549 N N . THR A 1 735 ? 4.700 0.509 -1.032 1.00 90.19 735 THR A N 1
ATOM 5550 C CA . THR A 1 735 ? 6.061 -0.045 -0.906 1.00 90.19 735 THR A CA 1
ATOM 5551 C C . THR A 1 735 ? 6.662 0.044 0.506 1.00 90.19 735 THR A C 1
ATOM 5553 O O . THR A 1 735 ? 7.854 -0.207 0.684 1.00 90.19 735 THR A O 1
ATOM 5556 N N . GLY A 1 736 ? 5.875 0.445 1.511 1.00 89.50 736 GLY A N 1
ATOM 5557 C CA . GLY A 1 736 ? 6.338 0.706 2.878 1.00 89.50 736 GLY A CA 1
ATOM 5558 C C . GLY A 1 736 ? 7.049 2.052 3.066 1.00 89.50 736 GLY A C 1
ATOM 5559 O O . GLY A 1 736 ? 7.551 2.323 4.154 1.00 89.50 736 GLY A O 1
ATOM 5560 N N . SER A 1 737 ? 7.089 2.902 2.036 1.00 88.94 737 SER A N 1
ATOM 5561 C CA . SER A 1 737 ? 7.718 4.228 2.064 1.00 88.94 737 SER A CA 1
ATOM 5562 C C . SER A 1 737 ? 6.820 5.304 1.440 1.00 88.94 737 SER A C 1
ATOM 5564 O O . SER A 1 737 ? 5.776 5.004 0.862 1.00 88.94 737 SER A O 1
ATOM 5566 N N . ASP A 1 738 ? 7.256 6.559 1.539 1.00 88.69 738 ASP A N 1
ATOM 5567 C CA . ASP A 1 738 ? 6.722 7.734 0.837 1.00 88.69 738 ASP A CA 1
ATOM 5568 C C . ASP A 1 738 ? 7.584 8.155 -0.380 1.00 88.69 738 ASP A C 1
ATOM 5570 O O . ASP A 1 738 ? 7.327 9.173 -1.029 1.00 88.69 738 ASP A O 1
ATOM 5574 N N . GLN A 1 739 ? 8.624 7.376 -0.701 1.00 92.81 739 GLN A N 1
ATOM 5575 C CA . GLN A 1 739 ? 9.607 7.699 -1.738 1.00 92.81 739 GLN A CA 1
ATOM 5576 C C . GLN A 1 739 ? 9.128 7.255 -3.122 1.00 92.81 739 GLN A C 1
ATOM 5578 O O . GLN A 1 739 ? 8.588 6.159 -3.277 1.00 92.81 739 GLN A O 1
ATOM 5583 N N . ALA A 1 740 ? 9.296 8.130 -4.115 1.00 92.94 740 ALA A N 1
ATOM 5584 C CA . ALA A 1 740 ? 8.898 7.875 -5.497 1.00 92.94 740 ALA A CA 1
ATOM 5585 C C . ALA A 1 740 ? 9.825 6.850 -6.169 1.00 92.94 740 ALA A C 1
ATOM 5587 O O . ALA A 1 740 ? 11.036 6.877 -5.961 1.00 92.94 740 ALA A O 1
ATOM 5588 N N . GLU A 1 741 ? 9.255 5.993 -7.013 1.00 96.88 741 GLU A N 1
ATOM 5589 C CA . GLU A 1 741 ? 9.970 4.914 -7.701 1.00 96.88 741 GLU A CA 1
ATOM 5590 C C . GLU A 1 741 ? 9.930 5.179 -9.212 1.00 96.88 741 GLU A C 1
ATOM 5592 O O . GLU A 1 741 ? 8.868 5.091 -9.829 1.00 96.88 741 GLU A O 1
ATOM 5597 N N . THR A 1 742 ? 11.064 5.521 -9.836 1.00 95.94 742 THR A N 1
ATOM 5598 C CA . THR A 1 742 ? 11.121 5.775 -11.294 1.00 95.94 742 THR A CA 1
ATOM 5599 C C . THR A 1 742 ? 11.146 4.496 -12.133 1.00 95.94 742 THR A C 1
ATOM 5601 O O . THR A 1 742 ? 11.010 4.565 -13.353 1.00 95.94 742 THR A O 1
ATOM 5604 N N . ILE A 1 743 ? 11.290 3.331 -11.494 1.00 96.19 743 ILE A N 1
ATOM 5605 C CA . ILE A 1 743 ? 11.260 1.995 -12.099 1.00 96.19 743 ILE A CA 1
ATOM 5606 C C . ILE A 1 743 ? 10.181 1.175 -11.369 1.00 96.19 743 ILE A C 1
ATOM 5608 O O . ILE A 1 743 ? 10.106 1.264 -10.145 1.00 96.19 743 ILE A O 1
ATOM 5612 N N . PRO A 1 744 ? 9.368 0.360 -12.072 1.00 97.31 744 PRO A N 1
ATOM 5613 C CA . PRO A 1 744 ? 8.474 -0.631 -11.475 1.00 97.31 744 PRO A CA 1
ATOM 5614 C C . PRO A 1 744 ? 9.118 -1.432 -10.339 1.00 97.31 744 PRO A C 1
ATOM 5616 O O . PRO A 1 744 ? 10.037 -2.222 -10.557 1.00 97.31 744 PRO A O 1
ATOM 5619 N N . ARG A 1 745 ? 8.596 -1.244 -9.126 1.00 95.31 745 ARG A N 1
ATOM 5620 C CA . ARG A 1 745 ? 9.011 -1.947 -7.913 1.00 95.31 745 ARG A CA 1
ATOM 5621 C C . ARG A 1 745 ? 7.943 -2.954 -7.500 1.00 95.31 745 ARG A C 1
ATOM 5623 O O . ARG A 1 745 ? 6.769 -2.604 -7.420 1.00 95.31 745 ARG A O 1
ATOM 5630 N N . LEU A 1 746 ? 8.365 -4.186 -7.218 1.00 93.19 746 LEU A N 1
ATOM 5631 C CA . LEU A 1 746 ? 7.520 -5.234 -6.639 1.00 93.19 746 LEU A CA 1
ATOM 5632 C C . LEU A 1 746 ? 7.061 -4.835 -5.225 1.00 93.19 746 LEU A C 1
ATOM 5634 O O . LEU A 1 746 ? 7.877 -4.399 -4.406 1.00 93.19 746 LEU A O 1
ATOM 5638 N N . LEU A 1 747 ? 5.772 -5.010 -4.933 1.00 90.38 747 LEU A N 1
ATOM 5639 C CA . LEU A 1 747 ? 5.213 -4.898 -3.586 1.00 90.38 747 LEU A CA 1
ATOM 5640 C C . LEU A 1 747 ? 5.478 -6.199 -2.822 1.00 90.38 747 LEU A C 1
ATOM 5642 O O . LEU A 1 747 ? 4.613 -7.061 -2.704 1.00 90.38 747 LEU A O 1
ATOM 5646 N N . ASP A 1 748 ? 6.694 -6.312 -2.296 1.00 79.38 748 ASP A N 1
ATOM 5647 C CA . ASP A 1 748 ? 7.085 -7.344 -1.334 1.00 79.38 748 ASP A CA 1
ATOM 5648 C C . ASP A 1 748 ? 6.307 -7.137 -0.018 1.00 79.38 748 ASP A C 1
ATOM 5650 O O . ASP A 1 748 ? 6.673 -6.313 0.827 1.00 79.38 748 ASP A O 1
ATOM 5654 N N . CYS A 1 749 ? 5.147 -7.791 0.098 1.00 73.00 749 CYS A N 1
ATOM 5655 C CA . CYS A 1 749 ? 4.230 -7.636 1.221 1.00 73.00 749 CYS A CA 1
ATOM 5656 C C . CYS A 1 749 ? 3.509 -8.962 1.538 1.00 73.00 749 CYS A C 1
ATOM 5658 O O . CYS A 1 749 ? 2.678 -9.397 0.736 1.00 73.00 749 CYS A O 1
ATOM 5660 N N . PRO A 1 750 ? 3.721 -9.564 2.727 1.00 69.94 750 PRO A N 1
ATOM 5661 C CA . PRO A 1 750 ? 3.112 -10.847 3.099 1.00 69.94 750 PRO A CA 1
ATOM 5662 C C . PRO A 1 750 ? 1.579 -10.881 3.109 1.00 69.94 750 PRO A C 1
ATOM 5664 O O . PRO A 1 750 ? 0.986 -11.953 3.139 1.00 69.94 750 PRO A O 1
ATOM 5667 N N . SER A 1 751 ? 0.912 -9.722 3.086 1.00 66.88 751 SER A N 1
ATOM 5668 C CA . SER A 1 751 ? -0.549 -9.643 2.984 1.00 66.88 751 SER A CA 1
ATOM 5669 C C . SER A 1 751 ? -1.079 -9.902 1.565 1.00 66.88 751 SER A C 1
ATOM 5671 O O . SER A 1 751 ? -2.281 -10.120 1.421 1.00 66.88 751 SER A O 1
ATOM 5673 N N . LEU A 1 752 ? -0.206 -9.903 0.546 1.00 69.44 752 LEU A N 1
ATOM 5674 C CA . LEU A 1 752 ? -0.513 -10.189 -0.863 1.00 69.44 752 LEU A CA 1
ATOM 5675 C C . LEU A 1 752 ? 0.124 -11.498 -1.382 1.00 69.44 752 LEU A C 1
ATOM 5677 O O . LEU A 1 752 ? -0.123 -11.886 -2.522 1.00 69.44 752 LEU A O 1
ATOM 5681 N N . GLU A 1 753 ? 0.912 -12.211 -0.572 1.00 65.88 753 GLU A N 1
ATOM 5682 C CA . GLU A 1 753 ? 1.491 -13.504 -0.964 1.00 65.88 753 GLU A CA 1
ATOM 5683 C C . GLU A 1 753 ? 0.398 -14.537 -1.293 1.00 65.88 753 GLU A C 1
ATOM 5685 O O . GLU A 1 753 ? -0.499 -14.792 -0.490 1.00 65.88 753 GLU A O 1
ATOM 5690 N N . ASN A 1 754 ? 0.498 -15.178 -2.464 1.00 64.38 754 ASN A N 1
ATOM 5691 C CA . ASN A 1 754 ? -0.478 -16.147 -2.995 1.00 64.38 754 ASN A CA 1
ATOM 5692 C C . ASN A 1 754 ? -1.901 -15.583 -3.214 1.00 64.38 754 ASN A C 1
ATOM 5694 O O . ASN A 1 754 ? -2.850 -16.344 -3.424 1.00 64.38 754 ASN A O 1
ATOM 5698 N N . VAL A 1 755 ? -2.072 -14.257 -3.198 1.00 66.38 755 VAL A N 1
ATOM 5699 C CA . VAL A 1 755 ? -3.365 -13.611 -3.433 1.00 66.38 755 VAL A CA 1
ATOM 5700 C C . VAL A 1 755 ? -3.638 -13.509 -4.934 1.00 66.38 755 VAL A C 1
ATOM 5702 O O . VAL A 1 755 ? -3.017 -12.729 -5.648 1.00 66.38 755 VAL A O 1
ATOM 5705 N N . ASN A 1 756 ? -4.621 -14.269 -5.422 1.00 74.19 756 ASN A N 1
ATOM 5706 C CA . ASN A 1 756 ? -5.097 -14.175 -6.804 1.00 74.19 756 ASN A CA 1
ATOM 5707 C C . ASN A 1 756 ? -5.738 -12.792 -7.048 1.00 74.19 756 ASN A C 1
ATOM 5709 O O . ASN A 1 756 ? -6.838 -12.528 -6.558 1.00 74.19 756 ASN A O 1
ATOM 5713 N N . VAL A 1 757 ? -5.065 -11.896 -7.775 1.00 76.81 757 VAL A N 1
ATOM 5714 C CA . VAL A 1 757 ? -5.540 -10.523 -8.014 1.00 76.81 757 VAL A CA 1
ATOM 5715 C C . VAL A 1 757 ? -6.493 -10.467 -9.212 1.00 76.81 757 VAL A C 1
ATOM 5717 O O . VAL A 1 757 ? -6.120 -10.794 -10.332 1.00 76.81 757 VAL A O 1
ATOM 5720 N N . LYS A 1 758 ? -7.726 -9.987 -8.999 1.00 76.81 758 LYS A N 1
ATOM 5721 C CA . LYS A 1 758 ? -8.778 -9.923 -10.034 1.00 76.81 758 LYS A CA 1
ATOM 5722 C C . LYS A 1 758 ? -9.013 -8.517 -10.592 1.00 76.81 758 LYS A C 1
ATOM 5724 O O . LYS A 1 758 ? -9.433 -8.378 -11.741 1.00 76.81 758 LYS A O 1
ATOM 5729 N N . ARG A 1 759 ? -8.793 -7.468 -9.794 1.00 79.56 759 ARG A N 1
ATOM 5730 C CA . ARG A 1 759 ? -8.876 -6.055 -10.211 1.00 79.56 759 ARG A CA 1
ATOM 5731 C C . ARG A 1 759 ? -7.861 -5.212 -9.443 1.00 79.56 759 ARG A C 1
ATOM 5733 O O . ARG A 1 759 ? -7.631 -5.453 -8.262 1.00 79.56 759 ARG A O 1
ATOM 5740 N N . ILE A 1 760 ? -7.380 -4.152 -10.086 1.00 87.19 760 ILE A N 1
ATOM 5741 C CA . ILE A 1 760 ? -6.713 -3.014 -9.443 1.00 87.19 760 ILE A CA 1
ATOM 5742 C C . ILE A 1 760 ? -7.356 -1.703 -9.901 1.00 87.19 760 ILE A C 1
ATOM 5744 O O . ILE A 1 760 ? -7.918 -1.625 -10.994 1.00 87.19 760 ILE A O 1
ATOM 5748 N N . SER A 1 761 ? -7.290 -0.684 -9.050 1.00 86.25 761 SER A N 1
ATOM 5749 C CA . SER A 1 761 ? -7.815 0.662 -9.284 1.00 86.25 761 SER A CA 1
ATOM 5750 C C . SER A 1 761 ? -6.934 1.690 -8.572 1.00 86.25 761 SER A C 1
ATOM 5752 O O . SER A 1 761 ? -6.433 1.432 -7.477 1.00 86.25 761 SER A O 1
ATOM 5754 N N . CYS A 1 762 ? -6.737 2.862 -9.173 1.00 87.44 762 CYS A N 1
ATOM 5755 C CA . CYS A 1 762 ? -5.901 3.925 -8.618 1.00 87.44 762 CYS A CA 1
ATOM 5756 C C . CYS A 1 762 ? -6.668 5.247 -8.622 1.00 87.44 762 CYS A C 1
ATOM 5758 O O . CYS A 1 762 ? -7.028 5.758 -9.678 1.00 87.44 762 CYS A O 1
ATOM 5760 N N . GLY A 1 763 ? -6.890 5.812 -7.437 1.00 78.75 763 GLY A N 1
ATOM 5761 C CA . GLY A 1 763 ? -7.427 7.159 -7.280 1.00 78.75 763 GLY A CA 1
ATOM 5762 C C . GLY A 1 763 ? -6.325 8.219 -7.329 1.00 78.75 763 GLY A C 1
ATOM 5763 O O . GLY A 1 763 ? -5.155 7.939 -7.600 1.00 78.75 763 GLY A O 1
ATOM 5764 N N . ALA A 1 764 ? -6.667 9.467 -6.999 1.00 79.31 764 ALA A N 1
ATOM 5765 C CA . ALA A 1 764 ? -5.696 10.558 -7.089 1.00 79.31 764 ALA A CA 1
ATOM 5766 C C . ALA A 1 764 ? -4.506 10.443 -6.112 1.00 79.31 764 ALA A C 1
ATOM 5768 O O . ALA A 1 764 ? -3.432 10.968 -6.393 1.00 79.31 764 ALA A O 1
ATOM 5769 N N . ARG A 1 765 ? -4.694 9.795 -4.953 1.00 83.31 765 ARG A N 1
ATOM 5770 C CA . ARG A 1 765 ? -3.683 9.671 -3.878 1.00 83.31 765 ARG A CA 1
ATOM 5771 C C . ARG A 1 765 ? -3.715 8.317 -3.154 1.00 83.31 765 ARG A C 1
ATOM 5773 O O . ARG A 1 765 ? -3.153 8.189 -2.072 1.00 83.31 765 ARG A O 1
ATOM 5780 N N . HIS A 1 766 ? -4.409 7.336 -3.721 1.00 83.44 766 HIS A N 1
ATOM 5781 C CA . HIS A 1 766 ? -4.619 6.016 -3.132 1.00 83.44 766 HIS A CA 1
ATOM 5782 C C . HIS A 1 766 ? -4.718 4.951 -4.226 1.00 83.44 766 HIS A C 1
ATOM 5784 O O . HIS A 1 766 ? -4.938 5.270 -5.397 1.00 83.44 766 HIS A O 1
ATOM 5790 N N . SER A 1 767 ? -4.608 3.694 -3.821 1.00 86.94 767 SER A N 1
ATOM 5791 C CA . SER A 1 767 ? -4.746 2.514 -4.671 1.00 86.94 767 SER A CA 1
ATOM 5792 C C . SER A 1 767 ? -5.634 1.487 -3.971 1.00 86.94 767 SER A C 1
ATOM 5794 O O . SER A 1 767 ? -5.689 1.442 -2.740 1.00 86.94 767 SER A O 1
ATOM 5796 N N . ALA A 1 768 ? -6.342 0.683 -4.758 1.00 86.25 768 ALA A N 1
ATOM 5797 C CA . ALA A 1 768 ? -7.197 -0.395 -4.289 1.00 86.25 768 ALA A CA 1
ATOM 5798 C C . ALA A 1 768 ? -7.030 -1.641 -5.169 1.00 86.25 768 ALA A C 1
ATOM 5800 O O . ALA A 1 768 ? -6.804 -1.542 -6.377 1.00 86.25 768 ALA A O 1
ATOM 5801 N N . LEU A 1 769 ? -7.163 -2.811 -4.556 1.00 84.94 769 LEU A N 1
ATOM 5802 C CA . LEU A 1 769 ? -6.975 -4.124 -5.163 1.00 84.94 769 LEU A CA 1
ATOM 5803 C C . LEU A 1 769 ? -8.087 -5.056 -4.680 1.00 84.94 769 LEU A C 1
ATOM 5805 O O . LEU A 1 769 ? -8.441 -5.031 -3.504 1.00 84.94 769 LEU A O 1
ATOM 5809 N N . ILE A 1 770 ? -8.639 -5.870 -5.578 1.00 82.12 770 ILE A N 1
ATOM 5810 C CA . ILE A 1 770 ? -9.712 -6.827 -5.272 1.00 82.12 770 ILE A CA 1
ATOM 5811 C C . ILE A 1 770 ? -9.294 -8.215 -5.746 1.00 82.12 770 ILE A C 1
ATOM 5813 O O . ILE A 1 770 ? -8.800 -8.375 -6.869 1.00 82.12 770 ILE A O 1
ATOM 5817 N N . THR A 1 771 ? -9.501 -9.220 -4.900 1.00 78.81 771 THR A N 1
ATOM 5818 C CA . THR A 1 771 ? -9.070 -10.594 -5.165 1.00 78.81 771 THR A CA 1
ATOM 5819 C C . THR A 1 771 ? -10.070 -11.382 -6.006 1.00 78.81 771 THR A C 1
ATOM 5821 O O . THR A 1 771 ? -11.246 -11.035 -6.160 1.00 78.81 771 THR A O 1
ATOM 5824 N N . GLY A 1 772 ? -9.593 -12.487 -6.568 1.00 63.97 772 GLY A N 1
ATOM 5825 C CA . GLY A 1 772 ? -10.441 -13.592 -6.974 1.00 63.97 772 GLY A CA 1
ATOM 5826 C C . GLY A 1 772 ? -11.114 -14.236 -5.764 1.00 63.97 772 GLY A C 1
ATOM 5827 O O . GLY A 1 772 ? -10.673 -14.082 -4.625 1.00 63.97 772 GLY A O 1
ATOM 5828 N N . ILE A 1 773 ? -12.183 -14.972 -6.048 1.00 58.59 773 ILE A N 1
ATOM 5829 C CA . ILE A 1 773 ? -12.736 -15.958 -5.124 1.00 58.59 773 ILE A CA 1
ATOM 5830 C C . ILE A 1 773 ? -11.917 -17.236 -5.326 1.00 58.59 773 ILE A C 1
ATOM 5832 O O . ILE A 1 773 ? -11.829 -17.711 -6.463 1.00 58.59 773 ILE A O 1
ATOM 5836 N N . LEU A 1 774 ? -11.326 -17.762 -4.252 1.00 47.78 774 LEU A N 1
ATOM 5837 C CA . LEU A 1 774 ? -10.653 -19.067 -4.216 1.00 47.78 774 LEU A CA 1
ATOM 5838 C C . LEU A 1 774 ? -11.684 -20.165 -3.956 1.00 47.78 774 LEU A C 1
ATOM 5840 O O . LEU A 1 774 ? -12.478 -20.014 -3.004 1.00 47.78 774 LEU A O 1
#